Protein AF-A0A497QFI6-F1 (afdb_monomer_lite)

Radius of gyration: 36.17 Å; chains: 1; bounding box: 90×113×80 Å

pLDDT: mean 79.05, std 19.38, range [20.89, 98.19]

Structure (mmCIF, N/CA/C/O backbone):
data_AF-A0A497QFI6-F1
#
_entry.id   AF-A0A497QFI6-F1
#
loop_
_atom_site.group_PDB
_atom_site.id
_atom_site.type_symbol
_atom_site.label_atom_id
_atom_site.label_alt_id
_atom_site.label_comp_id
_atom_site.label_asym_id
_atom_site.label_entity_id
_atom_site.label_seq_id
_atom_site.pdbx_PDB_ins_code
_atom_site.Cartn_x
_atom_site.Cartn_y
_atom_site.Cartn_z
_atom_site.occupancy
_atom_site.B_iso_or_equiv
_atom_site.auth_seq_id
_atom_site.auth_comp_id
_atom_site.auth_asym_id
_atom_site.auth_atom_id
_atom_site.pdbx_PDB_model_num
ATOM 1 N N . MET A 1 1 ? -21.751 -41.999 -11.861 1.00 40.69 1 MET A N 1
ATOM 2 C CA . MET A 1 1 ? -21.756 -42.098 -10.384 1.00 40.69 1 MET A CA 1
ATOM 3 C C . MET A 1 1 ? -23.047 -42.785 -9.965 1.00 40.69 1 MET A C 1
ATOM 5 O O . MET A 1 1 ? -24.072 -42.504 -10.571 1.00 40.69 1 MET A O 1
ATOM 9 N N . ASN A 1 2 ? -23.006 -43.726 -9.020 1.00 41.16 2 ASN A N 1
ATOM 10 C CA . ASN A 1 2 ? -24.189 -44.490 -8.607 1.00 41.16 2 ASN A CA 1
ATOM 11 C C . ASN A 1 2 ? -25.282 -43.539 -8.071 1.00 41.16 2 ASN A C 1
ATOM 13 O O . ASN A 1 2 ? -25.049 -42.846 -7.088 1.00 41.16 2 ASN A O 1
ATOM 17 N N . ASN A 1 3 ? -26.463 -43.513 -8.708 1.00 58.78 3 ASN A N 1
ATOM 18 C CA . ASN A 1 3 ? -27.653 -42.707 -8.352 1.00 58.78 3 ASN A CA 1
ATOM 19 C C . ASN A 1 3 ? -28.321 -43.162 -7.029 1.00 58.78 3 ASN A C 1
ATOM 21 O O . ASN A 1 3 ? -29.547 -43.236 -6.928 1.00 58.78 3 ASN A O 1
ATOM 25 N N . GLN A 1 4 ? -27.536 -43.554 -6.027 1.00 59.78 4 GLN A N 1
ATOM 26 C CA . GLN A 1 4 ? -28.015 -44.145 -4.782 1.00 59.78 4 GLN A CA 1
ATOM 27 C C . GLN A 1 4 ? -27.187 -43.639 -3.596 1.00 59.78 4 GLN A C 1
ATOM 29 O O . GLN A 1 4 ? -25.961 -43.713 -3.603 1.00 59.78 4 GLN A O 1
ATOM 34 N N . ILE A 1 5 ? -27.871 -43.147 -2.567 1.00 62.72 5 ILE A N 1
ATOM 35 C CA . ILE A 1 5 ? -27.312 -42.747 -1.278 1.00 62.72 5 ILE A CA 1
ATOM 36 C C . ILE A 1 5 ? -27.440 -43.941 -0.340 1.00 62.72 5 ILE A C 1
ATOM 38 O O . ILE A 1 5 ? -28.554 -44.366 -0.028 1.00 62.72 5 ILE A O 1
ATOM 42 N N . ARG A 1 6 ? -26.309 -44.492 0.115 1.00 57.66 6 ARG A N 1
ATOM 43 C CA . ARG A 1 6 ? -26.320 -45.575 1.101 1.00 57.66 6 ARG A CA 1
ATOM 44 C C . ARG A 1 6 ? -26.472 -45.000 2.505 1.00 57.66 6 ARG A C 1
ATOM 46 O O . ARG A 1 6 ? -25.618 -44.235 2.941 1.00 57.66 6 ARG A O 1
ATOM 53 N N . ILE A 1 7 ? -27.524 -45.389 3.217 1.00 58.56 7 ILE A N 1
ATOM 54 C CA . ILE A 1 7 ? -27.734 -45.003 4.613 1.00 58.56 7 ILE A CA 1
ATOM 55 C C . ILE A 1 7 ? -27.353 -46.181 5.505 1.00 58.56 7 ILE A C 1
ATOM 57 O O . ILE A 1 7 ? -27.929 -47.262 5.405 1.00 58.56 7 ILE A O 1
ATOM 61 N N . ILE A 1 8 ? -26.364 -45.973 6.376 1.00 50.94 8 ILE A N 1
ATOM 62 C CA . ILE A 1 8 ? -25.926 -46.956 7.371 1.00 50.94 8 ILE A CA 1
ATOM 63 C C . ILE A 1 8 ? -26.431 -46.472 8.731 1.00 50.94 8 ILE A C 1
ATOM 65 O O . ILE A 1 8 ? -25.876 -45.534 9.297 1.00 50.94 8 ILE A O 1
ATOM 69 N N . ALA A 1 9 ? -27.495 -47.087 9.244 1.00 48.12 9 ALA A N 1
ATOM 70 C CA . ALA A 1 9 ? -28.033 -46.791 10.569 1.00 48.12 9 ALA A CA 1
ATOM 71 C C . ALA A 1 9 ? -27.746 -47.950 11.538 1.00 48.12 9 ALA A C 1
ATOM 73 O O . ALA A 1 9 ? -27.901 -49.116 11.182 1.00 48.12 9 ALA A O 1
ATOM 74 N N . LYS A 1 10 ? -27.349 -47.634 12.778 1.00 45.25 10 LYS A N 1
ATOM 75 C CA . LYS A 1 10 ? -27.399 -48.564 13.918 1.00 45.25 10 LYS A CA 1
ATOM 76 C C . LYS A 1 10 ? -28.672 -48.245 14.709 1.00 45.25 10 LYS A C 1
ATOM 78 O O . LYS A 1 10 ? -28.673 -47.293 15.479 1.00 45.25 10 LYS A O 1
ATOM 83 N N . GLY A 1 11 ? -29.758 -48.988 14.487 1.00 48.38 11 GLY A N 1
ATOM 84 C CA . GLY A 1 11 ? -31.046 -48.753 15.156 1.00 48.38 11 GLY A CA 1
ATOM 85 C C . GLY A 1 11 ? -32.187 -49.627 14.619 1.00 48.38 11 GLY A C 1
ATOM 86 O O . GLY A 1 11 ? -32.004 -50.338 13.636 1.00 48.38 11 GLY A O 1
ATOM 87 N N . LYS A 1 12 ? -33.353 -49.584 15.287 1.00 44.72 12 LYS A N 1
ATOM 88 C CA . LYS A 1 12 ? -34.540 -50.433 15.024 1.00 44.72 12 LYS A CA 1
ATOM 89 C C . LYS A 1 12 ? -35.286 -50.134 13.709 1.00 44.72 12 LYS A C 1
ATOM 91 O O . LYS A 1 12 ? -36.112 -50.946 13.304 1.00 44.72 12 LYS A O 1
ATOM 96 N N . ASP A 1 13 ? -34.988 -49.025 13.033 1.00 48.81 13 ASP A N 1
ATOM 97 C CA . ASP A 1 13 ? -35.609 -48.668 11.754 1.00 48.81 13 ASP A CA 1
ATOM 98 C C . ASP A 1 13 ? -34.852 -49.320 10.586 1.00 48.81 13 ASP A C 1
ATOM 100 O O . ASP A 1 13 ? -33.798 -48.846 10.156 1.00 48.81 13 ASP A O 1
ATOM 104 N N . VAL A 1 14 ? -35.396 -50.415 10.048 1.00 51.94 14 VAL A N 1
ATOM 105 C CA . VAL A 1 14 ? -34.861 -51.095 8.855 1.00 51.94 14 VAL A CA 1
ATOM 106 C C . VAL A 1 14 ? -35.302 -50.336 7.598 1.00 51.94 14 VAL A C 1
ATOM 108 O O . VAL A 1 14 ? -36.143 -50.790 6.824 1.00 51.94 14 VAL A O 1
ATOM 111 N N . LEU A 1 15 ? -34.755 -49.138 7.394 1.00 55.25 15 LEU A N 1
ATOM 112 C CA . LEU A 1 15 ? -34.804 -48.486 6.086 1.00 55.25 15 LEU A CA 1
ATOM 113 C C . LEU A 1 15 ? -33.918 -49.278 5.118 1.00 55.25 15 LEU A C 1
ATOM 115 O O . LEU A 1 15 ? -32.784 -49.630 5.446 1.00 55.25 15 LEU A O 1
ATOM 119 N N . ASN A 1 16 ? -34.443 -49.567 3.923 1.00 53.59 16 ASN A N 1
ATOM 120 C CA . ASN A 1 16 ? -33.680 -50.188 2.841 1.00 53.59 16 ASN A CA 1
ATOM 121 C C . ASN A 1 16 ? -32.371 -49.390 2.663 1.00 53.59 16 ASN A C 1
ATOM 123 O O . ASN A 1 16 ? -32.452 -48.167 2.517 1.00 53.59 16 ASN A O 1
ATOM 127 N N . PRO A 1 17 ? -31.177 -50.012 2.712 1.00 53.34 17 PRO A N 1
ATOM 128 C CA . PRO A 1 17 ? -29.914 -49.293 2.894 1.00 53.34 17 PRO A CA 1
ATOM 129 C C . PRO A 1 17 ? -29.539 -48.331 1.761 1.00 53.34 17 PRO A C 1
ATOM 131 O O . PRO A 1 17 ? -28.476 -47.729 1.841 1.00 53.34 17 PRO A O 1
ATOM 134 N N . LEU A 1 18 ? -30.354 -48.178 0.712 1.00 58.50 18 LEU A N 1
ATOM 135 C CA . LEU A 1 18 ? -30.081 -47.369 -0.475 1.00 58.50 18 LEU A CA 1
ATOM 136 C C . LEU A 1 18 ? -31.300 -46.496 -0.832 1.00 58.50 18 LEU A C 1
ATOM 138 O O . LEU A 1 18 ? -32.309 -47.004 -1.319 1.00 58.50 18 LEU A O 1
ATOM 142 N N . ILE A 1 19 ? -31.193 -45.176 -0.645 1.00 70.81 19 ILE A N 1
ATOM 143 C CA . ILE A 1 19 ? -32.152 -44.195 -1.180 1.00 70.81 19 ILE A CA 1
ATOM 144 C C . ILE A 1 19 ? -31.716 -43.812 -2.589 1.00 70.81 19 ILE A C 1
ATOM 146 O O . ILE A 1 19 ? -30.616 -43.303 -2.792 1.00 70.81 19 ILE A O 1
ATOM 150 N N . LYS A 1 20 ? -32.577 -44.033 -3.580 1.00 75.31 20 LYS A N 1
ATOM 151 C CA . LYS A 1 20 ? -32.312 -43.613 -4.959 1.00 75.31 20 LYS A CA 1
ATOM 152 C C . LYS A 1 20 ? -32.464 -42.091 -5.083 1.00 75.31 20 LYS A C 1
ATOM 154 O O . LYS A 1 20 ? -33.446 -41.540 -4.598 1.00 75.31 20 LYS A O 1
ATOM 159 N N . ILE A 1 21 ? -31.524 -41.428 -5.760 1.00 82.06 21 ILE A N 1
ATOM 160 C CA . ILE A 1 21 ? -31.629 -40.002 -6.122 1.00 82.06 21 ILE A CA 1
ATOM 161 C C . ILE A 1 21 ? -32.538 -39.895 -7.354 1.00 82.06 21 ILE A C 1
ATOM 163 O O . ILE A 1 21 ? -32.068 -39.757 -8.485 1.00 82.06 21 ILE A O 1
ATOM 167 N N . ASP A 1 22 ? -33.839 -40.071 -7.136 1.00 84.75 22 ASP A N 1
ATOM 168 C CA . ASP A 1 22 ? -34.883 -39.911 -8.145 1.00 84.75 22 ASP A CA 1
ATOM 169 C C . ASP A 1 22 ? -35.585 -38.545 -8.022 1.00 84.75 22 ASP A C 1
ATOM 171 O O . ASP A 1 22 ? -35.289 -37.740 -7.134 1.00 84.75 22 ASP A O 1
ATOM 175 N N . ASP A 1 23 ? -36.507 -38.265 -8.941 1.00 87.19 23 ASP A N 1
ATOM 176 C CA . ASP A 1 23 ? -37.224 -36.988 -9.011 1.00 87.19 23 ASP A CA 1
ATOM 177 C C . ASP A 1 23 ? -37.991 -36.671 -7.719 1.00 87.19 23 ASP A C 1
ATOM 179 O O . ASP A 1 23 ? -38.072 -35.509 -7.314 1.00 87.19 23 ASP A O 1
ATOM 183 N N . ASP A 1 24 ? -38.517 -37.696 -7.043 1.00 86.25 24 ASP A N 1
ATOM 184 C CA . ASP A 1 24 ? -39.246 -37.539 -5.783 1.00 86.25 24 ASP A CA 1
ATOM 185 C C . ASP A 1 24 ? -38.300 -37.138 -4.648 1.00 86.25 24 ASP A C 1
ATOM 187 O O . ASP A 1 24 ? -38.607 -36.208 -3.900 1.00 86.25 24 ASP A O 1
ATOM 191 N N . PHE A 1 25 ? -37.125 -37.770 -4.556 1.00 87.81 25 PHE A N 1
ATOM 192 C CA . PHE A 1 25 ? -36.090 -37.387 -3.595 1.00 87.81 25 PHE A CA 1
ATOM 193 C C . PHE A 1 25 ? -35.604 -35.946 -3.807 1.00 87.81 25 PHE A C 1
ATOM 195 O O . PHE A 1 25 ? -35.474 -35.179 -2.849 1.00 87.81 25 PHE A O 1
ATOM 202 N N . LEU A 1 26 ? -35.335 -35.559 -5.057 1.00 90.31 26 LEU A N 1
ATOM 203 C CA . LEU A 1 26 ? -34.848 -34.217 -5.391 1.00 90.31 26 LEU A CA 1
ATOM 204 C C . LEU A 1 26 ? -35.908 -33.152 -5.114 1.00 90.31 26 LEU A C 1
ATOM 206 O O . LEU A 1 26 ? -35.595 -32.106 -4.543 1.00 90.31 26 LEU A O 1
ATOM 210 N N . THR A 1 27 ? -37.164 -33.443 -5.453 1.00 89.00 27 THR A N 1
ATOM 211 C CA . THR A 1 27 ? -38.285 -32.547 -5.164 1.00 89.00 27 THR A CA 1
ATOM 212 C C . THR A 1 27 ? -38.471 -32.383 -3.658 1.00 89.00 27 THR A C 1
ATOM 214 O O . THR A 1 27 ? -38.555 -31.257 -3.170 1.00 89.00 27 THR A O 1
ATOM 217 N N . PHE A 1 28 ? -38.453 -33.483 -2.898 1.00 89.75 28 PHE A N 1
ATOM 218 C CA . PHE A 1 28 ? -38.549 -33.432 -1.440 1.00 89.75 28 PHE A CA 1
ATOM 219 C C . PHE A 1 28 ? -37.379 -32.657 -0.815 1.00 89.75 28 PHE A C 1
ATOM 221 O O . PHE A 1 28 ? -37.585 -31.849 0.087 1.00 89.75 28 PHE A O 1
ATOM 228 N N . SER A 1 29 ? -36.158 -32.840 -1.325 1.00 90.56 29 SER A N 1
ATOM 229 C CA . SER A 1 29 ? -34.975 -32.116 -0.843 1.00 90.56 29 SER A CA 1
ATOM 230 C C . SER A 1 29 ? -35.085 -30.609 -1.063 1.00 90.56 29 SER A C 1
ATOM 232 O O . SER A 1 29 ? -34.754 -29.832 -0.169 1.00 90.56 29 SER A O 1
ATOM 234 N N . GLY A 1 30 ? -35.587 -30.181 -2.226 1.00 90.81 30 GLY A N 1
ATOM 235 C CA . GLY A 1 30 ? -35.832 -28.763 -2.490 1.00 90.81 30 GLY A CA 1
ATOM 236 C C . GLY A 1 30 ? -36.933 -28.189 -1.594 1.00 90.81 30 GLY A C 1
ATOM 237 O O . GLY A 1 30 ? -36.760 -27.109 -1.034 1.00 90.81 30 GLY A O 1
ATOM 238 N N . MET A 1 31 ? -38.004 -28.955 -1.364 1.00 88.62 31 MET A N 1
ATOM 239 C CA . MET A 1 31 ? -39.077 -28.585 -0.434 1.00 88.62 31 MET A CA 1
ATOM 240 C C . MET A 1 31 ? -38.605 -28.495 1.017 1.00 88.62 31 MET A C 1
ATOM 242 O O . MET A 1 31 ? -39.076 -27.641 1.763 1.00 88.62 31 MET A O 1
ATOM 246 N N . TYR A 1 32 ? -37.660 -29.341 1.432 1.00 90.00 32 TYR A N 1
ATOM 247 C CA . TYR A 1 32 ? -37.056 -29.236 2.756 1.00 90.00 32 TYR A CA 1
ATOM 248 C C . TYR A 1 32 ? -36.306 -27.903 2.922 1.00 90.00 32 TYR A C 1
ATOM 250 O O . TYR A 1 32 ? -36.431 -27.226 3.947 1.00 90.00 32 TYR A O 1
ATOM 258 N N . ILE A 1 33 ? -35.543 -27.496 1.901 1.00 90.12 33 ILE A N 1
ATOM 259 C CA . ILE A 1 33 ? -34.811 -26.224 1.920 1.00 90.12 33 ILE A CA 1
ATOM 260 C C . ILE A 1 33 ? -35.759 -25.040 2.035 1.00 90.12 33 ILE A C 1
ATOM 262 O O . ILE A 1 33 ? -35.461 -24.135 2.809 1.00 90.12 33 ILE A O 1
ATOM 266 N N . SER A 1 34 ? -36.893 -25.042 1.345 1.00 87.69 34 SER A N 1
ATOM 267 C CA . SER A 1 34 ? -37.844 -23.940 1.464 1.00 87.69 34 SER A CA 1
ATOM 268 C C . SER A 1 34 ? -38.676 -24.041 2.745 1.00 87.69 34 SER A C 1
ATOM 270 O O . SER A 1 34 ? -38.442 -23.328 3.722 1.00 87.69 34 SER A O 1
ATOM 272 N N . GLU A 1 35 ? -39.532 -25.054 2.812 1.00 86.62 35 GLU A N 1
ATOM 273 C CA . GLU A 1 35 ? -40.656 -25.163 3.752 1.00 86.62 35 GLU A CA 1
ATOM 274 C C . GLU A 1 35 ? -40.414 -26.180 4.881 1.00 86.62 35 GLU A C 1
ATOM 276 O O . GLU A 1 35 ? -41.294 -26.451 5.701 1.00 86.62 35 GLU A O 1
ATOM 281 N N . GLY A 1 36 ? -39.233 -26.806 4.910 1.00 85.31 36 GLY A N 1
ATOM 282 C CA . GLY A 1 36 ? -38.931 -27.900 5.826 1.00 85.31 36 GLY A CA 1
ATOM 283 C C . GLY A 1 36 ? -38.167 -27.524 7.087 1.00 85.31 36 GLY A C 1
ATOM 284 O O . GLY A 1 36 ? -37.345 -26.597 7.115 1.00 85.31 36 GLY A O 1
ATOM 285 N N . HIS A 1 37 ? -38.410 -28.324 8.127 1.00 86.50 37 HIS A N 1
ATOM 286 C CA . HIS A 1 37 ? -37.724 -28.289 9.410 1.00 86.50 37 HIS A CA 1
ATOM 287 C C . HIS A 1 37 ? -37.506 -29.708 9.968 1.00 86.50 37 HIS A C 1
ATOM 289 O O . HIS A 1 37 ? -38.459 -30.446 10.218 1.00 86.50 37 HIS A O 1
ATOM 295 N N . ALA A 1 38 ? -36.249 -30.100 10.193 1.00 84.50 38 ALA A N 1
ATOM 296 C CA . ALA A 1 38 ? -35.911 -31.382 10.817 1.00 84.50 38 ALA A CA 1
ATOM 297 C C . ALA A 1 38 ? -35.954 -31.292 12.355 1.00 84.50 38 ALA A C 1
ATOM 299 O O . ALA A 1 38 ? -35.213 -30.513 12.960 1.00 84.50 38 ALA A O 1
ATOM 300 N N . THR A 1 39 ? -36.772 -32.132 12.993 1.00 83.25 39 THR A N 1
ATOM 301 C CA . THR A 1 39 ? -36.853 -32.288 14.457 1.00 83.25 39 THR A CA 1
ATOM 302 C C . THR A 1 39 ? -35.906 -33.394 14.944 1.00 83.25 39 THR A C 1
ATOM 304 O O . THR A 1 39 ? -35.096 -33.919 14.184 1.00 83.25 39 THR A O 1
ATOM 307 N N . HIS A 1 40 ? -35.951 -33.783 16.221 1.00 77.56 40 HIS A N 1
ATOM 308 C CA . HIS A 1 40 ? -35.169 -34.938 16.676 1.00 77.56 40 HIS A CA 1
ATOM 309 C C . HIS A 1 40 ? -35.663 -36.259 16.054 1.00 77.56 40 HIS A C 1
ATOM 311 O O . HIS A 1 40 ? -34.836 -37.066 15.650 1.00 77.56 40 HIS A O 1
ATOM 317 N N . GLN A 1 41 ? -36.980 -36.429 15.894 1.00 81.94 41 GLN A N 1
ATOM 318 C CA . GLN A 1 41 ? -37.623 -37.707 15.540 1.00 81.94 41 GLN A CA 1
ATOM 319 C C . GLN A 1 41 ? -38.246 -37.738 14.129 1.00 81.94 41 GLN A C 1
ATOM 321 O O . GLN A 1 41 ? -38.853 -38.733 13.739 1.00 81.94 41 GLN A O 1
ATOM 326 N N . GLY A 1 42 ? -38.148 -36.657 13.353 1.00 86.06 42 GLY A N 1
ATOM 327 C CA . GLY A 1 42 ? -38.792 -36.586 12.043 1.00 86.06 42 GLY A CA 1
ATOM 328 C C . GLY A 1 42 ? -38.583 -35.263 11.322 1.00 86.06 42 GLY A C 1
ATOM 329 O O . GLY A 1 42 ? -37.766 -34.437 11.730 1.00 86.06 42 GLY A O 1
ATOM 330 N N . ILE A 1 43 ? -39.314 -35.071 10.229 1.00 88.75 43 ILE A N 1
ATOM 331 C CA . ILE A 1 43 ? -39.257 -33.871 9.388 1.00 88.75 43 ILE A CA 1
ATOM 332 C C . ILE A 1 43 ? -40.654 -33.276 9.308 1.00 88.75 43 ILE A C 1
ATOM 334 O O . ILE A 1 43 ? -41.613 -33.978 9.003 1.00 88.75 43 ILE A O 1
ATOM 338 N N . LEU A 1 44 ? -40.762 -31.982 9.573 1.00 88.19 44 LEU A N 1
ATOM 339 C CA . LEU A 1 44 ? -41.968 -31.202 9.352 1.00 88.19 44 LEU A CA 1
ATOM 340 C C . LEU A 1 44 ? -41.831 -30.464 8.019 1.00 88.19 44 LEU A C 1
ATOM 342 O O . LEU A 1 44 ? -40.834 -29.774 7.815 1.00 88.19 44 LEU A O 1
ATOM 346 N N . ILE A 1 45 ? -42.814 -30.608 7.134 1.00 87.88 45 ILE A N 1
ATOM 347 C CA . ILE A 1 45 ? -42.979 -29.758 5.950 1.00 87.88 45 ILE A CA 1
ATOM 348 C C . ILE A 1 45 ? -44.268 -28.966 6.144 1.00 87.88 45 ILE A C 1
ATOM 350 O O . ILE A 1 45 ? -45.323 -29.570 6.350 1.00 87.88 45 ILE A O 1
ATOM 354 N N . SER A 1 46 ? -44.173 -27.643 6.055 1.00 87.25 46 SER A N 1
ATOM 355 C CA . SER A 1 46 ? -45.303 -26.728 6.220 1.00 87.25 46 SER A CA 1
ATOM 356 C C . SER A 1 46 ? -45.641 -26.080 4.880 1.00 87.25 46 SER A C 1
ATOM 358 O O . SER A 1 46 ? -44.982 -25.144 4.457 1.00 87.25 46 SER A O 1
ATOM 360 N N . THR A 1 47 ? -46.653 -26.576 4.170 1.00 83.19 47 THR A N 1
ATOM 361 C CA . THR A 1 47 ? -47.080 -25.997 2.889 1.00 83.19 47 THR A CA 1
ATOM 362 C C . THR A 1 47 ? -48.582 -26.139 2.691 1.00 83.19 47 THR A C 1
ATOM 364 O O . THR A 1 47 ? -49.137 -27.216 2.868 1.00 83.19 47 THR A O 1
ATOM 367 N N . SER A 1 48 ? -49.247 -25.070 2.258 1.00 80.56 48 SER A N 1
ATOM 368 C CA . SER A 1 48 ? -50.676 -25.087 1.912 1.00 80.56 48 SER A CA 1
ATOM 369 C C . SER A 1 48 ? -50.968 -25.651 0.519 1.00 80.56 48 SER A C 1
ATOM 371 O O . SER A 1 48 ? -52.111 -25.672 0.073 1.00 80.56 48 SER A O 1
ATOM 373 N N . ASN A 1 49 ? -49.939 -26.089 -0.212 1.00 81.19 49 ASN A N 1
ATOM 374 C CA . ASN A 1 49 ? -50.095 -26.574 -1.573 1.00 81.19 49 ASN A CA 1
ATOM 375 C C . ASN A 1 49 ? -50.270 -28.097 -1.621 1.00 81.19 49 ASN A C 1
ATOM 377 O O . ASN A 1 49 ? -49.300 -28.841 -1.462 1.00 81.19 49 ASN A O 1
ATOM 381 N N . GLU A 1 50 ? -51.480 -28.562 -1.931 1.00 79.94 50 GLU A N 1
ATOM 382 C CA . GLU A 1 50 ? -51.806 -29.994 -2.001 1.00 79.94 50 GLU A CA 1
ATOM 383 C C . GLU A 1 50 ? -50.923 -30.789 -2.977 1.00 79.94 50 GLU A C 1
ATOM 385 O O . GLU A 1 50 ? -50.563 -31.930 -2.694 1.00 79.94 50 GLU A O 1
ATOM 390 N N . ASN A 1 51 ? -50.496 -30.204 -4.102 1.00 77.81 51 ASN A N 1
ATOM 391 C CA . ASN A 1 51 ? -49.630 -30.901 -5.062 1.00 77.81 51 ASN A CA 1
ATOM 392 C C . ASN A 1 51 ? -48.222 -31.137 -4.498 1.00 77.81 51 ASN A C 1
ATOM 394 O O . ASN A 1 51 ? -47.638 -32.210 -4.692 1.00 77.81 51 ASN A O 1
ATOM 398 N N . LEU A 1 52 ? -47.683 -30.154 -3.773 1.00 76.94 52 LEU A N 1
ATOM 399 C CA . LEU A 1 52 ? -46.396 -30.292 -3.089 1.00 76.94 52 LEU A CA 1
ATOM 400 C C . LEU A 1 52 ? -46.517 -31.272 -1.914 1.00 76.94 52 LEU A C 1
ATOM 402 O O . LEU A 1 52 ? -45.672 -32.156 -1.772 1.00 76.94 52 LEU A O 1
ATOM 406 N N . GLN A 1 53 ? -47.613 -31.206 -1.150 1.00 81.88 53 GLN A N 1
ATOM 407 C CA . GLN A 1 53 ? -47.933 -32.186 -0.109 1.00 81.88 53 GLN A CA 1
ATOM 408 C C . GLN A 1 53 ? -47.987 -33.621 -0.654 1.00 81.88 53 GLN A C 1
ATOM 410 O O . GLN A 1 53 ? -47.348 -34.517 -0.102 1.00 81.88 53 GLN A O 1
ATOM 415 N N . ASN A 1 54 ? -48.707 -33.846 -1.755 1.00 83.12 54 ASN A N 1
ATOM 416 C CA . ASN A 1 54 ? -48.845 -35.158 -2.390 1.00 83.12 54 ASN A CA 1
ATOM 417 C C . ASN A 1 54 ? -47.506 -35.691 -2.910 1.00 83.12 54 ASN A C 1
ATOM 419 O O . ASN A 1 54 ? -47.239 -36.889 -2.816 1.00 83.12 54 ASN A O 1
ATOM 423 N N . THR A 1 55 ? -46.629 -34.808 -3.391 1.00 79.50 55 THR A N 1
ATOM 424 C CA . THR A 1 55 ? -45.278 -35.185 -3.824 1.00 79.50 55 THR A CA 1
ATOM 425 C C . THR A 1 55 ? -44.414 -35.635 -2.642 1.00 79.50 55 THR A C 1
ATOM 427 O O . THR A 1 55 ? -43.768 -36.682 -2.717 1.00 79.50 55 THR A O 1
ATOM 430 N N . CYS A 1 56 ? -44.471 -34.926 -1.509 1.00 82.25 56 CYS A N 1
ATOM 431 C CA . CYS A 1 56 ? -43.798 -35.346 -0.277 1.00 82.25 56 CYS A CA 1
ATOM 432 C C . CYS A 1 56 ? -44.358 -36.676 0.262 1.00 82.25 56 CYS A C 1
ATOM 434 O O . CYS A 1 56 ? -43.592 -37.569 0.625 1.00 82.25 56 CYS A O 1
ATOM 436 N N . LYS A 1 57 ? -45.688 -36.855 0.252 1.00 85.62 57 LYS A N 1
ATOM 437 C CA . LYS A 1 57 ? -46.353 -38.114 0.644 1.00 85.62 57 LYS A CA 1
ATOM 438 C C . LYS A 1 57 ? -45.915 -39.283 -0.244 1.00 85.62 57 LYS A C 1
ATOM 440 O O . LYS A 1 57 ? -45.593 -40.354 0.267 1.00 85.62 57 LYS A O 1
ATOM 445 N N . ARG A 1 58 ? -45.822 -39.077 -1.564 1.00 84.81 58 ARG A N 1
ATOM 446 C CA . ARG A 1 58 ? -45.353 -40.090 -2.527 1.00 84.81 58 ARG A CA 1
ATOM 447 C C . ARG A 1 58 ? -43.929 -40.561 -2.228 1.00 84.81 58 ARG A C 1
ATOM 449 O O . ARG A 1 58 ? -43.683 -41.766 -2.252 1.00 84.81 58 ARG A O 1
ATOM 456 N N . PHE A 1 59 ? -43.022 -39.640 -1.899 1.00 85.62 59 PHE A N 1
ATOM 457 C CA . PHE A 1 59 ? -41.649 -39.978 -1.516 1.00 85.62 59 PHE A CA 1
ATOM 458 C C . PHE A 1 59 ? -41.600 -40.880 -0.268 1.00 85.62 59 PHE A C 1
ATOM 460 O O . PHE A 1 59 ? -40.927 -41.909 -0.274 1.00 85.62 59 PHE A O 1
ATOM 467 N N . PHE A 1 60 ? -42.373 -40.565 0.775 1.00 82.44 60 PHE A N 1
ATOM 468 C CA . PHE A 1 60 ? -42.409 -41.377 2.000 1.00 82.44 60 PHE A CA 1
ATOM 469 C C . PHE A 1 60 ? -43.106 -42.727 1.819 1.00 82.44 60 PHE A C 1
ATOM 471 O O . PHE A 1 60 ? -42.613 -43.740 2.319 1.00 82.44 60 PHE A O 1
ATOM 478 N N . ASN A 1 61 ? -44.180 -42.772 1.029 1.00 84.50 61 ASN A N 1
ATOM 479 C CA . ASN A 1 61 ? -44.854 -44.021 0.674 1.00 84.50 61 ASN A CA 1
ATOM 480 C C . ASN A 1 61 ? -43.917 -44.971 -0.087 1.00 84.50 61 ASN A C 1
ATOM 482 O O . ASN A 1 61 ? -43.883 -46.165 0.209 1.00 84.50 61 ASN A O 1
ATOM 486 N N . LYS A 1 62 ? -43.091 -44.450 -1.010 1.00 81.50 62 LYS A N 1
ATOM 487 C CA . LYS A 1 62 ? -42.044 -45.234 -1.694 1.00 81.50 62 LYS A CA 1
ATOM 488 C C . LYS A 1 62 ? -41.032 -45.845 -0.721 1.00 81.50 62 LYS A C 1
ATOM 490 O O . LYS A 1 62 ? -40.559 -46.955 -0.953 1.00 81.50 62 LYS A O 1
ATOM 495 N N . LEU A 1 63 ? -40.714 -45.138 0.362 1.00 77.88 63 LEU A N 1
ATOM 496 C CA . LEU A 1 63 ? -39.805 -45.605 1.412 1.00 77.88 63 LEU A CA 1
ATOM 497 C C . LEU A 1 63 ? -40.490 -46.485 2.471 1.00 77.88 63 LEU A C 1
ATOM 499 O O . LEU A 1 63 ? -39.812 -46.945 3.386 1.00 77.88 63 LEU A O 1
ATOM 503 N N . LYS A 1 64 ? -41.800 -46.748 2.340 1.00 80.31 64 LYS A N 1
ATOM 504 C CA . LYS A 1 64 ? -42.628 -47.473 3.322 1.00 80.31 64 LYS A CA 1
ATOM 505 C C . LYS A 1 64 ? -42.580 -46.846 4.724 1.00 80.31 64 LYS A C 1
ATOM 507 O O . LYS A 1 64 ? -42.581 -47.554 5.727 1.00 80.31 64 LYS A O 1
ATOM 512 N N . LEU A 1 65 ? -42.514 -45.518 4.786 1.00 79.56 65 LEU A N 1
ATOM 513 C CA . LEU A 1 65 ? -42.467 -44.754 6.030 1.00 79.56 65 LEU A CA 1
ATOM 514 C C . LEU A 1 65 ? -43.810 -44.080 6.316 1.00 79.56 65 LEU A C 1
ATOM 516 O O . LEU A 1 65 ? -44.466 -43.570 5.409 1.00 79.56 65 LEU A O 1
ATOM 520 N N . ASN A 1 66 ? -44.179 -44.022 7.596 1.00 78.38 66 ASN A N 1
ATOM 521 C CA . ASN A 1 66 ? -45.418 -43.391 8.042 1.00 78.38 66 ASN A CA 1
ATOM 522 C C . ASN A 1 66 ? -45.284 -41.862 8.127 1.00 78.38 66 ASN A C 1
ATOM 524 O O . ASN A 1 66 ? -44.243 -41.320 8.516 1.00 78.38 66 ASN A O 1
ATOM 528 N N . TYR A 1 67 ? -46.378 -41.163 7.832 1.00 85.31 67 TYR A N 1
ATOM 529 C CA . TYR A 1 67 ? -46.514 -39.724 8.040 1.00 85.31 67 TYR A CA 1
ATOM 530 C C . TYR A 1 67 ? -47.839 -39.393 8.723 1.00 85.31 67 TYR A C 1
ATOM 532 O O . TYR A 1 67 ? -48.813 -40.135 8.626 1.00 85.31 67 TYR A O 1
ATOM 540 N N . ILE A 1 68 ? -47.861 -38.261 9.419 1.00 86.50 68 ILE A N 1
ATOM 541 C CA . ILE A 1 68 ? -49.003 -37.751 10.171 1.00 86.50 68 ILE A CA 1
ATOM 542 C C . ILE A 1 68 ? -49.321 -36.358 9.632 1.00 86.50 68 ILE A C 1
ATOM 544 O O . ILE A 1 68 ? -48.480 -35.460 9.682 1.00 86.50 68 ILE A O 1
ATOM 548 N N . GLN A 1 69 ? -50.538 -36.166 9.131 1.00 86.81 69 GLN A N 1
ATOM 549 C CA . GLN A 1 69 ? -51.058 -34.833 8.835 1.00 86.81 69 GLN A CA 1
ATOM 550 C C . GLN A 1 69 ? -51.433 -34.175 10.172 1.00 86.81 69 GLN A C 1
ATOM 552 O O . GLN A 1 69 ? -52.327 -34.663 10.859 1.00 86.81 69 GLN A O 1
ATOM 557 N N . ARG A 1 70 ? -50.724 -33.116 10.583 1.00 83.62 70 ARG A N 1
ATOM 558 C CA . ARG A 1 70 ? -50.995 -32.426 11.860 1.00 83.62 70 ARG A CA 1
ATOM 559 C C . ARG A 1 70 ? -52.142 -31.426 11.742 1.00 83.62 70 ARG A C 1
ATOM 561 O O . ARG A 1 70 ? -52.927 -31.286 12.671 1.00 83.62 70 ARG A O 1
ATOM 568 N N . ASN A 1 71 ? -52.208 -30.723 10.617 1.00 84.88 71 ASN A N 1
ATOM 569 C CA . ASN A 1 71 ? -53.273 -29.797 10.232 1.00 84.88 71 ASN A CA 1
ATOM 570 C C . ASN A 1 71 ? -53.297 -29.691 8.693 1.00 84.88 71 ASN A C 1
ATOM 572 O O . ASN A 1 71 ? -52.544 -30.399 8.028 1.00 84.88 71 ASN A O 1
ATOM 576 N N . GLU A 1 72 ? -54.120 -28.817 8.113 1.00 80.31 72 GLU A N 1
ATOM 577 C CA . GLU A 1 72 ? -54.245 -28.665 6.650 1.00 80.31 72 GLU A CA 1
ATOM 578 C C . GLU A 1 72 ? -52.918 -28.360 5.923 1.00 80.31 72 GLU A C 1
ATOM 580 O O . GLU A 1 72 ? -52.755 -28.757 4.772 1.00 80.31 72 GLU A O 1
ATOM 585 N N . ASN A 1 73 ? -51.941 -27.736 6.592 1.00 84.00 73 ASN A N 1
ATOM 586 C CA . ASN A 1 73 ? -50.686 -27.278 5.981 1.00 84.00 73 ASN A CA 1
ATOM 587 C C . ASN A 1 73 ? -49.451 -28.087 6.413 1.00 84.00 73 ASN A C 1
ATOM 589 O O . ASN A 1 73 ? -48.448 -28.112 5.703 1.00 84.00 73 ASN A O 1
ATOM 593 N N . ASP A 1 74 ? -49.507 -28.745 7.568 1.00 86.69 74 ASP A N 1
ATOM 594 C CA . ASP A 1 74 ? -48.353 -29.356 8.214 1.00 86.69 74 ASP A CA 1
ATOM 595 C C . ASP A 1 74 ? -48.384 -30.876 8.104 1.00 86.69 74 ASP A C 1
ATOM 597 O O . ASP A 1 74 ? -49.256 -31.553 8.665 1.00 86.69 74 ASP A O 1
ATOM 601 N N . ILE A 1 75 ? -47.357 -31.426 7.459 1.00 88.62 75 ILE A N 1
ATOM 602 C CA . ILE A 1 75 ? -47.141 -32.869 7.380 1.00 88.62 75 ILE A CA 1
ATOM 603 C C . ILE A 1 75 ? -45.888 -33.221 8.163 1.00 88.62 75 ILE A C 1
ATOM 605 O O . ILE A 1 75 ? -44.792 -32.733 7.879 1.00 88.62 75 ILE A O 1
ATOM 609 N N . TYR A 1 76 ? -46.061 -34.094 9.150 1.00 89.50 76 TYR A N 1
ATOM 610 C CA . TYR A 1 76 ? -44.976 -34.627 9.949 1.00 89.50 76 TYR A CA 1
ATOM 611 C C . TYR A 1 76 ? -44.604 -36.028 9.482 1.00 89.50 76 TYR A C 1
ATOM 613 O O . TYR A 1 76 ? -45.394 -36.966 9.555 1.00 89.50 76 TYR A O 1
ATOM 621 N N . PHE A 1 77 ? -43.368 -36.176 9.044 1.00 85.75 77 PHE A N 1
ATOM 622 C CA . PHE A 1 77 ? -42.819 -37.425 8.564 1.00 85.75 77 PHE A CA 1
ATOM 623 C C . PHE A 1 77 ? -41.949 -38.065 9.647 1.00 85.75 77 PHE A C 1
ATOM 625 O O . PHE A 1 77 ? -40.888 -37.534 9.990 1.00 85.75 77 PHE A O 1
ATOM 632 N N . SER A 1 78 ? -42.401 -39.191 10.204 1.00 83.94 78 SER A N 1
ATOM 633 C CA . SER A 1 78 ? -41.735 -39.842 11.335 1.00 83.94 78 SER A CA 1
ATOM 634 C C . SER A 1 78 ? -40.611 -40.748 10.846 1.00 83.94 78 SER A C 1
ATOM 636 O O . SER A 1 78 ? -40.838 -41.889 10.451 1.00 83.94 78 SER A O 1
ATOM 638 N N . SER A 1 79 ? -39.389 -40.227 10.856 1.00 83.88 79 SER A N 1
ATOM 639 C CA . SER A 1 79 ? -38.181 -40.994 10.564 1.00 83.88 79 SER A CA 1
ATOM 640 C C . SER A 1 79 ? -36.979 -40.280 11.161 1.00 83.88 79 SER A C 1
ATOM 642 O O . SER A 1 79 ? -36.569 -39.217 10.685 1.00 83.88 79 SER A O 1
ATOM 644 N N . GLU A 1 80 ? -36.394 -40.874 12.199 1.00 79.19 80 GLU A N 1
ATOM 645 C CA . GLU A 1 80 ? -35.177 -40.353 12.822 1.00 79.19 80 GLU A CA 1
ATOM 646 C C . GLU A 1 80 ? -34.008 -40.378 11.829 1.00 79.19 80 GLU A C 1
ATOM 648 O O . GLU A 1 80 ? -33.244 -39.419 11.722 1.00 79.19 80 GLU A O 1
ATOM 653 N N . ILE A 1 81 ? -33.923 -41.448 11.036 1.00 77.12 81 ILE A N 1
ATOM 654 C CA . ILE A 1 81 ? -32.894 -41.639 10.015 1.00 77.12 81 ILE A CA 1
ATOM 655 C C . ILE A 1 81 ? -32.956 -40.534 8.953 1.00 77.12 81 ILE A C 1
ATOM 657 O O . ILE A 1 81 ? -31.948 -39.871 8.699 1.00 77.12 81 ILE A O 1
ATOM 661 N N . LEU A 1 82 ? -34.128 -40.294 8.350 1.00 79.44 82 LEU A N 1
ATOM 662 C CA . LEU A 1 82 ? -34.267 -39.229 7.354 1.00 79.44 82 LEU A CA 1
ATOM 663 C C . LEU A 1 82 ? -34.099 -37.850 7.980 1.00 79.44 82 LEU A C 1
ATOM 665 O O . LEU A 1 82 ? -33.473 -36.986 7.376 1.00 79.44 82 LEU A O 1
ATOM 669 N N . SER A 1 83 ? -34.601 -37.640 9.196 1.00 83.31 83 SER A N 1
ATOM 670 C CA . SER A 1 83 ? -34.374 -36.387 9.910 1.00 83.31 83 SER A CA 1
ATOM 671 C C . SER A 1 83 ? -32.882 -36.107 10.096 1.00 83.31 83 SER A C 1
ATOM 673 O O . SER A 1 83 ? -32.410 -35.008 9.803 1.00 83.31 83 SER A O 1
ATOM 675 N N . ASN A 1 84 ? -32.107 -37.109 10.516 1.00 79.56 84 ASN A N 1
ATOM 676 C CA . ASN A 1 84 ? -30.659 -36.988 10.654 1.00 79.56 84 ASN A CA 1
ATOM 677 C C . ASN A 1 84 ? -29.966 -36.709 9.321 1.00 79.56 84 ASN A C 1
ATOM 679 O O . ASN A 1 84 ? -29.062 -35.876 9.288 1.00 79.56 84 ASN A O 1
ATOM 683 N N . PHE A 1 85 ? -30.429 -37.322 8.230 1.00 83.06 85 PHE A N 1
ATOM 684 C CA . PHE A 1 85 ? -29.945 -37.003 6.892 1.00 83.06 85 PHE A CA 1
ATOM 685 C C . PHE A 1 85 ? -30.242 -35.546 6.517 1.00 83.06 85 PHE A C 1
ATOM 687 O O . PHE A 1 85 ? -29.323 -34.797 6.219 1.00 83.06 85 PHE A O 1
ATOM 694 N N . PHE A 1 86 ? -31.493 -35.092 6.589 1.00 85.62 86 PHE A N 1
ATOM 695 C CA . PHE A 1 86 ? -31.863 -33.749 6.127 1.00 85.62 86 PHE A CA 1
ATOM 696 C C . PHE A 1 86 ? -31.310 -32.610 6.999 1.00 85.62 86 PHE A C 1
ATOM 698 O O . PHE A 1 86 ? -31.207 -31.474 6.535 1.00 85.62 86 PHE A O 1
ATOM 705 N N . LYS A 1 87 ? -30.824 -32.898 8.215 1.00 82.38 87 LYS A N 1
ATOM 706 C CA . LYS A 1 87 ? -30.050 -31.931 9.016 1.00 82.38 87 LYS A CA 1
ATOM 707 C C . LYS A 1 87 ? -28.785 -31.431 8.308 1.00 82.38 87 LYS A C 1
ATOM 709 O O . LYS A 1 87 ? -28.335 -30.339 8.658 1.00 82.38 87 LYS A O 1
ATOM 714 N N . ILE A 1 88 ? -28.242 -32.156 7.320 1.00 84.44 88 ILE A N 1
ATOM 715 C CA . ILE A 1 88 ? -27.082 -31.695 6.532 1.00 84.44 88 ILE A CA 1
ATOM 716 C C . ILE A 1 88 ? -27.375 -30.414 5.744 1.00 84.44 88 ILE A C 1
ATOM 718 O O . ILE A 1 88 ? -26.458 -29.657 5.477 1.00 84.44 88 ILE A O 1
ATOM 722 N N . PHE A 1 89 ? -28.638 -30.134 5.419 1.00 87.06 89 PHE A N 1
ATOM 723 C CA . PHE A 1 89 ? -29.053 -28.908 4.729 1.00 87.06 89 PHE A CA 1
ATOM 724 C C . PHE A 1 89 ? -29.220 -27.714 5.683 1.00 87.06 89 PHE A C 1
ATOM 726 O O . PHE A 1 89 ? -29.619 -26.638 5.251 1.00 87.06 89 PHE A O 1
ATOM 733 N N . GLY A 1 90 ? -28.961 -27.894 6.985 1.00 84.06 90 GLY A N 1
ATOM 734 C CA . GLY A 1 90 ? -29.156 -26.889 8.031 1.00 84.06 90 GLY A CA 1
ATOM 735 C C . GLY A 1 90 ? -30.438 -27.089 8.852 1.00 84.06 90 GLY A C 1
ATOM 736 O O . GLY A 1 90 ? -31.471 -27.535 8.352 1.00 84.06 90 GLY A O 1
ATOM 737 N N . ARG A 1 91 ? -30.366 -26.758 10.154 1.00 74.75 91 ARG A N 1
ATOM 738 C CA . ARG A 1 91 ? -31.470 -26.931 11.130 1.00 74.75 91 ARG A CA 1
ATOM 739 C C . ARG A 1 91 ? -32.384 -25.710 11.282 1.00 74.75 91 ARG A C 1
ATOM 741 O O . ARG A 1 91 ? -33.543 -25.858 11.657 1.00 74.75 91 ARG A O 1
ATOM 748 N N . SER A 1 92 ? -31.863 -24.507 11.044 1.00 80.25 92 SER A N 1
ATOM 749 C CA . SER A 1 92 ? -32.596 -23.242 11.180 1.00 80.25 92 SER A CA 1
ATOM 750 C C . SER A 1 92 ? -32.520 -22.440 9.888 1.00 80.25 92 SER A C 1
ATOM 752 O O . SER A 1 92 ? -31.572 -22.604 9.124 1.00 80.25 92 SER A O 1
ATOM 754 N N . ALA A 1 93 ? -33.475 -21.532 9.669 1.00 81.62 93 ALA A N 1
ATOM 755 C CA . ALA A 1 93 ? -33.541 -20.701 8.464 1.00 81.62 93 ALA A CA 1
ATOM 756 C C . ALA A 1 93 ? -32.238 -19.925 8.165 1.00 81.62 93 ALA A C 1
ATOM 758 O O . ALA A 1 93 ? -31.894 -19.747 7.003 1.00 81.62 93 ALA A O 1
ATOM 759 N N . TYR A 1 94 ? -31.488 -19.516 9.197 1.00 83.81 94 TYR A N 1
ATOM 760 C CA . TYR A 1 94 ? -30.204 -18.806 9.065 1.00 83.81 94 TYR A CA 1
ATOM 761 C C . TYR A 1 94 ? -29.023 -19.711 8.700 1.00 83.81 94 TYR A C 1
ATOM 763 O O . TYR A 1 94 ? -28.020 -19.222 8.198 1.00 83.81 94 TYR A O 1
ATOM 771 N N . LYS A 1 95 ? -29.125 -21.016 8.978 1.00 85.44 95 LYS A N 1
ATOM 772 C CA . LYS A 1 95 ? -28.064 -22.009 8.742 1.00 85.44 95 LYS A CA 1
ATOM 773 C C . LYS A 1 95 ? -28.366 -22.930 7.557 1.00 85.44 95 LYS A C 1
ATOM 775 O O . LYS A 1 95 ? -27.654 -23.916 7.362 1.00 85.44 95 LYS A O 1
ATOM 780 N N . LYS A 1 96 ? -29.454 -22.672 6.819 1.00 90.75 96 LYS A N 1
ATOM 781 C CA . LYS A 1 96 ? -29.790 -23.453 5.626 1.00 90.75 96 LYS A CA 1
ATOM 782 C C . LYS A 1 96 ? -28.710 -23.254 4.562 1.00 90.75 96 LYS A C 1
ATOM 784 O O . LYS A 1 96 ? -28.264 -22.128 4.373 1.00 90.75 96 LYS A O 1
ATOM 789 N N . HIS A 1 97 ? -28.309 -24.319 3.886 1.00 90.94 97 HIS A N 1
ATOM 790 C CA . HIS A 1 97 ? -27.348 -24.293 2.779 1.00 90.94 97 HIS A CA 1
ATOM 791 C C . HIS A 1 97 ? -27.549 -25.531 1.894 1.00 90.94 97 HIS A C 1
ATOM 793 O O . HIS A 1 97 ? -28.271 -26.461 2.267 1.00 90.94 97 HIS A O 1
ATOM 799 N N . ILE A 1 98 ? -26.929 -25.546 0.715 1.00 90.00 98 ILE A N 1
ATOM 800 C CA . ILE A 1 98 ? -26.986 -26.672 -0.219 1.00 90.00 98 ILE A CA 1
ATOM 801 C C . ILE A 1 98 ? -25.732 -27.546 -0.029 1.00 90.00 98 ILE A C 1
ATOM 803 O O . ILE A 1 98 ? -24.611 -27.071 -0.222 1.00 90.00 98 ILE A O 1
ATOM 807 N N . PRO A 1 99 ? -25.880 -28.832 0.345 1.00 84.19 99 PRO A N 1
ATOM 808 C CA . PRO A 1 99 ? -24.753 -29.742 0.521 1.00 84.19 99 PRO A CA 1
ATOM 809 C C . PRO A 1 99 ? -23.934 -29.922 -0.761 1.00 84.19 99 PRO A C 1
ATOM 811 O O . PRO A 1 99 ? -24.478 -29.921 -1.866 1.00 84.19 99 PRO A O 1
ATOM 814 N N . SER A 1 100 ? -22.632 -30.181 -0.603 1.00 75.81 100 SER A N 1
ATOM 815 C CA . SER A 1 100 ? -21.668 -30.416 -1.695 1.00 75.81 100 SER A CA 1
ATOM 816 C C . SER A 1 100 ? -22.171 -31.405 -2.749 1.00 75.81 100 SER A C 1
ATOM 818 O O . SER A 1 100 ? -22.017 -31.169 -3.944 1.00 75.81 100 SER A O 1
ATOM 820 N N . LEU A 1 101 ? -22.834 -32.479 -2.309 1.00 78.06 101 LEU A N 1
ATOM 821 C CA . LEU A 1 101 ? -23.380 -33.529 -3.169 1.00 78.06 101 LEU A CA 1
ATOM 822 C C . LEU A 1 101 ? -24.294 -32.987 -4.283 1.00 78.06 101 LEU A C 1
ATOM 824 O O . LEU A 1 101 ? -24.302 -33.530 -5.386 1.00 78.06 101 LEU A O 1
ATOM 828 N N . PHE A 1 102 ? -25.042 -31.912 -4.021 1.00 83.69 102 PHE A N 1
ATOM 829 C CA . PHE A 1 102 ? -26.008 -31.354 -4.971 1.00 83.69 102 PHE A CA 1
ATOM 830 C C . PHE A 1 102 ? -25.350 -30.568 -6.107 1.00 83.69 102 PHE A C 1
ATOM 832 O O . PHE A 1 102 ? -25.935 -30.435 -7.182 1.00 83.69 102 PHE A O 1
ATOM 839 N N . TYR A 1 103 ? -24.117 -30.104 -5.911 1.00 78.94 103 TYR A N 1
ATOM 840 C CA . TYR A 1 103 ? -23.360 -29.411 -6.949 1.00 78.94 103 TYR A CA 1
ATOM 841 C C . TYR A 1 103 ? -22.917 -30.346 -8.090 1.00 78.94 103 TYR A C 1
ATOM 843 O O . TYR A 1 103 ? -22.812 -29.906 -9.237 1.00 78.94 103 TYR A O 1
ATOM 851 N N . ASN A 1 104 ? -22.785 -31.645 -7.796 1.00 77.56 104 ASN A N 1
ATOM 852 C CA . ASN A 1 104 ? -22.387 -32.691 -8.743 1.00 77.56 104 ASN A CA 1
ATOM 853 C C . ASN A 1 104 ? -23.570 -33.335 -9.494 1.00 77.56 104 ASN A C 1
ATOM 855 O O . ASN A 1 104 ? -23.369 -34.253 -10.290 1.00 77.56 104 ASN A O 1
ATOM 859 N N . LEU A 1 105 ? -24.811 -32.897 -9.249 1.00 83.31 105 LEU A N 1
ATOM 860 C CA . LEU A 1 105 ? -25.986 -33.425 -9.950 1.00 83.31 105 LEU A CA 1
ATOM 861 C C . LEU A 1 105 ? -25.933 -33.110 -11.452 1.00 83.31 105 LEU A C 1
ATOM 863 O O . LEU A 1 105 ? -25.382 -32.090 -11.881 1.00 83.31 105 LEU A O 1
ATOM 867 N N . SER A 1 106 ? -26.556 -33.967 -12.266 1.00 85.12 106 SER A N 1
ATOM 868 C CA . SER A 1 106 ? -26.807 -33.639 -13.676 1.00 85.12 106 SER A CA 1
ATOM 869 C C . SER A 1 106 ? -27.713 -32.405 -13.787 1.00 85.12 106 SER A C 1
ATOM 871 O O . SER A 1 106 ? -28.484 -32.112 -12.873 1.00 85.12 106 SER A O 1
ATOM 873 N N . ASN A 1 107 ? -27.651 -31.674 -14.906 1.00 84.88 107 ASN A N 1
ATOM 874 C CA . ASN A 1 107 ? -28.494 -30.486 -15.091 1.00 84.88 107 ASN A CA 1
ATOM 875 C C . ASN A 1 107 ? -29.996 -30.813 -15.013 1.00 84.88 107 ASN A C 1
ATOM 877 O O . ASN A 1 107 ? -30.752 -29.991 -14.505 1.00 84.88 107 ASN A O 1
ATOM 881 N N . ASP A 1 108 ? -30.414 -32.011 -15.435 1.00 87.38 108 ASP A N 1
ATOM 882 C CA . ASP A 1 108 ? -31.811 -32.458 -15.357 1.00 87.38 108 ASP A CA 1
ATOM 883 C C . ASP A 1 108 ? -32.255 -32.676 -13.901 1.00 87.38 108 ASP A C 1
ATOM 885 O O . ASP A 1 108 ? -33.318 -32.217 -13.484 1.00 87.38 108 ASP A O 1
ATOM 889 N N . GLN A 1 109 ? -31.400 -33.302 -13.086 1.00 89.81 109 GLN A N 1
ATOM 890 C CA . GLN A 1 109 ? -31.638 -33.472 -11.649 1.00 89.81 109 GLN A CA 1
ATOM 891 C C . GLN A 1 109 ? -31.608 -32.128 -10.905 1.00 89.81 109 GLN A C 1
ATOM 893 O O . GLN A 1 109 ? -32.468 -31.846 -10.068 1.00 89.81 109 GLN A O 1
ATOM 898 N N . LEU A 1 110 ? -30.637 -31.269 -11.227 1.00 90.19 110 LEU A N 1
ATOM 899 C CA . LEU A 1 110 ? -30.494 -29.952 -10.614 1.00 90.19 110 LEU A CA 1
ATOM 900 C C . LEU A 1 110 ? -31.676 -29.038 -10.968 1.00 90.19 110 LEU A C 1
ATOM 902 O O . LEU A 1 110 ? -32.135 -28.278 -10.119 1.00 90.19 110 LEU A O 1
ATOM 906 N N . GLN A 1 111 ? -32.218 -29.159 -12.182 1.00 92.94 111 GLN A N 1
ATOM 907 C CA . GLN A 1 111 ? -33.456 -28.503 -12.598 1.00 92.94 111 GLN A CA 1
ATOM 908 C C . GLN A 1 111 ? -34.624 -28.875 -11.672 1.00 92.94 111 GLN A C 1
ATOM 910 O O . GLN A 1 111 ? -35.350 -27.982 -11.238 1.00 92.94 111 GLN A O 1
ATOM 915 N N . ILE A 1 112 ? -34.818 -30.164 -11.367 1.00 91.81 112 ILE A N 1
ATOM 916 C CA . ILE A 1 112 ? -35.914 -30.636 -10.500 1.00 91.81 112 ILE A CA 1
ATOM 917 C C . ILE A 1 112 ? -35.751 -30.082 -9.083 1.00 91.81 112 ILE A C 1
ATOM 919 O O . ILE A 1 112 ? -36.699 -29.553 -8.502 1.00 91.81 112 ILE A O 1
ATOM 923 N N . PHE A 1 113 ? -34.529 -30.140 -8.556 1.00 93.50 113 PHE A N 1
ATOM 924 C CA . PHE A 1 113 ? -34.200 -29.626 -7.232 1.00 93.50 113 PHE A CA 1
ATOM 925 C C . PHE A 1 113 ? -34.405 -28.106 -7.118 1.00 93.50 113 PHE A C 1
ATOM 927 O O . PHE A 1 113 ? -35.108 -27.648 -6.218 1.00 93.50 113 PHE A O 1
ATOM 934 N N . LEU A 1 114 ? -33.855 -27.317 -8.051 1.00 94.25 114 LEU A N 1
ATOM 935 C CA . LEU A 1 114 ? -34.033 -25.861 -8.063 1.00 94.25 114 LEU A CA 1
ATOM 936 C C . LEU A 1 114 ? -35.503 -25.479 -8.259 1.00 94.25 114 LEU A C 1
ATOM 938 O O . LEU A 1 114 ? -35.982 -24.577 -7.576 1.00 94.25 114 LEU A O 1
ATOM 942 N N . ARG A 1 115 ? -36.241 -26.178 -9.134 1.00 94.12 115 ARG A N 1
ATOM 943 C CA . ARG A 1 115 ? -37.685 -25.965 -9.318 1.00 94.12 115 ARG A CA 1
ATOM 944 C C . ARG A 1 115 ? -38.426 -26.080 -7.990 1.00 94.12 115 ARG A C 1
ATOM 946 O O . ARG A 1 115 ? -39.170 -25.168 -7.655 1.00 94.12 115 ARG A O 1
ATOM 953 N N . ALA A 1 116 ? -38.172 -27.135 -7.219 1.00 91.19 116 ALA A N 1
ATOM 954 C CA . ALA A 1 116 ? -38.809 -27.335 -5.920 1.00 91.19 116 ALA A CA 1
ATOM 955 C C . ALA A 1 116 ? -38.476 -26.215 -4.913 1.00 91.19 116 ALA A C 1
ATOM 957 O O . ALA A 1 116 ? -39.376 -25.714 -4.244 1.00 91.19 116 ALA A O 1
ATOM 958 N N . ILE A 1 117 ? -37.220 -25.748 -4.864 1.00 93.31 117 ILE A N 1
ATOM 959 C CA . ILE A 1 117 ? -36.818 -24.618 -4.002 1.00 93.31 117 ILE A CA 1
ATOM 960 C C . ILE A 1 117 ? -37.569 -23.334 -4.384 1.00 93.31 117 ILE A C 1
ATOM 962 O O . ILE A 1 117 ? -38.111 -22.637 -3.525 1.00 93.31 117 ILE A O 1
ATOM 966 N N . PHE A 1 118 ? -37.617 -23.009 -5.679 1.00 93.62 118 PHE A N 1
ATOM 967 C CA . PHE A 1 118 ? -38.321 -21.823 -6.172 1.00 93.62 118 PHE A CA 1
ATOM 968 C C . PHE A 1 118 ? -39.852 -21.964 -6.068 1.00 93.62 118 PHE A C 1
ATOM 970 O O . PHE A 1 118 ? -40.553 -20.963 -5.901 1.00 93.62 118 PHE A O 1
ATOM 977 N N . ASP A 1 119 ? -40.397 -23.178 -6.128 1.00 89.12 119 ASP A N 1
ATOM 978 C CA . ASP A 1 119 ? -41.819 -23.442 -5.905 1.00 89.12 119 ASP A CA 1
ATOM 979 C C . ASP A 1 119 ? -42.241 -23.264 -4.444 1.00 89.12 119 ASP A C 1
ATOM 981 O O . ASP A 1 119 ? -43.389 -22.876 -4.226 1.00 89.12 119 ASP A O 1
ATOM 985 N N . GLY A 1 120 ? -41.334 -23.430 -3.480 1.00 87.12 120 GLY A N 1
ATOM 986 C CA . GLY A 1 120 ? -41.526 -22.974 -2.103 1.00 87.12 120 GLY A CA 1
ATOM 987 C C . GLY A 1 120 ? -41.423 -21.449 -1.997 1.00 87.12 120 GLY A C 1
ATOM 988 O O . GLY A 1 120 ? -42.378 -20.728 -2.306 1.00 87.12 120 GLY A O 1
ATOM 989 N N . ASP A 1 121 ? -40.235 -20.938 -1.656 1.00 88.56 121 ASP A N 1
ATOM 990 C CA . ASP A 1 121 ? -40.054 -19.522 -1.279 1.00 88.56 121 ASP A CA 1
ATOM 991 C C . ASP A 1 121 ? -39.856 -18.566 -2.463 1.00 88.56 121 ASP A C 1
ATOM 993 O O . ASP A 1 121 ? -39.790 -17.348 -2.283 1.00 88.56 121 ASP A O 1
ATOM 997 N N . GLY A 1 122 ? -39.703 -19.080 -3.685 1.00 91.31 122 GLY A N 1
ATOM 998 C CA . GLY A 1 122 ? -39.518 -18.247 -4.870 1.00 91.31 122 GLY A CA 1
ATOM 999 C C . GLY A 1 122 ? -40.826 -17.603 -5.331 1.00 91.31 122 GLY A C 1
ATOM 1000 O O . GLY A 1 122 ? -41.888 -18.223 -5.314 1.00 91.31 122 GLY A O 1
ATOM 1001 N N . TRP A 1 123 ? -40.783 -16.362 -5.809 1.00 93.56 123 TRP A N 1
ATOM 1002 C CA . TRP A 1 123 ? -41.966 -15.715 -6.381 1.00 93.56 123 TRP A CA 1
ATOM 1003 C C . TRP A 1 123 ? -41.626 -14.819 -7.564 1.00 93.56 123 TRP A C 1
ATOM 1005 O O . TRP A 1 123 ? -40.488 -14.404 -7.769 1.00 93.56 123 TRP A O 1
ATOM 1015 N N . VAL A 1 124 ? -42.649 -14.504 -8.354 1.00 91.69 124 VAL A N 1
ATOM 1016 C CA . VAL A 1 124 ? -42.551 -13.531 -9.441 1.00 91.69 124 VAL A CA 1
ATOM 1017 C C . VAL A 1 124 ? -43.134 -12.213 -8.951 1.00 91.69 124 VAL A C 1
ATOM 1019 O O . VAL A 1 124 ? -44.287 -12.165 -8.515 1.00 91.69 124 VAL A O 1
ATOM 1022 N N . GLN A 1 125 ? -42.349 -11.142 -9.018 1.00 86.00 125 GLN A N 1
ATOM 1023 C CA . GLN A 1 125 ? -42.801 -9.795 -8.680 1.00 86.00 125 GLN A CA 1
ATOM 1024 C C . GLN A 1 125 ? -42.121 -8.769 -9.576 1.00 86.00 125 GLN A C 1
ATOM 1026 O O . GLN A 1 125 ? -40.902 -8.789 -9.747 1.00 86.00 125 GLN A O 1
ATOM 1031 N N . LYS A 1 126 ? -42.922 -7.827 -10.091 1.00 78.31 126 LYS A N 1
ATOM 1032 C CA . LYS A 1 126 ? -42.491 -6.869 -11.117 1.00 78.31 126 LYS A CA 1
ATOM 1033 C C . LYS A 1 126 ? -41.859 -7.633 -12.295 1.00 78.31 126 LYS A C 1
ATOM 1035 O O . LYS A 1 126 ? -42.427 -8.612 -12.760 1.00 78.31 126 LYS A O 1
ATOM 1040 N N . GLU A 1 127 ? -40.681 -7.207 -12.731 1.00 82.69 127 GLU A N 1
ATOM 1041 C CA . GLU A 1 127 ? -39.911 -7.735 -13.858 1.00 82.69 127 GLU A CA 1
ATOM 1042 C C . GLU A 1 127 ? -38.848 -8.772 -13.427 1.00 82.69 127 GLU A C 1
ATOM 1044 O O . GLU A 1 127 ? -37.733 -8.813 -13.960 1.00 82.69 127 GLU A O 1
ATOM 1049 N N . SER A 1 128 ? -39.098 -9.546 -12.365 1.00 88.25 128 SER A N 1
ATOM 1050 C CA . SER A 1 128 ? -38.084 -10.448 -11.798 1.00 88.25 128 SER A CA 1
ATOM 1051 C C . SER A 1 128 ? -38.671 -11.694 -11.135 1.00 88.25 128 SER A C 1
ATOM 1053 O O . SER A 1 128 ? -39.762 -11.659 -10.559 1.00 88.25 128 SER A O 1
ATOM 1055 N N . VAL A 1 129 ? -37.902 -12.784 -11.174 1.00 93.81 129 VAL A N 1
ATOM 1056 C CA . VAL A 1 129 ? -38.053 -13.930 -10.269 1.00 93.81 129 VAL A CA 1
ATOM 1057 C C . VAL A 1 129 ? -37.171 -13.661 -9.057 1.00 93.81 129 VAL A C 1
ATOM 1059 O O . VAL A 1 129 ? -35.978 -13.386 -9.191 1.00 93.81 129 VAL A O 1
ATOM 1062 N N . LEU A 1 130 ? -37.771 -13.691 -7.876 1.00 93.81 130 LEU A N 1
ATOM 1063 C CA . LEU A 1 130 ? -37.130 -13.362 -6.614 1.00 93.81 130 LEU A CA 1
ATOM 1064 C C . LEU A 1 130 ? -37.104 -14.588 -5.709 1.00 93.81 130 LEU A C 1
ATOM 1066 O O . LEU A 1 130 ? -38.023 -15.405 -5.725 1.00 93.81 130 LEU A O 1
ATOM 1070 N N . TYR A 1 131 ? -36.057 -14.678 -4.902 1.00 94.88 131 TYR A N 1
ATOM 1071 C CA . TYR A 1 131 ? -35.946 -15.636 -3.812 1.00 94.88 131 TYR A CA 1
ATOM 1072 C C . TYR A 1 131 ? -35.360 -14.916 -2.598 1.00 94.88 131 TYR A C 1
ATOM 1074 O O . TYR A 1 131 ? -34.480 -14.061 -2.740 1.00 94.88 131 TYR A O 1
ATOM 1082 N N . LEU A 1 132 ? -35.872 -15.206 -1.407 1.00 92.31 132 LEU A N 1
ATOM 1083 C CA . LEU A 1 132 ? -35.511 -14.509 -0.178 1.00 92.31 132 LEU A CA 1
ATOM 1084 C C . LEU A 1 132 ? -35.227 -15.530 0.914 1.00 92.31 132 LEU A C 1
ATOM 1086 O O . LEU A 1 132 ? -36.062 -16.381 1.182 1.00 92.31 132 LEU A O 1
ATOM 1090 N N . SER A 1 133 ? -34.083 -15.408 1.579 1.00 92.25 133 SER A N 1
ATOM 1091 C CA . SER A 1 133 ? -33.741 -16.274 2.705 1.00 92.25 133 SER A CA 1
ATOM 1092 C C . SER A 1 133 ? -33.019 -15.507 3.802 1.00 92.25 133 SER A C 1
ATOM 1094 O O . SER A 1 133 ? -32.369 -14.493 3.554 1.00 92.25 133 SER A O 1
ATOM 1096 N N . ALA A 1 134 ? -33.155 -15.991 5.034 1.00 90.06 134 ALA A N 1
ATOM 1097 C CA . ALA A 1 134 ? -32.375 -15.523 6.171 1.00 90.06 134 ALA A CA 1
ATOM 1098 C C . ALA A 1 134 ? -30.919 -16.028 6.114 1.00 90.06 134 ALA A C 1
ATOM 1100 O O . ALA A 1 134 ? -30.046 -15.442 6.747 1.00 90.06 134 ALA A O 1
ATOM 1101 N N . SER A 1 135 ? -30.653 -17.097 5.354 1.00 91.25 135 SER A N 1
ATOM 1102 C CA . SER A 1 135 ? -29.306 -17.626 5.143 1.00 91.25 135 SER A CA 1
ATOM 1103 C C . SER A 1 135 ? -28.621 -16.932 3.967 1.00 91.25 135 SER A C 1
ATOM 1105 O O . SER A 1 135 ? -29.070 -17.013 2.820 1.00 91.25 135 SER A O 1
ATOM 1107 N N . GLN A 1 136 ? -27.499 -16.272 4.252 1.00 87.75 136 GLN A N 1
ATOM 1108 C CA . GLN A 1 136 ? -26.620 -15.708 3.231 1.00 87.75 136 GLN A CA 1
ATOM 1109 C C . GLN A 1 136 ? -25.939 -16.803 2.398 1.00 87.75 136 GLN A C 1
ATOM 1111 O O . GLN A 1 136 ? -25.777 -16.637 1.189 1.00 87.75 136 GLN A O 1
ATOM 1116 N N . GLU A 1 137 ? -25.584 -17.921 3.039 1.00 86.31 137 GLU A N 1
ATOM 1117 C CA . GLU A 1 137 ? -24.924 -19.067 2.407 1.00 86.31 137 GLU A CA 1
ATOM 1118 C C . GLU A 1 137 ? -25.846 -19.723 1.374 1.00 86.31 137 GLU A C 1
ATOM 1120 O O . GLU A 1 137 ? -25.453 -19.869 0.222 1.00 86.31 137 GLU A O 1
ATOM 1125 N N . LEU A 1 138 ? -27.118 -19.964 1.717 1.00 91.50 138 LEU A N 1
ATOM 1126 C CA . LEU A 1 138 ? -28.102 -20.510 0.773 1.00 91.50 138 LEU A CA 1
ATOM 1127 C C . LEU A 1 138 ? -28.281 -19.614 -0.459 1.00 91.50 138 LEU A C 1
ATOM 1129 O O . LEU A 1 138 ? -28.408 -20.098 -1.580 1.00 91.50 138 LEU A O 1
ATOM 1133 N N . ILE A 1 139 ? -28.301 -18.294 -0.269 1.00 91.81 139 ILE A N 1
ATOM 1134 C CA . ILE A 1 139 ? -28.438 -17.346 -1.380 1.00 91.81 139 ILE A CA 1
ATOM 1135 C C . ILE A 1 139 ? -27.203 -17.357 -2.283 1.00 91.81 139 ILE A C 1
ATOM 1137 O O . ILE A 1 139 ? -27.340 -17.248 -3.505 1.00 91.81 139 ILE A O 1
ATOM 1141 N N . ALA A 1 140 ? -26.012 -17.507 -1.703 1.00 83.25 140 ALA A N 1
ATOM 1142 C CA . ALA A 1 140 ? -24.786 -17.691 -2.466 1.00 83.25 140 ALA A CA 1
ATOM 1143 C C . ALA A 1 140 ? -24.803 -19.027 -3.229 1.00 83.25 140 ALA A C 1
ATOM 1145 O O . ALA A 1 140 ? -24.534 -19.032 -4.431 1.00 83.25 140 ALA A O 1
ATOM 1146 N N . ASP A 1 141 ? -25.214 -20.121 -2.581 1.00 88.38 141 ASP A N 1
ATOM 1147 C CA . ASP A 1 141 ? -25.333 -21.442 -3.203 1.00 88.38 141 ASP A CA 1
ATOM 1148 C C . ASP A 1 141 ? -26.289 -21.414 -4.403 1.00 88.38 141 ASP A C 1
ATOM 1150 O O . ASP A 1 141 ? -25.956 -21.872 -5.497 1.00 88.38 141 ASP A O 1
ATOM 1154 N N . LEU A 1 142 ? -27.467 -20.804 -4.235 1.00 91.38 142 LEU A N 1
ATOM 1155 C CA . LEU A 1 142 ? -28.449 -20.656 -5.307 1.00 91.38 142 LEU A CA 1
ATOM 1156 C C . LEU A 1 142 ? -27.911 -19.809 -6.459 1.00 91.38 142 LEU A C 1
ATOM 1158 O O . LEU A 1 142 ? -28.093 -20.176 -7.620 1.00 91.38 142 LEU A O 1
ATOM 1162 N N . LYS A 1 143 ? -27.214 -18.703 -6.168 1.00 87.88 143 LYS A N 1
ATOM 1163 C CA . LYS A 1 143 ? -26.562 -17.897 -7.208 1.00 87.88 143 LYS A CA 1
ATOM 1164 C C . LYS A 1 143 ? -25.553 -18.734 -7.995 1.00 87.88 143 LYS A C 1
ATOM 1166 O O . LYS A 1 143 ? -25.548 -18.651 -9.219 1.00 87.88 143 LYS A O 1
ATOM 1171 N N . ASN A 1 144 ? -24.746 -19.546 -7.315 1.00 84.19 144 ASN A N 1
ATOM 1172 C CA . ASN A 1 144 ? -23.734 -20.390 -7.947 1.00 84.19 144 ASN A CA 1
ATOM 1173 C C . ASN A 1 144 ? -24.365 -21.475 -8.828 1.00 84.19 144 ASN A C 1
ATOM 1175 O O . ASN A 1 144 ? -23.962 -21.650 -9.975 1.00 84.19 144 ASN A O 1
ATOM 1179 N N . LEU A 1 145 ? -25.398 -22.164 -8.339 1.00 88.25 145 LEU A N 1
ATOM 1180 C CA . LEU A 1 145 ? -26.088 -23.201 -9.110 1.00 88.25 145 LEU A CA 1
ATOM 1181 C C . LEU A 1 145 ? -26.820 -22.635 -10.332 1.00 88.25 145 LEU A C 1
ATOM 1183 O O . LEU A 1 145 ? -26.821 -23.268 -11.386 1.00 88.25 145 LEU A O 1
ATOM 1187 N N . LEU A 1 146 ? -27.387 -21.428 -10.235 1.00 89.69 146 LEU A N 1
ATOM 1188 C CA . LEU A 1 146 ? -28.014 -20.741 -11.370 1.00 89.69 146 LEU A CA 1
ATOM 1189 C C . LEU A 1 146 ? -27.022 -20.450 -12.509 1.00 89.69 146 LEU A C 1
ATOM 1191 O O . LEU A 1 146 ? -27.411 -20.498 -13.677 1.00 89.69 146 LEU A O 1
ATOM 1195 N N . LEU A 1 147 ? -25.737 -20.237 -12.202 1.00 83.38 147 LEU A N 1
ATOM 1196 C CA . LEU A 1 147 ? -24.707 -20.042 -13.226 1.00 83.38 147 LEU A CA 1
ATOM 1197 C C . LEU A 1 147 ? -24.462 -21.299 -14.083 1.00 83.38 147 LEU A C 1
ATOM 1199 O O . LEU A 1 147 ? -24.076 -21.152 -15.239 1.00 83.38 147 LEU A O 1
ATOM 1203 N N . ARG A 1 148 ? -24.749 -22.523 -13.599 1.00 83.31 148 ARG A N 1
ATOM 1204 C CA . ARG A 1 148 ? -24.691 -23.750 -14.438 1.00 83.31 148 ARG A CA 1
ATOM 1205 C C . ARG A 1 148 ? -25.730 -23.762 -15.562 1.00 83.31 148 ARG A C 1
ATOM 1207 O O . ARG A 1 148 ? -25.575 -24.470 -16.560 1.00 83.31 148 ARG A O 1
ATOM 1214 N N . PHE A 1 149 ? -26.782 -22.963 -15.402 1.00 86.31 149 PHE A N 1
ATOM 1215 C CA . PHE A 1 149 ? -27.821 -22.746 -16.402 1.00 86.31 149 PHE A CA 1
ATOM 1216 C C . PHE A 1 149 ? -27.608 -21.454 -17.194 1.00 86.31 149 PHE A C 1
ATOM 1218 O O . PHE A 1 149 ? -28.507 -21.072 -17.932 1.00 86.31 149 PHE A O 1
ATOM 1225 N N . ASP A 1 150 ? -26.462 -20.781 -17.039 1.00 78.31 150 ASP A N 1
ATOM 1226 C CA . ASP A 1 150 ? -26.174 -19.471 -17.632 1.00 78.31 150 ASP A CA 1
ATOM 1227 C C . ASP A 1 150 ? -27.166 -18.374 -17.184 1.00 78.31 150 ASP A C 1
ATOM 1229 O O . ASP A 1 150 ? -27.437 -17.413 -17.905 1.00 78.31 150 ASP A O 1
ATOM 1233 N N . ILE A 1 151 ? -27.726 -18.507 -15.972 1.00 85.50 151 ILE A N 1
ATOM 1234 C CA . ILE A 1 151 ? -28.645 -17.528 -15.383 1.00 85.50 151 ILE A CA 1
ATOM 1235 C C . ILE A 1 151 ? -27.864 -16.608 -14.444 1.00 85.50 151 ILE A C 1
ATOM 1237 O O . ILE A 1 151 ? -27.491 -16.988 -13.331 1.00 85.50 151 ILE A O 1
ATOM 1241 N N . THR A 1 152 ? -27.688 -15.353 -14.850 1.00 81.75 152 THR A N 1
ATOM 1242 C CA . THR A 1 152 ? -27.066 -14.336 -13.994 1.00 81.75 152 THR A CA 1
ATOM 1243 C C . THR A 1 152 ? -28.099 -13.737 -13.041 1.00 81.75 152 THR A C 1
ATOM 1245 O O . THR A 1 152 ? -29.158 -13.257 -13.454 1.00 81.75 152 THR A O 1
ATOM 1248 N N . SER A 1 153 ? -27.783 -13.726 -11.744 1.00 84.44 153 SER A N 1
ATOM 1249 C CA . SER A 1 153 ? -28.657 -13.206 -10.686 1.00 84.44 153 SER A CA 1
ATOM 1250 C C . SER A 1 153 ? -27.938 -12.207 -9.773 1.00 84.44 153 SER A C 1
ATOM 1252 O O . SER A 1 153 ? -26.721 -12.256 -9.578 1.00 84.44 153 SER A O 1
ATOM 1254 N N . ARG A 1 154 ? -28.702 -11.260 -9.218 1.00 84.06 154 ARG A N 1
ATOM 1255 C CA . ARG A 1 154 ? -28.213 -10.219 -8.300 1.00 84.06 154 ARG A CA 1
ATOM 1256 C C . ARG A 1 154 ? -28.562 -10.572 -6.861 1.00 84.06 154 ARG A C 1
ATOM 1258 O O . ARG A 1 154 ? -29.696 -10.956 -6.595 1.00 84.06 154 ARG A O 1
ATOM 1265 N N . ILE A 1 155 ? -27.619 -10.381 -5.941 1.00 84.88 155 ILE A N 1
ATOM 1266 C CA . ILE A 1 155 ? -27.871 -10.477 -4.498 1.00 84.88 155 ILE A CA 1
ATOM 1267 C C . ILE A 1 155 ? -28.000 -9.060 -3.947 1.00 84.88 155 ILE A C 1
ATOM 1269 O O . ILE A 1 155 ? -27.231 -8.172 -4.299 1.00 84.88 155 ILE A O 1
ATOM 1273 N N . SER A 1 156 ? -28.993 -8.848 -3.097 1.00 84.56 156 SER A N 1
ATOM 1274 C CA . SER A 1 156 ? -29.212 -7.599 -2.369 1.00 84.56 156 SER A CA 1
ATOM 1275 C C . SER A 1 156 ? -29.683 -7.916 -0.958 1.00 84.56 156 SER A C 1
ATOM 1277 O O . SER A 1 156 ? -30.287 -8.962 -0.725 1.00 84.56 156 SER A O 1
ATOM 1279 N N . VAL A 1 157 ? -29.425 -7.021 -0.015 1.00 85.38 157 VAL A N 1
ATOM 1280 C CA . VAL A 1 157 ? -29.874 -7.179 1.370 1.00 85.38 157 VAL A CA 1
ATOM 1281 C C . VAL A 1 157 ? -31.233 -6.500 1.544 1.00 85.38 157 VAL A C 1
ATOM 1283 O O . VAL A 1 157 ? -31.476 -5.425 0.998 1.00 85.38 157 VAL A O 1
ATOM 1286 N N . ARG A 1 158 ? -32.144 -7.129 2.289 1.00 84.69 158 ARG A N 1
ATOM 1287 C CA . ARG A 1 158 ? -33.464 -6.591 2.631 1.00 84.69 158 ARG A CA 1
ATOM 1288 C C . ARG A 1 158 ? -33.679 -6.695 4.138 1.00 84.69 158 ARG A C 1
ATOM 1290 O O . ARG A 1 158 ? -33.629 -7.785 4.692 1.00 84.69 158 ARG A O 1
ATOM 1297 N N . LYS A 1 159 ? -33.965 -5.571 4.794 1.00 85.62 159 LYS A N 1
ATOM 1298 C CA . LYS A 1 159 ? -34.386 -5.547 6.203 1.00 85.62 159 LYS A CA 1
ATOM 1299 C C . LYS A 1 159 ? -35.905 -5.757 6.274 1.00 85.62 159 LYS A C 1
ATOM 1301 O O . LYS A 1 159 ? -36.643 -5.105 5.536 1.00 85.62 159 LYS A O 1
ATOM 1306 N N . ILE A 1 160 ? -36.374 -6.679 7.113 1.00 82.69 160 ILE A N 1
ATOM 1307 C CA . ILE A 1 160 ? -37.798 -6.999 7.307 1.00 82.69 160 ILE A CA 1
ATOM 1308 C C . ILE A 1 160 ? -38.123 -6.910 8.795 1.00 82.69 160 ILE A C 1
ATOM 1310 O O . ILE A 1 160 ? -37.429 -7.499 9.620 1.00 82.69 160 ILE A O 1
ATOM 1314 N N . LYS A 1 161 ? -39.186 -6.180 9.140 1.00 77.69 161 LYS A N 1
ATOM 1315 C CA . LYS A 1 161 ? -39.650 -6.036 10.522 1.00 77.69 161 LYS A CA 1
ATOM 1316 C C . LYS A 1 161 ? -40.430 -7.287 10.934 1.00 77.69 161 LYS A C 1
ATOM 1318 O O . LYS A 1 161 ? -41.421 -7.626 10.294 1.00 77.69 161 LYS A O 1
ATOM 1323 N N . TYR A 1 162 ? -39.994 -7.966 11.990 1.00 75.69 162 TYR A N 1
ATOM 1324 C CA . TYR A 1 162 ? -40.646 -9.158 12.533 1.00 75.69 162 TYR A CA 1
ATOM 1325 C C . TYR A 1 162 ? -40.673 -9.077 14.058 1.00 75.69 162 TYR A C 1
ATOM 1327 O O . TYR A 1 162 ? -39.620 -8.946 14.672 1.00 75.69 162 TYR A O 1
ATOM 1335 N N . LYS A 1 163 ? -41.865 -9.150 14.670 1.00 65.50 163 LYS A N 1
ATOM 1336 C CA . LYS A 1 163 ? -42.058 -9.011 16.130 1.00 65.50 163 LYS A CA 1
ATOM 1337 C C . LYS A 1 163 ? -41.274 -7.825 16.733 1.00 65.50 163 LYS A C 1
ATOM 1339 O O . LYS A 1 163 ? -40.563 -7.988 17.708 1.00 65.50 163 LYS A O 1
ATOM 1344 N N . GLN A 1 164 ? -41.404 -6.647 16.115 1.00 66.12 164 GLN A N 1
ATOM 1345 C CA . GLN A 1 164 ? -40.754 -5.378 16.504 1.00 66.12 164 GLN A CA 1
ATOM 1346 C C . GLN A 1 164 ? -39.232 -5.265 16.267 1.00 66.12 164 GLN A C 1
ATOM 1348 O O . GLN A 1 164 ? -38.721 -4.153 16.336 1.00 66.12 164 GLN A O 1
ATOM 1353 N N . GLU A 1 165 ? -38.539 -6.320 15.830 1.00 66.25 165 GLU A N 1
ATOM 1354 C CA . GLU A 1 165 ? -37.112 -6.273 15.468 1.00 66.25 165 GLU A CA 1
ATOM 1355 C C . GLU A 1 165 ? -36.891 -6.257 13.945 1.00 66.25 165 GLU A C 1
ATOM 1357 O O . GLU A 1 165 ? -37.636 -6.873 13.175 1.00 66.25 165 GLU A O 1
ATOM 1362 N N . LEU A 1 166 ? -35.845 -5.561 13.484 1.00 80.06 166 LEU A N 1
ATOM 1363 C CA . LEU A 1 166 ? -35.419 -5.586 12.082 1.00 80.06 166 LEU A CA 1
ATOM 1364 C C . LEU A 1 166 ? -34.516 -6.794 11.832 1.00 80.06 166 LEU A C 1
ATOM 1366 O O . LEU A 1 166 ? -33.371 -6.833 12.270 1.00 80.06 166 LEU A O 1
ATOM 1370 N N . LYS A 1 167 ? -35.013 -7.762 11.064 1.00 81.31 167 LYS A N 1
ATOM 1371 C CA . LYS A 1 167 ? -34.248 -8.939 10.649 1.00 81.31 167 LYS A CA 1
ATOM 1372 C C . LYS A 1 167 ? -33.693 -8.755 9.246 1.00 81.31 167 LYS A C 1
ATOM 1374 O O . LYS A 1 167 ? -34.384 -8.277 8.344 1.00 81.31 167 LYS A O 1
ATOM 1379 N N . ILE A 1 168 ? -32.438 -9.145 9.063 1.00 85.00 168 ILE A N 1
ATOM 1380 C CA . ILE A 1 168 ? -31.759 -9.100 7.771 1.00 85.00 168 ILE A CA 1
ATOM 1381 C C . ILE A 1 168 ? -32.103 -10.363 6.987 1.00 85.00 168 ILE A C 1
ATOM 1383 O O . ILE A 1 168 ? -31.970 -11.476 7.488 1.00 85.00 168 ILE A O 1
ATOM 1387 N N . TYR A 1 169 ? -32.548 -10.167 5.753 1.00 90.19 169 TYR A N 1
ATOM 1388 C CA . TYR A 1 169 ? -32.744 -11.213 4.765 1.00 90.19 169 TYR A CA 1
ATOM 1389 C C . TYR A 1 169 ? -31.929 -10.895 3.515 1.00 90.19 169 TYR A C 1
ATOM 1391 O O . TYR A 1 169 ? -31.709 -9.738 3.150 1.00 90.19 169 TYR A O 1
ATOM 1399 N N . HIS A 1 170 ? -31.519 -11.941 2.820 1.00 91.56 170 HIS A N 1
ATOM 1400 C CA . HIS A 1 170 ? -30.756 -11.878 1.589 1.00 91.56 170 HIS A CA 1
ATOM 1401 C C . HIS A 1 170 ? -31.690 -12.214 0.428 1.00 91.56 170 HIS A C 1
ATOM 1403 O O . HIS A 1 170 ? -32.381 -13.232 0.432 1.00 91.56 170 HIS A O 1
ATOM 1409 N N . LYS A 1 171 ? -31.756 -11.314 -0.551 1.00 92.06 171 LYS A N 1
ATOM 1410 C CA . LYS A 1 171 ? -32.647 -11.401 -1.705 1.00 92.06 171 LYS A CA 1
ATOM 1411 C C . LYS A 1 171 ? -31.840 -11.670 -2.965 1.00 92.06 171 LYS A C 1
ATOM 1413 O O . LYS A 1 171 ? -31.051 -10.817 -3.379 1.00 92.06 171 LYS A O 1
ATOM 1418 N N . LEU A 1 172 ? -32.112 -12.802 -3.599 1.00 92.94 172 LEU A N 1
ATOM 1419 C CA . LEU A 1 172 ? -31.663 -13.144 -4.940 1.00 92.94 172 LEU A CA 1
ATOM 1420 C C . LEU A 1 172 ? -32.699 -12.658 -5.961 1.00 92.94 172 LEU A C 1
ATOM 1422 O O . LEU A 1 172 ? -33.900 -12.857 -5.784 1.00 92.94 172 LEU A O 1
ATOM 1426 N N . SER A 1 173 ? -32.240 -11.997 -7.022 1.00 91.38 173 SER A N 1
ATOM 1427 C CA . SER A 1 173 ? -33.080 -11.466 -8.095 1.00 91.38 173 SER A CA 1
ATOM 1428 C C . SER A 1 173 ? -32.580 -11.915 -9.462 1.00 91.38 173 SER A C 1
ATOM 1430 O O . SER A 1 173 ? -31.491 -11.527 -9.898 1.00 91.38 173 SER A O 1
ATOM 1432 N N . ILE A 1 174 ? -33.401 -12.707 -10.147 1.00 91.12 174 ILE A N 1
ATOM 1433 C CA . ILE A 1 174 ? -33.245 -13.067 -11.554 1.00 91.12 174 ILE A CA 1
ATOM 1434 C C . ILE A 1 174 ? -34.089 -12.078 -12.351 1.00 91.12 174 ILE A C 1
ATOM 1436 O O . ILE A 1 174 ? -35.312 -12.032 -12.227 1.00 91.12 174 ILE A O 1
ATOM 1440 N N . SER A 1 175 ? -33.422 -11.256 -13.148 1.00 84.94 175 SER A N 1
ATOM 1441 C CA . SER A 1 175 ? -34.048 -10.169 -13.901 1.00 84.94 175 SER A CA 1
ATOM 1442 C C . SER A 1 175 ? -33.517 -10.144 -15.327 1.00 84.94 175 SER A C 1
ATOM 1444 O O . SER A 1 175 ? -32.400 -10.597 -15.593 1.00 84.94 175 SER A O 1
ATOM 1446 N N . GLY A 1 176 ? -34.339 -9.625 -16.233 1.00 78.50 176 GLY A N 1
ATOM 1447 C CA . GLY A 1 176 ? -34.029 -9.537 -17.655 1.00 78.50 176 GLY A CA 1
ATOM 1448 C C . GLY A 1 176 ? -34.624 -10.664 -18.465 1.00 78.50 176 GLY A C 1
ATOM 1449 O O . GLY A 1 176 ? -34.595 -11.825 -18.063 1.00 78.50 176 GLY A O 1
ATOM 1450 N N . LYS A 1 177 ? -35.150 -10.301 -19.636 1.00 79.50 177 LYS A N 1
ATOM 1451 C CA . LYS A 1 177 ? -35.899 -11.202 -20.512 1.00 79.50 177 LYS A CA 1
ATOM 1452 C C . LYS A 1 177 ? -35.135 -12.491 -20.826 1.00 79.50 177 LYS A C 1
ATOM 1454 O O . LYS A 1 177 ? -35.723 -13.561 -20.726 1.00 79.50 177 LYS A O 1
ATOM 1459 N N . ASN A 1 178 ? -33.834 -12.407 -21.123 1.00 78.94 178 ASN A N 1
ATOM 1460 C CA . ASN A 1 178 ? -33.018 -13.589 -21.420 1.00 78.94 178 ASN A CA 1
ATOM 1461 C C . ASN A 1 178 ? -32.891 -14.524 -20.203 1.00 78.94 178 ASN A C 1
ATOM 1463 O O . ASN A 1 178 ? -33.262 -15.689 -20.285 1.00 78.94 178 ASN A O 1
ATOM 1467 N N . ASN A 1 179 ? -32.483 -14.001 -19.040 1.00 84.81 179 ASN A N 1
ATOM 1468 C CA . ASN A 1 179 ? -32.378 -14.792 -17.806 1.00 84.81 179 ASN A CA 1
ATOM 1469 C C . ASN A 1 179 ? -33.725 -15.408 -17.394 1.00 84.81 179 ASN A C 1
ATOM 1471 O O . ASN A 1 179 ? -33.771 -16.558 -16.970 1.00 84.81 179 ASN A O 1
ATOM 1475 N N . LEU A 1 180 ? -34.828 -14.665 -17.537 1.00 89.12 180 LEU A N 1
ATOM 1476 C CA . LEU A 1 180 ? -36.177 -15.153 -17.233 1.00 89.12 180 LEU A CA 1
ATOM 1477 C C . LEU A 1 180 ? -36.647 -16.221 -18.226 1.00 89.12 180 LEU A C 1
ATOM 1479 O O . LEU A 1 180 ? -37.314 -17.172 -17.824 1.00 89.12 180 LEU A O 1
ATOM 1483 N N . GLN A 1 181 ? -36.288 -16.096 -19.504 1.00 87.38 181 GLN A N 1
ATOM 1484 C CA . GLN A 1 181 ? -36.598 -17.095 -20.522 1.00 87.38 181 GLN A CA 1
ATOM 1485 C C . GLN A 1 181 ? -35.781 -18.373 -20.310 1.00 87.38 181 GLN A C 1
ATOM 1487 O O . GLN A 1 181 ? -36.336 -19.467 -20.398 1.00 87.38 181 GLN A O 1
ATOM 1492 N N . ILE A 1 182 ? -34.494 -18.250 -19.971 1.00 87.62 182 ILE A N 1
ATOM 1493 C CA . ILE A 1 182 ? -33.650 -19.385 -19.587 1.00 87.62 182 ILE A CA 1
ATOM 1494 C C . ILE A 1 182 ? -34.218 -20.037 -18.324 1.00 87.62 182 ILE A C 1
ATOM 1496 O O . ILE A 1 182 ? -34.424 -21.248 -18.322 1.00 87.62 182 ILE A O 1
ATOM 1500 N N . PHE A 1 183 ? -34.580 -19.255 -17.300 1.00 93.12 183 PHE A N 1
ATOM 1501 C CA . PHE A 1 183 ? -35.236 -19.771 -16.099 1.00 93.12 183 PHE A CA 1
ATOM 1502 C C . PHE A 1 183 ? -36.529 -20.516 -16.445 1.00 93.12 183 PHE A C 1
ATOM 1504 O O . PHE A 1 183 ? -36.695 -21.649 -16.015 1.00 93.12 183 PHE A O 1
ATOM 1511 N N . LYS A 1 184 ? -37.415 -19.950 -17.276 1.00 92.56 184 LYS A N 1
ATOM 1512 C CA . LYS A 1 184 ? -38.652 -20.607 -17.736 1.00 92.56 184 LYS A CA 1
ATOM 1513 C C . LYS A 1 184 ? -38.385 -21.906 -18.501 1.00 92.56 184 LYS A C 1
ATOM 1515 O O . LYS A 1 184 ? -39.128 -22.866 -18.335 1.00 92.56 184 LYS A O 1
ATOM 1520 N N . ASN A 1 185 ? -37.372 -21.929 -19.360 1.00 91.31 185 ASN A N 1
ATOM 1521 C CA . ASN A 1 185 ? -37.099 -23.073 -20.228 1.00 91.31 185 ASN A CA 1
ATOM 1522 C C . ASN A 1 185 ? -36.350 -24.194 -19.495 1.00 91.31 185 ASN A C 1
ATOM 1524 O O . ASN A 1 185 ? -36.552 -25.361 -19.814 1.00 91.31 185 ASN A O 1
ATOM 1528 N N . LYS A 1 186 ? -35.466 -23.843 -18.553 1.00 90.75 186 LYS A N 1
ATOM 1529 C CA . LYS A 1 186 ? -34.546 -24.777 -17.890 1.00 90.75 186 LYS A CA 1
ATOM 1530 C C . LYS A 1 186 ? -34.948 -25.145 -16.469 1.00 90.75 186 LYS A C 1
ATOM 1532 O O . LYS A 1 186 ? -34.604 -26.225 -16.033 1.00 90.75 186 LYS A O 1
ATOM 1537 N N . ILE A 1 187 ? -35.640 -24.281 -15.732 1.00 94.00 187 ILE A N 1
ATOM 1538 C CA . ILE A 1 187 ? -36.024 -24.547 -14.335 1.00 94.00 187 ILE A CA 1
ATOM 1539 C C . ILE A 1 187 ? -37.548 -24.538 -14.230 1.00 94.00 187 ILE A C 1
ATOM 1541 O O . ILE A 1 187 ? -38.151 -25.589 -14.019 1.00 94.00 187 ILE A O 1
ATOM 1545 N N . ASN A 1 188 ? -38.168 -23.392 -14.512 1.00 92.25 188 ASN A N 1
ATOM 1546 C CA . ASN A 1 188 ? -39.600 -23.102 -14.429 1.00 92.25 188 ASN A CA 1
ATOM 1547 C C . ASN A 1 188 ? -40.205 -23.349 -13.037 1.00 92.25 188 ASN A C 1
ATOM 1549 O O . ASN A 1 188 ? -39.566 -23.905 -12.152 1.00 92.25 188 ASN A O 1
ATOM 1553 N N . PHE A 1 189 ? -41.462 -22.951 -12.864 1.00 92.06 189 PHE A N 1
ATOM 1554 C CA . PHE A 1 189 ? -42.280 -23.329 -11.711 1.00 92.06 189 PHE A CA 1
ATOM 1555 C C . PHE A 1 189 ? -43.139 -24.553 -12.051 1.00 92.06 189 PHE A C 1
ATOM 1557 O O . PHE A 1 189 ? -43.613 -24.673 -13.186 1.00 92.06 189 PHE A O 1
ATOM 1564 N N . SER A 1 190 ? -43.383 -25.445 -11.090 1.00 87.06 190 SER A N 1
ATOM 1565 C CA . SER A 1 190 ? -44.411 -26.490 -11.234 1.00 87.06 190 SER A CA 1
ATOM 1566 C C . SER A 1 190 ? -45.820 -25.924 -11.032 1.00 87.06 190 SER A C 1
ATOM 1568 O O . SER A 1 190 ? -46.777 -26.389 -11.653 1.00 87.06 190 SER A O 1
ATOM 1570 N N . LEU A 1 191 ? -45.947 -24.873 -10.216 1.00 85.31 191 LEU A N 1
ATOM 1571 C CA . LEU A 1 191 ? -47.227 -24.282 -9.840 1.00 85.31 191 LEU A CA 1
ATOM 1572 C C . LEU A 1 191 ? -47.802 -23.401 -10.956 1.00 85.31 191 LEU A C 1
ATOM 1574 O O . LEU A 1 191 ? -47.187 -22.409 -11.358 1.00 85.31 191 LEU A O 1
ATOM 1578 N N . GLN A 1 192 ? -49.021 -23.718 -11.415 1.00 86.44 192 GLN A N 1
ATOM 1579 C CA . GLN A 1 192 ? -49.669 -23.044 -12.549 1.00 86.44 192 GLN A CA 1
ATOM 1580 C C . GLN A 1 192 ? -49.730 -21.520 -12.378 1.00 86.44 192 GLN A C 1
ATOM 1582 O O . GLN A 1 192 ? -49.270 -20.791 -13.251 1.00 86.44 192 GLN A O 1
ATOM 1587 N N . TYR A 1 193 ? -50.170 -21.027 -11.219 1.00 86.25 193 TYR A N 1
ATOM 1588 C CA . TYR A 1 193 ? -50.264 -19.585 -10.977 1.00 86.25 193 TYR A CA 1
ATOM 1589 C C . TYR A 1 193 ? -48.897 -18.869 -11.010 1.00 86.25 193 TYR A C 1
ATOM 1591 O O . TYR A 1 193 ? -48.819 -17.710 -11.426 1.00 86.25 193 TYR A O 1
ATOM 1599 N N . LYS A 1 194 ? -47.799 -19.527 -10.593 1.00 90.25 194 LYS A N 1
ATOM 1600 C CA . LYS A 1 194 ? -46.438 -18.969 -10.704 1.00 90.25 194 LYS A CA 1
ATOM 1601 C C . LYS A 1 194 ? -45.969 -18.986 -12.160 1.00 90.25 194 LYS A C 1
ATOM 1603 O O . LYS A 1 194 ? -45.355 -18.011 -12.593 1.00 90.25 194 LYS A O 1
ATOM 1608 N N . ARG A 1 195 ? -46.312 -20.027 -12.935 1.00 91.31 195 ARG A N 1
ATOM 1609 C CA . ARG A 1 195 ? -46.069 -20.077 -14.390 1.00 91.31 195 ARG A CA 1
ATOM 1610 C C . ARG A 1 195 ? -46.794 -18.956 -15.121 1.00 91.31 195 ARG A C 1
ATOM 1612 O O . ARG A 1 195 ? -46.179 -18.288 -15.945 1.00 91.31 195 ARG A O 1
ATOM 1619 N N . ASP A 1 196 ? -48.055 -18.706 -14.793 1.00 89.06 196 ASP A N 1
ATOM 1620 C CA . ASP A 1 196 ? -48.846 -17.644 -15.418 1.00 89.06 196 ASP A CA 1
ATOM 1621 C C . ASP A 1 196 ? -48.268 -16.264 -15.092 1.00 89.06 196 ASP A C 1
ATOM 1623 O O . ASP A 1 196 ? -48.068 -15.441 -15.988 1.00 89.06 196 ASP A O 1
ATOM 1627 N N . LYS A 1 197 ? -47.867 -16.040 -13.833 1.00 89.88 197 LYS A N 1
ATOM 1628 C CA . LYS A 1 197 ? -47.146 -14.821 -13.438 1.00 89.88 197 LYS A CA 1
ATOM 1629 C C . LYS A 1 197 ? -45.798 -14.681 -14.146 1.00 89.88 197 LYS A C 1
ATOM 1631 O O . LYS A 1 197 ? -45.477 -13.583 -14.587 1.00 89.88 197 LYS A O 1
ATOM 1636 N N . LEU A 1 198 ? -45.025 -15.759 -14.294 1.00 90.25 198 LEU A N 1
ATOM 1637 C CA . LEU A 1 198 ? -43.757 -15.750 -15.033 1.00 90.25 198 LEU A CA 1
ATOM 1638 C C . LEU A 1 198 ? -43.981 -15.449 -16.520 1.00 90.25 198 LEU A C 1
ATOM 1640 O O . LEU A 1 198 ? -43.263 -14.637 -17.094 1.00 90.25 198 LEU A O 1
ATOM 1644 N N . ASN A 1 199 ? -45.003 -16.046 -17.136 1.00 88.56 199 ASN A N 1
ATOM 1645 C CA . ASN A 1 199 ? -45.375 -15.799 -18.528 1.00 88.56 199 ASN A CA 1
ATOM 1646 C C . ASN A 1 199 ? -45.767 -14.337 -18.753 1.00 88.56 199 ASN A C 1
ATOM 1648 O O . ASN A 1 199 ? -45.315 -13.727 -19.721 1.00 88.56 199 ASN A O 1
ATOM 1652 N N . ASN A 1 200 ? -46.559 -13.763 -17.848 1.00 84.50 200 ASN A N 1
ATOM 1653 C CA . ASN A 1 200 ? -46.930 -12.352 -17.904 1.00 84.50 200 ASN A CA 1
ATOM 1654 C C . ASN A 1 200 ? -45.716 -11.444 -17.663 1.00 84.50 200 ASN A C 1
ATOM 1656 O O . ASN A 1 200 ? -45.518 -10.493 -18.412 1.00 84.50 200 ASN A O 1
ATOM 1660 N N . CYS A 1 201 ? -44.854 -11.793 -16.704 1.00 83.62 201 CYS A N 1
ATOM 1661 C CA . CYS A 1 201 ? -43.602 -11.088 -16.428 1.00 83.62 201 CYS A CA 1
ATOM 1662 C C . CYS A 1 201 ? -42.666 -11.073 -17.645 1.00 83.62 201 CYS A C 1
ATOM 1664 O O . CYS A 1 201 ? -42.106 -10.029 -17.965 1.00 83.62 201 CYS A O 1
ATOM 1666 N N . ILE A 1 202 ? -42.539 -12.191 -18.373 1.00 83.62 202 ILE A N 1
ATOM 1667 C CA . ILE A 1 202 ? -41.735 -12.292 -19.605 1.00 83.62 202 ILE A CA 1
ATOM 1668 C C . ILE A 1 202 ? -42.325 -11.443 -20.740 1.00 83.62 202 ILE A C 1
ATOM 1670 O O . ILE A 1 202 ? -41.577 -10.847 -21.515 1.00 83.62 202 ILE A O 1
ATOM 1674 N N . LYS A 1 203 ? -43.660 -11.363 -20.840 1.00 78.12 203 LYS A N 1
ATOM 1675 C CA . LYS A 1 203 ? -44.341 -10.503 -21.823 1.00 78.12 203 LYS A CA 1
ATOM 1676 C C . LYS A 1 203 ? -44.127 -9.017 -21.530 1.00 78.12 203 LYS A C 1
ATOM 1678 O O . LYS A 1 203 ? -44.006 -8.240 -22.470 1.00 78.12 203 LYS A O 1
ATOM 1683 N N . SER A 1 204 ? -44.067 -8.634 -20.254 1.00 64.06 204 SER A N 1
ATOM 1684 C CA . SER A 1 204 ? -43.902 -7.241 -19.828 1.00 64.06 204 SER A CA 1
ATOM 1685 C C . SER A 1 204 ? -42.445 -6.798 -19.661 1.00 64.06 204 SER A C 1
ATOM 1687 O O . SER A 1 204 ? -42.207 -5.606 -19.498 1.00 64.06 204 SER A O 1
ATOM 1689 N N . THR A 1 205 ? -41.472 -7.720 -19.654 1.00 59.44 205 THR A N 1
ATOM 1690 C CA . THR A 1 205 ? -40.078 -7.382 -19.332 1.00 59.44 205 THR A CA 1
ATOM 1691 C C . THR A 1 205 ? -39.348 -6.720 -20.483 1.00 59.44 205 THR A C 1
ATOM 1693 O O . THR A 1 205 ? -39.223 -7.269 -21.581 1.00 59.44 205 THR A O 1
ATOM 1696 N N . HIS A 1 206 ? -38.744 -5.582 -20.172 1.00 59.66 206 HIS A N 1
ATOM 1697 C CA . HIS A 1 206 ? -37.794 -4.913 -21.048 1.00 59.66 206 HIS A CA 1
ATOM 1698 C C . HIS A 1 206 ? -36.388 -5.501 -20.842 1.00 59.66 206 HIS A C 1
ATOM 1700 O O . HIS A 1 206 ? -36.124 -6.232 -19.882 1.00 59.66 206 HIS A O 1
ATOM 1706 N N . ASN A 1 207 ? -35.459 -5.219 -21.758 1.00 54.62 207 ASN A N 1
ATOM 1707 C CA . ASN A 1 207 ? -34.067 -5.636 -21.596 1.00 54.62 207 ASN A CA 1
ATOM 1708 C C . ASN A 1 207 ? -33.466 -4.905 -20.379 1.00 54.62 207 ASN A C 1
ATOM 1710 O O . ASN A 1 207 ? -33.186 -3.707 -20.431 1.00 54.62 207 ASN A O 1
ATOM 1714 N N . THR A 1 208 ? -33.355 -5.595 -19.243 1.00 53.53 208 THR A N 1
ATOM 1715 C CA . THR A 1 208 ? -32.862 -5.006 -17.994 1.00 53.53 208 THR A CA 1
ATOM 1716 C C . THR A 1 208 ? -31.340 -4.879 -18.041 1.00 53.53 208 THR A C 1
ATOM 1718 O O . THR A 1 208 ? -30.675 -5.799 -18.512 1.00 53.53 208 THR A O 1
ATOM 1721 N N . ASN A 1 209 ? -30.795 -3.791 -17.483 1.00 55.34 209 ASN A N 1
ATOM 1722 C CA . ASN A 1 209 ? -29.363 -3.443 -17.397 1.00 55.34 209 ASN A CA 1
ATOM 1723 C C . ASN A 1 209 ? -28.509 -4.420 -16.541 1.00 55.34 209 ASN A C 1
ATOM 1725 O O . ASN A 1 209 ? -27.776 -3.995 -15.652 1.00 55.34 209 ASN A O 1
ATOM 1729 N N . VAL A 1 210 ? -28.648 -5.728 -16.738 1.00 52.47 210 VAL A N 1
ATOM 1730 C CA . VAL A 1 210 ? -28.015 -6.788 -15.935 1.00 52.47 210 VAL A CA 1
ATOM 1731 C C . VAL A 1 210 ? -26.868 -7.436 -16.708 1.00 52.47 210 VAL A C 1
ATOM 1733 O O . VAL A 1 210 ? -25.887 -7.833 -16.096 1.00 52.47 210 VAL A O 1
ATOM 1736 N N . ASP A 1 211 ? -26.962 -7.460 -18.041 1.00 58.47 211 ASP A N 1
ATOM 1737 C CA . ASP A 1 211 ? -25.911 -7.913 -18.962 1.00 58.47 211 ASP A CA 1
ATOM 1738 C C . ASP A 1 211 ? -25.335 -6.713 -19.726 1.00 58.47 211 ASP A C 1
ATOM 1740 O O . ASP A 1 211 ? -25.445 -6.590 -20.946 1.00 58.47 211 ASP A O 1
ATOM 1744 N N . ILE A 1 212 ? -24.871 -5.727 -18.959 1.00 66.31 212 ILE A N 1
ATOM 1745 C CA . ILE A 1 212 ? -24.354 -4.458 -19.468 1.00 66.31 212 ILE A CA 1
ATOM 1746 C C . ILE A 1 212 ? -22.849 -4.542 -19.659 1.00 66.31 212 ILE A C 1
ATOM 1748 O O . ILE A 1 212 ? -22.126 -4.906 -18.736 1.00 66.31 212 ILE A O 1
ATOM 1752 N N . ILE A 1 213 ? -22.368 -4.132 -20.828 1.00 62.03 213 ILE A N 1
ATOM 1753 C CA . ILE A 1 213 ? -20.937 -4.018 -21.094 1.00 62.03 213 ILE A CA 1
ATOM 1754 C C . ILE A 1 213 ? -20.468 -2.663 -20.546 1.00 62.03 213 ILE A C 1
ATOM 1756 O O . ILE A 1 213 ? -20.883 -1.620 -21.063 1.00 62.03 213 ILE A O 1
ATOM 1760 N N . PRO A 1 214 ? -19.668 -2.619 -19.462 1.00 59.19 214 PRO A N 1
ATOM 1761 C CA . PRO A 1 214 ? -19.181 -1.352 -18.940 1.00 59.19 214 PRO A CA 1
ATOM 1762 C C . PRO A 1 214 ? -18.141 -0.745 -19.888 1.00 59.19 214 PRO A C 1
ATOM 1764 O O . PRO A 1 214 ? -17.357 -1.459 -20.509 1.00 59.19 214 PRO A O 1
ATOM 1767 N N . ASN A 1 215 ? -18.111 0.587 -19.940 1.00 63.84 215 ASN A N 1
ATOM 1768 C CA . ASN A 1 215 ? -17.022 1.392 -20.504 1.00 63.84 215 ASN A CA 1
ATOM 1769 C C . ASN A 1 215 ? -16.691 1.131 -21.987 1.00 63.84 215 ASN A C 1
ATOM 1771 O O . ASN A 1 215 ? -15.557 1.318 -22.412 1.00 63.84 215 ASN A O 1
ATOM 1775 N N . CYS A 1 216 ? -17.667 0.722 -22.802 1.00 67.25 216 CYS A N 1
ATOM 1776 C CA . CYS A 1 216 ? -17.460 0.499 -24.237 1.00 67.25 216 CYS A CA 1
ATOM 1777 C C . CYS A 1 216 ? -17.945 1.656 -25.131 1.00 67.25 216 CYS A C 1
ATOM 1779 O O . CYS A 1 216 ? -17.865 1.556 -26.354 1.00 67.25 216 CYS A O 1
ATOM 1781 N N . GLY A 1 217 ? -18.463 2.748 -24.558 1.00 78.88 217 GLY A N 1
ATOM 1782 C CA . GLY A 1 217 ? -19.064 3.855 -25.305 1.00 78.88 217 GLY A CA 1
ATOM 1783 C C . GLY A 1 217 ? -18.124 4.512 -26.310 1.00 78.88 217 GLY A C 1
ATOM 1784 O O . GLY A 1 217 ? -18.468 4.676 -27.481 1.00 78.88 217 GLY A O 1
ATOM 1785 N N . GLU A 1 218 ? -16.910 4.835 -25.872 1.00 75.69 218 GLU A N 1
ATOM 1786 C CA . GLU A 1 218 ? -15.908 5.487 -26.716 1.00 75.69 218 GLU A CA 1
ATOM 1787 C C . GLU A 1 218 ? -15.458 4.587 -27.876 1.00 75.69 218 GLU A C 1
ATOM 1789 O O . GLU A 1 218 ? -15.295 5.050 -29.007 1.00 75.69 218 GLU A O 1
ATOM 1794 N N . TYR A 1 219 ? -15.331 3.283 -27.618 1.00 73.62 219 TYR A N 1
ATOM 1795 C CA . TYR A 1 219 ? -15.015 2.290 -28.640 1.00 73.62 219 TYR A CA 1
ATOM 1796 C C . TYR A 1 219 ? -16.106 2.230 -29.718 1.00 73.62 219 TYR A C 1
ATOM 1798 O O . TYR A 1 219 ? -15.806 2.343 -30.905 1.00 73.62 219 TYR A O 1
ATOM 1806 N N . LEU A 1 220 ? -17.379 2.145 -29.316 1.00 77.19 220 LEU A N 1
ATOM 1807 C CA . LEU A 1 220 ? -18.500 2.115 -30.260 1.00 77.19 220 LEU A CA 1
ATOM 1808 C C . LEU A 1 220 ? -18.616 3.427 -31.058 1.00 77.19 220 LEU A C 1
ATOM 1810 O O . LEU A 1 220 ? -18.920 3.392 -32.250 1.00 77.19 220 LEU A O 1
ATOM 1814 N N . LYS A 1 221 ? -18.289 4.576 -30.444 1.00 83.81 221 LYS A N 1
ATOM 1815 C CA . LYS A 1 221 ? -18.213 5.879 -31.130 1.00 83.81 221 LYS A CA 1
ATOM 1816 C C . LYS A 1 221 ? -17.122 5.896 -32.202 1.00 83.81 221 LYS A C 1
ATOM 1818 O O . LYS A 1 221 ? -17.361 6.373 -33.314 1.00 83.81 221 LYS A O 1
ATOM 1823 N N . LYS A 1 222 ? -15.930 5.384 -31.877 1.00 78.50 222 LYS A N 1
ATOM 1824 C CA . LYS A 1 222 ? -14.802 5.262 -32.813 1.00 78.50 222 LYS A CA 1
ATOM 1825 C C . LYS A 1 222 ? -15.156 4.333 -33.973 1.00 78.50 222 LYS A C 1
ATOM 1827 O O . LYS A 1 222 ? -14.953 4.716 -35.120 1.00 78.50 222 LYS A O 1
ATOM 1832 N N . LEU A 1 223 ? -15.762 3.180 -33.685 1.00 74.75 223 LEU A N 1
ATOM 1833 C CA . LEU A 1 223 ? -16.201 2.224 -34.701 1.00 74.75 223 LEU A CA 1
ATOM 1834 C C . LEU A 1 223 ? -17.218 2.844 -35.667 1.00 74.75 223 LEU A C 1
ATOM 1836 O O . LEU A 1 223 ? -17.019 2.814 -36.878 1.00 74.75 223 LEU A O 1
ATOM 1840 N N . ARG A 1 224 ? -18.262 3.488 -35.135 1.00 86.12 224 ARG A N 1
ATOM 1841 C CA . ARG A 1 224 ? -19.264 4.182 -35.951 1.00 86.12 224 ARG A CA 1
ATOM 1842 C C . ARG A 1 224 ? -18.641 5.226 -36.873 1.00 86.12 224 ARG A C 1
ATOM 1844 O O . ARG A 1 224 ? -18.999 5.309 -38.044 1.00 86.12 224 ARG A O 1
ATOM 1851 N N . THR A 1 225 ? -17.746 6.044 -36.317 1.00 82.44 225 THR A N 1
ATOM 1852 C CA . THR A 1 225 ? -17.098 7.139 -37.050 1.00 82.44 225 THR A CA 1
ATOM 1853 C C . THR A 1 225 ? -16.182 6.590 -38.143 1.00 82.44 225 THR A C 1
ATOM 1855 O O . THR A 1 225 ? -16.206 7.098 -39.255 1.00 82.44 225 THR A O 1
ATOM 1858 N N . LYS A 1 226 ? -15.447 5.504 -37.865 1.00 77.75 226 LYS A N 1
ATOM 1859 C CA . LYS A 1 226 ? -14.605 4.808 -38.850 1.00 77.75 226 LYS A CA 1
ATOM 1860 C C . LYS A 1 226 ? -15.413 4.283 -40.041 1.00 77.75 226 LYS A C 1
ATOM 1862 O O . LYS A 1 226 ? -14.941 4.346 -41.167 1.00 77.75 226 LYS A O 1
ATOM 1867 N N . LEU A 1 227 ? -16.621 3.784 -39.793 1.00 73.88 227 LEU A N 1
ATOM 1868 C CA . LEU A 1 227 ? -17.503 3.220 -40.819 1.00 73.88 227 LEU A CA 1
ATOM 1869 C C . LEU A 1 227 ? -18.368 4.276 -41.530 1.00 73.88 227 LEU A C 1
ATOM 1871 O O . LEU A 1 227 ? -19.222 3.919 -42.335 1.00 73.88 227 LEU A O 1
ATOM 1875 N N . ASN A 1 228 ? -18.184 5.568 -41.224 1.00 80.44 228 ASN A N 1
ATOM 1876 C CA . ASN A 1 228 ? -18.986 6.677 -41.756 1.00 80.44 228 ASN A CA 1
ATOM 1877 C C . ASN A 1 228 ? -20.509 6.524 -41.554 1.00 80.44 228 ASN A C 1
ATOM 1879 O O . ASN A 1 228 ? -21.311 7.063 -42.314 1.00 80.44 228 ASN A O 1
ATOM 1883 N N . LEU A 1 229 ? -20.928 5.831 -40.491 1.00 82.19 229 LEU A N 1
ATOM 1884 C CA . LEU A 1 229 ? -22.341 5.636 -40.164 1.00 82.19 229 LEU A CA 1
ATOM 1885 C C . LEU A 1 229 ? -22.851 6.740 -39.226 1.00 82.19 229 LEU A C 1
ATOM 1887 O O . LEU A 1 229 ? -22.161 7.189 -38.300 1.00 82.19 229 LEU A O 1
ATOM 1891 N N . SER A 1 230 ? -24.099 7.173 -39.398 1.00 87.31 230 SER A N 1
ATOM 1892 C CA . SER A 1 230 ? -24.731 8.080 -38.439 1.00 87.31 230 SER A CA 1
ATOM 1893 C C . SER A 1 230 ? -25.174 7.323 -37.180 1.00 87.31 230 SER A C 1
ATOM 1895 O O . SER A 1 230 ? -25.387 6.109 -37.185 1.00 87.31 230 SER A O 1
ATOM 1897 N N . GLN A 1 231 ? -25.362 8.036 -36.058 1.00 88.00 231 GLN A N 1
ATOM 1898 C CA . GLN A 1 231 ? -25.939 7.425 -34.845 1.00 88.00 231 GLN A CA 1
ATOM 1899 C C . GLN A 1 231 ? -27.331 6.832 -35.115 1.00 88.00 231 GLN A C 1
ATOM 1901 O O . GLN A 1 231 ? -27.760 5.936 -34.394 1.00 88.00 231 GLN A O 1
ATOM 1906 N N . LYS A 1 232 ? -28.045 7.348 -36.125 1.00 88.44 232 LYS A N 1
ATOM 1907 C CA . LYS A 1 232 ? -29.371 6.872 -36.526 1.00 88.44 232 LYS A CA 1
ATOM 1908 C C . LYS A 1 232 ? -29.276 5.527 -37.251 1.00 88.44 232 LYS A C 1
ATOM 1910 O O . LYS A 1 232 ? -30.086 4.652 -36.970 1.00 88.44 232 LYS A O 1
ATOM 1915 N N . ASP A 1 233 ? -28.258 5.333 -38.086 1.00 82.81 233 ASP A N 1
ATOM 1916 C CA . ASP A 1 233 ? -28.057 4.088 -38.843 1.00 82.81 233 ASP A CA 1
ATOM 1917 C C . ASP A 1 233 ? -27.723 2.919 -37.913 1.00 82.81 233 ASP A C 1
ATOM 1919 O O . ASP A 1 233 ? -28.332 1.851 -37.995 1.00 82.81 233 ASP A O 1
ATOM 1923 N N . ILE A 1 234 ? -26.832 3.161 -36.945 1.00 83.50 234 ILE A N 1
ATOM 1924 C CA . ILE A 1 234 ? -26.516 2.179 -35.903 1.00 83.50 234 ILE A CA 1
ATOM 1925 C C . ILE A 1 234 ? -27.735 1.892 -35.029 1.00 83.50 234 ILE A C 1
ATOM 1927 O O . ILE A 1 234 ? -28.005 0.737 -34.716 1.00 83.50 234 ILE A O 1
ATOM 1931 N N . ALA A 1 235 ? -28.489 2.922 -34.643 1.00 85.00 235 ALA A N 1
ATOM 1932 C CA . ALA A 1 235 ? -29.666 2.752 -33.800 1.00 85.00 235 ALA A CA 1
ATOM 1933 C C . ALA A 1 235 ? -30.747 1.898 -34.486 1.00 85.00 235 ALA A C 1
ATOM 1935 O O . ALA A 1 235 ? -31.251 0.954 -33.875 1.00 85.00 235 ALA A O 1
ATOM 1936 N N . ASN A 1 236 ? -31.022 2.158 -35.769 1.00 83.00 236 ASN A N 1
ATOM 1937 C CA . ASN A 1 236 ? -31.996 1.408 -36.562 1.00 83.00 236 ASN A CA 1
ATOM 1938 C C . ASN A 1 236 ? -31.646 -0.085 -36.648 1.00 83.00 236 ASN A C 1
ATOM 1940 O O . ASN A 1 236 ? -32.517 -0.929 -36.459 1.00 83.00 236 ASN A O 1
ATOM 1944 N N . LYS A 1 237 ? -30.372 -0.424 -36.872 1.00 76.62 237 LYS A N 1
ATOM 1945 C CA . LYS A 1 237 ? -29.936 -1.824 -36.991 1.00 76.62 237 LYS A CA 1
ATOM 1946 C C . LYS A 1 237 ? -29.733 -2.514 -35.638 1.00 76.62 237 LYS A C 1
ATOM 1948 O O . LYS A 1 237 ? -30.061 -3.687 -35.496 1.00 76.62 237 LYS A O 1
ATOM 1953 N N . ALA A 1 238 ? -29.298 -1.781 -34.611 1.00 78.50 238 ALA A N 1
ATOM 1954 C CA . ALA A 1 238 ? -29.241 -2.279 -33.236 1.00 78.50 238 ALA A CA 1
ATOM 1955 C C . ALA A 1 238 ? -30.630 -2.418 -32.580 1.00 78.50 238 ALA A C 1
ATOM 1957 O O . ALA A 1 238 ? -30.731 -2.937 -31.466 1.00 78.50 238 ALA A O 1
ATOM 1958 N N . GLY A 1 239 ? -31.699 -1.967 -33.249 1.00 78.00 239 GLY A N 1
ATOM 1959 C CA . GLY A 1 239 ? -33.071 -2.036 -32.745 1.00 78.00 239 GLY A CA 1
ATOM 1960 C C . GLY A 1 239 ? -33.299 -1.142 -31.526 1.00 78.00 239 GLY A C 1
ATOM 1961 O O . GLY A 1 239 ? -34.012 -1.522 -30.598 1.00 78.00 239 GLY A O 1
ATOM 1962 N N . CYS A 1 240 ? -32.660 0.029 -31.482 1.00 79.94 240 CYS A N 1
ATOM 1963 C CA . CYS A 1 240 ? -32.814 0.996 -30.399 1.00 79.94 240 CYS A CA 1
ATOM 1964 C C . CYS A 1 240 ? -32.979 2.424 -30.938 1.00 79.94 240 CYS A C 1
ATOM 1966 O O . CYS A 1 240 ? -32.815 2.684 -32.123 1.00 79.94 240 CYS A O 1
ATOM 1968 N N . ILE A 1 241 ? -33.332 3.376 -30.075 1.00 83.81 241 ILE A N 1
ATOM 1969 C CA . ILE A 1 241 ? -33.476 4.781 -30.480 1.00 83.81 241 ILE A CA 1
ATOM 1970 C C . ILE A 1 241 ? -32.109 5.473 -30.570 1.00 83.81 241 ILE A C 1
ATOM 1972 O O . ILE A 1 241 ? -31.203 5.182 -29.790 1.00 83.81 241 ILE A O 1
ATOM 1976 N N . ARG A 1 242 ? -31.961 6.458 -31.467 1.00 90.25 242 ARG A N 1
ATOM 1977 C CA . ARG A 1 242 ? -30.711 7.232 -31.659 1.00 90.25 242 ARG A CA 1
ATOM 1978 C C . ARG A 1 242 ? -30.135 7.785 -30.347 1.00 90.25 242 ARG A C 1
ATOM 1980 O O . ARG A 1 242 ? -28.921 7.817 -30.154 1.00 90.25 242 ARG A O 1
ATOM 1987 N N . GLN A 1 243 ? -31.008 8.208 -29.434 1.00 86.06 243 GLN A N 1
ATOM 1988 C CA . GLN A 1 243 ? -30.625 8.704 -28.111 1.00 86.06 243 GLN A CA 1
ATOM 1989 C C . GLN A 1 243 ? -29.903 7.632 -27.281 1.00 86.06 243 GLN A C 1
ATOM 1991 O O . GLN A 1 243 ? -28.951 7.972 -26.590 1.00 86.06 243 GLN A O 1
ATOM 1996 N N . HIS A 1 244 ? -30.266 6.346 -27.395 1.00 84.44 244 HIS A N 1
ATOM 1997 C CA . HIS A 1 244 ? -29.558 5.260 -26.710 1.00 84.44 244 HIS A CA 1
ATOM 1998 C C . HIS A 1 244 ? -28.118 5.147 -27.195 1.00 84.44 244 HIS A C 1
ATOM 2000 O O . HIS A 1 244 ? -27.224 5.121 -26.358 1.00 84.44 244 HIS A O 1
ATOM 2006 N N . ILE A 1 245 ? -27.880 5.161 -28.511 1.00 87.00 245 ILE A N 1
ATOM 2007 C CA . ILE A 1 245 ? -26.519 5.155 -29.068 1.00 87.00 245 ILE A CA 1
ATOM 2008 C C . ILE A 1 245 ? -25.752 6.396 -28.607 1.00 87.00 245 ILE A C 1
ATOM 2010 O O . ILE A 1 245 ? -24.634 6.276 -28.122 1.00 87.00 245 ILE A O 1
ATOM 2014 N N . SER A 1 246 ? -26.371 7.580 -28.633 1.00 87.56 246 SER A N 1
ATOM 2015 C CA . SER A 1 246 ? -25.728 8.801 -28.130 1.00 87.56 246 SER A CA 1
ATOM 2016 C C . SER A 1 246 ? -25.401 8.748 -26.634 1.00 87.56 246 SER A C 1
ATOM 2018 O O . SER A 1 246 ? -24.400 9.328 -26.219 1.00 87.56 246 SER A O 1
ATOM 2020 N N . MET A 1 247 ? -26.243 8.120 -25.811 1.00 82.12 247 MET A N 1
ATOM 2021 C CA . MET A 1 247 ? -25.988 7.941 -24.380 1.00 82.12 247 MET A CA 1
ATOM 2022 C C . MET A 1 247 ? -24.929 6.864 -24.136 1.00 82.12 247 MET A C 1
ATOM 2024 O O . MET A 1 247 ? -24.112 7.036 -23.236 1.00 82.12 247 MET A O 1
ATOM 2028 N N . ILE A 1 248 ? -24.909 5.805 -24.952 1.00 84.56 248 ILE A N 1
ATOM 2029 C CA . ILE A 1 248 ? -23.878 4.764 -24.945 1.00 84.56 248 ILE A CA 1
ATOM 2030 C C . ILE A 1 248 ? -22.517 5.367 -25.281 1.00 84.56 248 ILE A C 1
ATOM 2032 O O . ILE A 1 248 ? -21.595 5.233 -24.490 1.00 84.56 248 ILE A O 1
ATOM 2036 N N . GLU A 1 249 ? -22.404 6.121 -26.376 1.00 85.50 249 GLU A N 1
ATOM 2037 C CA . GLU A 1 249 ? -21.158 6.778 -26.799 1.00 85.50 249 GLU A CA 1
ATOM 2038 C C . GLU A 1 249 ? -20.616 7.797 -25.785 1.00 85.50 249 GLU A C 1
ATOM 2040 O O . GLU A 1 249 ? -19.424 8.090 -25.782 1.00 85.50 249 GLU A O 1
ATOM 2045 N N . ARG A 1 250 ? -21.488 8.344 -24.929 1.00 80.88 250 ARG A N 1
ATOM 2046 C CA . ARG A 1 250 ? -21.145 9.283 -23.846 1.00 80.88 250 ARG A CA 1
ATOM 2047 C C . ARG A 1 250 ? -21.006 8.594 -22.484 1.00 80.88 250 ARG A C 1
ATOM 2049 O O . ARG A 1 250 ? -20.980 9.284 -21.472 1.00 80.88 250 ARG A O 1
ATOM 2056 N N . ASN A 1 251 ? -21.021 7.258 -22.445 1.00 70.88 251 ASN A N 1
ATOM 2057 C CA . ASN A 1 251 ? -21.021 6.428 -21.233 1.00 70.88 251 ASN A CA 1
ATOM 2058 C C . ASN A 1 251 ? -22.148 6.732 -20.217 1.00 70.88 251 ASN A C 1
ATOM 2060 O O . ASN A 1 251 ? -22.151 6.187 -19.117 1.00 70.88 251 ASN A O 1
ATOM 2064 N N . LYS A 1 252 ? -23.169 7.517 -20.593 1.00 75.19 252 LYS A N 1
ATOM 2065 C CA . LYS A 1 252 ? -24.371 7.778 -19.776 1.00 75.19 252 LYS A CA 1
ATOM 2066 C C . LYS A 1 252 ? -25.322 6.581 -19.729 1.00 75.19 252 LYS A C 1
ATOM 2068 O O . LYS A 1 252 ? -26.238 6.536 -18.913 1.00 75.19 252 LYS A O 1
ATOM 2073 N N . ARG A 1 253 ? -25.133 5.611 -20.626 1.00 76.56 253 ARG A N 1
ATOM 2074 C CA . ARG A 1 253 ? -25.830 4.324 -20.637 1.00 76.56 253 ARG A CA 1
ATOM 2075 C C . ARG A 1 253 ? -24.841 3.232 -21.026 1.00 76.56 253 ARG A C 1
ATOM 2077 O O . ARG A 1 253 ? -24.034 3.433 -21.920 1.00 76.56 253 ARG A O 1
ATOM 2084 N N . ARG A 1 254 ? -24.914 2.060 -20.399 1.00 77.44 254 ARG A N 1
ATOM 2085 C CA . ARG A 1 254 ? -24.123 0.891 -20.814 1.00 77.44 254 ARG A CA 1
ATOM 2086 C C . ARG A 1 254 ? -24.965 0.040 -21.770 1.00 77.44 254 ARG A C 1
ATOM 2088 O O . ARG A 1 254 ? -26.131 -0.211 -21.445 1.00 77.44 254 ARG A O 1
ATOM 2095 N N . PRO A 1 255 ? -24.457 -0.355 -22.952 1.00 74.88 255 PRO A N 1
ATOM 2096 C CA . PRO A 1 255 ? -25.220 -1.206 -23.848 1.00 74.88 255 PRO A CA 1
ATOM 2097 C C . PRO A 1 255 ? -25.370 -2.585 -23.218 1.00 74.88 255 PRO A C 1
ATOM 2099 O O . PRO A 1 255 ? -24.456 -3.087 -22.563 1.00 74.88 255 PRO A O 1
ATOM 2102 N N . SER A 1 256 ? -26.530 -3.198 -23.434 1.00 71.06 256 SER A N 1
ATOM 2103 C CA . SER A 1 256 ? -26.656 -4.633 -23.195 1.00 71.06 256 SER A CA 1
ATOM 2104 C C . SER A 1 256 ? -25.732 -5.395 -24.147 1.00 71.06 256 SER A C 1
ATOM 2106 O O . SER A 1 256 ? -25.421 -4.888 -25.228 1.00 71.06 256 SER A O 1
ATOM 2108 N N . LYS A 1 257 ? -25.342 -6.617 -23.787 1.00 67.31 257 LYS A N 1
ATOM 2109 C CA . LYS A 1 257 ? -24.575 -7.515 -24.654 1.00 67.31 257 LYS A CA 1
ATOM 2110 C C . LYS A 1 257 ? -25.176 -7.635 -26.060 1.00 67.31 257 LYS A C 1
ATOM 2112 O O . LYS A 1 257 ? -24.460 -7.496 -27.041 1.00 67.31 257 LYS A O 1
ATOM 2117 N N . GLU A 1 258 ? -26.494 -7.793 -26.168 1.00 68.50 258 GLU A N 1
ATOM 2118 C CA . GLU A 1 258 ? -27.194 -7.895 -27.458 1.00 68.50 258 GLU A CA 1
ATOM 2119 C C . GLU A 1 258 ? -27.067 -6.617 -28.304 1.00 68.50 258 GLU A C 1
ATOM 2121 O O . GLU A 1 258 ? -26.777 -6.676 -29.496 1.00 68.50 258 GLU A O 1
ATOM 2126 N N . ILE A 1 259 ? -27.254 -5.446 -27.684 1.00 74.88 259 ILE A N 1
ATOM 2127 C CA . ILE A 1 259 ? -27.083 -4.159 -28.371 1.00 74.88 259 ILE A CA 1
ATOM 2128 C C . ILE A 1 259 ? -25.620 -3.981 -28.780 1.00 74.88 259 ILE A C 1
ATOM 2130 O O . ILE A 1 259 ? -25.355 -3.536 -29.887 1.00 74.88 259 ILE A O 1
ATOM 2134 N N . PHE A 1 260 ? -24.675 -4.346 -27.911 1.00 77.44 260 PHE A N 1
ATOM 2135 C CA . PHE A 1 260 ? -23.248 -4.277 -28.205 1.00 77.44 260 PHE A CA 1
ATOM 2136 C C . PHE A 1 260 ? -22.898 -5.105 -29.447 1.00 77.44 260 PHE A C 1
ATOM 2138 O O . PHE A 1 260 ? -22.295 -4.557 -30.365 1.00 77.44 260 PHE A O 1
ATOM 2145 N N . VAL A 1 261 ? -23.356 -6.362 -29.517 1.00 72.06 261 VAL A N 1
ATOM 2146 C CA . VAL A 1 261 ? -23.146 -7.269 -30.661 1.00 72.06 261 VAL A CA 1
ATOM 2147 C C . VAL A 1 261 ? -23.674 -6.668 -31.962 1.00 72.06 261 VAL A C 1
ATOM 2149 O O . VAL A 1 261 ? -22.922 -6.533 -32.923 1.00 72.06 261 VAL A O 1
ATOM 2152 N N . LYS A 1 262 ? -24.928 -6.206 -31.980 1.00 76.69 262 LYS A N 1
ATOM 2153 C CA . LYS A 1 262 ? -25.525 -5.613 -33.189 1.00 76.69 262 LYS A CA 1
ATOM 2154 C C . LYS A 1 262 ? -24.818 -4.336 -33.652 1.00 76.69 262 LYS A C 1
ATOM 2156 O O . LYS A 1 262 ? -24.891 -3.983 -34.825 1.00 76.69 262 LYS A O 1
ATOM 2161 N N . ILE A 1 263 ? -24.154 -3.613 -32.745 1.00 76.69 263 ILE A N 1
ATOM 2162 C CA . ILE A 1 263 ? -23.359 -2.431 -33.105 1.00 76.69 263 ILE A CA 1
ATOM 2163 C C . ILE A 1 263 ? -22.014 -2.845 -33.722 1.00 76.69 263 ILE A C 1
ATOM 2165 O O . ILE A 1 263 ? -21.573 -2.209 -34.677 1.00 76.69 263 ILE A O 1
ATOM 2169 N N . ILE A 1 264 ? -21.366 -3.896 -33.209 1.00 73.31 264 ILE A N 1
ATOM 2170 C CA . ILE A 1 264 ? -20.061 -4.361 -33.715 1.00 73.31 264 ILE A CA 1
ATOM 2171 C C . ILE A 1 264 ? -20.157 -5.225 -34.981 1.00 73.31 264 ILE A C 1
ATOM 2173 O O . ILE A 1 264 ? -19.159 -5.369 -35.677 1.00 73.31 264 ILE A O 1
ATOM 2177 N N . GLU A 1 265 ? -21.345 -5.736 -35.325 1.00 71.69 265 GLU A N 1
ATOM 2178 C CA . GLU A 1 265 ? -21.643 -6.434 -36.594 1.00 71.69 265 GLU A CA 1
ATOM 2179 C C . GLU A 1 265 ? -21.336 -5.615 -37.855 1.00 71.69 265 GLU A C 1
ATOM 2181 O O . GLU A 1 265 ? -21.270 -6.162 -38.952 1.00 71.69 265 GLU A O 1
ATOM 2186 N N . PHE A 1 266 ? -21.160 -4.303 -37.721 1.00 66.88 266 PHE A N 1
ATOM 2187 C CA . PHE A 1 266 ? -20.799 -3.429 -38.830 1.00 66.88 266 PHE A CA 1
ATOM 2188 C C . PHE A 1 266 ? -19.288 -3.336 -39.088 1.00 66.88 266 PHE A C 1
ATOM 2190 O O . PHE A 1 266 ? -18.891 -2.735 -40.083 1.00 66.88 266 PHE A O 1
ATOM 2197 N N . ASP A 1 267 ? -18.445 -3.886 -38.211 1.00 63.59 267 ASP A N 1
ATOM 2198 C CA . ASP A 1 267 ? -16.999 -3.946 -38.435 1.00 63.59 267 ASP A CA 1
ATOM 2199 C C . ASP A 1 267 ? -16.659 -5.107 -39.383 1.00 63.59 267 ASP A C 1
ATOM 2201 O O . ASP A 1 267 ? -17.074 -6.243 -39.157 1.00 63.59 267 ASP A O 1
ATOM 2205 N N . GLU A 1 268 ? -15.826 -4.858 -40.394 1.00 53.97 268 GLU A N 1
ATOM 2206 C CA . GLU A 1 268 ? -15.262 -5.903 -41.265 1.00 53.97 268 GLU A CA 1
ATOM 2207 C C . GLU A 1 268 ? -14.424 -6.938 -40.480 1.00 53.97 268 GLU A C 1
ATOM 2209 O O . GLU A 1 268 ? -14.183 -8.041 -40.960 1.00 53.97 268 GLU A O 1
ATOM 2214 N N . ASN A 1 269 ? -14.022 -6.628 -39.238 1.00 53.28 269 ASN A N 1
ATOM 2215 C CA . ASN A 1 269 ? -13.387 -7.558 -38.296 1.00 53.28 269 ASN A CA 1
ATOM 2216 C C . ASN A 1 269 ? -14.380 -8.290 -37.372 1.00 53.28 269 ASN A C 1
ATOM 2218 O O . ASN A 1 269 ? -13.980 -8.734 -36.288 1.00 53.28 269 ASN A O 1
ATOM 2222 N N . TYR A 1 270 ? -15.651 -8.423 -37.766 1.00 51.75 270 TYR A N 1
ATOM 2223 C CA . TYR A 1 270 ? -16.703 -9.081 -36.982 1.00 51.75 270 TYR A CA 1
ATOM 2224 C C . TYR A 1 270 ? -16.250 -10.409 -36.356 1.00 51.75 270 TYR A C 1
ATOM 2226 O O . TYR A 1 270 ? -16.427 -10.588 -35.157 1.00 51.75 270 TYR A O 1
ATOM 2234 N N . ASP A 1 271 ? -15.549 -11.285 -37.082 1.00 47.19 271 ASP A N 1
ATOM 2235 C CA . ASP A 1 271 ? -15.081 -12.574 -36.541 1.00 47.19 271 ASP A CA 1
ATOM 2236 C C . ASP A 1 271 ? -14.029 -12.450 -35.419 1.00 47.19 271 ASP A C 1
ATOM 2238 O O . ASP A 1 271 ? -13.982 -13.279 -34.508 1.00 47.19 271 ASP A O 1
ATOM 2242 N N . LYS A 1 272 ? -13.211 -11.386 -35.408 1.00 48.59 272 LYS A N 1
ATOM 2243 C CA . LYS A 1 272 ? -12.279 -11.100 -34.297 1.00 48.59 272 LYS A CA 1
ATOM 2244 C C . LYS A 1 272 ? -13.000 -10.507 -33.085 1.00 48.59 272 LYS A C 1
ATOM 2246 O O . LYS A 1 272 ? -12.588 -10.767 -31.954 1.00 48.59 272 LYS A O 1
ATOM 2251 N N . LEU A 1 273 ? -14.069 -9.738 -33.308 1.00 46.53 273 LEU A N 1
ATOM 2252 C CA . LEU A 1 273 ? -14.879 -9.095 -32.265 1.00 46.53 273 LEU A CA 1
ATOM 2253 C C . LEU A 1 273 ? -16.009 -9.990 -31.740 1.00 46.53 273 LEU A C 1
ATOM 2255 O O . LEU A 1 273 ? -16.457 -9.797 -30.613 1.00 46.53 273 LEU A O 1
ATOM 2259 N N . ARG A 1 274 ? -16.385 -11.040 -32.473 1.00 41.00 274 ARG A N 1
ATOM 2260 C CA . ARG A 1 274 ? -17.223 -12.149 -32.003 1.00 41.00 274 ARG A CA 1
ATOM 2261 C C . ARG A 1 274 ? -16.600 -12.842 -30.787 1.00 41.00 274 ARG A C 1
ATOM 2263 O O . ARG A 1 274 ? -17.301 -13.317 -29.906 1.00 41.00 274 ARG A O 1
ATOM 2270 N N . ASN A 1 275 ? -15.276 -12.781 -30.633 1.00 43.59 275 ASN A N 1
ATOM 2271 C CA . ASN A 1 275 ? -14.604 -13.226 -29.408 1.00 43.59 275 ASN A CA 1
ATOM 2272 C C . ASN A 1 275 ? -14.857 -12.312 -28.186 1.00 43.59 275 ASN A C 1
ATOM 2274 O O . ASN A 1 275 ? -14.660 -12.756 -27.059 1.00 43.59 275 ASN A O 1
ATOM 2278 N N . LEU A 1 276 ? -15.329 -11.067 -28.365 1.00 40.06 276 LEU A N 1
ATOM 2279 C CA . LEU A 1 276 ? -15.833 -10.203 -27.278 1.00 40.06 276 LEU A CA 1
ATOM 2280 C C . LEU A 1 276 ? -17.300 -10.496 -26.928 1.00 40.06 276 LEU A C 1
ATOM 2282 O O . LEU A 1 276 ? -17.751 -10.156 -25.836 1.00 40.06 276 LEU A O 1
ATOM 2286 N N . GLU A 1 277 ? -18.041 -11.180 -27.802 1.00 39.75 277 GLU A N 1
ATOM 2287 C CA . GLU A 1 277 ? -19.333 -11.792 -27.457 1.00 39.75 277 GLU A CA 1
ATOM 2288 C C . GLU A 1 277 ? -19.157 -12.835 -26.334 1.00 39.75 277 GLU A C 1
ATOM 2290 O O . GLU A 1 277 ? -20.051 -13.072 -25.519 1.00 39.75 277 GLU A O 1
ATOM 2295 N N . TYR A 1 278 ? -17.942 -13.371 -26.216 1.00 38.09 278 TYR A N 1
ATOM 2296 C CA . TYR A 1 278 ? -17.448 -14.169 -25.105 1.00 38.09 278 TYR A CA 1
ATOM 2297 C C . TYR A 1 278 ? -16.464 -13.365 -24.249 1.00 38.09 278 TYR A C 1
ATOM 2299 O O . TYR A 1 278 ? -15.333 -13.796 -24.020 1.00 38.09 278 TYR A O 1
ATOM 2307 N N . ILE A 1 279 ? -16.893 -12.220 -23.698 1.00 39.59 279 ILE A N 1
ATOM 2308 C CA . ILE A 1 279 ? -16.346 -11.753 -22.413 1.00 39.59 279 ILE A CA 1
ATOM 2309 C C . ILE A 1 279 ? -16.573 -12.893 -21.402 1.00 39.59 279 ILE A C 1
ATOM 2311 O O . ILE A 1 279 ? -17.632 -13.027 -20.805 1.00 39.59 279 ILE A O 1
ATOM 2315 N N . ASN A 1 280 ? -15.583 -13.783 -21.374 1.00 39.50 280 ASN A N 1
ATOM 2316 C CA . ASN A 1 280 ? -15.300 -15.008 -20.630 1.00 39.50 280 ASN A CA 1
ATOM 2317 C C . ASN A 1 280 ? -16.287 -15.497 -19.543 1.00 39.50 280 ASN A C 1
ATOM 2319 O O . ASN A 1 280 ? -15.865 -15.881 -18.457 1.00 39.50 280 ASN A O 1
ATOM 2323 N N . LEU A 1 281 ? -17.583 -15.592 -19.830 1.00 40.66 281 LEU A N 1
ATOM 2324 C CA . LEU A 1 281 ? -18.478 -16.506 -19.120 1.00 40.66 281 LEU A CA 1
ATOM 2325 C C . LEU A 1 281 ? -18.496 -17.818 -19.906 1.00 40.66 281 LEU A C 1
ATOM 2327 O O . LEU A 1 281 ? -19.358 -18.046 -20.753 1.00 40.66 281 LEU A O 1
ATOM 2331 N N . ARG A 1 282 ? -17.482 -18.666 -19.689 1.00 43.94 282 ARG A N 1
ATOM 2332 C CA . ARG A 1 282 ? -17.578 -20.071 -20.107 1.00 43.94 282 ARG A CA 1
ATOM 2333 C C . ARG A 1 282 ? -18.726 -20.702 -19.321 1.00 43.94 282 ARG A C 1
ATOM 2335 O O . ARG A 1 282 ? -18.821 -20.480 -18.115 1.00 43.94 282 ARG A O 1
ATOM 2342 N N . ARG A 1 283 ? -19.573 -21.483 -19.996 1.00 47.38 283 ARG A N 1
ATOM 2343 C CA . ARG A 1 283 ? -20.657 -22.229 -19.346 1.00 47.38 283 ARG A CA 1
ATOM 2344 C C . ARG A 1 283 ? -20.078 -23.050 -18.197 1.00 47.38 283 ARG A C 1
ATOM 2346 O O . ARG A 1 283 ? -19.143 -23.821 -18.412 1.00 47.38 283 ARG A O 1
ATOM 2353 N N . ILE A 1 284 ? -20.623 -22.890 -16.993 1.00 55.06 284 ILE A N 1
ATOM 2354 C CA . ILE A 1 284 ? -20.167 -23.656 -15.832 1.00 55.06 284 ILE A CA 1
ATOM 2355 C C . ILE A 1 284 ? -20.692 -25.086 -15.969 1.00 55.06 284 ILE A C 1
ATOM 2357 O O . ILE A 1 284 ? -21.879 -25.355 -15.783 1.00 55.06 284 ILE A O 1
ATOM 2361 N N . ILE A 1 285 ? -19.802 -26.004 -16.346 1.00 59.81 285 ILE A N 1
ATOM 2362 C CA . ILE A 1 285 ? -20.147 -27.413 -16.576 1.00 59.81 285 ILE A CA 1
ATOM 2363 C C . ILE A 1 285 ? -20.298 -28.143 -15.241 1.00 59.81 285 ILE A C 1
ATOM 2365 O O . ILE A 1 285 ? -21.217 -28.946 -15.086 1.00 59.81 285 ILE A O 1
ATOM 2369 N N . GLU A 1 286 ? -19.456 -27.812 -14.264 1.00 55.72 286 GLU A N 1
ATOM 2370 C CA . GLU A 1 286 ? -19.383 -28.468 -12.962 1.00 55.72 286 GLU A CA 1
ATOM 2371 C C . GLU A 1 286 ? -18.970 -27.463 -11.880 1.00 55.72 286 GLU A C 1
ATOM 2373 O O . GLU A 1 286 ? -18.236 -26.513 -12.149 1.00 55.72 286 GLU A O 1
ATOM 2378 N N . ILE A 1 287 ? -19.470 -27.660 -10.661 1.00 58.62 287 ILE A N 1
ATOM 2379 C CA . ILE A 1 287 ? -19.056 -26.925 -9.464 1.00 58.62 287 ILE A CA 1
ATOM 2380 C C . ILE A 1 287 ? -18.753 -27.989 -8.414 1.00 58.62 287 ILE A C 1
ATOM 2382 O O . ILE A 1 287 ? -19.579 -28.866 -8.193 1.00 58.62 287 ILE A O 1
ATOM 2386 N N . GLN A 1 288 ? -17.591 -27.929 -7.771 1.00 55.50 288 GLN A N 1
ATOM 2387 C CA . GLN A 1 288 ? -17.208 -28.885 -6.733 1.00 55.50 288 GLN A CA 1
ATOM 2388 C C . GLN A 1 288 ? -16.915 -28.132 -5.436 1.00 55.50 288 GLN A C 1
ATOM 2390 O O . GLN A 1 288 ? -16.120 -27.192 -5.422 1.00 55.50 288 GLN A O 1
ATOM 2395 N N . LYS A 1 289 ? -17.549 -28.544 -4.333 1.00 52.22 289 LYS A N 1
ATOM 2396 C CA . LYS A 1 289 ? -17.192 -28.062 -2.992 1.00 52.22 289 LYS A CA 1
ATOM 2397 C C . LYS A 1 289 ? -16.025 -28.910 -2.492 1.00 52.22 289 LYS A C 1
ATOM 2399 O O . LYS A 1 289 ? -16.185 -30.109 -2.284 1.00 52.22 289 LYS A O 1
ATOM 2404 N N . LEU A 1 290 ? -14.865 -28.286 -2.330 1.00 50.88 290 LEU A N 1
ATOM 2405 C CA . LEU A 1 290 ? -13.683 -28.934 -1.770 1.00 50.88 290 LEU A CA 1
ATOM 2406 C C . LEU A 1 290 ? -13.809 -28.926 -0.242 1.00 50.88 290 LEU A C 1
ATOM 2408 O O . LEU A 1 290 ? -13.979 -27.865 0.358 1.00 50.88 290 LEU A O 1
ATOM 2412 N N . GLU A 1 291 ? -13.778 -30.102 0.387 1.00 41.88 291 GLU A N 1
ATOM 2413 C CA . GLU A 1 291 ? -13.704 -30.187 1.846 1.00 41.88 291 GLU A CA 1
ATOM 2414 C C . GLU A 1 291 ? -12.303 -29.773 2.296 1.00 41.88 291 GLU A C 1
ATOM 2416 O O . GLU A 1 291 ? -11.300 -30.271 1.784 1.00 41.88 291 GLU A O 1
ATOM 2421 N N . THR A 1 292 ? -12.225 -28.850 3.253 1.00 44.19 292 THR A N 1
ATOM 2422 C CA . THR A 1 292 ? -10.964 -28.546 3.928 1.00 44.19 292 THR A CA 1
ATOM 2423 C C . THR A 1 292 ? -10.520 -29.796 4.672 1.00 44.19 292 THR A C 1
ATOM 2425 O O . THR A 1 292 ? -11.160 -30.197 5.647 1.00 44.19 292 THR A O 1
ATOM 2428 N N . SER A 1 293 ? -9.441 -30.427 4.214 1.00 33.34 293 SER A N 1
ATOM 2429 C CA . SER A 1 293 ? -8.788 -31.494 4.965 1.00 33.34 293 SER A CA 1
ATOM 2430 C C . SER A 1 293 ? -8.433 -30.989 6.365 1.00 33.34 293 SER A C 1
ATOM 2432 O O . SER A 1 293 ? -7.991 -29.850 6.514 1.00 33.34 293 SER A O 1
ATOM 2434 N N . ASN A 1 294 ? -8.591 -31.834 7.391 1.00 38.28 294 ASN A N 1
ATOM 2435 C CA . ASN A 1 294 ? -7.973 -31.605 8.699 1.00 38.28 294 ASN A CA 1
ATOM 2436 C C . ASN A 1 294 ? -6.452 -31.643 8.512 1.00 38.28 294 ASN A C 1
ATOM 2438 O O . ASN A 1 294 ? -5.822 -32.696 8.546 1.00 38.28 294 ASN A O 1
ATOM 2442 N N . GLY A 1 295 ? -5.900 -30.477 8.214 1.00 37.00 295 GLY A N 1
ATOM 2443 C CA . GLY A 1 295 ? -4.539 -30.276 7.759 1.00 37.00 295 GLY A CA 1
ATOM 2444 C C . GLY A 1 295 ? -4.504 -28.988 6.953 1.00 37.00 295 GLY A C 1
ATOM 2445 O O . GLY A 1 295 ? -5.171 -28.877 5.926 1.00 37.00 295 GLY A O 1
ATOM 2446 N N . PHE A 1 296 ? -3.756 -28.009 7.454 1.00 29.94 296 PHE A N 1
ATOM 2447 C CA . PHE A 1 296 ? -3.481 -26.756 6.763 1.00 29.94 296 PHE A CA 1
ATOM 2448 C C . PHE A 1 296 ? -2.983 -27.045 5.340 1.00 29.94 296 PHE A C 1
ATOM 2450 O O . PHE A 1 296 ? -1.955 -27.694 5.153 1.00 29.94 296 PHE A O 1
ATOM 2457 N N . VAL A 1 297 ? -3.718 -26.564 4.341 1.00 28.97 297 VAL A N 1
ATOM 2458 C CA . VAL A 1 297 ? -3.276 -26.502 2.944 1.00 28.97 297 VAL A CA 1
ATOM 2459 C C . VAL A 1 297 ? -2.940 -25.050 2.628 1.00 28.97 297 VAL A C 1
ATOM 2461 O O . VAL A 1 297 ? -3.745 -24.156 2.873 1.00 28.97 297 VAL A O 1
ATOM 2464 N N . TYR A 1 298 ? -1.726 -24.828 2.121 1.00 35.84 298 TYR A N 1
ATOM 2465 C CA . TYR A 1 298 ? -1.130 -23.503 1.911 1.00 35.84 298 TYR A CA 1
ATOM 2466 C C . TYR A 1 298 ? -1.508 -22.843 0.571 1.00 35.84 298 TYR A C 1
ATOM 2468 O O . TYR A 1 298 ? -1.099 -21.715 0.339 1.00 35.84 298 TYR A O 1
ATOM 2476 N N . ASP A 1 299 ? -2.295 -23.519 -0.273 1.00 34.84 299 ASP A N 1
ATOM 2477 C CA . ASP A 1 299 ? -2.939 -22.987 -1.480 1.00 34.84 299 ASP A CA 1
ATOM 2478 C C . ASP A 1 299 ? -4.125 -23.895 -1.855 1.00 34.84 299 ASP A C 1
ATOM 2480 O O . ASP A 1 299 ? -4.033 -25.123 -1.758 1.00 34.84 299 ASP A O 1
ATOM 2484 N N . LEU A 1 300 ? -5.226 -23.318 -2.343 1.00 36.12 300 LEU A N 1
ATOM 2485 C CA . LEU A 1 300 ? -6.229 -24.067 -3.105 1.00 36.12 300 LEU A CA 1
ATOM 2486 C C . LEU A 1 300 ? -5.829 -24.020 -4.582 1.00 36.12 300 LEU A C 1
ATOM 2488 O O . LEU A 1 300 ? -6.139 -23.069 -5.293 1.00 36.12 300 LEU A O 1
ATOM 2492 N N . SER A 1 301 ? -5.130 -25.053 -5.052 1.00 34.56 301 SER A N 1
ATOM 2493 C CA . SER A 1 301 ? -4.935 -25.279 -6.488 1.00 34.56 301 SER A CA 1
ATOM 2494 C C . SER A 1 301 ? -6.070 -26.151 -7.025 1.00 34.56 301 SER A C 1
ATOM 2496 O O . SER A 1 301 ? -6.371 -27.188 -6.429 1.00 34.56 301 SER A O 1
ATOM 2498 N N . VAL A 1 302 ? -6.674 -25.770 -8.151 1.00 35.34 302 VAL A N 1
ATOM 2499 C CA . VAL A 1 302 ? -7.619 -26.629 -8.878 1.00 35.34 302 VAL A CA 1
ATOM 2500 C C . VAL A 1 302 ? -6.908 -27.161 -10.117 1.00 35.34 302 VAL A C 1
ATOM 2502 O O . VAL A 1 302 ? -6.198 -26.426 -10.797 1.00 35.34 302 VAL A O 1
ATOM 2505 N N . LYS A 1 303 ? -7.055 -28.459 -10.379 1.00 32.25 303 LYS A N 1
ATOM 2506 C CA . LYS A 1 303 ? -6.441 -29.139 -11.525 1.00 32.25 303 LYS A CA 1
ATOM 2507 C C . LYS A 1 303 ? -7.002 -28.568 -12.839 1.00 32.25 303 LYS A C 1
ATOM 2509 O O . LYS A 1 303 ? -8.182 -28.227 -12.884 1.00 32.25 303 LYS A O 1
ATOM 2514 N N . ASP A 1 304 ? -6.195 -28.520 -13.897 1.00 39.78 304 ASP A N 1
ATOM 2515 C CA . ASP A 1 304 ? -6.592 -28.116 -15.260 1.00 39.78 304 ASP A CA 1
ATOM 2516 C C . ASP A 1 304 ? -7.026 -26.630 -15.393 1.00 39.78 304 ASP A C 1
ATOM 2518 O O . ASP A 1 304 ? -6.562 -25.773 -14.651 1.00 39.78 304 ASP A O 1
ATOM 2522 N N . ASN A 1 305 ? -7.891 -26.283 -16.359 1.00 34.72 305 ASN A N 1
ATOM 2523 C CA . ASN A 1 305 ? -8.343 -24.899 -16.634 1.00 34.72 305 ASN A CA 1
ATOM 2524 C C . ASN A 1 305 ? -9.469 -24.411 -15.694 1.00 34.72 305 ASN A C 1
ATOM 2526 O O . ASN A 1 305 ? -10.345 -23.642 -16.104 1.00 34.72 305 ASN A O 1
ATOM 2530 N N . ASN A 1 306 ? -9.500 -24.900 -14.459 1.00 38.00 306 ASN A N 1
ATOM 2531 C CA . ASN A 1 306 ? -10.560 -24.581 -13.513 1.00 38.00 306 ASN A CA 1
ATOM 2532 C C . ASN A 1 306 ? -10.272 -23.259 -12.788 1.00 38.00 306 ASN A C 1
ATOM 2534 O O . ASN A 1 306 ? -9.157 -22.996 -12.349 1.00 38.00 306 ASN A O 1
ATOM 2538 N N . ASN A 1 307 ? -11.300 -22.422 -12.650 1.00 39.38 307 ASN A N 1
ATOM 2539 C CA . ASN A 1 307 ? -11.218 -21.153 -11.933 1.00 39.38 307 ASN A CA 1
ATOM 2540 C C . ASN A 1 307 ? -11.613 -21.348 -10.467 1.00 39.38 307 ASN A C 1
ATOM 2542 O O . ASN A 1 307 ? -12.625 -21.983 -10.173 1.00 39.38 307 ASN A O 1
ATOM 2546 N N . PHE A 1 308 ? -10.841 -20.759 -9.557 1.00 40.66 308 PHE A N 1
ATOM 2547 C CA . PHE A 1 308 ? -11.151 -20.731 -8.132 1.00 40.66 308 PHE A CA 1
ATOM 2548 C C . PHE A 1 308 ? -11.952 -19.465 -7.791 1.00 40.66 308 PHE A C 1
ATOM 2550 O O . PHE A 1 308 ? -11.532 -18.363 -8.133 1.00 40.66 308 PHE A O 1
ATOM 2557 N N . ALA A 1 309 ? -13.108 -19.624 -7.141 1.00 41.62 309 ALA A N 1
ATOM 2558 C CA . ALA A 1 309 ? -13.933 -18.528 -6.638 1.00 41.62 309 ALA A CA 1
ATOM 2559 C C . ALA A 1 309 ? -14.084 -18.680 -5.121 1.00 41.62 309 ALA A C 1
ATOM 2561 O O . ALA A 1 309 ? -14.649 -19.667 -4.650 1.00 41.62 309 ALA A O 1
ATOM 2562 N N . ALA A 1 310 ? -13.577 -17.710 -4.360 1.00 39.41 310 ALA A N 1
ATOM 2563 C CA . ALA A 1 310 ? -13.693 -17.687 -2.905 1.00 39.41 310 ALA A CA 1
ATOM 2564 C C . ALA A 1 310 ? -14.595 -16.552 -2.412 1.00 39.41 310 ALA A C 1
ATOM 2566 O O . ALA A 1 310 ? -14.730 -15.505 -3.054 1.00 39.41 310 ALA A O 1
ATOM 2567 N N . GLY A 1 311 ? -15.181 -16.773 -1.234 1.00 41.53 311 GLY A N 1
ATOM 2568 C CA . GLY A 1 311 ? -16.012 -15.802 -0.534 1.00 41.53 311 GLY A CA 1
ATOM 2569 C C . GLY A 1 311 ? -17.353 -15.521 -1.211 1.00 41.53 311 GLY A C 1
ATOM 2570 O O . GLY A 1 311 ? -17.787 -16.181 -2.155 1.00 41.53 311 GLY A O 1
ATOM 2571 N N . ILE A 1 312 ? -18.036 -14.502 -0.701 1.00 41.88 312 ILE A N 1
ATOM 2572 C CA . ILE A 1 312 ? -19.332 -14.053 -1.205 1.00 41.88 312 ILE A CA 1
ATOM 2573 C C . ILE A 1 312 ? -19.059 -12.969 -2.255 1.00 41.88 312 ILE A C 1
ATOM 2575 O O . ILE A 1 312 ? -19.046 -11.790 -1.922 1.00 41.88 312 ILE A O 1
ATOM 2579 N N . GLY A 1 313 ? -18.801 -13.345 -3.517 1.00 41.66 313 GLY A N 1
ATOM 2580 C CA . GLY A 1 313 ? -18.570 -12.348 -4.581 1.00 41.66 313 GLY A CA 1
ATOM 2581 C C . GLY A 1 313 ? -17.579 -12.665 -5.712 1.00 41.66 313 GLY A C 1
ATOM 2582 O O . GLY A 1 313 ? -17.541 -11.865 -6.639 1.00 41.66 313 GLY A O 1
ATOM 2583 N N . ASN A 1 314 ? -16.866 -13.803 -5.706 1.00 42.41 314 ASN A N 1
ATOM 2584 C CA . ASN A 1 314 ? -15.931 -14.275 -6.761 1.00 42.41 314 ASN A CA 1
ATOM 2585 C C . ASN A 1 314 ? -14.623 -13.438 -6.954 1.00 42.41 314 ASN A C 1
ATOM 2587 O O . ASN A 1 314 ? -14.567 -12.602 -7.853 1.00 42.41 314 ASN A O 1
ATOM 2591 N N . ILE A 1 315 ? -13.548 -13.706 -6.182 1.00 38.06 315 ILE A N 1
ATOM 2592 C CA . ILE A 1 315 ? -12.218 -13.008 -6.214 1.00 38.06 315 ILE A CA 1
ATOM 2593 C C . ILE A 1 315 ? -11.037 -13.932 -6.691 1.00 38.06 315 ILE A C 1
ATOM 2595 O O . ILE A 1 315 ? -11.126 -15.136 -6.460 1.00 38.06 315 ILE A O 1
ATOM 2599 N N . PHE A 1 316 ? -9.938 -13.385 -7.296 1.00 33.38 316 PHE A N 1
ATOM 2600 C CA . PHE A 1 316 ? -8.713 -14.051 -7.885 1.00 33.38 316 PHE A CA 1
ATOM 2601 C C . PHE A 1 316 ? -7.338 -13.378 -7.491 1.00 33.38 316 PHE A C 1
ATOM 2603 O O . PHE A 1 316 ? -7.386 -12.209 -7.119 1.00 33.38 316 PHE A O 1
ATOM 2610 N N . VAL A 1 317 ? -6.123 -14.017 -7.574 1.00 30.98 317 VAL A N 1
ATOM 2611 C CA . VAL A 1 317 ? -4.887 -13.542 -6.824 1.00 30.98 317 VAL A CA 1
ATOM 2612 C C . VAL A 1 317 ? -3.402 -13.661 -7.379 1.00 30.98 317 VAL A C 1
ATOM 2614 O O . VAL A 1 317 ? -3.164 -14.446 -8.293 1.00 30.98 317 VAL A O 1
ATOM 2617 N N . HIS A 1 318 ? -2.421 -12.861 -6.823 1.00 36.34 318 HIS A N 1
ATOM 2618 C CA . HIS A 1 318 ? -1.009 -12.450 -7.253 1.00 36.34 318 HIS A CA 1
ATOM 2619 C C . HIS A 1 318 ? 0.108 -12.515 -6.129 1.00 36.34 318 HIS A C 1
ATOM 2621 O O . HIS A 1 318 ? -0.250 -12.801 -5.018 1.00 36.34 318 HIS A O 1
ATOM 2627 N N . ASN A 1 319 ? 1.427 -12.215 -6.292 1.00 59.28 319 ASN A N 1
ATOM 2628 C CA . ASN A 1 319 ? 2.512 -12.323 -5.244 1.00 59.28 319 ASN A CA 1
ATOM 2629 C C . ASN A 1 319 ? 2.213 -11.728 -3.844 1.00 59.28 319 ASN A C 1
ATOM 2631 O O . ASN A 1 319 ? 2.565 -12.325 -2.826 1.00 59.28 319 ASN A O 1
ATOM 2635 N N . THR A 1 320 ? 1.552 -10.572 -3.777 1.00 68.75 320 THR A N 1
ATOM 2636 C CA . THR A 1 320 ? 1.029 -9.992 -2.528 1.00 68.75 320 THR A CA 1
ATOM 2637 C C . THR A 1 320 ? 0.094 -10.969 -1.803 1.00 68.75 320 THR A C 1
ATOM 2639 O O . THR A 1 320 ? 0.049 -11.000 -0.580 1.00 68.75 320 THR A O 1
ATOM 2642 N N . TYR A 1 321 ? -0.582 -11.848 -2.545 1.00 74.56 321 TYR A N 1
ATOM 2643 C CA . TYR A 1 321 ? -1.368 -12.966 -2.028 1.00 74.56 321 TYR A CA 1
ATOM 2644 C C . TYR A 1 321 ? -0.543 -14.003 -1.294 1.00 74.56 321 TYR A C 1
ATOM 2646 O O . TYR A 1 321 ? -1.020 -14.531 -0.302 1.00 74.56 321 TYR A O 1
ATOM 2654 N N . THR A 1 322 ? 0.671 -14.336 -1.745 1.00 76.50 322 THR A N 1
ATOM 2655 C CA . THR A 1 322 ? 1.509 -15.287 -1.001 1.00 76.50 322 THR A CA 1
ATOM 2656 C C . THR A 1 322 ? 1.761 -14.738 0.397 1.00 76.50 322 THR A C 1
ATOM 2658 O O . THR A 1 322 ? 1.573 -15.439 1.387 1.00 76.50 322 THR A O 1
ATOM 2661 N N . ILE A 1 323 ? 2.090 -13.448 0.483 1.00 81.75 323 ILE A N 1
ATOM 2662 C CA . ILE A 1 323 ? 2.232 -12.761 1.763 1.00 81.75 323 ILE A CA 1
ATOM 2663 C C . ILE A 1 323 ? 0.902 -12.701 2.519 1.00 81.75 323 ILE A C 1
ATOM 2665 O O . ILE A 1 323 ? 0.889 -13.002 3.707 1.00 81.75 323 ILE A O 1
ATOM 2669 N N . ALA A 1 324 ? -0.215 -12.391 1.859 1.00 83.94 324 ALA A N 1
ATOM 2670 C CA . ALA A 1 324 ? -1.534 -12.408 2.487 1.00 83.94 324 ALA A CA 1
ATOM 2671 C C . ALA A 1 324 ? -1.862 -13.789 3.089 1.00 83.94 324 ALA A C 1
ATOM 2673 O O . ALA A 1 324 ? -2.307 -13.874 4.227 1.00 83.94 324 ALA A O 1
ATOM 2674 N N . ASN A 1 325 ? -1.560 -14.886 2.394 1.00 80.38 325 ASN A N 1
ATOM 2675 C CA . ASN A 1 325 ? -1.740 -16.234 2.930 1.00 80.38 325 ASN A CA 1
ATOM 2676 C C . ASN A 1 325 ? -0.844 -16.488 4.139 1.00 80.38 325 ASN A C 1
ATOM 2678 O O . ASN A 1 325 ? -1.312 -17.053 5.124 1.00 80.38 325 ASN A O 1
ATOM 2682 N N . VAL A 1 326 ? 0.420 -16.052 4.104 1.00 78.75 326 VAL A N 1
ATOM 2683 C CA . VAL A 1 326 ? 1.296 -16.157 5.278 1.00 78.75 326 VAL A CA 1
ATOM 2684 C C . VAL A 1 326 ? 0.697 -15.386 6.450 1.00 78.75 326 VAL A C 1
ATOM 2686 O O . VAL A 1 326 ? 0.556 -15.969 7.519 1.00 78.75 326 VAL A O 1
ATOM 2689 N N . ILE A 1 327 ? 0.286 -14.128 6.251 1.00 85.56 327 ILE A N 1
ATOM 2690 C CA . ILE A 1 327 ? -0.341 -13.290 7.286 1.00 85.56 327 ILE A CA 1
ATOM 2691 C C . ILE A 1 327 ? -1.575 -13.985 7.868 1.00 85.56 327 ILE A C 1
ATOM 2693 O O . ILE A 1 327 ? -1.685 -14.108 9.087 1.00 85.56 327 ILE A O 1
ATOM 2697 N N . ALA A 1 328 ? -2.466 -14.489 7.010 1.00 86.88 328 ALA A N 1
ATOM 2698 C CA . ALA A 1 328 ? -3.688 -15.172 7.421 1.00 86.88 328 ALA A CA 1
ATOM 2699 C C . ALA A 1 328 ? -3.404 -16.436 8.249 1.00 86.88 328 ALA A C 1
ATOM 2701 O O . ALA A 1 328 ? -4.110 -16.714 9.215 1.00 86.88 328 ALA A O 1
ATOM 2702 N N . GLN A 1 329 ? -2.365 -17.194 7.892 1.00 80.62 329 GLN A N 1
ATOM 2703 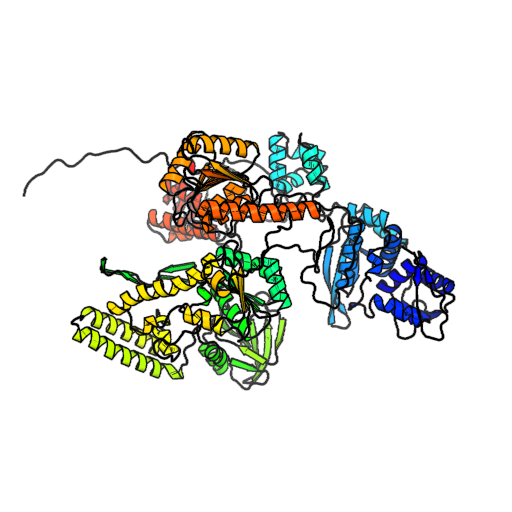C CA . GLN A 1 329 ? -2.033 -18.451 8.561 1.00 80.62 329 GLN A CA 1
ATOM 2704 C C . GLN A 1 329 ? -1.259 -18.264 9.865 1.00 80.62 329 GLN A C 1
ATOM 2706 O O . GLN A 1 329 ? -1.508 -18.989 10.827 1.00 80.62 329 GLN A O 1
ATOM 2711 N N . VAL A 1 330 ? -0.328 -17.306 9.923 1.00 81.50 330 VAL A N 1
ATOM 2712 C CA . VAL A 1 330 ? 0.401 -17.011 11.169 1.00 81.50 330 VAL A CA 1
ATOM 2713 C C . VAL A 1 330 ? -0.444 -16.193 12.143 1.00 81.50 330 VAL A C 1
ATOM 2715 O O . VAL A 1 330 ? -0.195 -16.248 13.344 1.00 81.50 330 VAL A O 1
ATOM 2718 N N . ASN A 1 331 ? -1.431 -15.452 11.626 1.00 90.81 331 ASN A N 1
ATOM 2719 C CA . ASN A 1 331 ? -2.366 -14.618 12.375 1.00 90.81 331 ASN A CA 1
ATOM 2720 C C . ASN A 1 331 ? -1.665 -13.680 13.377 1.00 90.81 331 ASN A C 1
ATOM 2722 O O . ASN A 1 331 ? -2.024 -13.600 14.553 1.00 90.81 331 ASN A O 1
ATOM 2726 N N . LEU A 1 332 ? -0.616 -13.001 12.907 1.00 91.00 332 LEU A N 1
ATOM 2727 C CA . LEU A 1 332 ? 0.133 -12.005 13.669 1.00 91.00 332 LEU A CA 1
ATOM 2728 C C . LEU A 1 332 ? -0.178 -10.600 13.140 1.00 91.00 332 LEU A C 1
ATOM 2730 O O . LEU A 1 332 ? -0.287 -10.431 11.919 1.00 91.00 332 LEU A O 1
ATOM 2734 N N . PRO A 1 333 ? -0.208 -9.574 14.014 1.00 96.94 333 PRO A N 1
ATOM 2735 C CA . PRO A 1 333 ? -0.127 -8.193 13.566 1.00 96.94 333 PRO A CA 1
ATOM 2736 C C . PRO A 1 333 ? 1.061 -8.034 12.623 1.00 96.94 333 PRO A C 1
ATOM 2738 O O . PRO A 1 333 ? 2.164 -8.507 12.922 1.00 96.94 333 PRO A O 1
ATOM 2741 N N . THR A 1 334 ? 0.832 -7.409 11.475 1.00 97.06 334 THR A N 1
ATOM 2742 C CA . THR A 1 334 ? 1.825 -7.365 10.404 1.00 97.06 334 THR A CA 1
ATOM 2743 C C . THR A 1 334 ? 2.145 -5.933 10.002 1.00 97.06 334 THR A C 1
ATOM 2745 O O . THR A 1 334 ? 1.252 -5.139 9.721 1.00 97.06 334 THR A O 1
ATOM 2748 N N . LEU A 1 335 ? 3.433 -5.610 9.939 1.00 97.69 335 LEU A N 1
ATOM 2749 C CA . LEU A 1 335 ? 3.957 -4.409 9.304 1.00 97.69 335 LEU A CA 1
ATOM 2750 C C . LEU A 1 335 ? 4.429 -4.779 7.896 1.00 97.69 335 LEU A C 1
ATOM 2752 O O . LEU A 1 335 ? 5.335 -5.595 7.751 1.00 97.69 335 LEU A O 1
ATOM 2756 N N . VAL A 1 336 ? 3.846 -4.181 6.863 1.00 96.12 336 VAL A N 1
ATOM 2757 C CA . VAL A 1 336 ? 4.316 -4.301 5.478 1.00 96.12 336 VAL A CA 1
ATOM 2758 C C . VAL A 1 336 ? 5.043 -3.014 5.121 1.00 96.12 336 VAL A C 1
ATOM 2760 O O . VAL A 1 336 ? 4.419 -1.967 4.984 1.00 96.12 336 VAL A O 1
ATOM 2763 N N . MET A 1 337 ? 6.364 -3.067 4.993 1.00 94.44 337 MET A N 1
ATOM 2764 C CA . MET A 1 337 ? 7.167 -1.901 4.647 1.00 94.44 337 MET A CA 1
ATOM 2765 C C . MET A 1 337 ? 7.455 -1.869 3.146 1.00 94.44 337 MET A C 1
ATOM 2767 O O . MET A 1 337 ? 8.058 -2.797 2.614 1.00 94.44 337 MET A O 1
ATOM 2771 N N . ALA A 1 338 ? 7.109 -0.757 2.501 1.00 88.38 338 ALA A N 1
ATOM 2772 C CA . ALA A 1 338 ? 7.442 -0.465 1.113 1.00 88.38 338 ALA A CA 1
ATOM 2773 C C . ALA A 1 338 ? 8.463 0.689 1.011 1.00 88.38 338 ALA A C 1
ATOM 2775 O O . ALA A 1 338 ? 8.400 1.653 1.783 1.00 88.38 338 ALA A O 1
ATOM 2776 N N . PRO A 1 339 ? 9.391 0.654 0.037 1.00 85.06 339 PRO A N 1
ATOM 2777 C CA . PRO A 1 339 ? 10.437 1.668 -0.112 1.00 85.06 339 PRO A CA 1
ATOM 2778 C C . PRO A 1 339 ? 9.939 3.028 -0.628 1.00 85.06 339 PRO A C 1
ATOM 2780 O O . PRO A 1 339 ? 10.656 4.029 -0.543 1.00 85.06 339 PRO A O 1
ATOM 2783 N N . ASN A 1 340 ? 8.730 3.094 -1.194 1.00 83.00 340 ASN A N 1
ATOM 2784 C CA . ASN A 1 340 ? 8.165 4.323 -1.750 1.00 83.00 340 ASN A CA 1
ATOM 2785 C C . ASN A 1 340 ? 6.645 4.426 -1.514 1.00 83.00 340 ASN A C 1
ATOM 2787 O O . ASN A 1 340 ? 5.975 3.424 -1.267 1.00 83.00 340 ASN A O 1
ATOM 2791 N N . LYS A 1 341 ? 6.110 5.657 -1.585 1.00 83.12 341 LYS A N 1
ATOM 2792 C CA . LYS A 1 341 ? 4.693 5.959 -1.307 1.00 83.12 341 LYS A CA 1
ATOM 2793 C C . LYS A 1 341 ? 3.734 5.312 -2.320 1.00 83.12 341 LYS A C 1
ATOM 2795 O O . LYS A 1 341 ? 2.646 4.907 -1.933 1.00 83.12 341 LYS A O 1
ATOM 2800 N N . LEU A 1 342 ? 4.130 5.193 -3.590 1.00 76.12 342 LEU A N 1
ATOM 2801 C CA . LEU A 1 342 ? 3.272 4.642 -4.646 1.00 76.12 342 LEU A CA 1
ATOM 2802 C C . LEU A 1 342 ? 3.015 3.144 -4.435 1.00 76.12 342 LEU A C 1
ATOM 2804 O O . LEU A 1 342 ? 1.869 2.703 -4.418 1.00 76.12 342 LEU A O 1
ATOM 2808 N N . LEU A 1 343 ? 4.081 2.378 -4.204 1.00 77.81 343 LEU A N 1
ATOM 2809 C CA . LEU A 1 343 ? 4.011 0.955 -3.888 1.00 77.81 343 LEU A CA 1
ATOM 2810 C C . LEU A 1 343 ? 3.291 0.719 -2.556 1.00 77.81 343 LEU A C 1
ATOM 2812 O O . LEU A 1 343 ? 2.468 -0.186 -2.463 1.00 77.81 343 LEU A O 1
ATOM 2816 N N . ALA A 1 344 ? 3.526 1.569 -1.550 1.00 83.06 344 ALA A N 1
ATOM 2817 C CA . ALA A 1 344 ? 2.783 1.510 -0.292 1.00 83.06 344 ALA A CA 1
ATOM 2818 C C . ALA A 1 344 ? 1.269 1.679 -0.520 1.00 83.06 344 ALA A C 1
ATOM 2820 O O . ALA A 1 344 ? 0.481 0.917 0.032 1.00 83.06 344 ALA A O 1
ATOM 2821 N N . ALA A 1 345 ? 0.856 2.644 -1.347 1.00 77.56 345 ALA A N 1
ATOM 2822 C CA . ALA A 1 345 ? -0.552 2.857 -1.672 1.00 77.56 345 ALA A CA 1
ATOM 2823 C C . ALA A 1 345 ? -1.153 1.657 -2.422 1.00 77.56 345 ALA A C 1
ATOM 2825 O O . ALA A 1 345 ? -2.253 1.219 -2.088 1.00 77.56 345 ALA A O 1
ATOM 2826 N N . GLN A 1 346 ? -0.422 1.089 -3.389 1.00 73.56 346 GLN A N 1
ATOM 2827 C CA . GLN A 1 346 ? -0.855 -0.109 -4.109 1.00 73.56 346 GLN A CA 1
ATOM 2828 C C . GLN A 1 346 ? -1.061 -1.292 -3.154 1.00 73.56 346 GLN A C 1
ATOM 2830 O O . GLN A 1 346 ? -2.130 -1.899 -3.153 1.00 73.56 346 GLN A O 1
ATOM 2835 N N . LEU A 1 347 ? -0.066 -1.591 -2.316 1.00 80.38 347 LEU A N 1
ATOM 2836 C CA . LEU A 1 347 ? -0.146 -2.676 -1.342 1.00 80.38 347 LEU A CA 1
ATOM 2837 C C . LEU A 1 347 ? -1.282 -2.445 -0.345 1.00 80.38 347 LEU A C 1
ATOM 2839 O O . LEU A 1 347 ? -2.005 -3.381 -0.034 1.00 80.38 347 LEU A O 1
ATOM 2843 N N . TYR A 1 348 ? -1.484 -1.213 0.130 1.00 84.56 348 TYR A N 1
ATOM 2844 C CA . TYR A 1 348 ? -2.592 -0.885 1.028 1.00 84.56 348 TYR A CA 1
ATOM 2845 C C . TYR A 1 348 ? -3.956 -1.230 0.420 1.00 84.56 348 TYR A C 1
ATOM 2847 O O . TYR A 1 348 ? -4.764 -1.871 1.090 1.00 84.56 348 TYR A O 1
ATOM 2855 N N . GLN A 1 349 ? -4.192 -0.876 -0.846 1.00 76.69 349 GLN A N 1
ATOM 2856 C CA . GLN A 1 349 ? -5.434 -1.236 -1.537 1.00 76.69 349 GLN A CA 1
ATOM 2857 C C . GLN A 1 349 ? -5.558 -2.756 -1.715 1.00 76.69 349 GLN A C 1
ATOM 2859 O O . GLN A 1 349 ? -6.585 -3.327 -1.361 1.00 76.69 349 GLN A O 1
ATOM 2864 N N . GLU A 1 350 ? -4.494 -3.431 -2.165 1.00 76.88 350 GLU A N 1
ATOM 2865 C CA . GLU A 1 350 ? -4.487 -4.893 -2.325 1.00 76.88 350 GLU A CA 1
ATOM 2866 C C . GLU A 1 350 ? -4.765 -5.620 -0.995 1.00 76.88 350 GLU A C 1
ATOM 2868 O O . GLU A 1 350 ? -5.589 -6.531 -0.943 1.00 76.88 350 GLU A O 1
ATOM 2873 N N . PHE A 1 351 ? -4.137 -5.202 0.110 1.00 81.75 351 PHE A N 1
ATOM 2874 C CA . PHE A 1 351 ? -4.377 -5.784 1.432 1.00 81.75 351 PHE A CA 1
ATOM 2875 C C . PHE A 1 351 ? -5.782 -5.487 1.958 1.00 81.75 351 PHE A C 1
ATOM 2877 O O . PHE A 1 351 ? -6.372 -6.357 2.596 1.00 81.75 351 PHE A O 1
ATOM 2884 N N . LYS A 1 352 ? -6.347 -4.310 1.673 1.00 80.06 352 LYS A N 1
ATOM 2885 C CA . LYS A 1 352 ? -7.734 -3.983 2.030 1.00 80.06 352 LYS A CA 1
ATOM 2886 C C . LYS A 1 352 ? -8.730 -4.883 1.293 1.00 80.06 352 LYS A C 1
ATOM 2888 O O . LYS A 1 352 ? -9.697 -5.335 1.901 1.00 80.06 352 LYS A O 1
ATOM 2893 N N . ASP A 1 353 ? -8.448 -5.203 0.031 1.00 74.25 353 ASP A N 1
ATOM 2894 C CA . ASP A 1 353 ? -9.240 -6.145 -0.765 1.00 74.25 353 ASP A CA 1
ATOM 2895 C C . ASP A 1 353 ? -9.091 -7.594 -0.274 1.00 74.25 353 ASP A C 1
ATOM 2897 O O . ASP A 1 353 ? -10.073 -8.338 -0.231 1.00 74.25 353 ASP A O 1
ATOM 2901 N N . PHE A 1 354 ? -7.883 -8.013 0.124 1.00 79.88 354 PHE A N 1
ATOM 2902 C CA . PHE A 1 354 ? -7.648 -9.357 0.669 1.00 79.88 354 PHE A CA 1
ATOM 2903 C C . PHE A 1 354 ? -8.240 -9.552 2.069 1.00 79.88 354 PHE A C 1
ATOM 2905 O O . PHE A 1 354 ? -8.683 -10.655 2.391 1.00 79.88 354 PHE A O 1
ATOM 2912 N N . PHE A 1 355 ? -8.275 -8.496 2.886 1.00 84.56 355 PHE A N 1
ATOM 2913 C CA . PHE A 1 355 ? -8.686 -8.544 4.289 1.00 84.56 355 PHE A CA 1
ATOM 2914 C C . PHE A 1 355 ? -9.792 -7.522 4.625 1.00 84.56 355 PHE A C 1
ATOM 2916 O O . PHE A 1 355 ? -9.612 -6.682 5.510 1.00 84.56 355 PHE A O 1
ATOM 2923 N N . PRO A 1 356 ? -10.977 -7.599 3.989 1.00 84.94 356 PRO A N 1
ATOM 2924 C CA . PRO A 1 356 ? -12.025 -6.579 4.114 1.00 84.94 356 PRO A CA 1
ATOM 2925 C C . PRO A 1 356 ? -12.674 -6.505 5.506 1.00 84.94 356 PRO A C 1
ATOM 2927 O O . PRO A 1 356 ? -13.391 -5.551 5.802 1.00 84.94 356 PRO A O 1
ATOM 2930 N N . TYR A 1 357 ? -12.458 -7.516 6.352 1.00 87.25 357 TYR A N 1
ATOM 2931 C CA . TYR A 1 357 ? -13.000 -7.594 7.712 1.00 87.25 357 TYR A CA 1
ATOM 2932 C C . TYR A 1 357 ? -11.944 -7.366 8.805 1.00 87.25 357 TYR A C 1
ATOM 2934 O O . TYR A 1 357 ? -12.294 -7.350 9.986 1.00 87.25 357 TYR A O 1
ATOM 2942 N N . ASN A 1 358 ? -10.672 -7.195 8.430 1.00 91.44 358 ASN A N 1
ATOM 2943 C CA . ASN A 1 358 ? -9.575 -6.934 9.361 1.00 91.44 358 ASN A CA 1
ATOM 2944 C C . ASN A 1 358 ? -9.140 -5.466 9.304 1.00 91.44 358 ASN A C 1
ATOM 2946 O O . ASN A 1 358 ? -9.516 -4.711 8.407 1.00 91.44 358 ASN A O 1
ATOM 2950 N N . SER A 1 359 ? -8.333 -5.054 10.281 1.00 93.56 359 SER A N 1
ATOM 2951 C CA . SER A 1 359 ? -7.876 -3.672 10.408 1.00 93.56 359 SER A CA 1
ATOM 2952 C C . SER A 1 359 ? -6.663 -3.428 9.504 1.00 93.56 359 SER A C 1
ATOM 2954 O O . SER A 1 359 ? -5.517 -3.589 9.926 1.00 93.56 359 SER A O 1
ATOM 2956 N N . VAL A 1 360 ? -6.901 -3.059 8.243 1.00 94.44 360 VAL A N 1
ATOM 2957 C CA . VAL A 1 360 ? -5.837 -2.674 7.299 1.00 94.44 360 VAL A CA 1
ATOM 2958 C C . VAL A 1 360 ? -5.629 -1.162 7.345 1.00 94.44 360 VAL A C 1
ATOM 2960 O O . VAL A 1 360 ? -6.563 -0.393 7.130 1.00 94.44 360 VAL A O 1
ATOM 2963 N N . HIS A 1 361 ? -4.398 -0.731 7.611 1.00 95.25 361 HIS A N 1
ATOM 2964 C CA . HIS A 1 361 ? -4.035 0.667 7.820 1.00 95.25 361 HIS A CA 1
ATOM 2965 C C . HIS A 1 361 ? -2.879 1.124 6.931 1.00 95.25 361 HIS A C 1
ATOM 2967 O O . HIS A 1 361 ? -2.089 0.320 6.433 1.00 95.25 361 HIS A O 1
ATOM 2973 N N . TYR A 1 362 ? -2.772 2.444 6.777 1.00 93.56 362 TYR A N 1
ATOM 2974 C CA . TYR A 1 362 ? -1.787 3.109 5.935 1.00 93.56 362 TYR A CA 1
ATOM 2975 C C . TYR A 1 362 ? -0.941 4.093 6.750 1.00 93.56 362 TYR A C 1
ATOM 2977 O O . TYR A 1 362 ? -1.477 4.976 7.417 1.00 93.56 362 TYR A O 1
ATOM 2985 N N . TYR A 1 363 ? 0.387 3.952 6.701 1.00 96.19 363 TYR A N 1
ATOM 2986 C CA . TYR A 1 363 ? 1.314 4.715 7.539 1.00 96.19 363 TYR A CA 1
ATOM 2987 C C . TYR A 1 363 ? 2.502 5.274 6.743 1.00 96.19 363 TYR A C 1
ATOM 2989 O O . TYR A 1 363 ? 3.589 4.693 6.641 1.00 96.19 363 TYR A O 1
ATOM 2997 N N . ILE A 1 364 ? 2.315 6.461 6.178 1.00 93.62 364 ILE A N 1
ATOM 2998 C CA . ILE A 1 364 ? 3.366 7.192 5.462 1.00 93.62 364 ILE A CA 1
ATOM 2999 C C . ILE A 1 364 ? 3.622 8.561 6.101 1.00 93.62 364 ILE A C 1
ATOM 3001 O O . ILE A 1 364 ? 2.989 8.924 7.092 1.00 93.62 364 ILE A O 1
ATOM 3005 N N . SER A 1 365 ? 4.588 9.310 5.562 1.00 90.94 365 SER A N 1
ATOM 3006 C CA . SER A 1 365 ? 4.754 10.720 5.930 1.00 90.94 365 SER A CA 1
ATOM 3007 C C . SER A 1 365 ? 3.473 11.486 5.606 1.00 90.94 365 SER A C 1
ATOM 3009 O O . SER A 1 365 ? 3.015 11.427 4.464 1.00 90.94 365 SER A O 1
ATOM 3011 N N . TYR A 1 366 ? 2.942 12.209 6.593 1.00 86.44 366 TYR A N 1
ATOM 3012 C CA . TYR A 1 366 ? 1.757 13.059 6.460 1.00 86.44 366 TYR A CA 1
ATOM 3013 C C . TYR A 1 366 ? 2.046 14.403 5.792 1.00 86.44 366 TYR A C 1
ATOM 3015 O O . TYR A 1 366 ? 1.157 15.236 5.705 1.00 86.44 366 TYR A O 1
ATOM 3023 N N . PHE A 1 367 ? 3.273 14.638 5.330 1.00 83.88 367 PHE A N 1
ATOM 3024 C CA . PHE A 1 367 ? 3.593 15.836 4.571 1.00 83.88 367 PHE A CA 1
ATOM 3025 C C . PHE A 1 367 ? 3.404 15.605 3.067 1.00 83.88 367 PHE A C 1
ATOM 3027 O O . PHE A 1 367 ? 4.020 14.688 2.496 1.00 83.88 367 PHE A O 1
ATOM 3034 N N . ASP A 1 368 ? 2.603 16.469 2.439 1.00 77.25 368 ASP A N 1
ATOM 3035 C CA . ASP A 1 368 ? 2.498 16.583 0.978 1.00 77.25 368 ASP A CA 1
ATOM 3036 C C . ASP A 1 368 ? 3.743 17.277 0.422 1.00 77.25 368 ASP A C 1
ATOM 3038 O O . ASP A 1 368 ? 4.384 16.787 -0.508 1.00 77.25 368 ASP A O 1
ATOM 3042 N N . TYR A 1 369 ? 4.150 18.354 1.093 1.00 80.62 369 TYR A N 1
ATOM 3043 C CA . TYR A 1 369 ? 5.416 19.042 0.885 1.00 80.62 369 TYR A CA 1
ATOM 3044 C C . TYR A 1 369 ? 6.164 19.148 2.211 1.00 80.62 369 TYR A C 1
ATOM 3046 O O . TYR A 1 369 ? 5.572 19.480 3.239 1.00 80.62 369 TYR A O 1
ATOM 3054 N N . TYR A 1 370 ? 7.466 18.864 2.195 1.00 83.44 370 TYR A N 1
ATOM 3055 C CA . TYR A 1 370 ? 8.315 18.985 3.374 1.00 83.44 370 TYR A CA 1
ATOM 3056 C C . TYR A 1 370 ? 9.708 19.470 3.000 1.00 83.44 370 TYR A C 1
ATOM 3058 O O . TYR A 1 370 ? 10.481 18.758 2.354 1.00 83.44 370 TYR A O 1
ATOM 3066 N N . GLN A 1 371 ? 10.039 20.657 3.485 1.00 87.81 371 GLN A N 1
ATOM 3067 C CA . GLN A 1 371 ? 11.377 21.207 3.496 1.00 87.81 371 GLN A CA 1
ATOM 3068 C C . GLN A 1 371 ? 11.912 21.164 4.933 1.00 87.81 371 GLN A C 1
ATOM 3070 O O . GLN A 1 371 ? 11.371 21.834 5.817 1.00 87.81 371 GLN A O 1
ATOM 3075 N N . PRO A 1 372 ? 12.963 20.374 5.207 1.00 90.81 372 PRO A N 1
ATOM 3076 C CA . PRO A 1 372 ? 13.540 20.325 6.538 1.00 90.81 372 PRO A CA 1
ATOM 3077 C C . PRO A 1 372 ? 14.323 21.602 6.852 1.00 90.81 372 PRO A C 1
ATOM 3079 O O . PRO A 1 372 ? 14.972 22.176 5.979 1.00 90.81 372 PRO A O 1
ATOM 3082 N N . GLU A 1 373 ? 14.362 21.961 8.135 1.00 93.38 373 GLU A N 1
ATOM 3083 C CA . GLU A 1 373 ? 15.282 22.980 8.649 1.00 93.38 373 GLU A CA 1
ATOM 3084 C C . GLU A 1 373 ? 16.732 22.593 8.310 1.00 93.38 373 GLU A C 1
ATOM 3086 O O . GLU A 1 373 ? 17.155 21.461 8.572 1.00 93.38 373 GLU A O 1
ATOM 3091 N N . ALA A 1 374 ? 17.510 23.497 7.725 1.00 95.00 374 ALA A N 1
ATOM 3092 C CA . ALA A 1 374 ? 18.900 23.211 7.385 1.00 95.00 374 ALA A CA 1
ATOM 3093 C C . ALA A 1 374 ? 19.759 24.473 7.395 1.00 95.00 374 ALA A C 1
ATOM 3095 O O . ALA A 1 374 ? 19.295 25.570 7.101 1.00 95.00 374 ALA A O 1
ATOM 3096 N N . TYR A 1 375 ? 21.047 24.299 7.675 1.00 95.75 375 TYR A N 1
ATOM 3097 C CA . TYR A 1 375 ? 22.043 25.348 7.503 1.00 95.75 375 TYR A CA 1
ATOM 3098 C C . TYR A 1 375 ? 23.125 24.868 6.539 1.00 95.75 375 TYR A C 1
ATOM 3100 O O . TYR A 1 375 ? 23.648 23.757 6.681 1.00 95.75 375 TYR A O 1
ATOM 3108 N N . LEU A 1 376 ? 23.433 25.700 5.541 1.00 93.69 376 LEU A N 1
ATOM 3109 C CA . LEU A 1 376 ? 24.461 25.458 4.530 1.00 93.69 376 LEU A CA 1
ATOM 3110 C C . LEU A 1 376 ? 25.647 26.401 4.778 1.00 93.69 376 LEU A C 1
ATOM 3112 O O . LEU A 1 376 ? 25.646 27.519 4.250 1.00 93.69 376 LEU A O 1
ATOM 3116 N N . PRO A 1 377 ? 26.684 25.962 5.522 1.00 91.94 377 PRO A N 1
ATOM 3117 C CA . PRO A 1 377 ? 27.786 26.834 5.927 1.00 91.94 377 PRO A CA 1
ATOM 3118 C C . PRO A 1 377 ? 28.508 27.489 4.751 1.00 91.94 377 PRO A C 1
ATOM 3120 O O . PRO A 1 377 ? 28.815 28.673 4.800 1.00 91.94 377 PRO A O 1
ATOM 3123 N N . ALA A 1 378 ? 28.697 26.744 3.656 1.00 92.69 378 ALA A N 1
ATOM 3124 C CA . ALA A 1 378 ? 29.369 27.234 2.452 1.00 92.69 378 ALA A CA 1
ATOM 3125 C C . ALA A 1 378 ? 28.661 28.429 1.786 1.00 92.69 378 ALA A C 1
ATOM 3127 O O . ALA A 1 378 ? 29.296 29.177 1.051 1.00 92.69 378 ALA A O 1
ATOM 3128 N N . LYS A 1 379 ? 27.352 28.601 2.019 1.00 92.75 379 LYS A N 1
ATOM 3129 C CA . LYS A 1 379 ? 26.549 29.708 1.475 1.00 92.75 379 LYS A CA 1
ATOM 3130 C C . LYS A 1 379 ? 26.106 30.709 2.546 1.00 92.75 379 LYS A C 1
ATOM 3132 O O . LYS A 1 379 ? 25.435 31.673 2.202 1.00 92.75 379 LYS A O 1
ATOM 3137 N N . GLY A 1 380 ? 26.406 30.456 3.825 1.00 92.19 380 GLY A N 1
ATOM 3138 C CA . GLY A 1 380 ? 25.856 31.227 4.946 1.00 92.19 380 GLY A CA 1
ATOM 3139 C C . GLY A 1 380 ? 24.323 31.253 4.978 1.00 92.19 380 GLY A C 1
ATOM 3140 O O . GLY A 1 380 ? 23.738 32.206 5.479 1.00 92.19 380 GLY A O 1
ATOM 3141 N N . MET A 1 381 ? 23.664 30.244 4.396 1.00 94.31 381 MET A N 1
ATOM 3142 C CA . MET A 1 381 ? 22.219 30.252 4.161 1.00 94.31 381 MET A CA 1
ATOM 3143 C C . MET A 1 381 ? 21.510 29.344 5.164 1.00 94.31 381 MET A C 1
ATOM 3145 O O . MET A 1 381 ? 21.786 28.141 5.221 1.00 94.31 381 MET A O 1
ATOM 3149 N N . TYR A 1 382 ? 20.589 29.929 5.928 1.00 93.56 382 TYR A N 1
ATOM 3150 C CA . TYR A 1 382 ? 19.627 29.204 6.751 1.00 93.56 382 TYR A CA 1
ATOM 3151 C C . TYR A 1 382 ? 18.353 28.956 5.944 1.00 93.56 382 TYR A C 1
ATOM 3153 O O . TYR A 1 382 ? 17.838 29.855 5.285 1.00 93.56 382 TYR A O 1
ATOM 3161 N N . ILE A 1 383 ? 17.893 27.712 5.968 1.00 92.44 383 ILE A N 1
ATOM 3162 C CA . ILE A 1 383 ? 16.685 27.248 5.303 1.00 92.44 383 ILE A CA 1
ATOM 3163 C C . ILE A 1 383 ? 15.681 26.939 6.405 1.00 92.44 383 ILE A C 1
ATOM 3165 O O . ILE A 1 383 ? 15.887 26.016 7.199 1.00 92.44 383 ILE A O 1
ATOM 3169 N N . GLU A 1 384 ? 14.607 27.721 6.451 1.00 89.88 384 GLU A N 1
ATOM 3170 C CA . GLU A 1 384 ? 13.511 27.495 7.384 1.00 89.88 384 GLU A CA 1
ATOM 3171 C C . GLU A 1 384 ? 12.749 26.212 7.054 1.00 89.88 384 GLU A C 1
ATOM 3173 O O . GLU A 1 384 ? 12.667 25.776 5.897 1.00 89.88 384 GLU A O 1
ATOM 3178 N N . LYS A 1 385 ? 12.198 25.604 8.109 1.00 89.56 385 LYS A N 1
ATOM 3179 C CA . LYS A 1 385 ? 11.249 24.506 7.974 1.00 89.56 385 LYS A CA 1
ATOM 3180 C C . LYS A 1 385 ? 9.989 25.055 7.319 1.00 89.56 385 LYS A C 1
ATOM 3182 O O . LYS A 1 385 ? 9.363 25.957 7.865 1.00 89.56 385 LYS A O 1
ATOM 3187 N N . ASP A 1 386 ? 9.606 24.449 6.209 1.00 87.06 386 ASP A N 1
ATOM 3188 C CA . ASP A 1 386 ? 8.339 24.720 5.545 1.00 87.06 386 ASP A CA 1
ATOM 3189 C C . ASP A 1 386 ? 7.675 23.388 5.206 1.00 87.06 386 ASP A C 1
ATOM 3191 O O . ASP A 1 386 ? 8.337 22.431 4.793 1.00 87.06 386 ASP A O 1
ATOM 3195 N N . SER A 1 387 ? 6.380 23.272 5.465 1.00 85.56 387 SER A N 1
ATOM 3196 C CA . SER A 1 387 ? 5.687 22.002 5.306 1.00 85.56 387 SER A CA 1
ATOM 3197 C C . SER A 1 387 ? 4.189 22.173 5.152 1.00 85.56 387 SER A C 1
ATOM 3199 O O . SER A 1 387 ? 3.575 22.955 5.872 1.00 85.56 387 SER A O 1
ATOM 3201 N N . SER A 1 388 ? 3.602 21.346 4.293 1.00 82.75 388 SER A N 1
ATOM 3202 C CA . SER A 1 388 ? 2.158 21.208 4.150 1.00 82.75 388 SER A CA 1
ATOM 3203 C C . SER A 1 388 ? 1.730 19.840 4.668 1.00 82.75 388 SER A C 1
ATOM 3205 O O . SER A 1 388 ? 2.270 18.812 4.249 1.00 82.75 388 SER A O 1
ATOM 3207 N N . VAL A 1 389 ? 0.804 19.846 5.624 1.00 82.56 389 VAL A N 1
ATOM 3208 C CA . VAL A 1 389 ? 0.270 18.649 6.274 1.00 82.56 389 VAL A CA 1
ATOM 3209 C C . VAL A 1 389 ? -0.977 18.179 5.539 1.00 82.56 389 VAL A C 1
ATOM 3211 O O . VAL A 1 389 ? -1.890 18.959 5.293 1.00 82.56 389 VAL A O 1
ATOM 3214 N N . ASN A 1 390 ? -1.025 16.882 5.264 1.00 83.50 390 ASN A N 1
ATOM 3215 C CA . ASN A 1 390 ? -2.186 16.180 4.759 1.00 83.50 390 ASN A CA 1
ATOM 3216 C C . ASN A 1 390 ? -2.975 15.578 5.933 1.00 83.50 390 ASN A C 1
ATOM 3218 O O . ASN A 1 390 ? -2.525 14.626 6.586 1.00 83.50 390 ASN A O 1
ATOM 3222 N N . GLU A 1 391 ? -4.148 16.145 6.208 1.00 80.44 391 GLU A N 1
ATOM 3223 C CA . GLU A 1 391 ? -5.003 15.740 7.329 1.00 80.44 391 GLU A CA 1
ATOM 3224 C C . GLU A 1 391 ? -5.506 14.295 7.198 1.00 80.44 391 GLU A C 1
ATOM 3226 O O . GLU A 1 391 ? -5.590 13.577 8.198 1.00 80.44 391 GLU A O 1
ATOM 3231 N N . GLU A 1 392 ? -5.771 13.817 5.978 1.00 80.62 392 GLU A N 1
ATOM 3232 C CA . GLU A 1 392 ? -6.189 12.431 5.753 1.00 80.62 392 GLU A CA 1
ATOM 3233 C C . GLU A 1 392 ? -5.083 11.437 6.102 1.00 80.62 392 GLU A C 1
ATOM 3235 O O . GLU A 1 392 ? -5.322 10.441 6.790 1.00 80.62 392 GLU A O 1
ATOM 3240 N N . ILE A 1 393 ? -3.847 11.705 5.673 1.00 85.62 393 ILE A N 1
ATOM 3241 C CA . ILE A 1 393 ? -2.712 10.846 6.019 1.00 85.62 393 ILE A CA 1
ATOM 3242 C C . ILE A 1 393 ? -2.455 10.874 7.526 1.00 85.62 393 ILE A C 1
ATOM 3244 O O . ILE A 1 393 ? -2.188 9.826 8.115 1.00 85.62 393 ILE A O 1
ATOM 3248 N N . MET A 1 394 ? -2.571 12.037 8.172 1.00 85.94 394 MET A N 1
ATOM 3249 C CA . MET A 1 394 ? -2.470 12.135 9.631 1.00 85.94 394 MET A CA 1
ATOM 3250 C C . MET A 1 394 ? -3.534 11.277 10.329 1.00 85.94 394 MET A C 1
ATOM 3252 O O . MET A 1 394 ? -3.204 10.514 11.240 1.00 85.94 394 MET A O 1
ATOM 3256 N N . LYS A 1 395 ? -4.783 11.316 9.851 1.00 87.88 395 LYS A N 1
ATOM 3257 C CA . LYS A 1 395 ? -5.863 10.438 10.317 1.00 87.88 395 LYS A CA 1
ATOM 3258 C C . LYS A 1 395 ? -5.498 8.963 10.145 1.00 87.88 395 LYS A C 1
ATOM 3260 O O . LYS A 1 395 ? -5.628 8.199 11.100 1.00 87.88 395 LYS A O 1
ATOM 3265 N N . TYR A 1 396 ? -5.003 8.541 8.979 1.00 90.38 396 TYR A N 1
ATOM 3266 C CA . TYR A 1 396 ? -4.605 7.141 8.766 1.00 90.38 396 TYR A CA 1
ATOM 3267 C C . TYR A 1 396 ? -3.481 6.693 9.710 1.00 90.38 396 TYR A C 1
ATOM 3269 O O . TYR A 1 396 ? -3.502 5.559 10.202 1.00 90.38 396 TYR A O 1
ATOM 3277 N N . ARG A 1 397 ? -2.539 7.583 10.035 1.00 93.19 397 ARG A N 1
ATOM 3278 C CA . ARG A 1 397 ? -1.475 7.293 11.003 1.00 93.19 397 ARG A CA 1
ATOM 3279 C C . ARG A 1 397 ? -2.003 7.113 12.420 1.00 93.19 397 ARG A C 1
ATOM 3281 O O . ARG A 1 397 ? -1.699 6.097 13.042 1.00 93.19 397 ARG A O 1
ATOM 3288 N N . LEU A 1 398 ? -2.835 8.042 12.893 1.00 91.00 398 LEU A N 1
ATOM 3289 C CA . LEU A 1 398 ? -3.474 7.942 14.208 1.00 91.00 398 LEU A CA 1
ATOM 3290 C C . LEU A 1 398 ? -4.384 6.710 14.295 1.00 91.00 398 LEU A C 1
ATOM 3292 O O . LEU A 1 398 ? -4.399 6.019 15.309 1.00 91.00 398 LEU A O 1
ATOM 3296 N N . ALA A 1 399 ? -5.096 6.378 13.215 1.00 92.69 399 ALA A N 1
ATOM 3297 C CA . ALA A 1 399 ? -5.875 5.148 13.124 1.00 92.69 399 ALA A CA 1
ATOM 3298 C C . ALA A 1 399 ? -4.988 3.897 13.226 1.00 92.69 399 ALA A C 1
ATOM 3300 O O . ALA A 1 399 ? -5.383 2.926 13.864 1.00 92.69 399 ALA A O 1
ATOM 3301 N N . SER A 1 400 ? -3.780 3.927 12.650 1.00 95.00 400 SER A N 1
ATOM 3302 C CA . SER A 1 400 ? -2.816 2.821 12.738 1.00 95.00 400 SER A CA 1
ATOM 3303 C C . SER A 1 400 ? -2.346 2.594 14.176 1.00 95.00 400 SER A C 1
ATOM 3305 O O . SER A 1 400 ? -2.376 1.465 14.665 1.00 95.00 400 SER A O 1
ATOM 3307 N N . THR A 1 401 ? -1.923 3.656 14.871 1.00 93.25 401 THR A N 1
ATOM 3308 C CA . THR A 1 401 ? -1.450 3.558 16.262 1.00 93.25 401 THR A CA 1
ATOM 3309 C C . THR A 1 401 ? -2.582 3.168 17.207 1.00 93.25 401 THR A C 1
ATOM 3311 O O . THR A 1 401 ? -2.389 2.302 18.059 1.00 93.25 401 THR A O 1
ATOM 3314 N N . TYR A 1 402 ? -3.783 3.719 17.016 1.00 92.94 402 TYR A N 1
ATOM 3315 C CA . TYR A 1 402 ? -4.984 3.311 17.745 1.00 92.94 402 TYR A CA 1
ATOM 3316 C C . TYR A 1 402 ? -5.311 1.824 17.540 1.00 92.94 402 TYR A C 1
ATOM 3318 O O . TYR A 1 402 ? -5.520 1.101 18.517 1.00 92.94 402 TYR A O 1
ATOM 3326 N N . ALA A 1 403 ? -5.317 1.339 16.294 1.00 94.50 403 ALA A N 1
ATOM 3327 C CA . ALA A 1 403 ? -5.641 -0.051 15.985 1.00 94.50 403 ALA A CA 1
ATOM 3328 C C . ALA A 1 403 ? -4.636 -1.031 16.598 1.00 94.50 403 ALA A C 1
ATOM 3330 O O . ALA A 1 403 ? -5.047 -2.009 17.216 1.00 94.50 403 ALA A O 1
ATOM 3331 N N . LEU A 1 404 ? -3.333 -0.739 16.521 1.00 94.75 404 LEU A N 1
ATOM 3332 C CA . LEU A 1 404 ? -2.287 -1.564 17.141 1.00 94.75 404 LEU A CA 1
ATOM 3333 C C . LEU A 1 404 ? -2.432 -1.681 18.667 1.00 94.75 404 LEU A C 1
ATOM 3335 O O . LEU A 1 404 ? -2.051 -2.693 19.251 1.00 94.75 404 LEU A O 1
ATOM 3339 N N . MET A 1 405 ? -3.010 -0.666 19.315 1.00 90.50 405 MET A N 1
ATOM 3340 C CA . MET A 1 405 ? -3.238 -0.655 20.764 1.00 90.50 405 MET A CA 1
ATOM 3341 C C . MET A 1 405 ? -4.562 -1.302 21.187 1.00 90.50 405 MET A C 1
ATOM 3343 O O . MET A 1 405 ? -4.747 -1.579 22.374 1.00 90.50 405 MET A O 1
ATOM 3347 N N . THR A 1 406 ? -5.493 -1.515 20.255 1.00 89.31 406 THR A N 1
ATOM 3348 C CA . THR A 1 406 ? -6.865 -1.960 20.555 1.00 89.31 406 THR A CA 1
ATOM 3349 C C . THR A 1 406 ? -7.232 -3.303 19.928 1.00 89.31 406 THR A C 1
ATOM 3351 O O . THR A 1 406 ? -8.165 -3.950 20.402 1.00 89.31 406 THR A O 1
ATOM 3354 N N . ARG A 1 407 ? -6.504 -3.756 18.901 1.00 90.25 407 ARG A N 1
ATOM 3355 C CA . ARG A 1 407 ? -6.797 -4.968 18.123 1.00 90.25 407 ARG A CA 1
ATOM 3356 C C . ARG A 1 407 ? -5.536 -5.782 17.839 1.00 90.25 407 ARG A C 1
ATOM 3358 O O . ARG A 1 407 ? -4.420 -5.2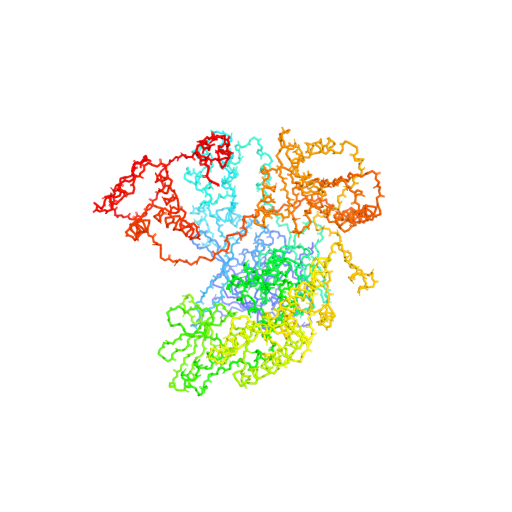77 17.899 1.00 90.25 407 ARG A O 1
ATOM 3365 N N . GLN A 1 408 ? -5.725 -7.060 17.507 1.00 88.88 408 GLN A N 1
ATOM 3366 C CA . GLN A 1 408 ? -4.639 -7.963 17.095 1.00 88.88 408 GLN A CA 1
ATOM 3367 C C . GLN A 1 408 ? -4.647 -8.268 15.593 1.00 88.88 408 GLN A C 1
ATOM 3369 O O . GLN A 1 408 ? -3.620 -8.622 15.027 1.00 88.88 408 GLN A O 1
ATOM 3374 N N . ASP A 1 409 ? -5.781 -8.108 14.921 1.00 94.38 409 ASP A N 1
ATOM 3375 C CA . ASP A 1 409 ? -5.938 -8.388 13.497 1.00 94.38 409 ASP A CA 1
ATOM 3376 C C . ASP A 1 409 ? -5.595 -7.157 12.642 1.00 94.38 409 ASP A C 1
ATOM 3378 O O . ASP A 1 409 ? -6.412 -6.650 11.872 1.00 94.38 409 ASP A O 1
ATOM 3382 N N . VAL A 1 410 ? -4.378 -6.641 12.838 1.00 97.50 410 VAL A N 1
ATOM 3383 C CA . VAL A 1 410 ? -3.921 -5.369 12.267 1.00 97.50 410 VAL A CA 1
ATOM 3384 C C . VAL A 1 410 ? -2.830 -5.601 11.228 1.00 97.50 410 VAL A C 1
ATOM 3386 O O . VAL A 1 410 ? -1.809 -6.229 11.513 1.00 97.50 410 VAL A O 1
ATOM 3389 N N . ILE A 1 411 ? -3.018 -5.037 10.037 1.00 98.12 411 ILE A N 1
ATOM 3390 C CA . ILE A 1 411 ? -2.002 -4.962 8.985 1.00 98.12 411 ILE A CA 1
ATOM 3391 C C . ILE A 1 411 ? -1.721 -3.486 8.732 1.00 98.12 411 ILE A C 1
ATOM 3393 O O . ILE A 1 411 ? -2.622 -2.745 8.352 1.00 98.12 411 ILE A O 1
ATOM 3397 N N . VAL A 1 412 ? -0.482 -3.043 8.926 1.00 98.19 412 VAL A N 1
ATOM 3398 C CA . VAL A 1 412 ? -0.078 -1.662 8.642 1.00 98.19 412 VAL A CA 1
ATOM 3399 C C . VAL A 1 412 ? 0.848 -1.657 7.439 1.00 98.19 412 VAL A C 1
ATOM 3401 O O . VAL A 1 412 ? 1.942 -2.213 7.501 1.00 98.19 412 VAL A O 1
ATOM 3404 N N . VAL A 1 413 ? 0.432 -1.013 6.350 1.00 96.88 413 VAL A N 1
ATOM 3405 C CA . VAL A 1 413 ? 1.286 -0.772 5.185 1.00 96.88 413 VAL A CA 1
ATOM 3406 C C . VAL A 1 413 ? 1.987 0.568 5.362 1.00 96.88 413 VAL A C 1
ATOM 3408 O O . VAL A 1 413 ? 1.333 1.605 5.462 1.00 96.88 413 VAL A O 1
ATOM 3411 N N . ALA A 1 414 ? 3.316 0.556 5.424 1.00 96.94 414 ALA A N 1
ATOM 3412 C CA . ALA A 1 414 ? 4.110 1.709 5.811 1.00 96.94 414 ALA A CA 1
ATOM 3413 C C . ALA A 1 414 ? 5.265 2.019 4.853 1.00 96.94 414 ALA A C 1
ATOM 3415 O O . ALA A 1 414 ? 5.819 1.147 4.192 1.00 96.94 414 ALA A O 1
ATOM 3416 N N . SER A 1 415 ? 5.672 3.287 4.838 1.00 95.06 415 SER A N 1
ATOM 3417 C CA . SER A 1 415 ? 6.983 3.700 4.305 1.00 95.06 415 SER A CA 1
ATOM 3418 C C . SER A 1 415 ? 8.047 3.679 5.410 1.00 95.06 415 SER A C 1
ATOM 3420 O O . SER A 1 415 ? 7.731 3.399 6.567 1.00 95.06 415 SER A O 1
ATOM 3422 N N . VAL A 1 416 ? 9.277 4.124 5.115 1.00 94.81 416 VAL A N 1
ATOM 3423 C CA . VAL A 1 416 ? 10.306 4.417 6.141 1.00 94.81 416 VAL A CA 1
ATOM 3424 C C . VAL A 1 416 ? 9.836 5.349 7.262 1.00 94.81 416 VAL A C 1
ATOM 3426 O O . VAL A 1 416 ? 10.483 5.423 8.298 1.00 94.81 416 VAL A O 1
ATOM 3429 N N . SER A 1 417 ? 8.692 6.023 7.132 1.00 95.19 417 SER A N 1
ATOM 3430 C CA . SER A 1 417 ? 8.090 6.748 8.253 1.00 95.19 417 SER A CA 1
ATOM 3431 C C . SER A 1 417 ? 7.887 5.877 9.509 1.00 95.19 417 SER A C 1
ATOM 3433 O O . SER A 1 417 ? 7.904 6.410 10.615 1.00 95.19 417 SER A O 1
ATOM 3435 N N . CYS A 1 418 ? 7.784 4.547 9.382 1.00 96.44 418 CYS A N 1
ATOM 3436 C CA . CYS A 1 418 ? 7.675 3.636 10.527 1.00 96.44 418 CYS A CA 1
ATOM 3437 C C . CYS A 1 418 ? 8.905 3.619 11.459 1.00 96.44 418 CYS A C 1
ATOM 3439 O O . CYS A 1 418 ? 8.776 3.182 12.601 1.00 96.44 418 CYS A O 1
ATOM 3441 N N . ILE A 1 419 ? 10.082 4.070 10.998 1.00 96.56 419 ILE A N 1
ATOM 3442 C CA . ILE A 1 419 ? 11.309 4.149 11.817 1.00 96.56 419 ILE A CA 1
ATOM 3443 C C . ILE A 1 419 ? 11.564 5.546 12.403 1.00 96.56 419 ILE A C 1
ATOM 3445 O O . ILE A 1 419 ? 12.581 5.745 13.066 1.00 96.56 419 ILE A O 1
ATOM 3449 N N . TYR A 1 420 ? 10.691 6.521 12.138 1.00 94.31 420 TYR A N 1
ATOM 3450 C CA . TYR A 1 420 ? 10.811 7.865 12.703 1.00 94.31 420 TYR A CA 1
ATOM 3451 C C . TYR A 1 420 ? 10.187 7.939 14.095 1.00 94.31 420 TYR A C 1
ATOM 3453 O O . TYR A 1 420 ? 9.258 7.193 14.415 1.00 94.31 420 TYR A O 1
ATOM 3461 N N . GLY A 1 421 ? 10.731 8.848 14.907 1.00 89.94 421 GLY A N 1
ATOM 3462 C CA . GLY A 1 421 ? 10.293 9.075 16.276 1.00 89.94 421 GLY A CA 1
ATOM 3463 C C . GLY A 1 421 ? 8.824 9.489 16.347 1.00 89.94 421 GLY A C 1
ATOM 3464 O O . GLY A 1 421 ? 8.437 10.425 15.659 1.00 89.94 421 GLY A O 1
ATOM 3465 N N . ILE A 1 422 ? 8.034 8.841 17.195 1.00 88.94 422 ILE A N 1
ATOM 3466 C CA . ILE A 1 422 ? 6.667 9.225 17.585 1.00 88.94 422 ILE A CA 1
ATOM 3467 C C . ILE A 1 422 ? 6.541 9.092 19.106 1.00 88.94 422 ILE A C 1
ATOM 3469 O O . ILE A 1 422 ? 7.413 8.500 19.744 1.00 88.94 422 ILE A O 1
ATOM 3473 N N . GLY A 1 423 ? 5.479 9.627 19.710 1.00 83.62 423 GLY A N 1
ATOM 3474 C CA . GLY A 1 423 ? 5.325 9.551 21.162 1.00 83.62 423 GLY A CA 1
ATOM 3475 C C . GLY A 1 423 ? 5.280 8.115 21.678 1.00 83.62 423 GLY A C 1
ATOM 3476 O O . GLY A 1 423 ? 4.777 7.196 21.023 1.00 83.62 423 GLY A O 1
ATOM 3477 N N . ASN A 1 424 ? 5.815 7.915 22.882 1.00 86.12 424 ASN A N 1
ATOM 3478 C CA . ASN A 1 424 ? 5.903 6.595 23.494 1.00 86.12 424 ASN A CA 1
ATOM 3479 C C . ASN A 1 424 ? 4.502 5.967 23.691 1.00 86.12 424 ASN A C 1
ATOM 3481 O O . ASN A 1 424 ? 3.667 6.574 24.370 1.00 86.12 424 ASN A O 1
ATOM 3485 N N . PRO A 1 425 ? 4.251 4.730 23.220 1.00 88.44 425 PRO A N 1
ATOM 3486 C CA . PRO A 1 425 ? 2.923 4.107 23.253 1.00 88.44 425 PRO A CA 1
ATOM 3487 C C . PRO A 1 425 ? 2.364 3.949 24.668 1.00 88.44 425 PRO A C 1
ATOM 3489 O O . PRO A 1 425 ? 1.168 4.127 24.890 1.00 88.44 425 PRO A O 1
ATOM 3492 N N . LYS A 1 426 ? 3.217 3.671 25.666 1.00 86.12 426 LYS A N 1
ATOM 3493 C CA . LYS A 1 426 ? 2.780 3.561 27.067 1.00 86.12 426 LYS A CA 1
ATOM 3494 C C . LYS A 1 426 ? 2.365 4.917 27.626 1.00 86.12 426 LYS A C 1
ATOM 3496 O O . LYS A 1 426 ? 1.393 4.984 28.372 1.00 86.12 426 LYS A O 1
ATOM 3501 N N . LYS A 1 427 ? 3.094 5.988 27.295 1.00 81.94 427 LYS A N 1
ATOM 3502 C CA . LYS A 1 427 ? 2.751 7.353 27.728 1.00 81.94 427 LYS A CA 1
ATOM 3503 C C . LYS A 1 427 ? 1.482 7.838 27.035 1.00 81.94 427 LYS A C 1
ATOM 3505 O O . LYS A 1 427 ? 0.574 8.319 27.706 1.00 81.94 427 LYS A O 1
ATOM 3510 N N . TRP A 1 428 ? 1.393 7.614 25.728 1.00 83.56 428 TRP A N 1
ATOM 3511 C CA . TRP A 1 428 ? 0.227 7.940 24.916 1.00 83.56 428 TRP A CA 1
ATOM 3512 C C . TRP A 1 428 ? -1.035 7.229 25.428 1.00 83.56 428 TRP A C 1
ATOM 3514 O O . TRP A 1 428 ? -2.039 7.872 25.727 1.00 83.56 428 TRP A O 1
ATOM 3524 N N . ALA A 1 429 ? -0.956 5.918 25.677 1.00 84.75 429 ALA A N 1
ATOM 3525 C CA . ALA A 1 429 ? -2.072 5.142 26.215 1.00 84.75 429 ALA A CA 1
ATOM 3526 C C . ALA A 1 429 ? -2.426 5.472 27.675 1.00 84.75 429 ALA A C 1
ATOM 3528 O O . ALA A 1 429 ? -3.565 5.253 28.074 1.00 84.75 429 ALA A O 1
ATOM 3529 N N . ARG A 1 430 ? -1.489 5.983 28.487 1.00 84.81 430 ARG A N 1
ATOM 3530 C CA . ARG A 1 430 ? -1.773 6.458 29.858 1.00 84.81 430 ARG A CA 1
ATOM 3531 C C . ARG A 1 430 ? -2.552 7.770 29.879 1.00 84.81 430 ARG A C 1
ATOM 3533 O O . ARG A 1 430 ? -3.241 8.031 30.856 1.00 84.81 430 ARG A O 1
ATOM 3540 N N . LYS A 1 431 ? -2.440 8.584 28.827 1.00 83.69 431 LYS A N 1
ATOM 3541 C CA . LYS A 1 431 ? -3.170 9.850 28.696 1.00 83.69 431 LYS A CA 1
ATOM 3542 C C . LYS A 1 431 ? -4.611 9.666 28.234 1.00 83.69 431 LYS A C 1
ATOM 3544 O O . LYS A 1 431 ? -5.367 10.622 28.274 1.00 83.69 431 LYS A O 1
ATOM 3549 N N . SER A 1 432 ? -5.014 8.463 27.832 1.00 88.62 432 SER A N 1
ATOM 3550 C CA . SER A 1 432 ? -6.402 8.210 27.457 1.00 88.62 432 SER A CA 1
ATOM 3551 C C . SER A 1 432 ? -7.371 8.489 28.609 1.00 88.62 432 SER A C 1
ATOM 3553 O O . SER A 1 432 ? -7.067 8.172 29.761 1.00 88.62 432 SER A O 1
ATOM 3555 N N . ILE A 1 433 ? -8.565 8.964 28.286 1.00 91.06 433 ILE A N 1
ATOM 3556 C CA . ILE A 1 433 ? -9.645 9.191 29.245 1.00 91.06 433 ILE A CA 1
ATOM 3557 C C . ILE A 1 433 ? -10.629 8.035 29.142 1.00 91.06 433 ILE A C 1
ATOM 3559 O O . ILE A 1 433 ? -11.036 7.666 28.043 1.00 91.06 433 ILE A O 1
ATOM 3563 N N . ILE A 1 434 ? -11.014 7.471 30.284 1.00 93.75 434 ILE A N 1
ATOM 3564 C CA . ILE A 1 434 ? -12.104 6.499 30.365 1.00 93.75 434 ILE A CA 1
ATOM 3565 C C . ILE A 1 434 ? -13.367 7.255 30.778 1.00 93.75 434 ILE A C 1
ATOM 3567 O O . ILE A 1 434 ? -13.341 8.038 31.728 1.00 93.75 434 ILE A O 1
ATOM 3571 N N . ILE A 1 435 ? -14.436 7.040 30.023 1.00 94.50 435 ILE A N 1
ATOM 3572 C CA . ILE A 1 435 ? -15.762 7.621 30.203 1.00 94.50 435 ILE A CA 1
ATOM 3573 C C . ILE A 1 435 ? -16.722 6.448 30.386 1.00 94.50 435 ILE A C 1
ATOM 3575 O O . ILE A 1 435 ? -16.746 5.554 29.543 1.00 94.50 435 ILE A O 1
ATOM 3579 N N . GLU A 1 436 ? -17.489 6.420 31.471 1.00 96.00 436 GLU A N 1
ATOM 3580 C CA . GLU A 1 436 ? -18.376 5.296 31.795 1.00 96.00 436 GLU A CA 1
ATOM 3581 C C . GLU A 1 436 ? -19.781 5.798 32.112 1.00 96.00 436 GLU A C 1
ATOM 3583 O O . GLU A 1 436 ? -19.950 6.877 32.683 1.00 96.00 436 GLU A O 1
ATOM 3588 N N . LYS A 1 437 ? -20.793 5.008 31.755 1.00 94.69 437 LYS A N 1
ATOM 3589 C CA . LYS A 1 437 ? -22.172 5.263 32.177 1.00 94.69 437 LYS A CA 1
ATOM 3590 C C . LYS A 1 437 ? -22.266 5.215 33.708 1.00 94.69 437 LYS A C 1
ATOM 3592 O O . LYS A 1 437 ? -21.695 4.326 34.336 1.00 94.69 437 LYS A O 1
ATOM 3597 N N . GLY A 1 438 ? -22.958 6.182 34.305 1.00 94.31 438 GLY A N 1
ATOM 3598 C CA . GLY A 1 438 ? -23.043 6.390 35.755 1.00 94.31 438 GLY A CA 1
ATOM 3599 C C . GLY A 1 438 ? -21.847 7.132 36.370 1.00 94.31 438 GLY A C 1
ATOM 3600 O O . GLY A 1 438 ? -21.801 7.348 37.582 1.00 94.31 438 GLY A O 1
ATOM 3601 N N . MET A 1 439 ? -20.851 7.537 35.570 1.00 95.69 439 MET A N 1
ATOM 3602 C CA . MET A 1 439 ? -19.722 8.321 36.071 1.00 95.69 439 MET A CA 1
ATOM 3603 C C . MET A 1 439 ? -20.193 9.708 36.523 1.00 95.69 439 MET A C 1
ATOM 3605 O O . MET A 1 439 ? -20.741 10.467 35.724 1.00 95.69 439 MET A O 1
ATOM 3609 N N . LYS A 1 440 ? -19.906 10.067 37.782 1.00 96.38 440 LYS A N 1
ATOM 3610 C CA . LYS A 1 440 ? -20.152 11.414 38.314 1.00 96.38 440 LYS A CA 1
ATOM 3611 C C . LYS A 1 440 ? -19.083 12.392 37.831 1.00 96.38 440 LYS A C 1
ATOM 3613 O O . LYS A 1 440 ? -17.958 12.389 38.334 1.00 96.38 440 LYS A O 1
ATOM 3618 N N . ILE A 1 441 ? -19.415 13.197 36.831 1.00 95.19 441 ILE A N 1
ATOM 3619 C CA . ILE A 1 441 ? -18.552 14.228 36.262 1.00 95.19 441 ILE A CA 1
ATOM 3620 C C . ILE A 1 441 ? -19.404 15.339 35.651 1.00 95.19 441 ILE A C 1
ATOM 3622 O O . ILE A 1 441 ? -20.276 15.085 34.826 1.00 95.19 441 ILE A O 1
ATOM 3626 N N . ASP A 1 442 ? -19.110 16.587 36.013 1.00 92.94 442 ASP A N 1
ATOM 3627 C CA . ASP A 1 442 ? -19.748 17.731 35.375 1.00 92.94 442 ASP A CA 1
ATOM 3628 C C . ASP A 1 442 ? -19.169 17.972 33.969 1.00 92.94 442 ASP A C 1
ATOM 3630 O O . ASP A 1 442 ? -18.004 17.682 33.654 1.00 92.94 442 ASP A O 1
ATOM 3634 N N . ARG A 1 443 ? -19.980 18.587 33.110 1.00 91.12 443 ARG A N 1
ATOM 3635 C CA . ARG A 1 443 ? -19.634 18.865 31.712 1.00 91.12 443 ARG A CA 1
ATOM 3636 C C . ARG A 1 443 ? -18.347 19.683 31.547 1.00 91.12 443 ARG A C 1
ATOM 3638 O O . ARG A 1 443 ? -17.579 19.447 30.613 1.00 91.12 443 ARG A O 1
ATOM 3645 N N . ARG A 1 444 ? -18.098 20.669 32.417 1.00 90.44 444 ARG A N 1
ATOM 3646 C CA . ARG A 1 444 ? -16.917 21.547 32.324 1.00 90.44 444 ARG A CA 1
ATOM 3647 C C . ARG A 1 444 ? -15.650 20.761 32.633 1.00 90.44 444 ARG A C 1
ATOM 3649 O O . ARG A 1 444 ? -14.644 20.948 31.947 1.00 90.44 444 ARG A O 1
ATOM 3656 N N . THR A 1 445 ? -15.705 19.871 33.616 1.00 92.94 445 THR A N 1
ATOM 3657 C CA . THR A 1 445 ? -14.598 18.973 33.947 1.00 92.94 445 THR A CA 1
ATOM 3658 C C . THR A 1 445 ? -14.342 17.961 32.833 1.00 92.94 445 THR A C 1
ATOM 3660 O O . THR A 1 445 ? -13.182 17.763 32.465 1.00 92.94 445 THR A O 1
ATOM 3663 N N . LEU A 1 446 ? -15.388 17.386 32.225 1.00 93.44 446 LEU A N 1
ATOM 3664 C CA . LEU A 1 446 ? -15.235 16.494 31.069 1.00 93.44 446 LEU A CA 1
ATOM 3665 C C . LEU A 1 446 ? -14.538 17.200 29.893 1.00 93.44 446 LEU A C 1
ATOM 3667 O O . LEU A 1 446 ? -13.557 16.681 29.360 1.00 93.44 446 LEU A O 1
ATOM 3671 N N . MET A 1 447 ? -14.971 18.415 29.538 1.00 90.75 447 MET A N 1
ATOM 3672 C CA . MET A 1 447 ? -14.330 19.206 28.479 1.00 90.75 447 MET A CA 1
ATOM 3673 C C . MET A 1 447 ? -12.862 19.511 28.780 1.00 90.75 447 MET A C 1
ATOM 3675 O O . MET A 1 447 ? -12.017 19.336 27.909 1.00 90.75 447 MET A O 1
ATOM 3679 N N . LYS A 1 448 ? -12.539 19.949 30.006 1.00 88.81 448 LYS A N 1
ATOM 3680 C CA . LYS A 1 448 ? -11.149 20.237 30.398 1.00 88.81 448 LYS A CA 1
ATOM 3681 C C . LYS A 1 448 ? -10.249 19.015 30.232 1.00 88.81 448 LYS A C 1
ATOM 3683 O O . LYS A 1 448 ? -9.126 19.158 29.761 1.00 88.81 448 LYS A O 1
ATOM 3688 N N . LYS A 1 449 ? -10.744 17.824 30.587 1.00 89.88 449 LYS A N 1
ATOM 3689 C CA . LYS A 1 449 ? -10.007 16.574 30.370 1.00 89.88 449 LYS A CA 1
ATOM 3690 C C . LYS A 1 449 ? -9.803 16.301 28.877 1.00 89.88 449 LYS A C 1
ATOM 3692 O O . LYS A 1 449 ? -8.694 15.990 28.478 1.00 89.88 449 LYS A O 1
ATOM 3697 N N . LEU A 1 450 ? -10.830 16.453 28.040 1.00 90.88 450 LEU A N 1
ATOM 3698 C CA . LEU A 1 450 ? -10.696 16.234 26.591 1.00 90.88 450 LEU A CA 1
ATOM 3699 C C . LEU A 1 450 ? -9.702 17.216 25.945 1.00 90.88 450 LEU A C 1
ATOM 3701 O O . LEU A 1 450 ? -8.861 16.810 25.147 1.00 90.88 450 LEU A O 1
ATOM 3705 N N . ILE A 1 451 ? -9.736 18.488 26.344 1.00 87.31 451 ILE A N 1
ATOM 3706 C CA . ILE A 1 451 ? -8.789 19.507 25.867 1.00 87.31 451 ILE A CA 1
ATOM 3707 C C . ILE A 1 451 ? -7.349 19.161 26.281 1.00 87.31 451 ILE A C 1
ATOM 3709 O O . ILE A 1 451 ? -6.431 19.322 25.479 1.00 87.31 451 ILE A O 1
ATOM 3713 N N . SER A 1 452 ? -7.133 18.607 27.483 1.00 81.69 452 SER A N 1
ATOM 3714 C CA . SER A 1 452 ? -5.787 18.222 27.945 1.00 81.69 452 SER A CA 1
ATOM 3715 C C . SER A 1 452 ? -5.170 17.031 27.198 1.00 81.69 452 SER A C 1
ATOM 3717 O O . SER A 1 452 ? -3.989 16.736 27.386 1.00 81.69 452 SER A O 1
ATOM 3719 N N . ILE A 1 453 ? -5.939 16.364 26.330 1.00 84.62 453 ILE A N 1
ATOM 3720 C CA . ILE A 1 453 ? -5.459 15.323 25.407 1.00 84.62 453 ILE A CA 1
ATOM 3721 C C . ILE A 1 453 ? -5.569 15.759 23.932 1.00 84.62 453 ILE A C 1
ATOM 3723 O O . ILE A 1 453 ? -5.681 14.915 23.040 1.00 84.62 453 ILE A O 1
ATOM 3727 N N . ASN A 1 454 ? -5.502 17.078 23.698 1.00 84.56 454 ASN A N 1
ATOM 3728 C CA . ASN A 1 454 ? -5.425 17.762 22.400 1.00 84.56 454 ASN A CA 1
ATOM 3729 C C . ASN A 1 454 ? -6.727 17.825 21.578 1.00 84.56 454 ASN A C 1
ATOM 3731 O O . ASN A 1 454 ? -6.670 18.041 20.366 1.00 84.56 454 ASN A O 1
ATOM 3735 N N . PHE A 1 455 ? -7.904 17.691 22.195 1.00 89.00 455 PHE A N 1
ATOM 3736 C CA . PHE A 1 455 ? -9.144 18.029 21.486 1.00 89.00 455 PHE A CA 1
ATOM 3737 C C . PHE A 1 455 ? -9.364 19.543 21.423 1.00 89.00 455 PHE A C 1
ATOM 3739 O O . PHE A 1 455 ? -9.205 20.250 22.419 1.00 89.00 455 PHE A O 1
ATOM 3746 N N . GLU A 1 456 ? -9.813 20.027 20.268 1.00 89.88 456 GLU A N 1
ATOM 3747 C CA . GLU A 1 456 ? -10.215 21.421 20.077 1.00 89.88 456 GLU A CA 1
ATOM 3748 C C . GLU A 1 456 ? -11.730 21.571 20.264 1.00 89.88 456 GLU A C 1
ATOM 3750 O O . GLU A 1 456 ? -12.517 20.776 19.751 1.00 89.88 456 GLU A O 1
ATOM 3755 N N . ARG A 1 457 ? -12.181 22.602 20.982 1.00 91.50 457 ARG A N 1
ATOM 3756 C CA . ARG A 1 457 ? -13.614 22.904 21.045 1.00 91.50 457 ARG A CA 1
ATOM 3757 C C . ARG A 1 457 ? -14.037 23.702 19.818 1.00 91.50 457 ARG A C 1
ATOM 3759 O O . ARG A 1 457 ? -13.581 24.826 19.638 1.00 91.50 457 ARG A O 1
ATOM 3766 N N . ASN A 1 458 ? -14.985 23.170 19.054 1.00 90.75 458 ASN A N 1
ATOM 3767 C CA . ASN A 1 458 ? -15.567 23.865 17.914 1.00 90.75 458 ASN A CA 1
ATOM 3768 C C . ASN A 1 458 ? -17.040 23.475 17.748 1.00 90.75 458 ASN A C 1
ATOM 3770 O O . ASN A 1 458 ? -17.374 22.378 17.301 1.00 90.75 458 ASN A O 1
ATOM 3774 N N . ASP A 1 459 ? -17.931 24.387 18.135 1.00 87.75 459 ASP A N 1
ATOM 3775 C CA . ASP A 1 459 ? -19.375 24.141 18.112 1.00 87.75 459 ASP A CA 1
ATOM 3776 C C . ASP A 1 459 ? -19.992 24.343 16.709 1.00 87.75 459 ASP A C 1
ATOM 3778 O O . ASP A 1 459 ? -21.099 23.860 16.452 1.00 87.75 459 ASP A O 1
ATOM 3782 N N . ILE A 1 460 ? -19.279 25.035 15.808 1.00 85.00 460 ILE A N 1
ATOM 3783 C CA . ILE A 1 460 ? -19.737 25.401 14.458 1.00 85.00 460 ILE A CA 1
ATOM 3784 C C . ILE A 1 460 ? -19.276 24.355 13.442 1.00 85.00 460 ILE A C 1
ATOM 3786 O O . ILE A 1 460 ? -20.101 23.737 12.772 1.00 85.00 460 ILE A O 1
ATOM 3790 N N . ASP A 1 461 ? -17.964 24.150 13.353 1.00 85.88 461 ASP A N 1
ATOM 3791 C CA . ASP A 1 461 ? -17.329 23.220 12.427 1.00 85.88 461 ASP A CA 1
ATOM 3792 C C . ASP A 1 461 ? -16.868 21.971 13.185 1.00 85.88 461 ASP A C 1
ATOM 3794 O O . ASP A 1 461 ? -15.767 21.917 13.743 1.00 85.88 461 ASP A O 1
ATOM 3798 N N . PHE A 1 462 ? -17.762 20.984 13.254 1.00 88.75 462 PHE A N 1
ATOM 3799 C CA . PHE A 1 462 ? -17.543 19.745 13.990 1.00 88.75 462 PHE A CA 1
ATOM 3800 C C . PHE A 1 462 ? -16.925 18.673 13.094 1.00 88.75 462 PHE A C 1
ATOM 3802 O O . PHE A 1 462 ? -17.625 17.941 12.394 1.00 88.75 462 PHE A O 1
ATOM 3809 N N . SER A 1 463 ? -15.604 18.573 13.166 1.00 88.81 463 SER A N 1
ATOM 3810 C CA . SER A 1 463 ? -14.783 17.617 12.428 1.00 88.81 463 SER A CA 1
ATOM 3811 C C . SER A 1 463 ? -13.868 16.822 13.370 1.00 88.81 463 SER A C 1
ATOM 3813 O O . SER A 1 463 ? -13.943 16.953 14.594 1.00 88.81 463 SER A O 1
ATOM 3815 N N . ARG A 1 464 ? -13.034 15.935 12.816 1.00 88.44 464 ARG A N 1
ATOM 3816 C CA . ARG A 1 464 ? -12.155 15.047 13.594 1.00 88.44 464 ARG A CA 1
ATOM 3817 C C . ARG A 1 464 ? -11.217 15.836 14.512 1.00 88.44 464 ARG A C 1
ATOM 3819 O O . ARG A 1 464 ? -10.719 16.896 14.159 1.00 88.44 464 ARG A O 1
ATOM 3826 N N . GLY A 1 465 ? -10.953 15.284 15.692 1.00 90.19 465 GLY A N 1
ATOM 3827 C CA . GLY A 1 465 ? -10.136 15.920 16.726 1.00 90.19 465 GLY A CA 1
ATOM 3828 C C . GLY A 1 465 ? -10.853 17.031 17.497 1.00 90.19 465 GLY A C 1
ATOM 3829 O O . GLY A 1 465 ? -10.244 17.644 18.375 1.00 90.19 465 GLY A O 1
ATOM 3830 N N . LYS A 1 466 ? -12.138 17.276 17.212 1.00 93.62 466 LYS A N 1
ATOM 3831 C CA . LYS A 1 466 ? -12.914 18.347 17.833 1.00 93.62 466 LYS A CA 1
ATOM 3832 C C . LYS A 1 466 ? -13.994 17.823 18.777 1.00 93.62 466 LYS A C 1
ATOM 3834 O O . LYS A 1 466 ? -14.442 16.677 18.692 1.00 93.62 466 LYS A O 1
ATOM 3839 N N . ILE A 1 467 ? -14.418 18.688 19.690 1.00 95.81 467 ILE A N 1
ATOM 3840 C CA . ILE A 1 467 ? -15.555 18.483 20.591 1.00 95.81 467 ILE A CA 1
ATOM 3841 C C . ILE A 1 467 ? -16.580 19.599 20.393 1.00 95.81 467 ILE A C 1
ATOM 3843 O O . ILE A 1 467 ? -16.206 20.754 20.173 1.00 95.81 467 ILE A O 1
ATOM 3847 N N . ARG A 1 468 ? -17.868 19.272 20.525 1.00 94.56 468 ARG A N 1
ATOM 3848 C CA . ARG A 1 468 ? -18.954 20.263 20.563 1.00 94.56 468 ARG A CA 1
ATOM 3849 C C . ARG A 1 468 ? -19.914 19.994 21.711 1.00 94.56 468 ARG A C 1
ATOM 3851 O O . ARG A 1 468 ? -20.090 18.850 22.130 1.00 94.56 468 ARG A O 1
ATOM 3858 N N . VAL A 1 469 ? -20.573 21.044 22.184 1.00 94.19 469 VAL A N 1
ATOM 3859 C CA . VAL A 1 469 ? -21.529 20.970 23.295 1.00 94.19 469 VAL A CA 1
ATOM 3860 C C . VAL A 1 469 ? -22.895 21.500 22.882 1.00 94.19 469 VAL A C 1
ATOM 3862 O O . VAL A 1 469 ? -23.010 22.594 22.334 1.00 94.19 469 VAL A O 1
ATOM 3865 N N . ARG A 1 470 ? -23.953 20.741 23.187 1.00 91.06 470 ARG A N 1
ATOM 3866 C CA . ARG A 1 470 ? -25.350 21.142 22.962 1.00 91.06 470 ARG A CA 1
ATOM 3867 C C . ARG A 1 470 ? -26.212 20.738 24.156 1.00 91.06 470 ARG A C 1
ATOM 3869 O O . ARG A 1 470 ? -26.574 19.575 24.286 1.00 91.06 470 ARG A O 1
ATOM 3876 N N . GLY A 1 471 ? -26.541 21.696 25.024 1.00 91.94 471 GLY A N 1
ATOM 3877 C CA . GLY A 1 471 ? -27.247 21.397 26.275 1.00 91.94 471 GLY A CA 1
ATOM 3878 C C . GLY A 1 471 ? -26.439 20.418 27.129 1.00 91.94 471 GLY A C 1
ATOM 3879 O O . GLY A 1 471 ? -25.250 20.649 27.365 1.00 91.94 471 GLY A O 1
ATOM 3880 N N . ASP A 1 472 ? -27.056 19.310 27.523 1.00 93.25 472 ASP A N 1
ATOM 3881 C CA . ASP A 1 472 ? -26.426 18.275 28.354 1.00 93.25 472 ASP A CA 1
ATOM 3882 C C . ASP A 1 472 ? -25.666 17.216 27.540 1.00 93.25 472 ASP A C 1
ATOM 3884 O O . ASP A 1 472 ? -25.253 16.185 28.060 1.00 93.25 472 ASP A O 1
ATOM 3888 N N . VAL A 1 473 ? -25.452 17.474 26.248 1.00 94.69 473 VAL A N 1
ATOM 3889 C CA . VAL A 1 473 ? -24.760 16.566 25.335 1.00 94.69 473 VAL A CA 1
ATOM 3890 C C . VAL A 1 473 ? -23.374 17.098 24.981 1.00 94.69 473 VAL A C 1
ATOM 3892 O O . VAL A 1 473 ? -23.222 18.248 24.556 1.00 94.69 473 VAL A O 1
ATOM 3895 N N . VAL A 1 474 ? -22.371 16.229 25.100 1.00 96.38 474 VAL A N 1
ATOM 3896 C CA . VAL A 1 474 ? -21.002 16.436 24.620 1.00 96.38 474 VAL A CA 1
ATOM 3897 C C . VAL A 1 474 ? -20.739 15.461 23.477 1.00 96.38 474 VAL A C 1
ATOM 3899 O O . VAL A 1 474 ? -20.671 14.250 23.684 1.00 96.38 474 VAL A O 1
ATOM 3902 N N . ASP A 1 475 ? -20.576 15.988 22.266 1.00 96.56 475 ASP A N 1
ATOM 3903 C CA . ASP A 1 475 ? -20.150 15.196 21.114 1.00 96.56 475 ASP A CA 1
ATOM 3904 C C . ASP A 1 475 ? -18.620 15.281 20.981 1.00 96.56 475 ASP A C 1
ATOM 3906 O O . ASP A 1 475 ? -18.035 16.367 21.024 1.00 96.56 475 ASP A O 1
ATOM 3910 N N . ILE A 1 476 ? -17.975 14.130 20.812 1.00 96.62 476 ILE A N 1
ATOM 3911 C CA . ILE A 1 476 ? -16.523 13.950 20.774 1.00 96.62 476 ILE A CA 1
ATOM 3912 C C . ILE A 1 476 ? -16.176 13.271 19.456 1.00 96.62 476 ILE A C 1
ATOM 3914 O O . ILE A 1 476 ? -16.568 12.124 19.255 1.00 96.62 476 ILE A O 1
ATOM 3918 N N . PHE A 1 477 ? -15.441 13.938 18.566 1.00 94.88 477 PHE A N 1
ATOM 3919 C CA . PHE A 1 477 ? -15.013 13.353 17.294 1.00 94.88 477 PHE A CA 1
ATOM 3920 C C . PHE A 1 477 ? -13.542 12.927 17.378 1.00 94.88 477 PHE A C 1
ATOM 3922 O O . PHE A 1 477 ? -12.653 13.774 17.292 1.00 94.88 477 PHE A O 1
ATOM 3929 N N . PRO A 1 478 ? -13.227 11.633 17.552 1.00 93.06 478 PRO A N 1
ATOM 3930 C CA . PRO A 1 478 ? -11.843 11.186 17.650 1.00 93.06 478 PRO A CA 1
ATOM 3931 C C . PRO A 1 478 ? -11.051 11.467 16.369 1.00 93.06 478 PRO A C 1
ATOM 3933 O O . PRO A 1 478 ? -11.573 11.345 15.265 1.00 93.06 478 PRO A O 1
ATOM 3936 N N . GLY A 1 479 ? -9.758 11.774 16.506 1.00 87.44 479 GLY A N 1
ATOM 3937 C CA . GLY A 1 479 ? -8.861 12.002 15.360 1.00 87.44 479 GLY A CA 1
ATOM 3938 C C . GLY A 1 479 ? -8.592 10.760 14.494 1.00 87.44 479 GLY A C 1
ATOM 3939 O O . GLY A 1 479 ? -8.059 10.871 13.396 1.00 87.44 479 GLY A O 1
ATOM 3940 N N . TYR A 1 480 ? -8.953 9.574 14.989 1.00 89.69 480 TYR A N 1
ATOM 3941 C CA . TYR A 1 480 ? -8.605 8.265 14.424 1.00 89.69 480 TYR A CA 1
ATOM 3942 C C . TYR A 1 480 ? -9.814 7.439 13.956 1.00 89.69 480 TYR A C 1
ATOM 3944 O O . TYR A 1 480 ? -9.626 6.311 13.502 1.00 89.69 480 TYR A O 1
ATOM 3952 N N . LEU A 1 481 ? -11.041 7.967 14.056 1.00 88.12 481 LEU A N 1
ATOM 3953 C CA . LEU A 1 481 ? -12.270 7.285 13.630 1.00 88.12 481 LEU A CA 1
ATOM 3954 C C . LEU A 1 481 ? -13.057 8.119 12.612 1.00 88.12 481 LEU A C 1
ATOM 3956 O O . LEU A 1 481 ? -12.894 9.333 12.511 1.00 88.12 481 LEU A O 1
ATOM 3960 N N . ASP A 1 482 ? -13.936 7.442 11.873 1.00 87.38 482 ASP A N 1
ATOM 3961 C CA . ASP A 1 482 ? -14.913 8.044 10.949 1.00 87.38 482 ASP A CA 1
ATOM 3962 C C . ASP A 1 482 ? -16.305 8.205 11.574 1.00 87.38 482 ASP A C 1
ATOM 3964 O O . ASP A 1 482 ? -17.284 8.495 10.895 1.00 87.38 482 ASP A O 1
ATOM 3968 N N . VAL A 1 483 ? -16.386 8.016 12.886 1.00 92.19 483 VAL A N 1
ATOM 3969 C CA . VAL A 1 483 ? -17.583 8.172 13.709 1.00 92.19 483 VAL A CA 1
ATOM 3970 C C . VAL A 1 483 ? -17.259 9.103 14.865 1.00 92.19 483 VAL A C 1
ATOM 3972 O O . VAL A 1 483 ? -16.096 9.234 15.256 1.00 92.19 483 VAL A O 1
ATOM 3975 N N . TYR A 1 484 ? -18.284 9.736 15.424 1.00 95.56 484 TYR A N 1
ATOM 3976 C CA . TYR A 1 484 ? -18.144 10.518 16.645 1.00 95.56 484 TYR A CA 1
ATOM 3977 C C . TYR A 1 484 ? -18.939 9.867 17.776 1.00 95.56 484 TYR A C 1
ATOM 3979 O O . TYR A 1 484 ? -19.902 9.137 17.542 1.00 95.56 484 TYR A O 1
ATOM 3987 N N . TYR A 1 485 ? -18.539 10.136 19.012 1.00 96.81 485 TYR A N 1
ATOM 3988 C CA . TYR A 1 485 ? -19.234 9.664 20.199 1.00 96.81 485 TYR A CA 1
ATOM 3989 C C . TYR A 1 485 ? -20.092 10.774 20.787 1.00 96.81 485 TYR A C 1
ATOM 3991 O O . TYR A 1 485 ? -19.640 11.908 20.920 1.00 96.81 485 TYR A O 1
ATOM 3999 N N . ARG A 1 486 ? -21.321 10.443 21.162 1.00 96.69 486 ARG A N 1
ATOM 4000 C CA . ARG A 1 486 ? -22.250 11.309 21.877 1.00 96.69 486 ARG A CA 1
ATOM 4001 C C . ARG A 1 486 ? -22.338 10.861 23.326 1.00 96.69 486 ARG A C 1
ATOM 4003 O O . ARG A 1 486 ? -22.785 9.748 23.588 1.00 96.69 486 ARG A O 1
ATOM 4010 N N . VAL A 1 487 ? -21.939 11.737 24.241 1.00 97.19 487 VAL A N 1
ATOM 4011 C CA . VAL A 1 487 ? -22.026 11.535 25.691 1.00 97.19 487 VAL A CA 1
ATOM 4012 C C . VAL A 1 487 ? -23.117 12.453 26.232 1.00 97.19 487 VAL A C 1
ATOM 4014 O O . VAL A 1 487 ? -22.979 13.674 26.170 1.00 97.19 487 VAL A O 1
ATOM 4017 N N . SER A 1 488 ? -24.203 11.873 26.734 1.00 96.19 488 SER A N 1
ATOM 4018 C CA . SER A 1 488 ? -25.323 12.609 27.330 1.00 96.19 488 SER A CA 1
ATOM 4019 C C . SER A 1 488 ? -25.203 12.582 28.849 1.00 96.19 488 SER A C 1
ATOM 4021 O O . SER A 1 488 ? -24.943 11.526 29.428 1.00 96.19 488 SER A O 1
ATOM 4023 N N . LEU A 1 489 ? -25.385 13.734 29.488 1.00 96.25 489 LEU A N 1
ATOM 4024 C CA . LEU A 1 489 ? -25.347 13.890 30.936 1.00 96.25 489 LEU A CA 1
ATOM 4025 C C . LEU A 1 489 ? -26.757 14.150 31.486 1.00 96.25 489 LEU A C 1
ATOM 4027 O O . LEU A 1 489 ? -27.588 14.764 30.820 1.00 96.25 489 LEU A O 1
ATOM 4031 N N . PHE A 1 490 ? -27.005 13.728 32.722 1.00 94.81 490 PHE A N 1
ATOM 4032 C CA . PHE A 1 490 ? -28.157 14.128 33.524 1.00 94.81 490 PHE A CA 1
ATOM 4033 C C . PHE A 1 490 ? -27.648 14.781 34.813 1.00 94.81 490 PHE A C 1
ATOM 4035 O O . PHE A 1 490 ? -27.218 14.108 35.750 1.00 94.81 490 PHE A O 1
ATOM 4042 N N . GLY A 1 491 ? -27.622 16.116 34.837 1.00 92.38 491 GLY A N 1
ATOM 4043 C CA . GLY A 1 491 ? -26.899 16.860 35.871 1.00 92.38 491 GLY A CA 1
ATOM 4044 C C . GLY A 1 491 ? -25.389 16.615 35.770 1.00 92.38 491 GLY A C 1
ATOM 4045 O O . GLY A 1 491 ? -24.791 16.874 34.727 1.00 92.38 491 GLY A O 1
ATOM 4046 N N . ASP A 1 492 ? -24.791 16.084 36.838 1.00 94.12 492 ASP A N 1
ATOM 4047 C CA . ASP A 1 492 ? -23.355 15.776 36.926 1.00 94.12 492 ASP A CA 1
ATOM 4048 C C . ASP A 1 492 ? -23.066 14.271 36.787 1.00 94.12 492 ASP A C 1
ATOM 4050 O O . ASP A 1 492 ? -22.097 13.764 37.349 1.00 94.12 492 ASP A O 1
ATOM 4054 N N . GLU A 1 493 ? -23.917 13.531 36.076 1.00 95.56 493 GLU A N 1
ATOM 4055 C CA . GLU A 1 493 ? -23.771 12.091 35.847 1.00 95.56 493 GLU A CA 1
ATOM 4056 C C . GLU A 1 493 ? -23.914 11.752 34.360 1.00 95.56 493 GLU A C 1
ATOM 4058 O O . GLU A 1 493 ? -24.773 12.299 33.672 1.00 95.56 493 GLU A O 1
ATOM 4063 N N . ILE A 1 494 ? -23.071 10.853 33.849 1.00 96.50 494 ILE A N 1
ATOM 4064 C CA . ILE A 1 494 ? -23.171 10.359 32.469 1.00 96.50 494 ILE A CA 1
ATOM 4065 C C . ILE A 1 494 ? -24.309 9.341 32.365 1.00 96.50 494 ILE A C 1
ATOM 4067 O O . ILE A 1 494 ? -24.225 8.264 32.949 1.00 96.50 494 ILE A O 1
ATOM 4071 N N . ASP A 1 495 ? -25.329 9.649 31.568 1.00 95.75 495 ASP A N 1
ATOM 4072 C CA . ASP A 1 495 ? -26.520 8.810 31.393 1.00 95.75 495 ASP A CA 1
ATOM 4073 C C . ASP A 1 495 ? -26.384 7.848 30.199 1.00 95.75 495 ASP A C 1
ATOM 4075 O O . ASP A 1 495 ? -26.601 6.637 30.305 1.00 95.75 495 ASP A O 1
ATOM 4079 N N . GLU A 1 496 ? -25.947 8.359 29.046 1.00 96.19 496 GLU A N 1
ATOM 4080 C CA . GLU A 1 496 ? -25.838 7.561 27.823 1.00 96.19 496 GLU A CA 1
ATOM 4081 C C . GLU A 1 496 ? -24.562 7.868 27.033 1.00 96.19 496 GLU A C 1
ATOM 4083 O O . GLU A 1 496 ? -24.141 9.022 26.924 1.00 96.19 496 GLU A O 1
ATOM 4088 N N . ILE A 1 497 ? -23.979 6.836 26.415 1.00 97.19 497 ILE A N 1
ATOM 4089 C CA . ILE A 1 497 ? -22.845 6.957 25.493 1.00 97.19 497 ILE A CA 1
ATOM 4090 C C . ILE A 1 497 ? -23.198 6.218 24.200 1.00 97.19 497 ILE A C 1
ATOM 4092 O O . ILE A 1 497 ? -23.393 5.003 24.212 1.00 97.19 497 ILE A O 1
ATOM 4096 N N . TYR A 1 498 ? -23.244 6.934 23.075 1.00 96.62 498 TYR A N 1
ATOM 4097 C CA . TYR A 1 498 ? -23.504 6.348 21.756 1.00 96.62 498 TYR A CA 1
ATOM 4098 C C . TYR A 1 498 ? -22.406 6.671 20.757 1.00 96.62 498 TYR A C 1
ATOM 4100 O O . TYR A 1 498 ? -21.874 7.775 20.733 1.00 96.62 498 TYR A O 1
ATOM 4108 N N . GLU A 1 499 ? -22.133 5.735 19.862 1.00 96.62 499 GLU A N 1
ATOM 4109 C CA . GLU A 1 499 ? -21.491 6.019 18.585 1.00 96.62 499 GLU A CA 1
ATOM 4110 C C . GLU A 1 499 ? -22.527 6.535 17.587 1.00 96.62 499 GLU A C 1
ATOM 4112 O O . GLU A 1 499 ? -23.651 6.029 17.504 1.00 96.62 499 GLU A O 1
ATOM 4117 N N . MET A 1 500 ? -22.140 7.553 16.830 1.00 95.62 500 MET A N 1
ATOM 4118 C CA . MET A 1 500 ? -23.013 8.302 15.944 1.00 95.62 500 MET A CA 1
ATOM 4119 C C . MET A 1 500 ? -22.418 8.392 14.541 1.00 95.62 500 MET A C 1
ATOM 4121 O O . MET A 1 500 ? -21.210 8.581 14.364 1.00 95.62 500 MET A O 1
ATOM 4125 N N . ASN A 1 501 ? -23.283 8.336 13.530 1.00 91.50 501 ASN A N 1
ATOM 4126 C CA . ASN A 1 501 ? -22.882 8.624 12.158 1.00 91.50 501 ASN A CA 1
ATOM 4127 C C . ASN A 1 501 ? -22.683 10.146 11.973 1.00 91.50 501 ASN A C 1
ATOM 4129 O O . ASN A 1 501 ? -23.617 10.900 12.258 1.00 91.50 501 ASN A O 1
ATOM 4133 N N . PRO A 1 502 ? -21.526 10.625 11.475 1.00 86.38 502 PRO A N 1
ATOM 4134 C CA . PRO A 1 502 ? -21.245 12.060 11.356 1.00 86.38 502 PRO A CA 1
ATOM 4135 C C . PRO A 1 502 ? -22.131 12.786 10.336 1.00 86.38 502 PRO A C 1
ATOM 4137 O O . PRO A 1 502 ? -22.387 13.975 10.503 1.00 86.38 502 PRO A O 1
ATOM 4140 N N . ILE A 1 503 ? -22.627 12.079 9.314 1.00 87.12 503 ILE A N 1
ATOM 4141 C CA . ILE A 1 503 ? -23.439 12.650 8.232 1.00 87.12 503 ILE A CA 1
ATOM 4142 C C . ILE A 1 503 ? -24.921 12.614 8.616 1.00 87.12 503 ILE A C 1
ATOM 4144 O O . ILE A 1 503 ? -25.608 13.632 8.585 1.00 87.12 503 ILE A O 1
ATOM 4148 N N . THR A 1 504 ? -25.430 11.441 9.007 1.00 90.19 504 THR A N 1
ATOM 4149 C CA . THR A 1 504 ? -26.867 11.258 9.281 1.00 90.19 504 THR A CA 1
ATOM 4150 C C . THR A 1 504 ? -27.269 11.623 10.710 1.00 90.19 504 THR A C 1
ATOM 4152 O O . THR A 1 504 ? -28.454 11.813 10.974 1.00 90.19 504 THR A O 1
ATOM 4155 N N . ASN A 1 505 ? -26.311 11.744 11.640 1.00 89.06 505 ASN A N 1
ATOM 4156 C CA . ASN A 1 505 ? -26.537 11.861 13.090 1.00 89.06 505 ASN A CA 1
ATOM 4157 C C . ASN A 1 505 ? -27.405 10.725 13.676 1.00 89.06 505 ASN A C 1
ATOM 4159 O O . ASN A 1 505 ? -28.012 10.888 14.737 1.00 89.06 505 ASN A O 1
ATOM 4163 N N . GLU A 1 506 ? -27.469 9.567 13.014 1.00 93.31 506 GLU A N 1
ATOM 4164 C CA . GLU A 1 506 ? -28.149 8.383 13.544 1.00 93.31 506 GLU A CA 1
ATOM 4165 C C . GLU A 1 506 ? -27.289 7.683 14.609 1.00 93.31 506 GLU A C 1
ATOM 4167 O O . GLU A 1 506 ? -26.064 7.598 14.474 1.00 93.31 506 GLU A O 1
ATOM 4172 N N . LYS A 1 507 ? -27.940 7.165 15.663 1.00 94.75 507 LYS A N 1
ATOM 4173 C CA . LYS A 1 507 ? -27.308 6.312 16.683 1.00 94.75 507 LYS A CA 1
ATOM 4174 C C . LYS A 1 507 ? -26.921 4.972 16.041 1.00 94.75 507 LYS A C 1
ATOM 4176 O O . LYS A 1 507 ? -27.786 4.292 15.490 1.00 94.75 507 LYS A O 1
ATOM 4181 N N . ILE A 1 508 ? -25.648 4.592 16.129 1.00 93.25 508 ILE A N 1
ATOM 4182 C CA . ILE A 1 508 ? -25.119 3.331 15.589 1.00 93.25 508 ILE A CA 1
ATOM 4183 C C . ILE A 1 508 ? -25.132 2.250 16.672 1.00 93.25 508 ILE A C 1
ATOM 4185 O O . ILE A 1 508 ? -25.749 1.199 16.496 1.00 93.25 508 ILE A O 1
ATOM 4189 N N . GLN A 1 509 ? -24.469 2.517 17.799 1.00 93.62 509 GLN A N 1
ATOM 4190 C CA . GLN A 1 509 ? -24.275 1.561 18.889 1.00 93.62 509 GLN A CA 1
ATOM 4191 C C . GLN A 1 509 ? -24.177 2.286 20.240 1.00 93.62 509 GLN A C 1
ATOM 4193 O O . GLN A 1 509 ? -23.627 3.382 20.307 1.00 93.62 509 GLN A O 1
ATOM 4198 N N . GLU A 1 510 ? -24.701 1.682 21.312 1.00 94.50 510 GLU A N 1
ATOM 4199 C CA . GLU A 1 510 ? -24.512 2.144 22.699 1.00 94.50 510 GLU A CA 1
ATOM 4200 C C . GLU A 1 510 ? -23.277 1.480 23.328 1.00 94.50 510 GLU A C 1
ATOM 4202 O O . GLU A 1 510 ? -23.014 0.295 23.093 1.00 94.50 510 GLU A O 1
ATOM 4207 N N . PHE A 1 511 ? -22.539 2.229 24.149 1.00 91.81 511 PHE A N 1
ATOM 4208 C CA . PHE A 1 511 ? -21.359 1.749 24.865 1.00 91.81 511 PHE A CA 1
ATOM 4209 C C . PHE A 1 511 ? -21.526 1.914 26.384 1.00 91.81 511 PHE A C 1
ATOM 4211 O O . PHE A 1 511 ? -21.893 2.994 26.841 1.00 91.81 511 PHE A O 1
ATOM 4218 N N . PRO A 1 512 ? -21.214 0.888 27.199 1.00 91.31 512 PRO A N 1
ATOM 4219 C CA . PRO A 1 512 ? -21.224 1.025 28.658 1.00 91.31 512 PRO A CA 1
ATOM 4220 C C . PRO A 1 512 ? -20.038 1.860 29.161 1.00 91.31 512 PRO A C 1
ATOM 4222 O O . PRO A 1 512 ? -20.147 2.593 30.143 1.00 91.31 512 PRO A O 1
ATOM 4225 N N . ASN A 1 513 ? -18.902 1.758 28.472 1.00 93.06 513 ASN A N 1
ATOM 4226 C CA . ASN A 1 513 ? -17.715 2.556 28.700 1.00 93.06 513 ASN A CA 1
ATOM 4227 C C . ASN A 1 513 ? -16.977 2.825 27.388 1.00 93.06 513 ASN A C 1
ATOM 4229 O O . ASN A 1 513 ? -17.112 2.106 26.398 1.00 93.06 513 ASN A O 1
ATOM 4233 N N . LEU A 1 514 ? -16.192 3.894 27.393 1.00 91.75 514 LEU A N 1
ATOM 4234 C CA . LEU A 1 514 ? -15.488 4.403 26.235 1.00 91.75 514 LEU A CA 1
ATOM 4235 C C . LEU A 1 514 ? -14.113 4.912 26.655 1.00 91.75 514 LEU A C 1
ATOM 4237 O O . LEU A 1 514 ? -13.986 5.737 27.558 1.00 91.75 514 LEU A O 1
ATOM 4241 N N . LYS A 1 515 ? -13.073 4.436 25.972 1.00 92.88 515 LYS A N 1
ATOM 4242 C CA . LYS A 1 515 ? -11.698 4.896 26.169 1.00 92.88 515 LYS A CA 1
ATOM 4243 C C . LYS A 1 515 ? -11.291 5.812 25.018 1.00 92.88 515 LYS A C 1
ATOM 4245 O O . LYS A 1 515 ? -11.089 5.346 23.899 1.00 92.88 515 LYS A O 1
ATOM 4250 N N . ILE A 1 516 ? -11.149 7.103 25.300 1.00 92.31 516 ILE A N 1
ATOM 4251 C CA . ILE A 1 516 ? -10.740 8.128 24.336 1.00 92.31 516 ILE A CA 1
ATOM 4252 C C . ILE A 1 516 ? -9.231 8.339 24.413 1.00 92.31 516 ILE A C 1
ATOM 4254 O O . ILE A 1 516 ? -8.698 8.706 25.458 1.00 92.31 516 ILE A O 1
ATOM 4258 N N . PHE A 1 517 ? -8.541 8.129 23.297 1.00 91.25 517 PHE A N 1
ATOM 4259 C CA . PHE A 1 517 ? -7.112 8.402 23.140 1.00 91.25 517 PHE A CA 1
ATOM 4260 C C . PHE A 1 517 ? -6.827 9.839 22.665 1.0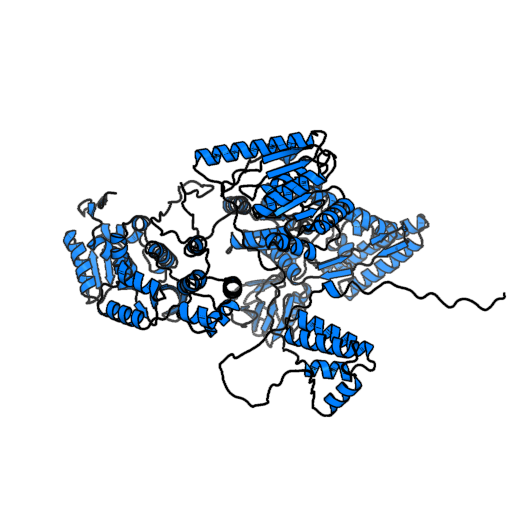0 91.25 517 PHE A C 1
ATOM 4262 O O . PHE A 1 517 ? -7.717 10.458 22.072 1.00 91.25 517 PHE A O 1
ATOM 4269 N N . PRO A 1 518 ? -5.600 10.355 22.888 1.00 88.50 518 PRO A N 1
ATOM 4270 C CA . PRO A 1 518 ? -5.177 11.665 22.392 1.00 88.50 518 PRO A CA 1
ATOM 4271 C C . PRO A 1 518 ? -5.242 11.790 20.863 1.00 88.50 518 PRO A C 1
ATOM 4273 O O . PRO A 1 518 ? -5.047 10.815 20.138 1.00 88.50 518 PRO A O 1
ATOM 4276 N N . THR A 1 519 ? -5.461 13.008 20.368 1.00 84.88 519 THR A N 1
ATOM 4277 C CA . THR A 1 519 ? -5.547 13.342 18.927 1.00 84.88 519 THR A CA 1
ATOM 4278 C C . THR A 1 519 ? -4.190 13.671 18.295 1.00 84.88 519 THR A C 1
ATOM 4280 O O . THR A 1 519 ? -4.118 13.964 17.107 1.00 84.88 519 THR A O 1
ATOM 4283 N N . SER A 1 520 ? -3.109 13.604 19.075 1.00 81.44 520 SER A N 1
ATOM 4284 C CA . SER A 1 520 ? -1.730 13.846 18.643 1.00 81.44 520 SER A CA 1
ATOM 4285 C C . SER A 1 520 ? -0.840 12.650 18.986 1.00 81.44 520 SER A C 1
ATOM 4287 O O . SER A 1 520 ? -1.025 12.001 20.020 1.00 81.44 520 SER A O 1
ATOM 4289 N N . GLU A 1 521 ? 0.153 12.374 18.135 1.00 76.38 521 GLU A N 1
ATOM 4290 C CA . GLU A 1 521 ? 1.199 11.373 18.394 1.00 76.38 521 GLU A CA 1
ATOM 4291 C C . GLU A 1 521 ? 2.164 11.831 19.501 1.00 76.38 521 GLU A C 1
ATOM 4293 O O . GLU A 1 521 ? 2.737 10.989 20.187 1.00 76.38 521 GLU A O 1
ATOM 4298 N N . TYR A 1 522 ? 2.326 13.142 19.713 1.00 73.25 522 TYR A N 1
ATOM 4299 C CA . TYR A 1 522 ? 3.126 13.704 20.804 1.00 73.25 522 TYR A CA 1
ATOM 4300 C C . TYR A 1 522 ? 2.210 14.337 21.840 1.00 73.25 522 TYR A C 1
ATOM 4302 O O . TYR A 1 522 ? 1.424 15.231 21.520 1.00 73.25 522 TYR A O 1
ATOM 4310 N N . VAL A 1 523 ? 2.331 13.883 23.084 1.00 69.31 523 VAL A N 1
ATOM 4311 C CA . VAL A 1 523 ? 1.540 14.396 24.202 1.00 69.31 523 VAL A CA 1
ATOM 4312 C C . VAL A 1 523 ? 2.491 14.791 25.317 1.00 69.31 523 VAL A C 1
ATOM 4314 O O . VAL A 1 523 ? 3.195 13.948 25.876 1.00 69.31 523 VAL A O 1
ATOM 4317 N N . THR A 1 524 ? 2.511 16.077 25.641 1.00 64.75 524 THR A N 1
ATOM 4318 C CA . THR A 1 524 ? 3.219 16.612 26.801 1.00 64.75 524 THR A CA 1
ATOM 4319 C C . THR A 1 524 ? 2.429 16.328 28.075 1.00 64.75 524 THR A C 1
ATOM 4321 O O . THR A 1 524 ? 1.200 16.387 28.116 1.00 64.75 524 THR A O 1
ATOM 4324 N N . VAL A 1 525 ? 3.132 15.982 29.152 1.00 63.88 525 VAL A N 1
ATOM 4325 C CA . VAL A 1 525 ? 2.515 15.871 30.476 1.00 63.88 525 VAL A CA 1
ATOM 4326 C C . VAL A 1 525 ? 2.603 17.248 31.122 1.00 63.88 525 VAL A C 1
ATOM 4328 O O . VAL A 1 525 ? 3.707 17.746 31.308 1.00 63.88 525 VAL A O 1
ATOM 4331 N N . GLU A 1 526 ? 1.458 17.857 31.437 1.00 66.69 526 GLU A N 1
ATOM 4332 C CA . GLU A 1 526 ? 1.367 19.157 32.125 1.00 66.69 526 GLU A CA 1
ATOM 4333 C C . GLU A 1 526 ? 2.300 19.220 33.349 1.00 66.69 526 GLU A C 1
ATOM 4335 O O . GLU A 1 526 ? 3.083 20.154 33.476 1.00 66.69 526 GLU A O 1
ATOM 4340 N N . ASP A 1 527 ? 2.321 18.146 34.148 1.00 67.81 527 ASP A N 1
ATOM 4341 C CA . ASP A 1 527 ? 3.146 17.997 35.358 1.00 67.81 527 ASP A CA 1
ATOM 4342 C C . ASP A 1 527 ? 4.666 17.973 35.094 1.00 67.81 527 ASP A C 1
ATOM 4344 O O . ASP A 1 527 ? 5.461 18.069 36.025 1.00 67.81 527 ASP A O 1
ATOM 4348 N N . LEU A 1 528 ? 5.092 17.803 33.837 1.00 75.75 528 LEU A N 1
ATOM 4349 C CA . LEU A 1 528 ? 6.503 17.769 33.441 1.00 75.75 528 LEU A CA 1
ATOM 4350 C C . LEU A 1 528 ? 6.968 19.062 32.766 1.00 75.75 528 LEU A C 1
ATOM 4352 O O . LEU A 1 528 ? 8.158 19.167 32.483 1.00 75.75 528 LEU A O 1
ATOM 4356 N N . LYS A 1 529 ? 6.085 20.037 32.505 1.00 81.19 529 LYS A N 1
ATOM 4357 C CA . LYS A 1 529 ? 6.441 21.269 31.776 1.00 81.19 529 LYS A CA 1
ATOM 4358 C C . LYS A 1 529 ? 7.596 22.018 32.444 1.00 81.19 529 LYS A C 1
ATOM 4360 O O . LYS A 1 529 ? 8.602 22.279 31.792 1.00 81.19 529 LYS A O 1
ATOM 4365 N N . ASP A 1 530 ? 7.490 22.286 33.745 1.00 85.94 530 ASP A N 1
ATOM 4366 C CA . ASP A 1 530 ? 8.521 23.029 34.483 1.00 85.94 530 ASP A CA 1
ATOM 4367 C C . ASP A 1 530 ? 9.852 22.279 34.536 1.00 85.94 530 ASP A C 1
ATOM 4369 O O . ASP A 1 530 ? 10.915 22.881 34.383 1.00 85.94 530 ASP A O 1
ATOM 4373 N N . LYS A 1 531 ? 9.795 20.949 34.681 1.00 88.94 531 LYS A N 1
ATOM 4374 C CA . LYS A 1 531 ? 10.985 20.098 34.640 1.00 88.94 531 LYS A CA 1
ATOM 4375 C C . LYS A 1 531 ? 11.650 20.142 33.262 1.00 88.94 531 LYS A C 1
ATOM 4377 O O . LYS A 1 531 ? 12.844 20.381 33.182 1.00 88.94 531 LYS A O 1
ATOM 4382 N N . ILE A 1 532 ? 10.877 19.969 32.188 1.00 89.50 532 ILE A N 1
ATOM 4383 C CA . ILE A 1 532 ? 11.374 20.015 30.805 1.00 89.50 532 ILE A CA 1
ATOM 4384 C C . ILE A 1 532 ? 12.057 21.353 30.527 1.00 89.50 532 ILE A C 1
ATOM 4386 O O . ILE A 1 532 ? 13.159 21.370 29.989 1.00 89.50 532 ILE A O 1
ATOM 4390 N N . ILE A 1 533 ? 11.424 22.465 30.912 1.00 92.44 533 ILE A N 1
ATOM 4391 C CA . ILE A 1 533 ? 11.989 23.805 30.724 1.00 92.44 533 ILE A CA 1
ATOM 4392 C C . ILE A 1 533 ? 13.317 23.934 31.478 1.00 92.44 533 ILE A C 1
ATOM 4394 O O . ILE A 1 533 ? 14.284 24.456 30.926 1.00 92.44 533 ILE A O 1
ATOM 4398 N N . LYS A 1 534 ? 13.382 23.432 32.717 1.00 94.19 534 LYS A N 1
ATOM 4399 C CA . LYS A 1 534 ? 14.613 23.426 33.510 1.00 94.19 534 LYS A CA 1
ATOM 4400 C C . LYS A 1 534 ? 15.721 22.611 32.833 1.00 94.19 534 LYS A C 1
ATOM 4402 O O . LYS A 1 534 ? 16.799 23.150 32.614 1.00 94.19 534 LYS A O 1
ATOM 4407 N N . ASP A 1 535 ? 15.432 21.372 32.439 1.00 94.56 535 ASP A N 1
ATOM 4408 C CA . ASP A 1 535 ? 16.394 20.470 31.789 1.00 94.56 535 ASP A CA 1
ATOM 4409 C C . ASP A 1 535 ? 16.927 21.070 30.464 1.00 94.56 535 ASP A C 1
ATOM 4411 O O . ASP A 1 535 ? 18.102 20.924 30.123 1.00 94.56 535 ASP A O 1
ATOM 4415 N N . VAL A 1 536 ? 16.075 21.778 29.708 1.00 96.19 536 VAL A N 1
ATOM 4416 C CA . VAL A 1 536 ? 16.468 22.483 28.473 1.00 96.19 536 VAL A CA 1
ATOM 4417 C C . VAL A 1 536 ? 17.381 23.674 28.770 1.00 96.19 536 VAL A C 1
ATOM 4419 O O . VAL A 1 536 ? 18.337 23.901 28.026 1.00 96.19 536 VAL A O 1
ATOM 4422 N N . PHE A 1 537 ? 17.106 24.440 29.831 1.00 97.50 537 PHE A N 1
ATOM 4423 C CA . PHE A 1 537 ? 17.966 25.554 30.235 1.00 97.50 537 PHE A CA 1
ATOM 4424 C C . PHE A 1 537 ? 19.330 25.084 30.747 1.00 97.50 537 PHE A C 1
ATOM 4426 O O . PHE A 1 537 ? 20.328 25.718 30.418 1.00 97.50 537 PHE A O 1
ATOM 4433 N N . GLU A 1 538 ? 19.390 23.957 31.458 1.00 96.88 538 GLU A N 1
ATOM 4434 C CA . GLU A 1 538 ? 20.655 23.349 31.890 1.00 96.88 538 GLU A CA 1
ATOM 4435 C C . GLU A 1 538 ? 21.536 22.984 30.669 1.00 96.88 538 GLU A C 1
ATOM 4437 O O . GLU A 1 538 ? 22.682 23.424 30.583 1.00 96.88 538 GLU A O 1
ATOM 4442 N N . GLU A 1 539 ? 20.992 22.307 29.642 1.00 97.50 539 GLU A N 1
ATOM 4443 C CA . GLU A 1 539 ? 21.749 22.013 28.403 1.00 97.50 539 GLU A CA 1
ATOM 4444 C C . GLU A 1 539 ? 22.100 23.286 27.605 1.00 97.50 539 GLU A C 1
ATOM 4446 O O . GLU A 1 539 ? 23.140 23.350 26.936 1.00 97.50 539 GLU A O 1
ATOM 4451 N N . LEU A 1 540 ? 21.243 24.313 27.652 1.00 98.19 540 LEU A N 1
ATOM 4452 C CA . LEU A 1 540 ? 21.528 25.604 27.030 1.00 98.19 540 LEU A CA 1
ATOM 4453 C C . LEU A 1 540 ? 22.758 26.253 27.666 1.00 98.19 540 LEU A C 1
ATOM 4455 O O . LEU A 1 540 ? 23.651 26.669 26.931 1.00 98.19 540 LEU A O 1
ATOM 4459 N N . GLU A 1 541 ? 22.826 26.333 28.994 1.00 97.94 541 GLU A N 1
ATOM 4460 C CA . GLU A 1 541 ? 23.943 26.957 29.711 1.00 97.94 541 GLU A CA 1
ATOM 4461 C C . GLU A 1 541 ? 25.281 26.286 29.373 1.00 97.94 541 GLU A C 1
ATOM 4463 O O . GLU A 1 541 ? 26.217 26.973 28.948 1.00 97.94 541 GLU A O 1
ATOM 4468 N N . GLU A 1 542 ? 25.336 24.951 29.422 1.00 97.25 542 GLU A N 1
ATOM 4469 C CA . GLU A 1 542 ? 26.518 24.172 29.026 1.00 97.25 542 GLU A CA 1
ATOM 4470 C C . GLU A 1 542 ? 26.937 24.470 27.577 1.00 97.25 542 GLU A C 1
ATOM 4472 O O . GLU A 1 542 ? 28.117 24.677 27.258 1.00 97.25 542 GLU A O 1
ATOM 4477 N N . ARG A 1 543 ? 25.964 24.526 26.657 1.00 97.56 543 ARG A N 1
ATOM 4478 C CA . ARG A 1 543 ? 26.248 24.767 25.239 1.00 97.56 543 ARG A CA 1
ATOM 4479 C C . ARG A 1 543 ? 26.691 26.206 24.969 1.00 97.56 543 ARG A C 1
ATOM 4481 O O . ARG A 1 543 ? 27.527 26.422 24.085 1.00 97.56 543 ARG A O 1
ATOM 4488 N N . LEU A 1 544 ? 26.169 27.182 25.709 1.00 97.94 544 LEU A N 1
ATOM 4489 C CA . LEU A 1 544 ? 26.601 28.577 25.626 1.00 97.94 544 LEU A CA 1
ATOM 4490 C C . LEU A 1 544 ? 28.033 28.742 26.137 1.00 97.94 544 LEU A C 1
ATOM 4492 O O . LEU A 1 544 ? 28.815 29.446 25.495 1.00 97.94 544 LEU A O 1
ATOM 4496 N N . GLU A 1 545 ? 28.407 28.074 27.230 1.00 97.81 545 GLU A N 1
ATOM 4497 C CA . GLU A 1 545 ? 29.786 28.069 27.728 1.00 97.81 545 GLU A CA 1
ATOM 4498 C C . GLU A 1 545 ? 30.752 27.458 26.703 1.00 97.81 545 GLU A C 1
ATOM 4500 O O . GLU A 1 545 ? 31.799 28.043 26.397 1.00 97.81 545 GLU A O 1
ATOM 4505 N N . TYR A 1 546 ? 30.369 26.343 26.072 1.00 97.56 546 TYR A N 1
ATOM 4506 C CA . TYR A 1 546 ? 31.133 25.754 24.971 1.00 97.56 546 TYR A CA 1
ATOM 4507 C C . TYR A 1 546 ? 31.350 26.749 23.818 1.00 97.56 546 TYR A C 1
ATOM 4509 O O . TYR A 1 546 ? 32.472 26.909 23.335 1.00 97.56 546 TYR A O 1
ATOM 4517 N N . PHE A 1 547 ? 30.311 27.453 23.365 1.00 98.12 547 PHE A N 1
ATOM 4518 C CA . PHE A 1 547 ? 30.473 28.413 22.272 1.00 98.12 547 PHE A CA 1
ATOM 4519 C C . PHE A 1 547 ? 31.319 29.629 22.669 1.00 98.12 547 PHE A C 1
ATOM 4521 O O . PHE A 1 547 ? 32.212 30.018 21.912 1.00 98.12 547 PHE A O 1
ATOM 4528 N N . LYS A 1 548 ? 31.100 30.195 23.862 1.00 96.12 548 LYS A N 1
ATOM 4529 C CA . LYS A 1 548 ? 31.857 31.351 24.372 1.00 96.12 548 LYS A CA 1
ATOM 4530 C C . LYS A 1 548 ? 33.342 31.018 24.559 1.00 96.12 548 LYS A C 1
ATOM 4532 O O . LYS A 1 548 ? 34.194 31.765 24.077 1.00 96.12 548 LYS A O 1
ATOM 4537 N N . SER A 1 549 ? 33.666 29.864 25.151 1.00 97.31 549 SER A N 1
ATOM 4538 C CA . SER A 1 549 ? 35.055 29.391 25.315 1.00 97.31 549 SER A CA 1
ATOM 4539 C C . SER A 1 549 ? 35.769 29.150 23.977 1.00 97.31 549 SER A C 1
ATOM 4541 O O . SER A 1 549 ? 36.965 29.408 23.856 1.00 97.31 549 SER A O 1
ATOM 4543 N N . ASN A 1 550 ? 35.030 28.756 22.935 1.00 96.69 550 ASN A N 1
ATOM 4544 C CA . ASN A 1 550 ? 35.543 28.590 21.571 1.00 96.69 550 ASN A CA 1
ATOM 4545 C C . ASN A 1 550 ? 35.463 29.872 20.713 1.00 96.69 550 ASN A C 1
ATOM 4547 O O . ASN A 1 550 ? 35.663 29.807 19.500 1.00 96.69 550 ASN A O 1
ATOM 4551 N N . LYS A 1 551 ? 35.179 31.040 21.314 1.00 97.19 551 LYS A N 1
ATOM 4552 C CA . LYS A 1 551 ? 35.046 32.348 20.635 1.00 97.19 551 LYS A CA 1
ATOM 4553 C C . LYS A 1 551 ? 33.970 32.387 19.531 1.00 97.19 551 LYS A C 1
ATOM 4555 O O . LYS A 1 551 ? 34.044 33.207 18.617 1.00 97.19 551 LYS A O 1
ATOM 4560 N N . LYS A 1 552 ? 32.953 31.527 19.625 1.00 96.75 552 LYS A N 1
ATOM 4561 C CA . LYS A 1 552 ? 31.794 31.434 18.721 1.00 96.75 552 LYS A CA 1
ATOM 4562 C C . LYS A 1 552 ? 30.612 32.253 19.253 1.00 96.75 552 LYS A C 1
ATOM 4564 O O . LYS A 1 552 ? 29.575 31.723 19.649 1.00 96.75 552 LYS A O 1
ATOM 4569 N N . TRP A 1 553 ? 30.802 33.568 19.341 1.00 96.31 553 TRP A N 1
ATOM 4570 C CA . TRP A 1 553 ? 29.848 34.479 19.991 1.00 96.31 553 TRP A CA 1
ATOM 4571 C C . TRP A 1 553 ? 28.503 34.570 19.261 1.00 96.31 553 TRP A C 1
ATOM 4573 O O . TRP A 1 553 ? 27.459 34.588 19.906 1.00 96.31 553 TRP A O 1
ATOM 4583 N N . ALA A 1 554 ? 28.523 34.580 17.925 1.00 95.50 554 ALA A N 1
ATOM 4584 C CA . ALA A 1 554 ? 27.311 34.671 17.113 1.00 95.50 554 ALA A CA 1
ATOM 4585 C C . ALA A 1 554 ? 26.441 33.411 17.242 1.00 95.50 554 ALA A C 1
ATOM 4587 O O . ALA A 1 554 ? 25.219 33.501 17.307 1.00 95.50 554 ALA A O 1
ATOM 4588 N N . GLU A 1 555 ? 27.063 32.232 17.297 1.00 97.25 555 GLU A N 1
ATOM 4589 C CA . GLU A 1 555 ? 26.384 30.961 17.538 1.00 97.25 555 GLU A CA 1
ATOM 4590 C C . GLU A 1 555 ? 25.784 30.899 18.945 1.00 97.25 555 GLU A C 1
ATOM 4592 O O . GLU A 1 555 ? 24.658 30.430 19.092 1.00 97.25 555 GLU A O 1
ATOM 4597 N N . ALA A 1 556 ? 26.504 31.396 19.960 1.00 97.56 556 ALA A N 1
ATOM 4598 C CA . ALA A 1 556 ? 25.997 31.469 21.329 1.00 97.56 556 ALA A CA 1
ATOM 4599 C C . ALA A 1 556 ? 24.750 32.360 21.414 1.00 97.56 556 ALA A C 1
ATOM 4601 O O . ALA A 1 556 ? 23.712 31.912 21.893 1.00 97.56 556 ALA A O 1
ATOM 4602 N N . GLN A 1 557 ? 24.831 33.588 20.894 1.00 97.12 557 GLN A N 1
ATOM 4603 C CA . GLN A 1 557 ? 23.710 34.528 20.907 1.00 97.12 557 GLN A CA 1
ATOM 4604 C C . GLN A 1 557 ? 22.490 33.962 20.168 1.00 97.12 557 GLN A C 1
ATOM 4606 O O . GLN A 1 557 ? 21.384 33.962 20.703 1.00 97.12 557 GLN A O 1
ATOM 4611 N N . ARG A 1 558 ? 22.701 33.408 18.967 1.00 96.62 558 ARG A N 1
ATOM 4612 C CA . ARG A 1 558 ? 21.641 32.796 18.154 1.00 96.62 558 ARG A CA 1
ATOM 4613 C C . ARG A 1 558 ? 20.927 31.661 18.888 1.00 96.62 558 ARG A C 1
ATOM 4615 O O . ARG A 1 558 ? 19.701 31.568 18.825 1.00 96.62 558 ARG A O 1
ATOM 4622 N N . LEU A 1 559 ? 21.691 30.790 19.548 1.00 97.81 559 LEU A N 1
ATOM 4623 C CA . LEU A 1 559 ? 21.139 29.661 20.286 1.00 97.81 559 LEU A CA 1
ATOM 4624 C C . LEU A 1 559 ? 20.338 30.144 21.498 1.00 97.81 559 LEU A C 1
ATOM 4626 O O . LEU A 1 559 ? 19.236 29.651 21.732 1.00 97.81 559 LEU A O 1
ATOM 4630 N N . GLU A 1 560 ? 20.883 31.107 22.244 1.00 98.06 560 GLU A N 1
ATOM 4631 C CA . GLU A 1 560 ? 20.245 31.670 23.432 1.00 98.06 560 GLU A CA 1
ATOM 4632 C C . GLU A 1 560 ? 18.895 32.313 23.106 1.00 98.06 560 GLU A C 1
ATOM 4634 O O . GLU A 1 560 ? 17.890 31.951 23.717 1.00 98.06 560 GLU A O 1
ATOM 4639 N N . GLU A 1 561 ? 18.857 33.211 22.118 1.00 97.06 561 GLU A N 1
ATOM 4640 C CA . GLU A 1 561 ? 17.631 33.902 21.700 1.00 97.06 561 GLU A CA 1
ATOM 4641 C C . GLU A 1 561 ? 16.543 32.904 21.288 1.00 97.06 561 GLU A C 1
ATOM 4643 O O . GLU A 1 561 ? 15.403 32.986 21.749 1.00 97.06 561 GLU A O 1
ATOM 4648 N N . ARG A 1 562 ? 16.905 31.906 20.471 1.00 95.62 562 ARG A N 1
ATOM 4649 C CA . ARG A 1 562 ? 15.953 30.904 19.983 1.00 95.62 562 ARG A CA 1
ATOM 4650 C C . ARG A 1 562 ? 15.417 30.013 21.097 1.00 95.62 562 ARG A C 1
ATOM 4652 O O . ARG A 1 562 ? 14.210 29.815 21.175 1.00 95.62 562 ARG A O 1
ATOM 4659 N N . VAL A 1 563 ? 16.288 29.451 21.938 1.00 97.06 563 VAL A N 1
ATOM 4660 C CA . VAL A 1 563 ? 15.852 28.519 22.990 1.00 97.06 563 VAL A CA 1
ATOM 4661 C C . VAL A 1 563 ? 15.024 29.245 24.047 1.00 97.06 563 VAL A C 1
ATOM 4663 O O . VAL A 1 563 ? 14.015 28.700 24.486 1.00 97.06 563 VAL A O 1
ATOM 4666 N N . ARG A 1 564 ? 15.390 30.480 24.422 1.00 96.75 564 ARG A N 1
ATOM 4667 C CA . ARG A 1 564 ? 14.589 31.288 25.356 1.00 96.75 564 ARG A CA 1
ATOM 4668 C C . ARG A 1 564 ? 13.187 31.549 24.813 1.00 96.75 564 ARG A C 1
ATOM 4670 O O . ARG A 1 564 ? 12.226 31.312 25.539 1.00 96.75 564 ARG A O 1
ATOM 4677 N N . TYR A 1 565 ? 13.078 31.943 23.544 1.00 95.25 565 TYR A N 1
ATOM 4678 C CA . TYR A 1 565 ? 11.788 32.140 22.884 1.00 95.25 565 TYR A CA 1
ATOM 4679 C C . TYR A 1 565 ? 10.961 30.844 22.823 1.00 95.25 565 TYR A C 1
ATOM 4681 O O . TYR A 1 565 ? 9.793 30.832 23.206 1.00 95.25 565 TYR A O 1
ATOM 4689 N N . ASP A 1 566 ? 11.572 29.725 22.415 1.00 93.75 566 ASP A N 1
ATOM 4690 C CA . ASP A 1 566 ? 10.886 28.429 22.343 1.00 93.75 566 ASP A CA 1
ATOM 4691 C C . ASP A 1 566 ? 10.382 27.976 23.735 1.00 93.75 566 ASP A C 1
ATOM 4693 O O . ASP A 1 566 ? 9.285 27.419 23.837 1.00 93.75 566 ASP A O 1
ATOM 4697 N N . MET A 1 567 ? 11.134 28.236 24.815 1.00 94.19 567 MET A N 1
ATOM 4698 C CA . MET A 1 567 ? 10.731 27.915 26.195 1.00 94.19 567 MET A CA 1
ATOM 4699 C C . MET A 1 567 ? 9.665 28.861 26.758 1.00 94.19 567 MET A C 1
ATOM 4701 O O . MET A 1 567 ? 8.801 28.412 27.512 1.00 94.19 567 MET A O 1
ATOM 4705 N N . GLU A 1 568 ? 9.679 30.140 26.380 1.00 92.19 568 GLU A N 1
ATOM 4706 C CA . GLU A 1 568 ? 8.612 31.093 26.713 1.00 92.19 568 GLU A CA 1
ATOM 4707 C C . GLU A 1 568 ? 7.287 30.659 26.073 1.00 92.19 568 GLU A C 1
ATOM 4709 O O . GLU A 1 568 ? 6.280 30.502 26.765 1.00 92.19 568 GLU A O 1
ATOM 4714 N N . MET A 1 569 ? 7.314 30.310 24.782 1.00 86.19 569 MET A N 1
ATOM 4715 C CA . MET A 1 569 ? 6.156 29.750 24.078 1.00 86.19 569 MET A CA 1
ATOM 4716 C C . MET A 1 569 ? 5.677 28.433 24.703 1.00 86.19 569 MET A C 1
ATOM 4718 O O . MET A 1 569 ? 4.474 28.222 24.867 1.00 86.19 569 MET A O 1
ATOM 4722 N N . MET A 1 570 ? 6.595 27.549 25.107 1.00 85.50 570 MET A N 1
ATOM 4723 C CA . MET A 1 570 ? 6.240 26.300 25.786 1.00 85.50 570 MET A CA 1
ATOM 4724 C C . MET A 1 570 ? 5.574 26.539 27.150 1.00 85.50 570 MET A C 1
ATOM 4726 O O . MET A 1 570 ? 4.663 25.790 27.511 1.00 85.50 570 MET A O 1
ATOM 4730 N N . ARG A 1 571 ? 5.988 27.573 27.893 1.00 85.12 571 ARG A N 1
ATOM 4731 C CA . ARG A 1 571 ? 5.397 27.945 29.186 1.00 85.12 571 ARG A CA 1
ATOM 4732 C C . ARG A 1 571 ? 3.993 28.530 29.028 1.00 85.12 571 ARG A C 1
ATOM 4734 O O . ARG A 1 571 ? 3.080 28.060 29.700 1.00 85.12 571 ARG A O 1
ATOM 4741 N N . GLU A 1 572 ? 3.823 29.496 28.127 1.00 81.12 572 GLU A N 1
ATOM 4742 C CA . GLU A 1 572 ? 2.555 30.215 27.932 1.00 81.12 572 GLU A CA 1
ATOM 4743 C C . GLU A 1 572 ? 1.517 29.376 27.171 1.00 81.12 572 GLU A C 1
ATOM 4745 O O . GLU A 1 572 ? 0.365 29.252 27.584 1.00 81.12 572 GLU A O 1
ATOM 4750 N N . MET A 1 573 ? 1.928 28.757 26.061 1.00 71.75 573 MET A N 1
ATOM 4751 C CA . MET A 1 573 ? 1.019 28.088 25.121 1.00 71.75 573 MET A CA 1
ATOM 4752 C C . MET A 1 573 ? 1.037 26.559 25.247 1.00 71.75 573 MET A C 1
ATOM 4754 O O . MET A 1 573 ? 0.211 25.878 24.643 1.00 71.75 573 MET A O 1
ATOM 4758 N N . GLY A 1 574 ? 1.988 25.982 25.992 1.00 72.25 574 GLY A N 1
ATOM 4759 C CA . GLY A 1 574 ? 2.174 24.528 26.075 1.00 72.25 574 GLY A CA 1
ATOM 4760 C C . GLY A 1 574 ? 2.785 23.887 24.820 1.00 72.25 574 GLY A C 1
ATOM 4761 O O . GLY A 1 574 ? 2.938 22.665 24.782 1.00 72.25 574 GLY A O 1
ATOM 4762 N N . TYR A 1 575 ? 3.131 24.689 23.809 1.00 73.69 575 TYR A N 1
ATOM 4763 C CA . TYR A 1 575 ? 3.684 24.264 22.523 1.00 73.69 575 TYR A CA 1
ATOM 4764 C C . TYR A 1 575 ? 4.570 25.368 21.916 1.00 73.69 575 TYR A C 1
ATOM 4766 O O . TYR A 1 575 ? 4.328 26.552 22.137 1.00 73.69 575 TYR A O 1
ATOM 4774 N N . CYS A 1 576 ? 5.568 24.986 21.113 1.00 81.31 576 CYS A N 1
ATOM 4775 C CA . CYS A 1 576 ? 6.407 25.900 20.332 1.00 81.31 576 CYS A CA 1
ATOM 4776 C C . CYS A 1 576 ? 6.646 25.362 18.911 1.00 81.31 576 CYS A C 1
ATOM 4778 O O . CYS A 1 576 ? 6.508 24.165 18.645 1.00 81.31 576 CYS A O 1
ATOM 4780 N N . SER A 1 577 ? 7.007 26.237 17.968 1.00 79.44 577 SER A N 1
ATOM 4781 C CA . SER A 1 577 ? 7.301 25.804 16.598 1.00 79.44 577 SER A CA 1
ATOM 4782 C C . SER A 1 577 ? 8.575 24.958 16.554 1.00 79.44 577 SER A C 1
ATOM 4784 O O . SER A 1 577 ? 9.641 25.380 16.997 1.00 79.44 577 SER A O 1
ATOM 4786 N N . GLY A 1 578 ? 8.486 23.750 15.995 1.00 83.38 578 GLY A N 1
ATOM 4787 C CA . GLY A 1 578 ? 9.617 22.823 15.976 1.00 83.38 578 GLY A CA 1
ATOM 4788 C C . GLY A 1 578 ? 9.823 22.076 17.298 1.00 83.38 578 GLY A C 1
ATOM 4789 O O . GLY A 1 578 ? 10.955 21.666 17.580 1.00 83.38 578 GLY A O 1
ATOM 4790 N N . ILE A 1 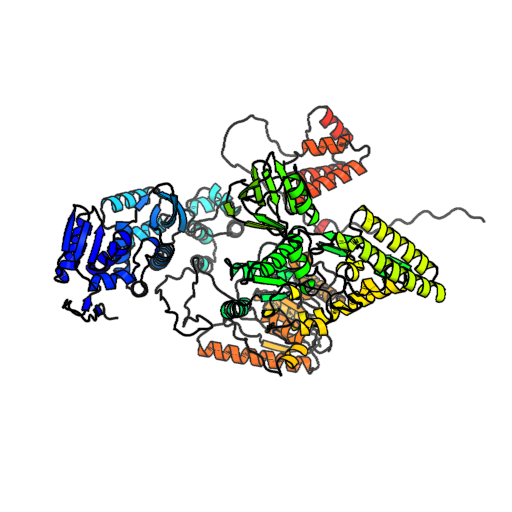579 ? 8.755 21.897 18.092 1.00 85.25 579 ILE A N 1
ATOM 4791 C CA . ILE A 1 579 ? 8.771 21.198 19.387 1.00 85.25 579 ILE A CA 1
ATOM 4792 C C . ILE A 1 579 ? 9.437 19.814 19.319 1.00 85.25 579 ILE A C 1
ATOM 4794 O O . ILE A 1 579 ? 10.025 19.355 20.297 1.00 85.25 579 ILE A O 1
ATOM 4798 N N . GLU A 1 580 ? 9.414 19.151 18.157 1.00 85.62 580 GLU A N 1
ATOM 4799 C CA . GLU A 1 580 ? 10.039 17.845 17.951 1.00 85.62 580 GLU A CA 1
ATOM 4800 C C . GLU A 1 580 ? 11.549 17.849 18.240 1.00 85.62 580 GLU A C 1
ATOM 4802 O O . GLU A 1 580 ? 12.114 16.820 18.618 1.00 85.62 580 GLU A O 1
ATOM 4807 N N . ASN A 1 581 ? 12.219 19.000 18.108 1.00 91.06 581 ASN A N 1
ATOM 4808 C CA . ASN A 1 581 ? 13.640 19.148 18.429 1.00 91.06 581 ASN A CA 1
ATOM 4809 C C . ASN A 1 581 ? 13.929 19.016 19.931 1.00 91.06 581 ASN A C 1
ATOM 4811 O O . ASN A 1 581 ? 15.063 18.729 20.294 1.00 91.06 581 ASN A O 1
ATOM 4815 N N . TYR A 1 582 ? 12.907 19.136 20.780 1.00 91.00 582 TYR A N 1
ATOM 4816 C CA . TYR A 1 582 ? 12.984 18.926 22.225 1.00 91.00 582 TYR A CA 1
ATOM 4817 C C . TYR A 1 582 ? 12.473 17.542 22.650 1.00 91.00 582 TYR A C 1
ATOM 4819 O O . TYR A 1 582 ? 12.384 17.260 23.843 1.00 91.00 582 TYR A O 1
ATOM 4827 N N . SER A 1 583 ? 12.148 16.653 21.700 1.00 87.75 583 SER A N 1
ATOM 4828 C CA . SER A 1 583 ? 11.493 15.360 21.976 1.00 87.75 583 SER A CA 1
ATOM 4829 C C . SER A 1 583 ? 12.208 14.488 23.009 1.00 87.75 583 SER A C 1
ATOM 4831 O O . SER A 1 583 ? 11.534 13.772 23.744 1.00 87.75 583 SER A O 1
ATOM 4833 N N . ARG A 1 584 ? 13.544 14.557 23.127 1.00 90.75 584 ARG A N 1
ATOM 4834 C CA . ARG A 1 584 ? 14.286 13.870 24.202 1.00 90.75 584 ARG A CA 1
ATOM 4835 C C . ARG A 1 584 ? 13.768 14.263 25.584 1.00 90.75 584 ARG A C 1
ATOM 4837 O O . ARG A 1 584 ? 13.483 13.387 26.394 1.00 90.75 584 ARG A O 1
ATOM 4844 N N . PHE A 1 585 ? 13.606 15.561 25.827 1.00 89.56 585 PHE A N 1
ATOM 4845 C CA . PHE A 1 585 ? 13.121 16.088 27.099 1.00 89.56 585 PHE A CA 1
ATOM 4846 C C . PHE A 1 585 ? 11.634 15.806 27.298 1.00 89.56 585 PHE A C 1
ATOM 4848 O O . PHE A 1 585 ? 11.236 15.391 28.386 1.00 89.56 585 PHE A O 1
ATOM 4855 N N . LEU A 1 586 ? 10.819 15.943 26.243 1.00 82.06 586 LEU A N 1
ATOM 4856 C CA . LEU A 1 586 ? 9.385 15.616 26.298 1.00 82.06 586 LEU A CA 1
ATOM 4857 C C . LEU A 1 586 ? 9.167 14.152 26.708 1.00 82.06 586 LEU A C 1
ATOM 4859 O O . LEU A 1 586 ? 8.309 13.833 27.535 1.00 82.06 586 LEU A O 1
ATOM 4863 N N . ASP A 1 587 ? 9.994 13.257 26.167 1.00 79.75 587 ASP A N 1
ATOM 4864 C CA . ASP A 1 587 ? 9.973 11.839 26.493 1.00 79.75 587 ASP A CA 1
ATOM 4865 C C . ASP A 1 587 ? 10.798 11.480 27.735 1.00 79.75 587 ASP A C 1
ATOM 4867 O O . ASP A 1 587 ? 10.739 10.320 28.146 1.00 79.75 587 ASP A O 1
ATOM 4871 N N . GLN A 1 588 ? 11.479 12.431 28.383 1.00 84.69 588 GLN A N 1
ATOM 4872 C CA . GLN A 1 588 ? 12.347 12.192 29.547 1.00 84.69 588 GLN A CA 1
ATOM 4873 C C . GLN A 1 588 ? 13.329 11.035 29.296 1.00 84.69 588 GLN A C 1
ATOM 4875 O O . GLN A 1 588 ? 13.450 10.120 30.108 1.00 84.69 588 GLN A O 1
ATOM 4880 N N . ARG A 1 589 ? 13.936 11.052 28.106 1.00 88.88 589 ARG A N 1
ATOM 4881 C CA . ARG A 1 589 ? 14.927 10.078 27.648 1.00 88.88 589 ARG A CA 1
ATOM 4882 C C . ARG A 1 589 ? 16.330 10.520 28.033 1.00 88.88 589 ARG A C 1
ATOM 4884 O O . ARG A 1 589 ? 16.620 11.716 28.037 1.00 88.88 589 ARG A O 1
ATOM 4891 N N . GLU A 1 590 ? 17.207 9.550 28.237 1.00 92.31 590 GLU A N 1
ATOM 4892 C CA . GLU A 1 590 ? 18.638 9.807 28.372 1.00 92.31 590 GLU A CA 1
ATOM 4893 C C . GLU A 1 590 ? 19.249 10.241 27.020 1.00 92.31 590 GLU A C 1
ATOM 4895 O O . GLU A 1 590 ? 18.747 9.859 25.950 1.00 92.31 590 GLU A O 1
ATOM 4900 N N . PRO A 1 591 ? 20.341 11.030 27.014 1.00 93.69 591 PRO A N 1
ATOM 4901 C CA . PRO A 1 591 ? 21.067 11.372 25.791 1.00 93.69 591 PRO A CA 1
ATOM 4902 C C . PRO A 1 591 ? 21.450 10.133 24.968 1.00 93.69 591 PRO A C 1
ATOM 4904 O O . PRO A 1 591 ? 21.991 9.155 25.485 1.00 93.69 591 PRO A O 1
ATOM 4907 N N . GLY A 1 592 ? 21.168 10.159 23.664 1.00 89.81 592 GLY A N 1
ATOM 4908 C CA . GLY A 1 592 ? 21.431 9.042 22.752 1.00 89.81 592 GLY A CA 1
ATOM 4909 C C . GLY A 1 592 ? 20.439 7.871 22.813 1.00 89.81 592 GLY A C 1
ATOM 4910 O O . GLY A 1 592 ? 20.478 7.016 21.915 1.00 89.81 592 GLY A O 1
ATOM 4911 N N . GLU A 1 593 ? 19.532 7.831 23.799 1.00 92.81 593 GLU A N 1
ATOM 4912 C CA . GLU A 1 593 ? 18.527 6.771 23.944 1.00 92.81 593 GLU A CA 1
ATOM 4913 C C . GLU A 1 593 ? 17.640 6.661 22.691 1.00 92.81 593 GLU A C 1
ATOM 4915 O O . GLU A 1 593 ? 17.315 7.652 22.031 1.00 92.81 593 GLU A O 1
ATOM 4920 N N . THR A 1 594 ? 17.246 5.437 22.336 1.00 93.44 594 THR A N 1
ATOM 4921 C CA . THR A 1 594 ? 16.447 5.160 21.137 1.00 93.44 594 THR A CA 1
ATOM 4922 C C . THR A 1 594 ? 15.059 5.817 21.224 1.00 93.44 594 THR A C 1
ATOM 4924 O O . THR A 1 594 ? 14.332 5.564 22.186 1.00 93.44 594 THR A O 1
ATOM 4927 N N . PRO A 1 595 ? 14.638 6.620 20.227 1.00 92.19 595 PRO A N 1
ATOM 4928 C CA . PRO A 1 595 ? 13.288 7.176 20.202 1.00 92.19 595 PRO A CA 1
ATOM 4929 C C . PRO A 1 595 ? 12.241 6.077 19.973 1.00 92.19 595 PRO A C 1
ATOM 4931 O O . PRO A 1 595 ? 12.503 5.084 19.287 1.00 92.19 595 PRO A O 1
ATOM 4934 N N . ALA A 1 596 ? 11.042 6.262 20.531 1.00 92.12 596 ALA A N 1
ATOM 4935 C CA . ALA A 1 596 ? 9.915 5.385 20.232 1.00 92.12 596 ALA A CA 1
ATOM 4936 C C . ALA A 1 596 ? 9.476 5.578 18.774 1.00 92.12 596 ALA A C 1
ATOM 4938 O O . ALA A 1 596 ? 9.520 6.682 18.248 1.00 92.12 596 ALA A O 1
ATOM 4939 N N . CYS A 1 597 ? 9.065 4.508 18.110 1.00 94.75 597 CYS A N 1
ATOM 4940 C CA . CYS A 1 597 ? 8.648 4.507 16.707 1.00 94.75 597 CYS A CA 1
ATOM 4941 C C . CYS A 1 597 ? 7.428 3.592 16.522 1.00 94.75 597 CYS A C 1
ATOM 4943 O O . CYS A 1 597 ? 6.933 3.009 17.488 1.00 94.75 597 CYS A O 1
ATOM 4945 N N . LEU A 1 598 ? 6.950 3.410 15.287 1.00 96.12 598 LEU A N 1
ATOM 4946 C CA . LEU A 1 598 ? 5.780 2.560 15.030 1.00 96.12 598 LEU A CA 1
ATOM 4947 C C . LEU A 1 598 ? 5.987 1.112 15.513 1.00 96.12 598 LEU A C 1
ATOM 4949 O O . LEU A 1 598 ? 5.052 0.496 16.014 1.00 96.12 598 LEU A O 1
ATOM 4953 N N . TYR A 1 599 ? 7.213 0.586 15.432 1.00 96.06 599 TYR A N 1
ATOM 4954 C CA . TYR A 1 599 ? 7.548 -0.758 15.921 1.00 96.06 599 TYR A CA 1
ATOM 4955 C C . TYR A 1 599 ? 7.251 -0.941 17.415 1.00 96.06 599 TYR A C 1
ATOM 4957 O O . TYR A 1 599 ? 6.949 -2.048 17.842 1.00 96.06 599 TYR A O 1
ATOM 4965 N N . ASP A 1 600 ? 7.304 0.129 18.213 1.00 95.31 600 ASP A N 1
ATOM 4966 C CA . ASP A 1 600 ? 7.028 0.062 19.652 1.00 95.31 600 ASP A CA 1
ATOM 4967 C C . ASP A 1 600 ? 5.531 -0.069 19.971 1.00 95.31 600 ASP A C 1
ATOM 4969 O O . ASP A 1 600 ? 5.178 -0.463 21.083 1.00 95.31 600 ASP A O 1
ATOM 4973 N N . TYR A 1 601 ? 4.655 0.243 19.008 1.00 95.38 601 TYR A N 1
ATOM 4974 C CA . TYR A 1 601 ? 3.205 0.043 19.112 1.00 95.38 601 TYR A CA 1
ATOM 4975 C C . TYR A 1 601 ? 2.798 -1.393 18.768 1.00 95.38 601 TYR A C 1
ATOM 4977 O O . TYR A 1 601 ? 1.724 -1.836 19.169 1.00 95.38 601 TYR A O 1
ATOM 4985 N N . PHE A 1 602 ? 3.644 -2.138 18.051 1.00 95.75 602 PHE A N 1
ATOM 4986 C CA . PHE A 1 602 ? 3.400 -3.552 17.801 1.00 95.75 602 PHE A CA 1
ATOM 4987 C C . PHE A 1 602 ? 3.614 -4.381 19.077 1.00 95.75 602 PHE A C 1
ATOM 4989 O O . PHE A 1 602 ? 4.475 -4.068 19.907 1.00 95.75 602 PHE A O 1
ATOM 4996 N N . PRO A 1 603 ? 2.875 -5.490 19.248 1.00 93.44 603 PRO A N 1
ATOM 4997 C CA . PRO A 1 603 ? 3.191 -6.438 20.303 1.00 93.44 603 PRO A CA 1
ATOM 4998 C C . PRO A 1 603 ? 4.561 -7.083 20.066 1.00 93.44 603 PRO A C 1
ATOM 5000 O O . PRO A 1 603 ? 5.069 -7.132 18.949 1.00 93.44 603 PRO A O 1
ATOM 5003 N N . LYS A 1 604 ? 5.140 -7.667 21.125 1.00 89.81 604 LYS A N 1
ATOM 5004 C CA . LYS A 1 604 ? 6.473 -8.309 21.081 1.00 89.81 604 LYS A CA 1
ATOM 5005 C C . LYS A 1 604 ? 6.635 -9.331 19.944 1.00 89.81 604 LYS A C 1
ATOM 5007 O O . LYS A 1 604 ? 7.743 -9.534 19.450 1.00 89.81 604 LYS A O 1
ATOM 5012 N N . LYS A 1 605 ? 5.548 -10.016 19.578 1.00 92.56 605 LYS A N 1
ATOM 5013 C CA . LYS A 1 605 ? 5.487 -10.927 18.434 1.00 92.56 605 LYS A CA 1
ATOM 5014 C C . LYS A 1 605 ? 4.644 -10.287 17.343 1.00 92.56 605 LYS A C 1
ATOM 5016 O O . LYS A 1 605 ? 3.440 -10.133 17.520 1.00 92.56 605 LYS A O 1
ATOM 5021 N N . PHE A 1 606 ? 5.283 -9.950 16.236 1.00 94.62 606 PHE A N 1
ATOM 5022 C CA . PHE A 1 606 ? 4.646 -9.407 15.044 1.00 94.62 606 PHE A CA 1
ATOM 5023 C C . PHE A 1 606 ? 5.424 -9.872 13.809 1.00 94.62 606 PHE A C 1
ATOM 5025 O O . PHE A 1 606 ? 6.555 -10.359 13.924 1.00 94.62 606 PHE A O 1
ATOM 5032 N N . LEU A 1 607 ? 4.817 -9.740 12.635 1.00 90.44 607 LEU A N 1
ATOM 5033 C CA . LEU A 1 607 ? 5.460 -10.040 11.362 1.00 90.44 607 LEU A CA 1
ATOM 5034 C C . LEU A 1 607 ? 5.856 -8.739 10.657 1.00 90.44 607 LEU A C 1
ATOM 5036 O O . LEU A 1 607 ? 5.038 -7.843 10.494 1.00 90.44 607 LEU A O 1
ATOM 5040 N N . LEU A 1 608 ? 7.101 -8.639 10.207 1.00 91.12 608 LEU A N 1
ATOM 5041 C CA . LEU A 1 608 ? 7.559 -7.630 9.261 1.00 91.12 608 LEU A CA 1
ATOM 5042 C C . LEU A 1 608 ? 7.670 -8.264 7.875 1.00 91.12 608 LEU A C 1
ATOM 5044 O O . LEU A 1 608 ? 8.400 -9.238 7.693 1.00 91.12 608 LEU A O 1
ATOM 5048 N N . VAL A 1 609 ? 7.008 -7.671 6.890 1.00 89.94 609 VAL A N 1
ATOM 5049 C CA . VAL A 1 609 ? 7.215 -7.961 5.471 1.00 89.94 609 VAL A CA 1
ATOM 5050 C C . VAL A 1 609 ? 7.946 -6.778 4.857 1.00 89.94 609 VAL A C 1
ATOM 5052 O O . VAL A 1 609 ? 7.414 -5.673 4.791 1.00 89.94 609 VAL A O 1
ATOM 5055 N N . MET A 1 610 ? 9.179 -7.008 4.428 1.00 83.81 610 MET A N 1
ATOM 5056 C CA . MET A 1 610 ? 10.000 -6.035 3.722 1.00 83.81 610 MET A CA 1
ATOM 5057 C C . MET A 1 610 ? 9.804 -6.196 2.219 1.00 83.81 610 MET A C 1
ATOM 5059 O O . MET A 1 610 ? 10.459 -7.055 1.621 1.00 83.81 610 MET A O 1
ATOM 5063 N N . ASP A 1 611 ? 8.942 -5.369 1.627 1.00 84.62 611 ASP A N 1
ATOM 5064 C CA . ASP A 1 611 ? 8.748 -5.369 0.182 1.00 84.62 611 ASP A CA 1
ATOM 5065 C C . ASP A 1 611 ? 9.863 -4.633 -0.551 1.00 84.62 611 ASP A C 1
ATOM 5067 O O . ASP A 1 611 ? 10.388 -3.624 -0.074 1.00 84.62 611 ASP A O 1
ATOM 5071 N N . GLU A 1 612 ? 10.276 -5.197 -1.684 1.00 82.19 612 GLU A N 1
ATOM 5072 C CA . GLU A 1 612 ? 11.470 -4.797 -2.430 1.00 82.19 612 GLU A CA 1
ATOM 5073 C C . GLU A 1 612 ? 12.674 -4.549 -1.499 1.00 82.19 612 GLU A C 1
ATOM 5075 O O . GLU A 1 612 ? 13.312 -3.488 -1.501 1.00 82.19 612 GLU A O 1
ATOM 5080 N N . SER A 1 613 ? 12.982 -5.553 -0.666 1.00 82.50 613 SER A N 1
ATOM 5081 C CA . SER A 1 613 ? 13.939 -5.454 0.450 1.00 82.50 613 SER A CA 1
ATOM 5082 C C . SER A 1 613 ? 15.318 -4.924 0.047 1.00 82.50 613 SER A C 1
ATOM 5084 O O . SER A 1 613 ? 15.962 -4.203 0.810 1.00 82.50 613 SER A O 1
ATOM 5086 N N . HIS A 1 614 ? 15.743 -5.225 -1.178 1.00 81.25 614 HIS A N 1
ATOM 5087 C CA . HIS A 1 614 ? 17.015 -4.799 -1.748 1.00 81.25 614 HIS A CA 1
ATOM 5088 C C . HIS A 1 614 ? 17.114 -3.266 -1.920 1.00 81.25 614 HIS A C 1
ATOM 5090 O O . HIS A 1 614 ? 18.224 -2.746 -2.023 1.00 81.25 614 HIS A O 1
ATOM 5096 N N . ILE A 1 615 ? 15.983 -2.544 -1.920 1.00 86.19 615 ILE A N 1
ATOM 5097 C CA . ILE A 1 615 ? 15.897 -1.075 -1.826 1.00 86.19 615 ILE A CA 1
ATOM 5098 C C . ILE A 1 615 ? 15.573 -0.650 -0.391 1.00 86.19 615 ILE A C 1
ATOM 5100 O O . ILE A 1 615 ? 16.230 0.246 0.145 1.00 86.19 615 ILE A O 1
ATOM 5104 N N . GLY A 1 616 ? 14.573 -1.282 0.234 1.00 86.81 616 GLY A N 1
ATOM 5105 C CA . GLY A 1 616 ? 14.073 -0.876 1.551 1.00 86.81 616 GLY A CA 1
ATOM 5106 C C . GLY A 1 616 ? 15.144 -0.917 2.646 1.00 86.81 616 GLY A C 1
ATOM 5107 O O . GLY A 1 616 ? 15.264 0.017 3.434 1.00 86.81 616 GLY A O 1
ATOM 5108 N N . ILE A 1 617 ? 15.990 -1.948 2.665 1.00 89.06 617 ILE A N 1
ATOM 5109 C CA . ILE A 1 617 ? 17.023 -2.122 3.698 1.00 89.06 617 ILE A CA 1
ATOM 5110 C C . ILE A 1 617 ? 18.142 -1.069 3.577 1.00 89.06 617 ILE A C 1
ATOM 5112 O O . ILE A 1 617 ? 18.445 -0.409 4.578 1.00 89.06 617 ILE A O 1
ATOM 5116 N N . PRO A 1 618 ? 18.733 -0.817 2.389 1.00 91.31 618 PRO A N 1
ATOM 5117 C CA . PRO A 1 618 ? 19.635 0.321 2.206 1.00 91.31 618 PRO A CA 1
ATOM 5118 C C . PRO A 1 618 ? 19.005 1.674 2.555 1.00 91.31 618 PRO A C 1
ATOM 5120 O O . PRO A 1 618 ? 19.689 2.547 3.093 1.00 91.31 618 PRO A O 1
ATOM 5123 N N . GLN A 1 619 ? 17.708 1.856 2.289 1.00 92.75 619 GLN A N 1
ATOM 5124 C CA . GLN A 1 619 ? 16.999 3.087 2.630 1.00 92.75 619 GLN A CA 1
ATOM 5125 C C . GLN A 1 619 ? 16.968 3.314 4.148 1.00 92.75 619 GLN A C 1
ATOM 5127 O O . GLN A 1 619 ? 17.322 4.405 4.591 1.00 92.75 619 GLN A O 1
ATOM 5132 N N . ILE A 1 620 ? 16.650 2.285 4.947 1.00 92.69 620 ILE A N 1
ATOM 5133 C CA . ILE A 1 620 ? 16.700 2.338 6.423 1.00 92.69 620 ILE A CA 1
ATOM 5134 C C . ILE A 1 620 ? 18.098 2.752 6.901 1.00 92.69 620 ILE A C 1
ATOM 5136 O O . ILE A 1 620 ? 18.227 3.653 7.729 1.00 92.69 620 ILE A O 1
ATOM 5140 N N . HIS A 1 621 ? 19.157 2.161 6.336 1.00 91.81 621 HIS A N 1
ATOM 5141 C CA . HIS A 1 621 ? 20.540 2.552 6.638 1.00 91.81 621 HIS A CA 1
ATOM 5142 C C . HIS A 1 621 ? 20.836 4.030 6.334 1.00 91.81 621 HIS A C 1
ATOM 5144 O O . HIS A 1 621 ? 21.616 4.667 7.048 1.00 91.81 621 HIS A O 1
ATOM 5150 N N . GLY A 1 622 ? 20.267 4.564 5.251 1.00 92.19 622 GLY A N 1
ATOM 5151 C CA . GLY A 1 622 ? 20.519 5.924 4.782 1.00 92.19 622 GLY A CA 1
ATOM 5152 C C . GLY A 1 622 ? 19.840 7.012 5.615 1.00 92.19 622 GLY A C 1
ATOM 5153 O O . GLY A 1 622 ? 20.417 8.092 5.763 1.00 92.19 622 GLY A O 1
ATOM 5154 N N . MET A 1 623 ? 18.658 6.737 6.185 1.00 93.75 623 MET A N 1
ATOM 5155 C CA . MET A 1 623 ? 17.836 7.755 6.862 1.00 93.75 623 MET A CA 1
ATOM 5156 C C . MET A 1 623 ? 18.580 8.454 8.005 1.00 93.75 623 MET A C 1
ATOM 5158 O O . MET A 1 623 ? 18.581 9.683 8.078 1.00 93.75 623 MET A O 1
ATOM 5162 N N . ILE A 1 624 ? 19.279 7.696 8.857 1.00 91.88 624 ILE A N 1
ATOM 5163 C CA . ILE A 1 624 ? 20.012 8.270 9.993 1.00 91.88 624 ILE A CA 1
ATOM 5164 C C . ILE A 1 624 ? 21.175 9.169 9.560 1.00 91.88 624 ILE A C 1
ATOM 5166 O O . ILE A 1 624 ? 21.372 10.238 10.132 1.00 91.88 624 ILE A O 1
ATOM 5170 N N . LYS A 1 625 ? 21.936 8.768 8.533 1.00 89.50 625 LYS A N 1
ATOM 5171 C CA . LYS A 1 625 ? 23.117 9.521 8.085 1.00 89.50 625 LYS A CA 1
ATOM 5172 C C . LYS A 1 625 ? 22.722 10.883 7.522 1.00 89.50 625 LYS A C 1
ATOM 5174 O O . LYS A 1 625 ? 23.375 11.878 7.825 1.00 89.50 625 LYS A O 1
ATOM 5179 N N . GLY A 1 626 ? 21.652 10.919 6.725 1.00 88.94 626 GLY A N 1
ATOM 5180 C CA . GLY A 1 626 ? 21.120 12.161 6.166 1.00 88.94 626 GLY A CA 1
ATOM 5181 C C . GLY A 1 626 ? 20.604 13.109 7.248 1.00 88.94 626 GLY A C 1
ATOM 5182 O O . GLY A 1 626 ? 20.945 14.292 7.240 1.00 88.94 626 GLY A O 1
ATOM 5183 N N . ASP A 1 627 ? 19.837 12.585 8.210 1.00 92.50 627 ASP A N 1
ATOM 5184 C CA . ASP A 1 627 ? 19.297 13.395 9.306 1.00 92.50 627 ASP A CA 1
ATOM 5185 C C . ASP A 1 627 ? 20.404 13.965 10.207 1.00 92.50 627 ASP A C 1
ATOM 5187 O O . ASP A 1 627 ? 20.440 15.172 10.451 1.00 92.50 627 ASP A O 1
ATOM 5191 N N . GLN A 1 628 ? 21.371 13.134 10.613 1.00 92.00 628 GLN A N 1
ATOM 5192 C CA . GLN A 1 628 ? 22.495 13.572 11.442 1.00 92.00 628 GLN A CA 1
ATOM 5193 C C . GLN A 1 628 ? 23.377 14.604 10.741 1.00 92.00 628 GLN A C 1
ATOM 5195 O O . GLN A 1 628 ? 23.737 15.599 11.361 1.00 92.00 628 GLN A O 1
ATOM 5200 N N . ALA A 1 629 ? 23.716 14.408 9.461 1.00 90.81 629 ALA A N 1
ATOM 5201 C CA . ALA A 1 629 ? 24.546 15.362 8.723 1.00 90.81 629 ALA A CA 1
ATOM 5202 C C . ALA A 1 629 ? 23.882 16.747 8.643 1.00 90.81 629 ALA A C 1
ATOM 5204 O O . ALA A 1 629 ? 24.533 17.765 8.878 1.00 90.81 629 ALA A O 1
ATOM 5205 N N . ARG A 1 630 ? 22.569 16.783 8.380 1.00 93.81 630 ARG A N 1
ATOM 5206 C CA . ARG A 1 630 ? 21.778 18.019 8.357 1.00 93.81 630 ARG A CA 1
ATOM 5207 C C . ARG A 1 630 ? 21.738 18.693 9.729 1.00 93.81 630 ARG A C 1
ATOM 5209 O O . ARG A 1 630 ? 22.007 19.888 9.835 1.00 93.81 630 ARG A O 1
ATOM 5216 N N . LYS A 1 631 ? 21.410 17.937 10.780 1.00 95.31 631 LYS A N 1
ATOM 5217 C CA . LYS A 1 631 ? 21.251 18.473 12.139 1.00 95.31 631 LYS A CA 1
ATOM 5218 C C . LYS A 1 631 ? 22.563 18.870 12.791 1.00 95.31 631 LYS A C 1
ATOM 5220 O O . LYS A 1 631 ? 22.590 19.847 13.529 1.00 95.31 631 LYS A O 1
ATOM 5225 N N . LYS A 1 632 ? 23.656 18.174 12.483 1.00 95.75 632 LYS A N 1
ATOM 5226 C CA . LYS A 1 632 ? 24.987 18.532 12.972 1.00 95.75 632 LYS A CA 1
ATOM 5227 C C . LYS A 1 632 ? 25.352 19.961 12.577 1.00 95.75 632 LYS A C 1
ATOM 5229 O O . LYS A 1 632 ? 25.786 20.715 13.434 1.00 95.75 632 LYS A O 1
ATOM 5234 N N . ASN A 1 633 ? 25.069 20.380 11.341 1.00 95.62 633 ASN A N 1
ATOM 5235 C CA . ASN A 1 633 ? 25.282 21.773 10.937 1.00 95.62 633 ASN A CA 1
ATOM 5236 C C . ASN A 1 633 ? 24.413 22.757 11.739 1.00 95.62 633 ASN A C 1
ATOM 5238 O O . ASN A 1 633 ? 24.890 23.824 12.108 1.00 95.62 633 ASN A O 1
ATOM 5242 N N . LEU A 1 634 ? 23.157 22.419 12.044 1.00 96.62 634 LEU A N 1
ATOM 5243 C CA . LEU A 1 634 ? 22.315 23.273 12.893 1.00 96.62 634 LEU A CA 1
ATOM 5244 C C . LEU A 1 634 ? 22.900 23.407 14.308 1.00 96.62 634 LEU A C 1
ATOM 5246 O O . LEU A 1 634 ? 22.928 24.502 14.861 1.00 96.62 634 LEU A O 1
ATOM 5250 N N . VAL A 1 635 ? 23.415 22.315 14.874 1.00 97.19 635 VAL A N 1
ATOM 5251 C CA . VAL A 1 635 ? 24.006 22.286 16.221 1.00 97.19 635 VAL A CA 1
ATOM 5252 C C . VAL A 1 635 ? 25.375 22.966 16.277 1.00 97.19 635 VAL A C 1
ATOM 5254 O O . VAL A 1 635 ? 25.666 23.693 17.226 1.00 97.19 635 VAL A O 1
ATOM 5257 N N . ASP A 1 636 ? 26.226 22.764 15.273 1.00 96.25 636 ASP A N 1
ATOM 5258 C CA . ASP A 1 636 ? 27.587 23.314 15.218 1.00 96.25 636 ASP A CA 1
ATOM 5259 C C . ASP A 1 636 ? 27.600 24.835 15.012 1.00 96.25 636 ASP A C 1
ATOM 5261 O O . ASP A 1 636 ? 28.554 25.501 15.428 1.00 96.25 636 ASP A O 1
ATOM 5265 N N . TYR A 1 637 ? 26.528 25.367 14.415 1.00 96.50 637 TYR A N 1
ATOM 5266 C CA . TYR A 1 637 ? 26.316 26.790 14.153 1.00 96.50 637 TYR A CA 1
ATOM 5267 C C . TYR A 1 637 ? 25.201 27.403 15.022 1.00 96.50 637 TYR A C 1
ATOM 5269 O O . TYR A 1 637 ? 24.651 28.443 14.674 1.00 96.50 637 TYR A O 1
ATOM 5277 N N . GLY A 1 638 ? 24.845 26.793 16.156 1.00 96.44 638 GLY A N 1
ATOM 5278 C CA . GLY A 1 638 ? 23.994 27.434 17.172 1.00 96.44 638 GLY A CA 1
ATOM 5279 C C . GLY A 1 638 ? 22.544 27.709 16.750 1.00 96.44 638 GLY A C 1
ATOM 5280 O O . GLY A 1 638 ? 21.918 28.617 17.279 1.00 96.44 638 GLY A O 1
ATOM 5281 N N . PHE A 1 639 ? 21.996 26.959 15.792 1.00 96.31 639 PHE A N 1
ATOM 5282 C CA . PHE A 1 639 ? 20.564 26.991 15.464 1.00 96.31 639 PHE A CA 1
ATOM 5283 C C . PHE A 1 639 ? 19.743 26.048 16.347 1.00 96.31 639 PHE A C 1
ATOM 5285 O O . PHE A 1 639 ? 18.566 26.302 16.569 1.00 96.31 639 PHE A O 1
ATOM 5292 N N . ARG A 1 640 ? 20.331 24.955 16.848 1.00 97.06 640 ARG A N 1
ATOM 5293 C CA . ARG A 1 640 ? 19.653 23.983 17.721 1.00 97.06 640 ARG A CA 1
ATOM 5294 C C . ARG A 1 640 ? 20.587 23.457 18.811 1.00 97.06 640 ARG A C 1
ATOM 5296 O O . ARG A 1 640 ? 21.806 23.460 18.642 1.00 97.06 640 ARG A O 1
ATOM 5303 N N . LEU A 1 641 ? 20.003 22.987 19.914 1.00 97.88 641 LEU A N 1
ATOM 5304 C CA . LEU A 1 641 ? 20.726 22.300 20.988 1.00 97.88 641 LEU A CA 1
ATOM 5305 C C . LEU A 1 641 ? 21.227 20.914 20.542 1.00 97.88 641 LEU A C 1
ATOM 5307 O O . LEU A 1 641 ? 20.633 20.322 19.635 1.00 97.88 641 LEU A O 1
ATOM 5311 N N . PRO A 1 642 ? 22.271 20.355 21.186 1.00 96.56 642 PRO A N 1
ATOM 5312 C CA . PRO A 1 642 ? 22.740 18.994 20.920 1.00 96.56 642 PRO A CA 1
ATOM 5313 C C . PRO A 1 642 ? 21.638 17.929 21.024 1.00 96.56 642 PRO A C 1
ATOM 5315 O O . PRO A 1 642 ? 21.586 17.036 20.177 1.00 96.56 642 PRO A O 1
ATOM 5318 N N . SER A 1 643 ? 20.707 18.069 21.973 1.00 95.88 643 SER A N 1
ATOM 5319 C CA . SER A 1 643 ? 19.509 17.224 22.112 1.00 95.88 643 SER A CA 1
ATOM 5320 C C . SER A 1 643 ? 18.651 17.103 20.852 1.00 95.88 643 SER A C 1
ATOM 5322 O O . SER A 1 643 ? 17.975 16.090 20.669 1.00 95.88 643 SER A O 1
ATOM 5324 N N . ALA A 1 644 ? 18.706 18.066 19.927 1.00 94.81 644 ALA A N 1
ATOM 5325 C CA . ALA A 1 644 ? 17.979 17.970 18.664 1.00 94.81 644 ALA A CA 1
ATOM 5326 C C . ALA A 1 644 ? 18.445 16.783 17.801 1.00 94.81 644 ALA A C 1
ATOM 5328 O O . ALA A 1 644 ? 17.672 16.299 16.967 1.00 94.81 644 ALA A O 1
ATOM 5329 N N . LEU A 1 645 ? 19.675 16.286 18.002 1.00 94.81 645 LEU A N 1
ATOM 5330 C CA . LEU A 1 645 ? 20.199 15.070 17.364 1.00 94.81 645 LEU A CA 1
ATOM 5331 C C . LEU A 1 645 ? 19.512 13.793 17.870 1.00 94.81 645 LEU A C 1
ATOM 5333 O O . LEU A 1 645 ? 19.500 12.792 17.155 1.00 94.81 645 LEU A O 1
ATOM 5337 N N . ASP A 1 646 ? 18.908 13.831 19.059 1.00 94.12 646 ASP A N 1
ATOM 5338 C CA . ASP A 1 646 ? 18.171 12.706 19.646 1.00 94.12 646 ASP A CA 1
ATOM 5339 C C . ASP A 1 646 ? 16.723 12.611 19.136 1.00 94.12 646 ASP A C 1
ATOM 5341 O O . ASP A 1 646 ? 16.037 11.616 19.389 1.00 94.12 646 ASP A O 1
ATOM 5345 N N . ASN A 1 647 ? 16.261 13.611 18.379 1.00 92.31 647 ASN A N 1
ATOM 5346 C CA . ASN A 1 647 ? 15.062 13.528 17.548 1.00 92.31 647 ASN A CA 1
ATOM 5347 C C . ASN A 1 647 ? 15.426 12.940 16.177 1.00 92.31 647 ASN A C 1
ATOM 5349 O O . ASN A 1 647 ? 15.640 13.671 15.218 1.00 92.31 647 ASN A O 1
ATOM 5353 N N . ARG A 1 648 ? 15.555 11.628 16.060 1.00 94.00 648 ARG A N 1
ATOM 5354 C CA . ARG A 1 648 ? 16.124 11.000 14.859 1.00 94.00 648 ARG A CA 1
ATOM 5355 C C . ARG A 1 648 ? 15.332 9.762 14.455 1.00 94.00 648 ARG A C 1
ATOM 5357 O O . ARG A 1 648 ? 14.621 9.201 15.288 1.00 94.00 648 ARG A O 1
ATOM 5364 N N . PRO A 1 649 ? 15.454 9.289 13.207 1.00 95.56 649 PRO A N 1
ATOM 5365 C CA . PRO A 1 649 ? 15.050 7.928 12.895 1.00 95.56 649 PRO A CA 1
ATOM 5366 C C . PRO A 1 649 ? 15.912 6.913 13.667 1.00 95.56 649 PRO A C 1
ATOM 5368 O O . PRO A 1 649 ? 16.982 7.237 14.204 1.00 95.56 649 PRO A O 1
ATOM 5371 N N . LEU A 1 650 ? 15.456 5.663 13.702 1.00 96.00 650 LEU A N 1
ATOM 5372 C CA . LEU A 1 650 ? 16.251 4.562 14.237 1.00 96.00 650 LEU A CA 1
ATOM 5373 C C . LEU A 1 650 ? 17.581 4.426 13.489 1.00 96.00 650 LEU A C 1
ATOM 5375 O O . LEU A 1 650 ? 17.645 4.522 12.260 1.00 96.00 650 LEU A O 1
ATOM 5379 N N . ARG A 1 651 ? 18.645 4.122 14.232 1.00 94.88 651 ARG A N 1
ATOM 5380 C CA . ARG A 1 651 ? 19.850 3.544 13.640 1.00 94.88 651 ARG A CA 1
ATOM 5381 C C . ARG A 1 651 ? 19.554 2.120 13.182 1.00 94.88 651 ARG A C 1
ATOM 5383 O O . ARG A 1 651 ? 18.652 1.458 13.694 1.00 94.88 651 ARG A O 1
ATOM 5390 N N . PHE A 1 652 ? 20.365 1.614 12.260 1.00 93.25 652 PHE A N 1
ATOM 5391 C CA . PHE A 1 652 ? 20.174 0.262 11.744 1.00 93.25 652 PHE A CA 1
ATOM 5392 C C . PHE A 1 652 ? 20.276 -0.812 12.842 1.00 93.25 652 PHE A C 1
ATOM 5394 O O . PHE A 1 652 ? 19.443 -1.709 12.889 1.00 93.25 652 PHE A O 1
ATOM 5401 N N . ASP A 1 653 ? 21.224 -0.678 13.776 1.00 94.56 653 ASP A N 1
ATOM 5402 C CA . ASP A 1 653 ? 21.375 -1.598 14.912 1.00 94.56 653 ASP A CA 1
ATOM 5403 C C . ASP A 1 653 ? 20.179 -1.556 15.879 1.00 94.56 653 ASP A C 1
ATOM 5405 O O . ASP A 1 653 ? 19.834 -2.565 16.489 1.00 94.56 653 ASP A O 1
ATOM 5409 N N . GLU A 1 654 ? 19.535 -0.395 16.023 1.00 96.00 654 GLU A N 1
ATOM 5410 C CA . GLU A 1 654 ? 18.323 -0.239 16.835 1.00 96.00 654 GLU A CA 1
ATOM 5411 C C . GLU A 1 654 ? 17.111 -0.855 16.142 1.00 96.00 654 GLU A C 1
ATOM 5413 O O . GLU A 1 654 ? 16.310 -1.524 16.792 1.00 96.00 654 GLU A O 1
ATOM 5418 N N . TRP A 1 655 ? 16.993 -0.661 14.826 1.00 94.50 655 TRP A N 1
ATOM 5419 C CA . TRP A 1 655 ? 15.956 -1.288 14.015 1.00 94.50 655 TRP A CA 1
ATOM 5420 C C . TRP A 1 655 ? 16.053 -2.813 14.079 1.00 94.50 655 TRP A C 1
ATOM 5422 O O . TRP A 1 655 ? 15.061 -3.461 14.400 1.00 94.50 655 TRP A O 1
ATOM 5432 N N . GLU A 1 656 ? 17.248 -3.386 13.893 1.00 90.31 656 GLU A N 1
ATOM 5433 C CA . GLU A 1 656 ? 17.458 -4.838 13.965 1.00 90.31 656 GLU A CA 1
ATOM 5434 C C . GLU A 1 656 ? 17.036 -5.445 15.308 1.00 90.31 656 GLU A C 1
ATOM 5436 O O . GLU A 1 656 ? 16.491 -6.546 15.341 1.00 90.31 656 GLU A O 1
ATOM 5441 N N . LYS A 1 657 ? 17.245 -4.725 16.417 1.00 93.06 657 LYS A N 1
ATOM 5442 C CA . LYS A 1 657 ? 16.836 -5.168 17.761 1.00 93.06 657 LYS A CA 1
ATOM 5443 C C . LYS A 1 657 ? 15.319 -5.173 17.964 1.00 93.06 657 LYS A C 1
ATOM 5445 O O . LYS A 1 657 ? 14.844 -5.857 18.866 1.00 93.06 657 LYS A O 1
ATOM 5450 N N . LYS A 1 658 ? 14.567 -4.408 17.166 1.00 92.81 658 LYS A N 1
ATOM 5451 C CA . LYS A 1 658 ? 13.096 -4.353 17.219 1.00 92.81 658 LYS A CA 1
ATOM 5452 C C . LYS A 1 658 ? 12.428 -5.398 16.323 1.00 92.81 658 LYS A C 1
ATOM 5454 O O . LYS A 1 658 ? 11.209 -5.537 16.366 1.00 92.81 658 LYS A O 1
ATOM 5459 N N . LEU A 1 659 ? 13.195 -6.122 15.508 1.00 85.75 659 LEU A N 1
ATOM 5460 C CA . LEU A 1 659 ? 12.662 -7.147 14.617 1.00 85.75 659 LEU A CA 1
ATOM 5461 C C . LEU A 1 659 ? 12.195 -8.377 15.400 1.00 85.75 659 LEU A C 1
ATOM 5463 O O . LEU A 1 659 ? 12.829 -8.800 16.364 1.00 85.75 659 LEU A O 1
ATOM 5467 N N . SER A 1 660 ? 11.083 -8.959 14.951 1.00 82.50 660 SER A N 1
ATOM 5468 C CA . SER A 1 660 ? 10.513 -10.182 15.517 1.00 82.50 660 SER A CA 1
ATOM 5469 C C . SER A 1 660 ? 10.550 -11.303 14.476 1.00 82.50 660 SER A C 1
ATOM 5471 O O . SER A 1 660 ? 11.564 -11.989 14.347 1.00 82.50 660 SER A O 1
ATOM 5473 N N . HIS A 1 661 ? 9.504 -11.445 13.663 1.00 81.31 661 HIS A N 1
ATOM 5474 C CA . HIS A 1 661 ? 9.520 -12.290 12.470 1.00 81.31 661 HIS A CA 1
ATOM 5475 C C . HIS A 1 661 ? 9.691 -11.410 11.236 1.00 81.31 661 HIS A C 1
ATOM 5477 O O . HIS A 1 661 ? 9.039 -10.377 11.138 1.00 81.31 661 HIS A O 1
ATOM 5483 N N . VAL A 1 662 ? 10.567 -11.788 10.302 1.00 83.50 662 VAL A N 1
ATOM 5484 C CA . VAL A 1 662 ? 10.882 -10.961 9.128 1.00 83.50 662 VAL A CA 1
ATOM 5485 C C . VAL A 1 662 ? 10.838 -11.806 7.866 1.00 83.50 662 VAL A C 1
ATOM 5487 O O . VAL A 1 662 ? 11.475 -12.856 7.798 1.00 83.50 662 VAL A O 1
ATOM 5490 N N . ILE A 1 663 ? 10.119 -11.320 6.860 1.00 81.31 663 ILE A N 1
ATOM 5491 C CA . ILE A 1 663 ? 10.116 -11.851 5.500 1.00 81.31 663 ILE A CA 1
ATOM 5492 C C . ILE A 1 663 ? 10.606 -10.745 4.575 1.00 81.31 663 ILE A C 1
ATOM 5494 O O . ILE A 1 663 ? 10.023 -9.667 4.535 1.00 81.31 663 ILE A O 1
ATOM 5498 N N . CYS A 1 664 ? 11.665 -11.015 3.819 1.00 80.31 664 CYS A N 1
ATOM 5499 C CA . CYS A 1 664 ? 12.131 -10.124 2.763 1.00 80.31 664 CYS A CA 1
ATOM 5500 C C . CYS A 1 664 ? 11.601 -10.616 1.416 1.00 80.31 664 CYS A C 1
ATOM 5502 O O . CYS A 1 664 ? 11.933 -11.730 1.005 1.00 80.31 664 CYS A O 1
ATOM 5504 N N . THR A 1 665 ? 10.812 -9.795 0.721 1.00 78.75 665 THR A N 1
ATOM 5505 C CA . THR A 1 665 ? 10.377 -10.060 -0.654 1.00 78.75 665 THR A CA 1
ATOM 5506 C C . THR A 1 665 ? 11.226 -9.240 -1.618 1.00 78.75 665 THR A C 1
ATOM 5508 O O . THR A 1 665 ? 11.344 -8.021 -1.516 1.00 78.75 665 THR A O 1
ATOM 5511 N N . SER A 1 666 ? 11.899 -9.928 -2.540 1.00 77.00 666 SER A N 1
ATOM 5512 C CA . SER A 1 666 ? 12.716 -9.299 -3.577 1.00 77.00 666 SER A CA 1
ATOM 5513 C C . SER A 1 666 ? 13.031 -10.308 -4.675 1.00 77.00 666 SER A C 1
ATOM 5515 O O . SER A 1 666 ? 13.400 -11.448 -4.390 1.00 77.00 666 SER A O 1
ATOM 5517 N N . ALA A 1 667 ? 12.957 -9.876 -5.934 1.00 77.06 667 ALA A N 1
ATOM 5518 C CA . ALA A 1 667 ? 13.457 -10.665 -7.062 1.00 77.06 667 ALA A CA 1
ATOM 5519 C C . ALA A 1 667 ? 14.998 -10.732 -7.101 1.00 77.06 667 ALA A C 1
ATOM 5521 O O . ALA A 1 667 ? 15.561 -11.607 -7.765 1.00 77.06 667 ALA A O 1
ATOM 5522 N N . THR A 1 668 ? 15.673 -9.805 -6.412 1.00 78.94 668 THR A N 1
ATOM 5523 C CA . THR A 1 668 ? 17.131 -9.609 -6.400 1.00 78.94 668 THR A CA 1
ATOM 5524 C C . THR A 1 668 ? 17.637 -9.292 -4.981 1.00 78.94 668 THR A C 1
ATOM 5526 O O . THR A 1 668 ? 18.064 -8.166 -4.715 1.0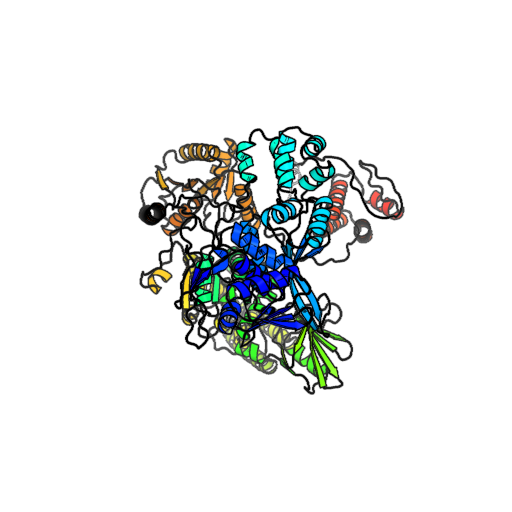0 78.94 668 THR A O 1
ATOM 5529 N N . PRO A 1 669 ? 17.594 -10.249 -4.030 1.00 76.75 669 PRO A N 1
ATOM 5530 C CA . PRO A 1 669 ? 17.962 -9.996 -2.635 1.00 76.75 669 PRO A CA 1
ATOM 5531 C C . PRO A 1 669 ? 19.326 -9.302 -2.454 1.00 76.75 669 PRO A C 1
ATOM 5533 O O . PRO A 1 669 ? 20.311 -9.569 -3.159 1.00 76.75 669 PRO A O 1
ATOM 5536 N N . GLY A 1 670 ? 19.375 -8.372 -1.502 1.00 78.06 670 GLY A N 1
ATOM 5537 C CA . GLY A 1 670 ? 20.578 -7.657 -1.101 1.00 78.06 670 GLY A CA 1
ATOM 5538 C C . GLY A 1 670 ? 21.568 -8.519 -0.298 1.00 78.06 670 GLY A C 1
ATOM 5539 O O . GLY A 1 670 ? 21.280 -9.665 0.064 1.00 78.06 670 GLY A O 1
ATOM 5540 N N . PRO A 1 671 ? 22.773 -7.994 0.006 1.00 83.19 671 PRO A N 1
ATOM 5541 C CA . PRO A 1 671 ? 23.773 -8.731 0.780 1.00 83.19 671 PRO A CA 1
ATOM 5542 C C . PRO A 1 671 ? 23.314 -9.004 2.216 1.00 83.19 671 PRO A C 1
ATOM 5544 O O . PRO A 1 671 ? 23.670 -10.027 2.800 1.00 83.19 671 PRO A O 1
ATOM 5547 N N . TYR A 1 672 ? 22.524 -8.090 2.784 1.00 83.38 672 TYR A N 1
ATOM 5548 C CA . TYR A 1 672 ? 22.001 -8.209 4.138 1.00 83.38 672 TYR A CA 1
ATOM 5549 C C . TYR A 1 672 ? 21.056 -9.407 4.261 1.00 83.38 672 TYR A C 1
ATOM 5551 O O . TYR A 1 672 ? 21.215 -10.239 5.153 1.00 83.38 672 TYR A O 1
ATOM 5559 N N . GLU A 1 673 ? 20.119 -9.530 3.324 1.00 79.62 673 GLU A N 1
ATOM 5560 C CA . GLU A 1 673 ? 19.115 -10.588 3.282 1.00 79.62 673 GLU A CA 1
ATOM 5561 C C . GLU A 1 673 ? 19.766 -11.954 3.084 1.00 79.62 673 GLU A C 1
ATOM 5563 O O . GLU A 1 673 ? 19.462 -12.899 3.812 1.00 79.62 673 GLU A O 1
ATOM 5568 N N . LEU A 1 674 ? 20.718 -12.052 2.152 1.00 77.69 674 LEU A N 1
ATOM 5569 C CA . LEU A 1 674 ? 21.469 -13.286 1.908 1.00 77.69 674 LEU A CA 1
ATOM 5570 C C . LEU A 1 674 ? 22.283 -13.702 3.137 1.00 77.69 674 LEU A C 1
ATOM 5572 O O . LEU A 1 674 ? 22.297 -14.877 3.498 1.00 77.69 674 LEU A O 1
ATOM 5576 N N . LYS A 1 675 ? 22.916 -12.746 3.828 1.00 77.25 675 LYS A N 1
ATOM 5577 C CA . LYS A 1 675 ? 23.659 -13.025 5.062 1.00 77.25 675 LYS A CA 1
ATOM 5578 C C . LYS A 1 675 ? 22.731 -13.492 6.185 1.00 77.25 675 LYS A C 1
ATOM 5580 O O . LYS A 1 675 ? 23.021 -14.495 6.830 1.00 77.25 675 LYS A O 1
ATOM 5585 N N . ARG A 1 676 ? 21.619 -12.786 6.422 1.00 75.88 676 ARG A N 1
ATOM 5586 C CA . ARG A 1 676 ? 20.662 -13.094 7.502 1.00 75.88 676 ARG A CA 1
ATOM 5587 C C . ARG A 1 676 ? 19.927 -14.415 7.288 1.00 75.88 676 ARG A C 1
ATOM 5589 O O . ARG A 1 676 ? 19.640 -15.103 8.260 1.00 75.88 676 ARG A O 1
ATOM 5596 N N . SER A 1 677 ? 19.673 -14.785 6.039 1.00 70.31 677 SER A N 1
ATOM 5597 C CA . SER A 1 677 ? 19.041 -16.058 5.675 1.00 70.31 677 SER A CA 1
ATOM 5598 C C . SER A 1 677 ? 20.015 -17.244 5.594 1.00 70.31 677 SER A C 1
ATOM 5600 O O . SER A 1 677 ? 19.595 -18.368 5.318 1.00 70.31 677 SER A O 1
ATOM 5602 N N . GLY A 1 678 ? 21.319 -17.023 5.809 1.00 66.31 678 GLY A N 1
ATOM 5603 C CA . GLY A 1 678 ? 22.345 -18.059 5.652 1.00 66.31 678 GLY A CA 1
ATOM 5604 C C . GLY A 1 678 ? 22.479 -18.558 4.210 1.00 66.31 678 GLY A C 1
ATOM 5605 O O . GLY A 1 678 ? 22.817 -19.719 3.992 1.00 66.31 678 GLY A O 1
ATOM 5606 N N . GLY A 1 679 ? 22.152 -17.709 3.230 1.00 61.34 679 GLY A N 1
ATOM 5607 C CA . GLY A 1 679 ? 22.153 -18.051 1.809 1.00 61.34 679 GLY A CA 1
ATOM 5608 C C . GLY A 1 679 ? 21.016 -18.981 1.385 1.00 61.34 679 GLY A C 1
ATOM 5609 O O . GLY A 1 679 ? 21.110 -19.588 0.324 1.00 61.34 679 GLY A O 1
ATOM 5610 N N . LYS A 1 680 ? 19.957 -19.123 2.192 1.00 63.09 680 LYS A N 1
ATOM 5611 C CA . LYS A 1 680 ? 18.770 -19.925 1.860 1.00 63.09 680 LYS A CA 1
ATOM 5612 C C . LYS A 1 680 ? 17.604 -19.010 1.510 1.00 63.09 680 LYS A C 1
ATOM 5614 O O . LYS A 1 680 ? 17.360 -18.025 2.194 1.00 63.09 680 LYS A O 1
ATOM 5619 N N . TRP A 1 681 ? 16.842 -19.347 0.480 1.00 70.00 681 TRP A N 1
ATOM 5620 C CA . TRP A 1 681 ? 15.650 -18.590 0.105 1.00 70.00 681 TRP A CA 1
ATOM 5621 C C . TRP A 1 681 ? 14.549 -19.517 -0.398 1.00 70.00 681 TRP A C 1
ATOM 5623 O O . TRP A 1 681 ? 14.798 -20.658 -0.790 1.00 70.00 681 TRP A O 1
ATOM 5633 N N . VAL A 1 682 ? 13.322 -19.002 -0.387 1.00 69.12 682 VAL A N 1
ATOM 5634 C CA . VAL A 1 682 ? 12.168 -19.657 -1.001 1.00 69.12 682 VAL A CA 1
ATOM 5635 C C . VAL A 1 682 ? 12.070 -19.172 -2.446 1.00 69.12 682 VAL A C 1
ATOM 5637 O O . VAL A 1 682 ? 11.909 -17.983 -2.704 1.00 69.12 682 VAL A O 1
ATOM 5640 N N . ASP A 1 683 ? 12.231 -20.090 -3.398 1.00 67.25 683 ASP A N 1
ATOM 5641 C CA . ASP A 1 683 ? 12.306 -19.784 -4.833 1.00 67.25 683 ASP A CA 1
ATOM 5642 C C . ASP A 1 683 ? 10.910 -19.819 -5.485 1.00 67.25 683 ASP A C 1
ATOM 5644 O O . ASP A 1 683 ? 10.453 -20.876 -5.933 1.00 67.25 683 ASP A O 1
ATOM 5648 N N . GLN A 1 684 ? 10.243 -18.662 -5.562 1.00 72.44 684 GLN A N 1
ATOM 5649 C CA . GLN A 1 684 ? 8.939 -18.486 -6.217 1.00 72.44 684 GLN A CA 1
ATOM 5650 C C . GLN A 1 684 ? 9.099 -17.807 -7.583 1.00 72.44 684 GLN A C 1
ATOM 5652 O O . GLN A 1 684 ? 9.105 -16.585 -7.698 1.00 72.44 684 GLN A O 1
ATOM 5657 N N . VAL A 1 685 ? 9.238 -18.621 -8.633 1.00 78.25 685 VAL A N 1
ATOM 5658 C CA . VAL A 1 685 ? 9.497 -18.139 -10.006 1.00 78.25 685 VAL A CA 1
ATOM 5659 C C . VAL A 1 685 ? 8.416 -18.538 -11.008 1.00 78.25 685 VAL A C 1
ATOM 5661 O O . VAL A 1 685 ? 8.384 -18.009 -12.114 1.00 78.25 685 VAL A O 1
ATOM 5664 N N . ILE A 1 686 ? 7.528 -19.470 -10.652 1.00 82.25 686 ILE A N 1
ATOM 5665 C CA . ILE A 1 686 ? 6.434 -19.904 -11.527 1.00 82.25 686 ILE A CA 1
ATOM 5666 C C . ILE A 1 686 ? 5.327 -18.851 -11.491 1.00 82.25 686 ILE A C 1
ATOM 5668 O O . ILE A 1 686 ? 4.828 -18.513 -10.419 1.00 82.25 686 ILE A O 1
ATOM 5672 N N . ARG A 1 687 ? 4.940 -18.332 -12.660 1.00 79.00 687 ARG A N 1
ATOM 5673 C CA . ARG A 1 687 ? 3.855 -17.352 -12.782 1.00 79.00 687 ARG A CA 1
ATOM 5674 C C . ARG A 1 687 ? 2.518 -18.067 -13.009 1.00 79.00 687 ARG A C 1
ATOM 5676 O O . ARG A 1 687 ? 2.487 -18.991 -13.822 1.00 79.00 687 ARG A O 1
ATOM 5683 N N . PRO A 1 688 ? 1.405 -17.615 -12.401 1.00 73.06 688 PRO A N 1
ATOM 5684 C CA . PRO A 1 688 ? 0.094 -18.249 -12.583 1.00 73.06 688 PRO A CA 1
ATOM 5685 C C . PRO A 1 688 ? -0.372 -18.329 -14.044 1.00 73.06 688 PRO A C 1
ATOM 5687 O O . PRO A 1 688 ? -1.027 -19.284 -14.438 1.00 73.06 688 PRO A O 1
ATOM 5690 N N . THR A 1 689 ? -0.002 -17.349 -14.874 1.00 77.75 689 THR A N 1
ATOM 5691 C CA . THR A 1 689 ? -0.348 -17.304 -16.306 1.00 77.75 689 THR A CA 1
ATOM 5692 C C . THR A 1 689 ? 0.583 -18.135 -17.196 1.00 77.75 689 THR A C 1
ATOM 5694 O O . THR A 1 689 ? 0.509 -18.046 -18.422 1.00 77.75 689 THR A O 1
ATOM 5697 N N . GLY A 1 690 ? 1.524 -18.876 -16.603 1.00 83.81 690 GLY A N 1
ATOM 5698 C CA . GLY A 1 690 ? 2.564 -19.603 -17.327 1.00 83.81 690 GLY A CA 1
ATOM 5699 C C . GLY A 1 690 ? 3.598 -18.705 -18.008 1.00 83.81 690 GLY A C 1
ATOM 5700 O O . GLY A 1 690 ? 4.426 -19.210 -18.758 1.00 83.81 690 GLY A O 1
ATOM 5701 N N . LEU A 1 691 ? 3.576 -17.385 -17.788 1.00 88.06 691 LEU A N 1
ATOM 5702 C CA . LEU A 1 691 ? 4.577 -16.482 -18.356 1.00 88.06 691 LEU A CA 1
ATOM 5703 C C . LEU A 1 691 ? 5.988 -16.839 -17.884 1.00 88.06 691 LEU A C 1
ATOM 5705 O O . LEU A 1 691 ? 6.239 -17.071 -16.697 1.00 88.06 691 LEU A O 1
ATOM 5709 N N . VAL A 1 692 ? 6.912 -16.833 -18.833 1.00 90.94 692 VAL A N 1
ATOM 5710 C CA . VAL A 1 692 ? 8.311 -17.201 -18.630 1.00 90.94 692 VAL A CA 1
ATOM 5711 C C . VAL A 1 692 ? 9.196 -15.956 -18.619 1.00 90.94 692 VAL A C 1
ATOM 5713 O O . VAL A 1 692 ? 8.824 -14.913 -19.155 1.00 90.94 692 VAL A O 1
ATOM 5716 N N . ASP A 1 693 ? 10.361 -16.050 -17.986 1.00 91.50 693 ASP A N 1
ATOM 5717 C CA . ASP A 1 693 ? 11.413 -15.040 -18.099 1.00 91.50 693 ASP A CA 1
ATOM 5718 C C . ASP A 1 693 ? 11.848 -14.927 -19.572 1.00 91.50 693 ASP A C 1
ATOM 5720 O O . ASP A 1 693 ? 11.857 -15.947 -20.267 1.00 91.50 693 ASP A O 1
ATOM 5724 N N . PRO A 1 694 ? 12.142 -13.716 -20.076 1.00 94.06 694 PRO A N 1
ATOM 5725 C CA . PRO A 1 694 ? 12.375 -13.452 -21.495 1.00 94.06 694 PRO A CA 1
ATOM 5726 C C . PRO A 1 694 ? 13.662 -14.108 -22.002 1.00 94.06 694 PRO A C 1
ATOM 5728 O O . PRO A 1 694 ? 14.548 -14.454 -21.223 1.00 94.06 694 PRO A O 1
ATOM 5731 N N . GLU A 1 695 ? 13.775 -14.244 -23.321 1.00 95.06 695 GLU A N 1
ATOM 5732 C CA . GLU A 1 695 ? 15.057 -14.576 -23.955 1.00 95.06 695 GLU A CA 1
ATOM 5733 C C . GLU A 1 695 ? 15.973 -13.351 -23.946 1.00 95.06 695 GLU A C 1
ATOM 5735 O O . GLU A 1 695 ? 15.497 -12.225 -24.110 1.00 95.06 695 GLU A O 1
ATOM 5740 N N . VAL A 1 696 ? 17.272 -13.570 -23.726 1.00 97.19 696 VAL A N 1
ATOM 5741 C CA . VAL A 1 696 ? 18.280 -12.506 -23.670 1.00 97.19 696 VAL A CA 1
ATOM 5742 C C . VAL A 1 696 ? 19.293 -12.706 -24.791 1.00 97.19 696 VAL A C 1
ATOM 5744 O O . VAL A 1 696 ? 19.979 -13.723 -24.845 1.00 97.19 696 VAL A O 1
ATOM 5747 N N . GLU A 1 697 ? 19.400 -11.713 -25.666 1.00 96.94 697 GLU A N 1
ATOM 5748 C CA . GLU A 1 697 ? 20.383 -11.641 -26.744 1.00 96.94 697 GLU A CA 1
ATOM 5749 C C . GLU A 1 697 ? 21.470 -10.622 -26.379 1.00 96.94 697 GLU A C 1
ATOM 5751 O O . GLU A 1 697 ? 21.164 -9.535 -25.887 1.00 96.94 697 GLU A O 1
ATOM 5756 N N . ILE A 1 698 ? 22.740 -10.951 -26.627 1.00 97.06 698 ILE A N 1
ATOM 5757 C CA . ILE A 1 698 ? 23.864 -10.019 -26.460 1.00 97.06 698 ILE A CA 1
ATOM 5758 C C . ILE A 1 698 ? 24.386 -9.657 -27.850 1.00 97.06 698 ILE A C 1
ATOM 5760 O O . ILE A 1 698 ? 24.710 -10.556 -28.628 1.00 97.06 698 ILE A O 1
ATOM 5764 N N . ARG A 1 699 ? 24.462 -8.360 -28.164 1.00 97.38 699 ARG A N 1
ATOM 5765 C CA . ARG A 1 699 ? 24.919 -7.837 -29.464 1.00 97.38 699 ARG A CA 1
ATOM 5766 C C . ARG A 1 699 ? 26.079 -6.843 -29.288 1.00 97.38 699 ARG A C 1
ATOM 5768 O O . ARG A 1 699 ? 26.154 -6.222 -28.228 1.00 97.38 699 ARG A O 1
ATOM 5775 N N . PRO A 1 700 ? 26.975 -6.679 -30.282 1.00 95.00 700 PRO A N 1
ATOM 5776 C CA . PRO A 1 700 ? 28.055 -5.689 -30.221 1.00 95.00 700 PRO A CA 1
ATOM 5777 C C . PRO A 1 700 ? 27.536 -4.253 -30.073 1.00 95.00 700 PRO A C 1
ATOM 5779 O O . PRO A 1 700 ? 26.416 -3.948 -30.480 1.00 95.00 700 PRO A O 1
ATOM 5782 N N . VAL A 1 701 ? 28.354 -3.361 -29.509 1.00 92.81 701 VAL A N 1
ATOM 5783 C CA . VAL A 1 701 ? 28.024 -1.927 -29.377 1.00 92.81 701 VAL A CA 1
ATOM 5784 C C . VAL A 1 701 ? 28.166 -1.207 -30.725 1.00 92.81 701 VAL A C 1
ATOM 5786 O O . VAL A 1 701 ? 27.520 -0.184 -30.971 1.00 92.81 701 VAL A O 1
ATOM 5789 N N . GLU A 1 702 ? 28.994 -1.745 -31.621 1.00 90.50 702 GLU A N 1
ATOM 5790 C CA . GLU A 1 702 ? 29.148 -1.264 -32.992 1.00 90.50 702 GLU A CA 1
ATOM 5791 C C . GLU A 1 702 ? 27.790 -1.260 -33.718 1.00 90.50 702 GLU A C 1
ATOM 5793 O O . GLU A 1 702 ? 27.089 -2.267 -33.751 1.00 90.50 702 GLU A O 1
ATOM 5798 N N . HIS A 1 703 ? 27.390 -0.102 -34.255 1.00 90.38 703 HIS A N 1
ATOM 5799 C CA . HIS A 1 703 ? 26.075 0.122 -34.878 1.00 90.38 703 HIS A CA 1
ATOM 5800 C C . HIS A 1 703 ? 24.843 -0.125 -33.975 1.00 90.38 703 HIS A C 1
ATOM 5802 O O . HIS A 1 703 ? 23.734 -0.255 -34.491 1.00 90.38 703 HIS A O 1
ATOM 5808 N N . GLN A 1 704 ? 24.979 -0.104 -32.637 1.00 92.94 704 GLN A N 1
ATOM 5809 C CA . GLN A 1 704 ? 23.854 -0.373 -31.714 1.00 92.94 704 GLN A CA 1
ATOM 5810 C C . GLN A 1 704 ? 22.625 0.530 -31.923 1.00 92.94 704 GLN A C 1
ATOM 5812 O O . GLN A 1 704 ? 21.501 0.108 -31.670 1.00 92.94 704 GLN A O 1
ATOM 5817 N N . ILE A 1 705 ? 22.820 1.777 -32.367 1.00 94.50 705 ILE A N 1
ATOM 5818 C CA . ILE A 1 705 ? 21.722 2.726 -32.619 1.00 94.50 705 ILE A CA 1
ATOM 5819 C C . ILE A 1 705 ? 20.937 2.319 -33.876 1.00 94.50 705 ILE A C 1
ATOM 5821 O O . ILE A 1 705 ? 19.709 2.312 -33.860 1.00 94.50 705 ILE A O 1
ATOM 5825 N N . ASP A 1 706 ? 21.626 1.911 -34.940 1.00 93.75 706 ASP A N 1
ATOM 5826 C CA . ASP A 1 706 ? 20.976 1.482 -36.182 1.00 93.75 706 ASP A CA 1
ATOM 5827 C C . ASP A 1 706 ? 20.247 0.141 -35.986 1.00 93.75 706 ASP A C 1
ATOM 5829 O O . ASP A 1 706 ? 19.078 0.009 -36.351 1.00 93.75 706 ASP A O 1
ATOM 5833 N N . ASP A 1 707 ? 20.890 -0.820 -35.313 1.00 96.69 707 ASP A N 1
ATOM 5834 C CA . ASP A 1 707 ? 20.280 -2.112 -34.966 1.00 96.69 707 ASP A CA 1
ATOM 5835 C C . ASP A 1 707 ? 19.035 -1.932 -34.080 1.00 96.69 707 ASP A C 1
ATOM 5837 O O . ASP A 1 707 ? 17.971 -2.488 -34.362 1.00 96.69 707 ASP A O 1
ATOM 5841 N N . LEU A 1 708 ? 19.122 -1.083 -33.047 1.00 96.75 708 LEU A N 1
ATOM 5842 C CA . LEU A 1 708 ? 17.989 -0.790 -32.169 1.00 96.75 708 LEU A CA 1
ATOM 5843 C C . LEU A 1 708 ? 16.814 -0.169 -32.936 1.00 96.75 708 LEU A C 1
ATOM 5845 O O . LEU A 1 708 ? 15.659 -0.491 -32.651 1.00 96.75 708 LEU A O 1
ATOM 5849 N N . LEU A 1 709 ? 17.080 0.726 -33.890 1.00 96.25 709 LEU A N 1
ATOM 5850 C CA . LEU A 1 709 ? 16.042 1.348 -34.710 1.00 96.25 709 LEU A CA 1
ATOM 5851 C C . LEU A 1 709 ? 15.256 0.303 -35.517 1.00 96.25 709 LEU A C 1
ATOM 5853 O O . LEU A 1 709 ? 14.020 0.356 -35.570 1.00 96.25 709 LEU A O 1
ATOM 5857 N N . ASP A 1 710 ? 15.954 -0.656 -36.121 1.00 96.38 710 ASP A N 1
ATOM 5858 C CA . ASP A 1 710 ? 15.325 -1.731 -36.885 1.00 96.38 710 ASP A CA 1
ATOM 5859 C C . ASP A 1 710 ? 14.524 -2.675 -35.982 1.00 96.38 710 ASP A C 1
ATOM 5861 O O . ASP A 1 710 ? 13.371 -2.999 -36.289 1.00 96.38 710 ASP A O 1
ATOM 5865 N N . GLU A 1 711 ? 15.062 -3.028 -34.815 1.00 96.88 711 GLU A N 1
ATOM 5866 C CA . GLU A 1 711 ? 14.362 -3.851 -33.826 1.00 96.88 711 GLU A CA 1
ATOM 5867 C C . GLU A 1 711 ? 13.102 -3.164 -33.280 1.00 96.88 711 GLU A C 1
ATOM 5869 O O . GLU A 1 711 ? 12.039 -3.785 -33.181 1.00 96.88 711 GLU A O 1
ATOM 5874 N N . ILE A 1 712 ? 13.167 -1.856 -33.013 1.00 96.19 712 ILE A N 1
ATOM 5875 C CA . ILE A 1 712 ? 12.001 -1.048 -32.636 1.00 96.19 712 ILE A CA 1
ATOM 5876 C C . ILE A 1 712 ? 10.928 -1.121 -33.725 1.00 96.19 712 ILE A C 1
ATOM 5878 O O . ILE A 1 712 ? 9.761 -1.389 -33.429 1.00 96.19 712 ILE A O 1
ATOM 5882 N N . ARG A 1 713 ? 11.294 -0.926 -34.997 1.00 96.00 713 ARG A N 1
ATOM 5883 C CA . ARG A 1 713 ? 10.341 -0.987 -36.117 1.00 96.00 713 ARG A CA 1
ATOM 5884 C C . ARG A 1 713 ? 9.692 -2.366 -36.240 1.00 96.00 713 ARG A C 1
ATOM 5886 O O . ARG A 1 713 ? 8.500 -2.450 -36.546 1.00 96.00 713 ARG A O 1
ATOM 5893 N N . LEU A 1 714 ? 10.446 -3.439 -36.007 1.00 95.50 714 LEU A N 1
ATOM 5894 C CA . LEU A 1 714 ? 9.923 -4.807 -36.007 1.00 95.50 714 LEU A CA 1
ATOM 5895 C C . LEU A 1 714 ? 8.918 -5.036 -34.873 1.00 95.50 714 LEU A C 1
ATOM 5897 O O . LEU A 1 714 ? 7.859 -5.621 -35.105 1.00 95.50 714 LEU A O 1
ATOM 5901 N N . GLU A 1 715 ? 9.205 -4.556 -33.665 1.00 94.44 715 GLU A N 1
ATOM 5902 C CA . GLU A 1 715 ? 8.309 -4.711 -32.515 1.00 94.44 715 GLU A CA 1
ATOM 5903 C C . GLU A 1 715 ? 7.043 -3.851 -32.624 1.00 94.44 715 GLU A C 1
ATOM 5905 O O . GLU A 1 715 ? 5.948 -4.327 -32.307 1.00 94.44 715 GLU A O 1
ATOM 5910 N N . ILE A 1 716 ? 7.148 -2.639 -33.179 1.00 94.50 716 ILE A N 1
ATOM 5911 C CA . ILE A 1 716 ? 5.988 -1.786 -33.478 1.00 94.50 716 ILE A CA 1
ATOM 5912 C C . ILE A 1 716 ? 5.041 -2.485 -34.461 1.00 94.50 716 ILE A C 1
ATOM 5914 O O . ILE A 1 716 ? 3.827 -2.478 -34.254 1.00 94.50 716 ILE A O 1
ATOM 5918 N N . LYS A 1 717 ? 5.565 -3.169 -35.492 1.00 94.00 717 LYS A N 1
ATOM 5919 C CA . LYS A 1 717 ? 4.742 -3.961 -36.431 1.00 94.00 717 LYS A CA 1
ATOM 5920 C C . LYS A 1 717 ? 3.977 -5.096 -35.742 1.00 94.00 717 LYS A C 1
ATOM 5922 O O . LYS A 1 717 ? 2.883 -5.441 -36.184 1.00 94.00 717 LYS A O 1
ATOM 5927 N N . LYS A 1 718 ? 4.522 -5.661 -34.658 1.00 92.25 718 LYS A N 1
ATOM 5928 C CA . LYS A 1 718 ? 3.851 -6.673 -33.819 1.00 92.25 718 LYS A CA 1
ATOM 5929 C C . LYS A 1 718 ? 2.838 -6.057 -32.841 1.00 92.25 718 LYS A C 1
ATOM 5931 O O . LYS A 1 718 ? 2.097 -6.794 -32.195 1.00 92.25 718 LYS A O 1
ATOM 5936 N N . GLY A 1 719 ? 2.788 -4.727 -32.736 1.00 90.19 719 GLY A N 1
ATOM 5937 C CA . GLY A 1 719 ? 1.928 -3.984 -31.814 1.00 90.19 719 GLY A CA 1
ATOM 5938 C C . GLY A 1 719 ? 2.471 -3.888 -30.386 1.00 90.19 719 GLY A C 1
ATOM 5939 O O . GLY A 1 719 ? 1.736 -3.453 -29.496 1.00 90.19 719 GLY A O 1
ATOM 5940 N N . ASN A 1 720 ? 3.728 -4.279 -30.162 1.00 93.06 720 ASN A N 1
ATOM 5941 C CA . ASN A 1 720 ? 4.375 -4.245 -28.855 1.00 93.06 720 ASN A CA 1
ATOM 5942 C C . ASN A 1 720 ? 4.861 -2.829 -28.502 1.00 93.06 720 ASN A C 1
ATOM 5944 O O . ASN A 1 720 ? 5.010 -1.961 -29.361 1.00 93.06 720 ASN A O 1
ATOM 5948 N N . ARG A 1 721 ? 5.112 -2.601 -27.212 1.00 93.69 721 ARG A N 1
ATOM 5949 C CA . ARG A 1 721 ? 5.847 -1.440 -26.694 1.00 93.69 721 ARG A CA 1
ATOM 5950 C C . ARG A 1 721 ? 7.293 -1.810 -26.410 1.00 93.69 721 ARG A C 1
ATOM 5952 O O . ARG A 1 721 ? 7.608 -2.985 -26.192 1.00 93.69 721 ARG A O 1
ATOM 5959 N N . ILE A 1 722 ? 8.157 -0.803 -26.399 1.00 95.50 722 ILE A N 1
ATOM 5960 C CA . ILE A 1 722 ? 9.595 -0.979 -26.225 1.00 95.50 722 ILE A CA 1
ATOM 5961 C C . ILE A 1 722 ? 10.086 -0.099 -25.078 1.00 95.50 722 ILE A C 1
ATOM 5963 O O . ILE A 1 722 ? 9.727 1.075 -24.981 1.00 95.50 722 ILE A O 1
ATOM 5967 N N . LEU A 1 723 ? 10.922 -0.672 -24.214 1.00 94.88 723 LEU A N 1
ATOM 5968 C CA . LEU A 1 723 ? 11.679 0.077 -23.215 1.00 94.88 723 LEU A CA 1
ATOM 5969 C C . LEU A 1 723 ? 13.155 0.067 -23.589 1.00 94.88 723 LEU A C 1
ATOM 5971 O O . LEU A 1 723 ? 13.715 -0.992 -23.860 1.00 94.88 723 LEU A O 1
ATOM 5975 N N . VAL A 1 724 ? 13.797 1.228 -23.547 1.00 95.25 724 VAL A N 1
ATOM 5976 C CA . VAL A 1 724 ? 15.238 1.357 -23.779 1.00 95.25 724 VAL A CA 1
ATOM 5977 C C . VAL A 1 724 ? 15.879 1.950 -22.535 1.00 95.25 724 VAL A C 1
ATOM 5979 O O . VAL A 1 724 ? 15.386 2.937 -21.990 1.00 95.25 724 VAL A O 1
ATOM 5982 N N . THR A 1 725 ? 16.982 1.360 -22.078 1.00 94.75 725 THR A N 1
ATOM 5983 C CA . THR A 1 725 ? 17.763 1.902 -20.963 1.00 94.75 725 THR A CA 1
ATOM 5984 C C . THR A 1 725 ? 19.121 2.417 -21.419 1.00 94.75 725 THR A C 1
ATOM 5986 O O . THR A 1 725 ? 19.878 1.701 -22.070 1.00 94.75 725 THR A O 1
ATOM 5989 N N . THR A 1 726 ? 19.451 3.650 -21.037 1.00 93.56 726 THR A N 1
ATOM 5990 C CA . THR A 1 726 ? 20.734 4.313 -21.326 1.00 93.56 726 THR A CA 1
ATOM 5991 C C . THR A 1 726 ? 21.486 4.623 -20.028 1.00 93.56 726 THR A C 1
ATOM 5993 O O . THR A 1 726 ? 20.997 4.341 -18.932 1.00 93.56 726 THR A O 1
ATOM 5996 N N . LEU A 1 727 ? 22.698 5.176 -20.128 1.00 90.31 727 LEU A N 1
ATOM 5997 C CA . LEU A 1 727 ? 23.500 5.553 -18.957 1.00 90.31 727 LEU A CA 1
ATOM 5998 C C . LEU A 1 727 ? 23.330 7.019 -18.540 1.00 90.31 727 LEU A C 1
ATOM 6000 O O . LEU A 1 727 ? 23.538 7.351 -17.373 1.00 90.31 727 LEU A O 1
ATOM 6004 N N . THR A 1 728 ? 22.972 7.911 -19.469 1.00 90.31 728 THR A N 1
ATOM 6005 C CA . THR A 1 728 ? 22.953 9.362 -19.222 1.00 90.31 728 THR A CA 1
ATOM 6006 C C . THR A 1 728 ? 21.684 10.027 -19.748 1.00 90.31 728 THR A C 1
ATOM 6008 O O . THR A 1 728 ? 21.099 9.577 -20.732 1.00 90.31 728 THR A O 1
ATOM 6011 N N . LYS A 1 729 ? 21.287 11.138 -19.105 1.00 90.25 729 LYS A N 1
ATOM 6012 C CA . LYS A 1 729 ? 20.117 11.955 -19.493 1.00 90.25 729 LYS A CA 1
ATOM 6013 C C . LYS A 1 729 ? 20.229 12.422 -20.935 1.00 90.25 729 LYS A C 1
ATOM 6015 O O . LYS A 1 729 ? 19.372 12.124 -21.751 1.00 90.25 729 LYS A O 1
ATOM 6020 N N . ARG A 1 730 ? 21.378 13.017 -21.249 1.00 90.75 730 ARG A N 1
ATOM 6021 C CA . ARG A 1 730 ? 21.688 13.535 -22.577 1.00 90.75 730 ARG A CA 1
ATOM 6022 C C . ARG A 1 730 ? 21.632 12.458 -23.658 1.00 90.75 730 ARG A C 1
ATOM 6024 O O . ARG A 1 730 ? 21.183 12.729 -24.758 1.00 90.75 730 ARG A O 1
ATOM 6031 N N . MET A 1 731 ? 22.077 11.235 -23.366 1.00 90.50 731 MET A N 1
ATOM 6032 C CA . MET A 1 731 ? 21.965 10.134 -24.326 1.00 90.50 731 MET A CA 1
ATOM 6033 C C . MET A 1 731 ? 20.508 9.713 -24.538 1.00 90.50 731 MET A C 1
ATOM 6035 O O . MET A 1 731 ? 20.123 9.455 -25.671 1.00 90.50 731 MET A O 1
ATOM 6039 N N . ALA A 1 732 ? 19.699 9.660 -23.473 1.00 92.31 732 ALA A N 1
ATOM 6040 C CA . ALA A 1 732 ? 18.273 9.364 -23.602 1.00 92.31 732 ALA A CA 1
ATOM 6041 C C . ALA A 1 732 ? 17.546 10.418 -24.455 1.00 92.31 732 ALA A C 1
ATOM 6043 O O . ALA A 1 732 ? 16.821 10.047 -25.372 1.00 92.31 732 ALA A O 1
ATOM 6044 N N . GLU A 1 733 ? 17.800 11.701 -24.186 1.00 92.38 733 GLU A N 1
ATOM 6045 C CA . GLU A 1 733 ? 17.257 12.844 -24.936 1.00 92.38 733 GLU A CA 1
ATOM 6046 C C . GLU A 1 733 ? 17.692 12.800 -26.407 1.00 92.38 733 GLU A C 1
ATOM 6048 O O . GLU A 1 733 ? 16.846 12.745 -27.292 1.00 92.38 733 GLU A O 1
ATOM 6053 N N . ASN A 1 734 ? 18.999 12.705 -26.676 1.00 93.69 734 ASN A N 1
ATOM 6054 C CA . ASN A 1 734 ? 19.529 12.696 -28.041 1.00 93.69 734 ASN A CA 1
ATOM 6055 C C . ASN A 1 734 ? 18.983 11.533 -28.888 1.00 93.69 734 ASN A C 1
ATOM 6057 O O . ASN A 1 734 ? 18.701 11.717 -30.069 1.00 93.69 734 ASN A O 1
ATOM 6061 N N . ILE A 1 735 ? 18.867 10.325 -28.318 1.00 93.88 735 ILE A N 1
ATOM 6062 C CA . ILE A 1 735 ? 18.335 9.164 -29.052 1.00 93.88 735 ILE A CA 1
ATOM 6063 C C . ILE A 1 735 ? 16.834 9.336 -29.295 1.00 93.88 735 ILE A C 1
ATOM 6065 O O . ILE A 1 735 ? 16.360 9.026 -30.387 1.00 93.88 735 ILE A O 1
ATOM 6069 N N . ALA A 1 736 ? 16.090 9.836 -28.304 1.00 93.56 736 ALA A N 1
ATOM 6070 C CA . ALA A 1 736 ? 14.665 10.100 -28.461 1.00 93.56 736 ALA A CA 1
ATOM 6071 C C . ALA A 1 736 ? 14.412 11.142 -29.561 1.00 93.56 736 ALA A C 1
ATOM 6073 O O . ALA A 1 736 ? 13.595 10.892 -30.441 1.00 93.56 736 ALA A O 1
ATOM 6074 N N . GLU A 1 737 ? 15.159 12.249 -29.571 1.00 94.50 737 GLU A N 1
ATOM 6075 C CA . GLU A 1 737 ? 15.091 13.272 -30.622 1.00 94.50 737 GLU A CA 1
ATOM 6076 C C . GLU A 1 737 ? 15.440 12.693 -32.000 1.00 94.50 737 GLU A C 1
ATOM 6078 O O . GLU A 1 737 ? 14.665 12.831 -32.945 1.00 94.50 737 GLU A O 1
ATOM 6083 N N . TYR A 1 738 ? 16.554 11.960 -32.105 1.00 95.00 738 TYR A N 1
ATOM 6084 C CA . TYR A 1 738 ? 16.986 11.349 -33.362 1.00 95.00 738 TYR A CA 1
ATOM 6085 C C . TYR A 1 738 ? 15.946 10.371 -33.936 1.00 95.00 738 TYR A C 1
ATOM 6087 O O . TYR A 1 738 ? 15.628 10.410 -35.124 1.00 95.00 738 TYR A O 1
ATOM 6095 N N . TYR A 1 739 ? 15.370 9.503 -33.103 1.00 96.00 739 TYR A N 1
ATOM 6096 C CA . TYR A 1 739 ? 14.332 8.563 -33.536 1.00 96.00 739 TYR A CA 1
ATOM 6097 C C . TYR A 1 739 ? 12.993 9.248 -33.830 1.00 96.00 739 TYR A C 1
ATOM 6099 O O . TYR A 1 739 ? 12.276 8.804 -34.733 1.00 96.00 739 TYR A O 1
ATOM 6107 N N . ALA A 1 740 ? 12.663 10.330 -33.120 1.00 94.50 740 ALA A N 1
ATOM 6108 C CA . ALA A 1 740 ? 11.482 11.140 -33.401 1.00 94.50 740 ALA A CA 1
ATOM 6109 C C . ALA A 1 740 ? 11.575 11.815 -34.780 1.00 94.50 740 ALA A C 1
ATOM 6111 O O . ALA A 1 740 ? 10.603 11.775 -35.538 1.00 94.50 740 ALA A O 1
ATOM 6112 N N . ASP A 1 741 ? 12.747 12.342 -35.149 1.00 95.38 741 ASP A N 1
ATOM 6113 C CA . ASP A 1 741 ? 13.006 12.920 -36.478 1.00 95.38 741 ASP A CA 1
ATOM 6114 C C . ASP A 1 741 ? 12.857 11.884 -37.606 1.00 95.38 741 ASP A C 1
ATOM 6116 O O . ASP A 1 741 ? 12.426 12.207 -38.715 1.00 95.38 741 ASP A O 1
ATOM 6120 N N . LEU A 1 742 ? 13.139 10.610 -37.312 1.00 94.12 742 LEU A N 1
ATOM 6121 C CA . LEU A 1 742 ? 12.919 9.473 -38.216 1.00 94.12 742 LEU A CA 1
ATOM 6122 C C . LEU A 1 742 ? 11.471 8.942 -38.205 1.00 94.12 742 LEU A C 1
ATOM 6124 O O . LEU A 1 742 ? 11.182 7.914 -38.827 1.00 94.12 742 LEU A O 1
ATOM 6128 N N . GLY A 1 743 ? 10.557 9.634 -37.519 1.00 92.50 743 GLY A N 1
ATOM 6129 C CA . GLY A 1 743 ? 9.118 9.372 -37.526 1.00 92.50 743 GLY A CA 1
ATOM 6130 C C . GLY A 1 743 ? 8.625 8.362 -36.488 1.00 92.50 743 GLY A C 1
ATOM 6131 O O . GLY A 1 743 ? 7.472 7.928 -36.578 1.00 92.50 743 GLY A O 1
ATOM 6132 N N . LEU A 1 744 ? 9.450 7.964 -35.513 1.00 94.12 744 LEU A N 1
ATOM 6133 C CA . LEU A 1 744 ? 9.001 7.113 -34.408 1.00 94.12 744 LEU A CA 1
ATOM 6134 C C . LEU A 1 744 ? 8.263 7.925 -33.340 1.00 94.12 744 LEU A C 1
ATOM 6136 O O . LEU A 1 744 ? 8.624 9.055 -33.026 1.00 94.12 744 LEU A O 1
ATOM 6140 N N . LYS A 1 745 ? 7.236 7.323 -32.731 1.00 95.25 745 LYS A N 1
ATOM 6141 C CA . LYS A 1 745 ? 6.569 7.899 -31.560 1.00 95.25 745 LYS A CA 1
ATOM 6142 C C . LYS A 1 745 ? 7.314 7.457 -30.309 1.00 95.25 745 LYS A C 1
ATOM 6144 O O . LYS A 1 745 ? 7.167 6.313 -29.870 1.00 95.25 745 LYS A O 1
ATOM 6149 N N . ILE A 1 746 ? 8.118 8.355 -29.765 1.00 94.81 746 ILE A N 1
ATOM 6150 C CA . ILE A 1 746 ? 9.060 8.059 -28.694 1.00 94.81 746 ILE A CA 1
ATOM 6151 C C . ILE A 1 746 ? 9.072 9.181 -27.667 1.00 94.81 746 ILE A C 1
ATOM 6153 O O . ILE A 1 746 ? 8.972 10.347 -28.026 1.00 94.81 746 ILE A O 1
ATOM 6157 N N . GLU A 1 747 ? 9.200 8.804 -26.401 1.00 94.19 747 GLU A N 1
ATOM 6158 C CA . GLU A 1 747 ? 9.369 9.727 -25.280 1.00 94.19 747 GLU A CA 1
ATOM 6159 C C . GLU A 1 747 ? 10.530 9.258 -24.398 1.00 94.19 747 GLU A C 1
ATOM 6161 O O . GLU A 1 747 ? 10.984 8.107 -24.488 1.00 94.19 747 GLU A O 1
ATOM 6166 N N . TYR A 1 748 ? 11.017 10.140 -23.526 1.00 91.38 748 TYR A N 1
ATOM 6167 C CA . TYR A 1 748 ? 12.117 9.837 -22.617 1.00 91.38 748 TYR A CA 1
ATOM 6168 C C . TYR A 1 748 ? 11.768 10.096 -21.143 1.00 91.38 748 TYR A C 1
ATOM 6170 O O . TYR A 1 748 ? 10.876 10.871 -20.814 1.00 91.38 748 TYR A O 1
ATOM 6178 N N . LEU A 1 749 ? 12.479 9.426 -20.228 1.00 87.12 749 LEU A N 1
ATOM 6179 C CA . LEU A 1 749 ? 12.263 9.499 -18.785 1.00 87.12 749 LEU A CA 1
ATOM 6180 C C . LEU A 1 749 ? 13.581 9.617 -17.998 1.00 87.12 749 LEU A C 1
ATOM 6182 O O . LEU A 1 749 ? 14.388 8.681 -17.945 1.00 87.12 749 LEU A O 1
ATOM 6186 N N . HIS A 1 750 ? 13.769 10.735 -17.287 1.00 83.56 750 HIS A N 1
ATOM 6187 C CA . HIS A 1 750 ? 14.888 10.953 -16.359 1.00 83.56 750 HIS A CA 1
ATOM 6188 C C . HIS A 1 750 ? 14.440 11.445 -14.974 1.00 83.56 750 HIS A C 1
ATOM 6190 O O . HIS A 1 750 ? 13.256 11.548 -14.669 1.00 83.56 750 HIS A O 1
ATOM 6196 N N . SER A 1 751 ? 15.409 11.674 -14.084 1.00 74.56 751 SER A N 1
ATOM 6197 C CA . SER A 1 751 ? 15.187 11.973 -12.663 1.00 74.56 751 SER A CA 1
ATOM 6198 C C . SER A 1 751 ? 14.543 13.324 -12.355 1.00 74.56 751 SER A C 1
ATOM 6200 O O . SER A 1 751 ? 14.166 13.517 -11.208 1.00 74.56 751 SER A O 1
ATOM 6202 N N . ASP A 1 752 ? 14.495 14.253 -13.312 1.00 77.12 752 ASP A N 1
ATOM 6203 C CA . ASP A 1 752 ? 14.011 15.623 -13.057 1.00 77.12 752 ASP A CA 1
ATOM 6204 C C . ASP A 1 752 ? 12.547 15.797 -13.469 1.00 77.12 752 ASP A C 1
ATOM 6206 O O . ASP A 1 752 ? 11.942 16.816 -13.160 1.00 77.12 752 ASP A O 1
ATOM 6210 N N . ILE A 1 753 ? 11.988 14.786 -14.139 1.00 77.75 753 ILE A N 1
ATOM 6211 C CA . ILE A 1 753 ? 10.565 14.685 -14.442 1.00 77.75 753 ILE A CA 1
ATOM 6212 C C . ILE A 1 753 ? 9.828 14.394 -13.139 1.00 77.75 753 ILE A C 1
ATOM 6214 O O . ILE A 1 753 ? 10.187 13.458 -12.410 1.00 77.75 753 ILE A O 1
ATOM 6218 N N . ASP A 1 754 ? 8.799 15.194 -12.867 1.00 72.00 754 ASP A N 1
ATOM 6219 C CA . ASP A 1 754 ? 7.987 15.055 -11.665 1.00 72.00 754 ASP A CA 1
ATOM 6220 C C . ASP A 1 754 ? 7.270 13.694 -11.635 1.00 72.00 754 ASP A C 1
ATOM 6222 O O . ASP A 1 754 ? 6.995 13.070 -12.660 1.00 72.00 754 ASP A O 1
ATOM 6226 N N . THR A 1 755 ? 6.954 13.208 -10.437 1.00 67.31 755 THR A N 1
ATOM 6227 C CA . THR A 1 755 ? 6.313 11.904 -10.229 1.00 67.31 755 THR A CA 1
ATOM 6228 C C . THR A 1 755 ? 4.973 11.817 -10.961 1.00 67.31 755 THR A C 1
ATOM 6230 O O . THR A 1 755 ? 4.655 10.771 -11.523 1.00 67.31 755 THR A O 1
ATOM 6233 N N . VAL A 1 756 ? 4.203 12.910 -10.998 1.00 68.38 756 VAL A N 1
ATOM 6234 C CA . VAL A 1 756 ? 2.914 12.963 -11.705 1.00 68.38 756 VAL A CA 1
ATOM 6235 C C . VAL A 1 756 ? 3.112 12.847 -13.217 1.00 68.38 756 VAL A C 1
ATOM 6237 O O . VAL A 1 756 ? 2.473 12.017 -13.862 1.00 68.38 756 VAL A O 1
ATOM 6240 N N . GLU A 1 757 ? 4.039 13.622 -13.777 1.00 75.50 757 GLU A N 1
ATOM 6241 C CA . GLU A 1 757 ? 4.367 13.601 -15.208 1.00 75.50 757 GLU A CA 1
ATOM 6242 C C . GLU A 1 757 ? 4.928 12.241 -15.641 1.00 75.50 757 GLU A C 1
ATOM 6244 O O . GLU A 1 757 ? 4.524 11.677 -16.656 1.00 75.50 757 GLU A O 1
ATOM 6249 N N . ARG A 1 758 ? 5.785 11.642 -14.811 1.00 80.00 758 ARG A N 1
ATOM 6250 C CA . ARG A 1 758 ? 6.300 10.286 -15.005 1.00 80.00 758 ARG A CA 1
ATOM 6251 C C . ARG A 1 758 ? 5.176 9.254 -15.117 1.00 80.00 758 ARG A C 1
ATOM 6253 O O . ARG A 1 758 ? 5.212 8.407 -16.010 1.00 80.00 758 ARG A O 1
ATOM 6260 N N . MET A 1 759 ? 4.193 9.308 -14.217 1.00 74.50 759 MET A N 1
ATOM 6261 C CA . MET A 1 759 ? 3.043 8.399 -14.244 1.00 74.50 759 MET A CA 1
ATOM 6262 C C . MET A 1 759 ? 2.194 8.593 -15.501 1.00 74.50 759 MET A C 1
ATOM 6264 O O . MET A 1 759 ? 1.715 7.607 -16.068 1.00 74.50 759 MET A O 1
ATOM 6268 N N . GLU A 1 760 ? 2.052 9.835 -15.966 1.00 79.06 760 GLU A N 1
ATOM 6269 C CA . GLU A 1 760 ? 1.373 10.132 -17.224 1.00 79.06 760 GLU A CA 1
ATOM 6270 C C . GLU A 1 760 ? 2.118 9.514 -18.411 1.00 79.06 760 GLU A C 1
ATOM 6272 O O . GLU A 1 760 ? 1.504 8.764 -19.164 1.00 79.06 760 GLU A O 1
ATOM 6277 N N . LEU A 1 761 ? 3.437 9.695 -18.529 1.00 86.38 761 LEU A N 1
ATOM 6278 C CA . LEU A 1 761 ? 4.236 9.088 -19.605 1.00 86.38 761 LEU A CA 1
ATOM 6279 C C . LEU A 1 761 ? 4.080 7.560 -19.652 1.00 86.38 761 LEU A C 1
ATOM 6281 O O . LEU A 1 761 ? 3.845 6.971 -20.707 1.00 86.38 761 LEU A O 1
ATOM 6285 N N . ILE A 1 762 ? 4.139 6.893 -18.498 1.00 84.56 762 ILE A N 1
ATOM 6286 C CA . ILE A 1 762 ? 3.918 5.442 -18.412 1.00 84.56 762 ILE A CA 1
ATOM 6287 C C . ILE A 1 762 ? 2.509 5.074 -18.899 1.00 84.56 762 ILE A C 1
ATOM 6289 O O . ILE A 1 762 ? 2.332 4.097 -19.631 1.00 84.56 762 ILE A O 1
ATOM 6293 N N . ARG A 1 763 ? 1.489 5.843 -18.508 1.00 82.00 763 ARG A N 1
ATOM 6294 C CA . ARG A 1 763 ? 0.104 5.636 -18.946 1.00 82.00 763 ARG A CA 1
ATOM 6295 C C . ARG A 1 763 ? -0.037 5.816 -20.455 1.00 82.00 763 ARG A C 1
ATOM 6297 O O . ARG A 1 763 ? -0.689 5.003 -21.110 1.00 82.00 763 ARG A O 1
ATOM 6304 N N . GLU A 1 764 ? 0.580 6.849 -21.005 1.00 88.06 764 GLU A N 1
ATOM 6305 C CA . GLU A 1 764 ? 0.578 7.168 -22.428 1.00 88.06 764 GLU A CA 1
ATOM 6306 C C . GLU A 1 764 ? 1.254 6.080 -23.273 1.00 88.06 764 GLU A C 1
ATOM 6308 O O . GLU A 1 764 ? 0.703 5.695 -24.312 1.00 88.06 764 GLU A O 1
ATOM 6313 N N . LEU A 1 765 ? 2.356 5.495 -22.784 1.00 89.62 765 LEU A N 1
ATOM 6314 C CA . LEU A 1 765 ? 2.986 4.313 -23.382 1.00 89.62 765 LEU A CA 1
ATOM 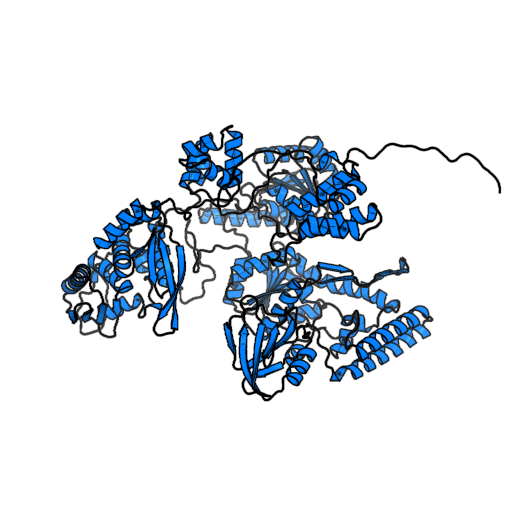6315 C C . LEU A 1 765 ? 1.992 3.141 -23.458 1.00 89.62 765 LEU A C 1
ATOM 6317 O O . LEU A 1 765 ? 1.804 2.536 -24.518 1.00 89.62 765 LEU A O 1
ATOM 6321 N N . ARG A 1 766 ? 1.293 2.844 -22.351 1.00 85.75 766 ARG A N 1
ATOM 6322 C CA . ARG A 1 766 ? 0.286 1.763 -22.300 1.00 85.75 766 ARG A CA 1
ATOM 6323 C C . ARG A 1 766 ? -0.895 2.014 -23.234 1.00 85.75 766 ARG A C 1
ATOM 6325 O O . ARG A 1 766 ? -1.397 1.084 -23.859 1.00 85.75 766 ARG A O 1
ATOM 6332 N N . GLN A 1 767 ? -1.332 3.266 -23.357 1.00 85.75 767 GLN A N 1
ATOM 6333 C CA . GLN A 1 767 ? -2.398 3.670 -24.281 1.00 85.75 767 GLN A CA 1
ATOM 6334 C C . GLN A 1 767 ? -1.955 3.634 -25.752 1.00 85.75 767 GLN A C 1
ATOM 6336 O O . GLN A 1 767 ? -2.805 3.660 -26.642 1.00 85.75 767 GLN A O 1
ATOM 6341 N N . GLY A 1 768 ? -0.647 3.559 -26.020 1.00 88.06 768 GLY A N 1
ATOM 6342 C CA . GLY A 1 768 ? -0.097 3.644 -27.370 1.00 88.06 768 GLY A CA 1
ATOM 6343 C C . GLY A 1 768 ? -0.129 5.049 -27.955 1.00 88.06 768 GLY A C 1
ATOM 6344 O O . GLY A 1 768 ? -0.220 5.189 -29.175 1.00 88.06 768 GLY A O 1
ATOM 6345 N N . LYS A 1 769 ? -0.082 6.096 -27.115 1.00 90.62 769 LYS A N 1
ATOM 6346 C CA . LYS A 1 769 ? 0.178 7.455 -27.618 1.00 90.62 769 LYS A CA 1
ATOM 6347 C C . LYS A 1 769 ? 1.577 7.534 -28.228 1.00 90.62 769 LYS A C 1
ATOM 6349 O O . LYS A 1 769 ? 1.748 8.160 -29.271 1.00 90.62 769 LYS A O 1
ATOM 6354 N N . PHE A 1 770 ? 2.521 6.827 -27.617 1.00 93.31 770 PHE A N 1
ATOM 6355 C CA . PHE A 1 770 ? 3.837 6.535 -28.159 1.00 93.31 770 PHE A CA 1
ATOM 6356 C C . PHE A 1 770 ? 4.193 5.060 -27.944 1.00 93.31 770 PHE A C 1
ATOM 6358 O O . PHE A 1 770 ? 3.547 4.360 -27.157 1.00 93.31 770 PHE A O 1
ATOM 6365 N N . ASP A 1 771 ? 5.185 4.580 -28.691 1.00 95.00 771 ASP A N 1
ATOM 6366 C CA . ASP A 1 771 ? 5.524 3.159 -28.780 1.00 95.00 771 ASP A CA 1
ATOM 6367 C C . ASP A 1 771 ? 6.796 2.799 -27.996 1.00 95.00 771 ASP A C 1
ATOM 6369 O O . ASP A 1 771 ? 6.950 1.657 -27.550 1.00 95.00 771 ASP A O 1
ATOM 6373 N N . VAL A 1 772 ? 7.688 3.776 -27.800 1.00 95.62 772 VAL A N 1
ATOM 6374 C CA . VAL A 1 772 ? 9.012 3.589 -27.191 1.00 95.62 772 VAL A CA 1
ATOM 6375 C C . VAL A 1 772 ? 9.217 4.552 -26.023 1.00 95.62 772 VAL A C 1
ATOM 6377 O O . VAL A 1 772 ? 8.984 5.750 -26.167 1.00 95.62 772 VAL A O 1
ATOM 6380 N N . LEU A 1 773 ? 9.697 4.042 -24.886 1.00 94.38 773 LEU A N 1
ATOM 6381 C CA . LEU A 1 773 ? 10.140 4.858 -23.751 1.00 94.38 773 LEU A CA 1
ATOM 6382 C C . LEU A 1 773 ? 11.634 4.648 -23.498 1.00 94.38 773 LEU A C 1
ATOM 6384 O O . LEU A 1 773 ? 12.059 3.530 -23.191 1.00 94.38 773 LEU A O 1
ATOM 6388 N N . ILE A 1 774 ? 12.422 5.719 -23.577 1.00 93.62 774 ILE A N 1
ATOM 6389 C CA . ILE A 1 774 ? 13.854 5.689 -23.253 1.00 93.62 774 ILE A CA 1
ATOM 6390 C C . ILE A 1 774 ? 14.075 6.245 -21.852 1.00 93.62 774 ILE A C 1
ATOM 6392 O O . ILE A 1 774 ? 13.680 7.363 -21.561 1.00 93.62 774 ILE A O 1
ATOM 6396 N N . GLY A 1 775 ? 14.760 5.532 -20.966 1.00 90.75 775 GLY A N 1
ATOM 6397 C CA . GLY A 1 775 ? 15.119 6.091 -19.664 1.00 90.75 775 GLY A CA 1
ATOM 6398 C C . GLY A 1 775 ? 16.472 5.641 -19.157 1.00 90.75 775 GLY A C 1
ATOM 6399 O O . GLY A 1 775 ? 17.125 4.783 -19.731 1.00 90.75 775 GLY A O 1
ATOM 6400 N N . ILE A 1 776 ? 16.908 6.222 -18.046 1.00 86.75 776 ILE A N 1
ATOM 6401 C CA . ILE A 1 776 ? 18.176 5.828 -17.407 1.00 86.75 776 ILE A CA 1
ATOM 6402 C C . ILE A 1 776 ? 17.924 4.688 -16.426 1.00 86.75 776 ILE A C 1
ATOM 6404 O O . ILE A 1 776 ? 18.553 3.635 -16.461 1.00 86.75 776 ILE A O 1
ATOM 6408 N N . ASN A 1 777 ? 16.964 4.915 -15.531 1.00 76.75 777 ASN A N 1
ATOM 6409 C CA . ASN A 1 777 ? 16.567 3.973 -14.505 1.00 76.75 777 ASN A CA 1
ATOM 6410 C C . ASN A 1 777 ? 15.043 3.833 -14.523 1.00 76.75 777 ASN A C 1
ATOM 6412 O O . ASN A 1 777 ? 14.330 4.530 -13.800 1.00 76.75 777 ASN A O 1
ATOM 6416 N N . LEU A 1 778 ? 14.568 2.921 -15.369 1.00 66.81 778 LEU A N 1
ATOM 6417 C CA . LEU A 1 778 ? 13.159 2.529 -15.478 1.00 66.81 778 LEU A CA 1
ATOM 6418 C C . LEU A 1 778 ? 12.760 1.502 -14.391 1.00 66.81 778 LEU A C 1
ATOM 6420 O O . LEU A 1 778 ? 11.719 0.853 -14.479 1.00 66.81 778 LEU A O 1
ATOM 6424 N N . LEU A 1 779 ? 13.612 1.295 -13.375 1.00 56.62 779 LEU A N 1
ATOM 6425 C CA . LEU A 1 779 ? 13.486 0.208 -12.399 1.00 56.62 779 LEU A CA 1
ATOM 6426 C C . LEU A 1 779 ? 12.712 0.601 -11.139 1.00 56.62 779 LEU A C 1
ATOM 6428 O O . LEU A 1 779 ? 12.324 -0.290 -10.388 1.00 56.62 779 LEU A O 1
ATOM 6432 N N . ARG A 1 780 ? 12.468 1.896 -10.900 1.00 54.81 780 ARG A N 1
ATOM 6433 C CA . ARG A 1 780 ? 12.038 2.387 -9.580 1.00 54.81 780 ARG A CA 1
ATOM 6434 C C . ARG A 1 780 ? 10.584 2.100 -9.191 1.00 54.81 780 ARG A C 1
ATOM 6436 O O . ARG A 1 780 ? 10.326 2.007 -7.996 1.00 54.81 780 ARG A O 1
ATOM 6443 N N . GLU A 1 781 ? 9.641 1.958 -10.125 1.00 55.12 781 GLU A N 1
ATOM 6444 C CA . GLU A 1 781 ? 8.206 2.087 -9.780 1.00 55.12 781 GLU A CA 1
ATOM 6445 C C . GLU A 1 781 ? 7.363 0.800 -9.787 1.00 55.12 781 GLU A C 1
ATOM 6447 O O . GLU A 1 781 ? 6.143 0.886 -9.849 1.00 55.12 781 GLU A O 1
ATOM 6452 N N . GLY A 1 782 ? 7.933 -0.410 -9.739 1.00 53.00 782 GLY A N 1
ATOM 6453 C CA . GLY A 1 782 ? 7.073 -1.611 -9.786 1.00 53.00 782 GLY A CA 1
ATOM 6454 C C . GLY A 1 782 ? 6.199 -1.669 -11.058 1.00 53.00 782 GLY A C 1
ATOM 6455 O O . GLY A 1 782 ? 5.117 -2.249 -11.055 1.00 53.00 782 GLY A O 1
ATOM 6456 N N . LEU A 1 783 ? 6.680 -1.058 -12.152 1.00 63.25 783 LEU A N 1
ATOM 6457 C CA . LEU A 1 783 ? 5.965 -0.909 -13.420 1.00 63.25 783 LEU A CA 1
ATOM 6458 C C . LEU A 1 783 ? 5.521 -2.255 -13.993 1.00 63.25 783 LEU A C 1
ATOM 6460 O O . LEU A 1 783 ? 6.338 -3.129 -14.304 1.00 63.25 783 LEU A O 1
ATOM 6464 N N . ASP A 1 784 ? 4.211 -2.390 -14.146 1.00 67.94 784 ASP A N 1
ATOM 6465 C CA . ASP A 1 784 ? 3.532 -3.549 -14.706 1.00 67.94 784 ASP A CA 1
ATOM 6466 C C . ASP A 1 784 ? 3.058 -3.213 -16.126 1.00 67.94 784 ASP A C 1
ATOM 6468 O O . ASP A 1 784 ? 1.985 -2.635 -16.311 1.00 67.94 784 ASP A O 1
ATOM 6472 N N . LEU A 1 785 ? 3.908 -3.518 -17.111 1.00 80.44 785 LEU A N 1
ATOM 6473 C CA . LEU A 1 785 ? 3.720 -3.169 -18.522 1.00 80.44 785 LEU A CA 1
ATOM 6474 C C . LEU A 1 785 ? 3.616 -4.437 -19.387 1.00 80.44 785 LEU A C 1
ATOM 6476 O O . LEU A 1 785 ? 4.598 -4.832 -20.014 1.00 80.44 785 LEU A O 1
ATOM 6480 N N . PRO A 1 786 ? 2.454 -5.114 -19.426 1.00 84.62 786 PRO A N 1
ATOM 6481 C CA . PRO A 1 786 ? 2.275 -6.308 -20.255 1.00 84.62 786 PRO A CA 1
ATOM 6482 C C . PRO A 1 786 ? 2.383 -6.023 -21.758 1.00 84.62 786 PRO A C 1
ATOM 6484 O O . PRO A 1 786 ? 2.623 -6.937 -22.545 1.00 84.62 786 PRO A O 1
ATOM 6487 N N . GLU A 1 787 ? 2.212 -4.765 -22.167 1.00 89.00 787 GLU A N 1
ATOM 6488 C CA . GLU A 1 787 ? 2.325 -4.332 -23.557 1.00 89.00 787 GLU A CA 1
ATOM 6489 C C . GLU A 1 787 ? 3.785 -4.327 -24.056 1.00 89.00 787 GLU A C 1
ATOM 6491 O O . GLU A 1 787 ? 4.013 -4.305 -25.265 1.00 89.00 787 GLU A O 1
ATOM 6496 N N . VAL A 1 788 ? 4.779 -4.377 -23.159 1.00 92.00 788 VAL A N 1
ATOM 6497 C CA . VAL A 1 788 ? 6.205 -4.341 -23.519 1.00 92.00 788 VAL A CA 1
ATOM 6498 C C . VAL A 1 788 ? 6.664 -5.697 -24.050 1.00 92.00 788 VAL A C 1
ATOM 6500 O O . VAL A 1 788 ? 6.664 -6.686 -23.322 1.00 92.00 788 VAL A O 1
ATOM 6503 N N . GLY A 1 789 ? 7.063 -5.738 -25.323 1.00 92.94 789 GLY A N 1
ATOM 6504 C CA . GLY A 1 789 ? 7.600 -6.936 -25.982 1.00 92.94 789 GLY A CA 1
ATOM 6505 C C . GLY A 1 789 ? 9.126 -6.961 -26.067 1.00 92.94 789 GLY A C 1
ATOM 6506 O O . GLY A 1 789 ? 9.715 -8.035 -26.144 1.00 92.94 789 GLY A O 1
ATOM 6507 N N . LEU A 1 790 ? 9.771 -5.792 -26.002 1.00 96.25 790 LEU A N 1
ATOM 6508 C CA . LEU A 1 790 ? 11.223 -5.661 -26.072 1.00 96.25 790 LEU A CA 1
ATOM 6509 C C . LEU A 1 790 ? 11.745 -4.720 -24.991 1.00 96.25 790 LEU A C 1
ATOM 6511 O O . LEU A 1 790 ? 11.230 -3.617 -24.796 1.00 96.25 790 LEU A O 1
ATOM 6515 N N . VAL A 1 791 ? 12.816 -5.153 -24.334 1.00 96.31 791 VAL A N 1
ATOM 6516 C CA . VAL A 1 791 ? 13.658 -4.297 -23.499 1.00 96.31 791 VAL A CA 1
ATOM 6517 C C . VAL A 1 791 ? 15.059 -4.253 -24.103 1.00 96.31 791 VAL A C 1
ATOM 6519 O O . VAL A 1 791 ? 15.692 -5.291 -24.268 1.00 96.31 791 VAL A O 1
ATOM 6522 N N . ALA A 1 792 ? 15.554 -3.061 -24.415 1.00 96.94 792 ALA A N 1
ATOM 6523 C CA . ALA A 1 792 ? 16.911 -2.847 -24.903 1.00 96.94 792 ALA A CA 1
ATOM 6524 C C . ALA A 1 792 ? 17.778 -2.186 -23.823 1.00 96.94 792 ALA A C 1
ATOM 6526 O O . ALA A 1 792 ? 17.379 -1.203 -23.190 1.00 96.94 792 ALA A O 1
ATOM 6527 N N . ILE A 1 793 ? 18.977 -2.718 -23.606 1.00 96.38 793 ILE A N 1
ATOM 6528 C CA . ILE A 1 793 ? 19.956 -2.209 -22.643 1.00 96.38 793 ILE A CA 1
ATOM 6529 C C . ILE A 1 793 ? 21.180 -1.741 -23.422 1.00 96.38 793 ILE A C 1
ATOM 6531 O O . ILE A 1 793 ? 21.988 -2.564 -23.851 1.00 96.38 793 ILE A O 1
ATOM 6535 N N . LEU A 1 794 ? 21.304 -0.424 -23.608 1.00 95.94 794 LEU A N 1
ATOM 6536 C CA . LEU A 1 794 ? 22.474 0.173 -24.252 1.00 95.94 794 LEU A CA 1
ATOM 6537 C C . LEU A 1 794 ? 23.658 0.191 -23.287 1.00 95.94 794 LEU A C 1
ATOM 6539 O O . LEU A 1 794 ? 23.468 0.331 -22.070 1.00 95.94 794 LEU A O 1
ATOM 6543 N N . ASP A 1 795 ? 24.868 0.078 -23.833 1.00 93.50 795 ASP A N 1
ATOM 6544 C CA . ASP A 1 795 ? 26.121 0.113 -23.071 1.00 93.50 795 ASP A CA 1
ATOM 6545 C C . ASP A 1 795 ? 26.095 -0.846 -21.860 1.00 93.50 795 ASP A C 1
ATOM 6547 O O . ASP A 1 795 ? 26.409 -0.487 -20.720 1.00 93.50 795 ASP A O 1
ATOM 6551 N N . GLY A 1 796 ? 25.635 -2.077 -22.094 1.00 92.12 796 GLY A N 1
ATOM 6552 C CA . GLY A 1 796 ? 25.437 -3.110 -21.081 1.00 92.12 796 GLY A CA 1
ATOM 6553 C C . GLY A 1 796 ? 26.714 -3.490 -20.329 1.00 92.12 796 GLY A C 1
ATOM 6554 O O . GLY A 1 796 ? 26.646 -3.902 -19.171 1.00 92.12 796 GLY A O 1
ATOM 6555 N N . ASP A 1 797 ? 27.874 -3.320 -20.968 1.00 92.81 797 ASP A N 1
ATOM 6556 C CA . ASP A 1 797 ? 29.192 -3.660 -20.425 1.00 92.81 797 ASP A CA 1
ATOM 6557 C C . ASP A 1 797 ? 29.808 -2.585 -19.514 1.00 92.81 797 ASP A C 1
ATOM 6559 O O . ASP A 1 797 ? 30.844 -2.822 -18.886 1.00 92.81 797 ASP A O 1
ATOM 6563 N N . LYS A 1 798 ? 29.184 -1.407 -19.402 1.00 92.88 798 LYS A N 1
ATOM 6564 C CA . LYS A 1 798 ? 29.673 -0.328 -18.539 1.00 92.88 798 LYS A CA 1
ATOM 6565 C C . LYS A 1 798 ? 29.246 -0.578 -17.103 1.00 92.88 798 LYS A C 1
ATOM 6567 O O . LYS A 1 798 ? 28.167 -0.171 -16.677 1.00 92.88 798 LYS A O 1
ATOM 6572 N N . GLU A 1 799 ? 30.111 -1.257 -16.356 1.00 88.44 799 GLU A N 1
ATOM 6573 C CA . GLU A 1 799 ? 29.860 -1.564 -14.951 1.00 88.44 799 GLU A CA 1
ATOM 6574 C C . GLU A 1 799 ? 29.598 -0.304 -14.113 1.00 88.44 799 GLU A C 1
ATOM 6576 O O . GLU A 1 799 ? 30.180 0.763 -14.305 1.00 88.44 799 GLU A O 1
ATOM 6581 N N . GLY A 1 800 ? 28.689 -0.447 -13.155 1.00 87.88 800 GLY A N 1
ATOM 6582 C CA . GLY A 1 800 ? 28.208 0.634 -12.309 1.00 87.88 800 GLY A CA 1
ATOM 6583 C C . GLY A 1 800 ? 26.817 0.308 -11.787 1.00 87.88 800 GLY A C 1
ATOM 6584 O O . GLY A 1 800 ? 26.249 -0.733 -12.105 1.00 87.88 800 GLY A O 1
ATOM 6585 N N . PHE A 1 801 ? 26.234 1.214 -11.004 1.00 84.56 801 PHE A N 1
ATOM 6586 C CA . PHE A 1 801 ? 24.929 0.991 -10.370 1.00 84.56 801 PHE A CA 1
ATOM 6587 C C . PHE A 1 801 ? 23.822 0.572 -11.361 1.00 84.56 801 PHE A C 1
ATOM 6589 O O . PHE A 1 801 ? 23.014 -0.295 -11.050 1.00 84.56 801 PHE A O 1
ATOM 6596 N N . LEU A 1 802 ? 23.798 1.147 -12.569 1.00 87.00 802 LEU A N 1
ATOM 6597 C CA . LEU A 1 802 ? 22.771 0.873 -13.586 1.00 87.00 802 LEU A CA 1
ATOM 6598 C C . LEU A 1 802 ? 22.971 -0.449 -14.347 1.00 87.00 802 LEU A C 1
ATOM 6600 O O . LEU A 1 802 ? 22.082 -0.849 -15.099 1.00 87.00 802 LEU A O 1
ATOM 6604 N N . ARG A 1 803 ? 24.134 -1.093 -14.203 1.00 92.19 803 ARG A N 1
ATOM 6605 C CA . ARG A 1 803 ? 24.536 -2.303 -14.943 1.00 92.19 803 ARG A CA 1
ATOM 6606 C C . ARG A 1 803 ? 25.107 -3.387 -14.029 1.00 92.19 803 ARG A C 1
ATOM 6608 O O . ARG A 1 803 ? 25.749 -4.323 -14.497 1.00 92.19 803 ARG A O 1
ATOM 6615 N N . ASP A 1 804 ? 24.881 -3.274 -12.723 1.00 90.12 804 ASP A N 1
ATOM 6616 C CA . ASP A 1 804 ? 25.173 -4.367 -11.806 1.00 90.12 804 ASP A CA 1
ATOM 6617 C C . ASP A 1 804 ? 24.193 -5.533 -12.032 1.00 90.12 804 ASP A C 1
ATOM 6619 O O . ASP A 1 804 ? 23.156 -5.399 -12.693 1.00 90.12 804 ASP A O 1
ATOM 6623 N N . THR A 1 805 ? 24.509 -6.705 -11.478 1.00 89.50 805 THR A N 1
ATOM 6624 C CA . THR A 1 805 ? 23.672 -7.905 -11.630 1.00 89.50 805 THR A CA 1
ATOM 6625 C C . THR A 1 805 ? 22.207 -7.663 -11.248 1.00 89.50 805 THR A C 1
ATOM 6627 O O . THR A 1 805 ? 21.313 -8.212 -11.889 1.00 89.50 805 THR A O 1
ATOM 6630 N N . ARG A 1 806 ? 21.929 -6.849 -10.218 1.00 84.88 806 ARG A N 1
ATOM 6631 C CA . ARG A 1 806 ? 20.555 -6.625 -9.742 1.00 84.88 806 ARG A CA 1
ATOM 6632 C C . ARG A 1 806 ? 19.776 -5.745 -10.709 1.00 84.88 806 ARG A C 1
ATOM 6634 O O . ARG A 1 806 ? 18.665 -6.114 -11.088 1.00 84.88 806 ARG A O 1
ATOM 6641 N N . SER A 1 807 ? 20.365 -4.629 -11.122 1.00 87.19 807 SER A N 1
ATOM 6642 C CA . SER A 1 807 ? 19.783 -3.696 -12.081 1.00 87.19 807 SER A CA 1
ATOM 6643 C C . SER A 1 807 ? 19.513 -4.379 -13.417 1.00 87.19 807 SER A C 1
ATOM 6645 O O . SER A 1 807 ? 18.435 -4.199 -13.986 1.00 87.19 807 SER A O 1
ATOM 6647 N N . LEU A 1 808 ? 20.428 -5.235 -13.886 1.00 91.81 808 LEU A N 1
ATOM 6648 C CA . LEU A 1 808 ? 20.225 -6.020 -15.105 1.00 91.81 808 LEU A CA 1
ATOM 6649 C C . LEU A 1 808 ? 19.050 -6.998 -14.969 1.00 91.81 808 LEU A C 1
ATOM 6651 O O . LEU A 1 808 ? 18.145 -6.950 -15.797 1.00 91.81 808 LEU A O 1
ATOM 6655 N N . ILE A 1 809 ? 18.996 -7.816 -13.908 1.00 89.56 809 ILE A N 1
ATOM 6656 C CA . ILE A 1 809 ? 17.880 -8.760 -13.682 1.00 89.56 809 ILE A CA 1
ATOM 6657 C C . ILE A 1 809 ? 16.532 -8.027 -13.615 1.00 89.56 809 ILE A C 1
ATOM 6659 O O . ILE A 1 809 ? 15.541 -8.487 -14.179 1.00 89.56 809 ILE A O 1
ATOM 6663 N N . GLN A 1 810 ? 16.474 -6.872 -12.951 1.00 84.25 810 GLN A N 1
ATOM 6664 C CA . GLN A 1 810 ? 15.247 -6.076 -12.873 1.00 84.25 810 GLN A CA 1
ATOM 6665 C C . GLN A 1 810 ? 14.837 -5.484 -14.216 1.00 84.25 810 GLN A C 1
ATOM 6667 O O . GLN A 1 810 ? 13.646 -5.446 -14.527 1.00 84.25 810 GLN A O 1
ATOM 6672 N N . THR A 1 811 ? 15.813 -5.035 -15.007 1.00 89.50 811 THR A N 1
ATOM 6673 C CA . THR A 1 811 ? 15.573 -4.470 -16.338 1.00 89.50 811 THR A CA 1
ATOM 6674 C C . THR A 1 811 ? 15.042 -5.559 -17.264 1.00 89.50 811 THR A C 1
ATOM 6676 O O . THR A 1 811 ? 13.996 -5.376 -17.882 1.00 89.50 811 THR A O 1
ATOM 6679 N N . ILE A 1 812 ? 15.675 -6.736 -17.250 1.00 91.69 812 ILE A N 1
ATOM 6680 C CA . ILE A 1 812 ? 15.220 -7.948 -17.947 1.00 91.69 812 ILE A CA 1
ATOM 6681 C C . ILE A 1 812 ? 13.785 -8.307 -17.529 1.00 91.69 812 ILE A C 1
ATOM 6683 O O . ILE A 1 812 ? 12.925 -8.567 -18.372 1.00 91.69 812 ILE A O 1
ATOM 6687 N N . GLY A 1 813 ? 13.491 -8.238 -16.228 1.00 87.25 813 GLY A N 1
ATOM 6688 C CA . GLY A 1 813 ? 12.176 -8.534 -15.658 1.00 87.25 813 GLY A CA 1
ATOM 6689 C C . GLY A 1 813 ? 11.017 -7.714 -16.241 1.00 87.25 813 GLY A C 1
ATOM 6690 O O . GLY A 1 813 ? 9.867 -8.161 -16.197 1.00 87.25 813 GLY A O 1
ATOM 6691 N N . ARG A 1 814 ? 11.288 -6.540 -16.832 1.00 87.25 814 ARG A N 1
ATOM 6692 C CA . ARG A 1 814 ? 10.258 -5.699 -17.467 1.00 87.25 814 ARG A CA 1
ATOM 6693 C C . ARG A 1 814 ? 9.656 -6.340 -18.720 1.00 87.25 814 ARG A C 1
ATOM 6695 O O . ARG A 1 814 ? 8.488 -6.093 -18.997 1.00 87.25 814 ARG A O 1
ATOM 6702 N N . ALA A 1 815 ? 10.390 -7.217 -19.407 1.00 90.00 815 ALA A N 1
ATOM 6703 C CA . ALA A 1 815 ? 9.872 -7.984 -20.542 1.00 90.00 815 ALA A CA 1
ATOM 6704 C C . ALA A 1 815 ? 9.108 -9.257 -20.121 1.00 90.00 815 ALA A C 1
ATOM 6706 O O . ALA A 1 815 ? 8.409 -9.852 -20.934 1.00 90.00 815 ALA A O 1
ATOM 6707 N N . SER A 1 816 ? 9.175 -9.690 -18.854 1.00 87.50 816 SER A N 1
ATOM 6708 C CA . SER A 1 816 ? 8.597 -10.982 -18.423 1.00 87.50 816 SER A CA 1
ATOM 6709 C C . SER A 1 816 ? 7.067 -10.997 -18.291 1.00 87.50 816 SER A C 1
ATOM 6711 O O . SER A 1 816 ? 6.489 -11.997 -17.860 1.00 87.50 816 SER A O 1
ATOM 6713 N N . ARG A 1 817 ? 6.394 -9.879 -18.589 1.00 83.69 817 ARG A N 1
ATOM 6714 C CA . ARG A 1 817 ? 4.927 -9.759 -18.516 1.00 83.69 817 ARG A CA 1
ATOM 6715 C C . ARG A 1 817 ? 4.229 -9.992 -19.859 1.00 83.69 817 ARG A C 1
ATOM 6717 O O . ARG A 1 817 ? 2.998 -10.056 -19.896 1.00 83.69 817 ARG A O 1
ATOM 6724 N N . ASN A 1 818 ? 5.008 -10.180 -20.922 1.00 87.56 818 ASN A N 1
ATOM 6725 C CA . ASN A 1 818 ? 4.554 -10.458 -22.276 1.00 87.56 818 ASN A CA 1
ATOM 6726 C C . ASN A 1 818 ? 5.021 -11.855 -22.709 1.00 87.56 818 ASN A C 1
ATOM 6728 O O . ASN A 1 818 ? 6.171 -12.226 -22.494 1.00 87.56 818 ASN A O 1
ATOM 6732 N N . ALA A 1 819 ? 4.134 -12.639 -23.325 1.00 88.44 819 ALA A N 1
ATOM 6733 C CA . ALA A 1 819 ? 4.452 -13.980 -23.814 1.00 88.44 819 ALA A CA 1
ATOM 6734 C C . ALA A 1 819 ? 5.547 -13.982 -24.898 1.00 88.44 819 ALA A C 1
ATOM 6736 O O . ALA A 1 819 ? 6.282 -14.957 -25.010 1.00 88.44 819 ALA A O 1
ATOM 6737 N N . ASN A 1 820 ? 5.675 -12.881 -25.644 1.00 87.69 820 ASN A N 1
ATOM 6738 C CA . ASN A 1 820 ? 6.701 -12.658 -26.664 1.00 87.69 820 ASN A CA 1
ATOM 6739 C C . ASN A 1 820 ? 7.854 -11.776 -26.152 1.00 87.69 820 ASN A C 1
ATOM 6741 O O . ASN A 1 820 ? 8.592 -11.213 -26.957 1.00 87.69 820 ASN A O 1
ATOM 6745 N N . GLY A 1 821 ? 7.970 -11.596 -24.834 1.00 92.50 821 GLY A N 1
ATOM 6746 C CA . GLY A 1 821 ? 8.985 -10.744 -24.232 1.00 92.50 821 GLY A CA 1
ATOM 6747 C C . GLY A 1 821 ? 10.403 -11.234 -24.522 1.00 92.50 821 GLY A C 1
ATOM 6748 O O . GLY A 1 821 ? 10.732 -12.390 -24.245 1.00 92.50 821 GLY A O 1
ATOM 6749 N N . ARG A 1 822 ? 11.254 -10.334 -25.017 1.00 96.31 822 ARG A N 1
ATOM 6750 C CA . ARG A 1 822 ? 12.698 -10.559 -25.187 1.00 96.31 822 ARG A CA 1
ATOM 6751 C C . ARG A 1 822 ? 13.521 -9.339 -24.778 1.00 96.31 822 ARG A C 1
ATOM 6753 O O . ARG A 1 822 ? 12.989 -8.238 -24.615 1.00 96.31 822 ARG A O 1
ATOM 6760 N N . VAL A 1 823 ? 14.821 -9.546 -24.603 1.00 97.69 823 VAL A N 1
ATOM 6761 C CA . VAL A 1 823 ? 15.777 -8.526 -24.167 1.00 97.69 823 VAL A CA 1
ATOM 6762 C C . VAL A 1 823 ? 16.994 -8.518 -25.080 1.00 97.69 823 VAL A C 1
ATOM 6764 O O . VAL A 1 823 ? 17.528 -9.578 -25.389 1.00 97.69 823 VAL A O 1
ATOM 6767 N N . ILE A 1 824 ? 17.462 -7.326 -25.449 1.00 98.00 824 ILE A N 1
ATOM 6768 C CA . ILE A 1 824 ? 18.744 -7.131 -26.136 1.00 98.00 824 ILE A CA 1
ATOM 6769 C C . ILE A 1 824 ? 19.680 -6.353 -25.211 1.00 98.00 824 ILE A C 1
ATOM 6771 O O . ILE A 1 824 ? 19.318 -5.289 -24.705 1.00 98.00 824 ILE A O 1
ATOM 6775 N N . ILE A 1 825 ? 20.884 -6.876 -24.989 1.00 97.56 825 ILE A N 1
ATOM 6776 C CA . ILE A 1 825 ? 21.965 -6.205 -24.265 1.00 97.56 825 ILE A CA 1
ATOM 6777 C C . ILE A 1 825 ? 23.071 -5.871 -25.266 1.00 97.56 825 ILE A C 1
ATOM 6779 O O . ILE A 1 825 ? 23.723 -6.773 -25.787 1.00 97.56 825 ILE A O 1
ATOM 6783 N N . TYR A 1 826 ? 23.303 -4.583 -25.511 1.00 97.81 826 TYR A N 1
ATOM 6784 C CA . TYR A 1 826 ? 24.401 -4.127 -26.362 1.00 97.81 826 TYR A CA 1
ATOM 6785 C C . TYR A 1 826 ? 25.681 -4.018 -25.533 1.00 97.81 826 TYR A C 1
ATOM 6787 O O . TYR A 1 826 ? 25.756 -3.207 -24.608 1.00 97.81 826 TYR A O 1
ATOM 6795 N N . ALA A 1 827 ? 26.663 -4.872 -25.806 1.00 96.44 827 ALA A N 1
ATOM 6796 C CA . ALA A 1 827 ? 27.885 -5.012 -25.023 1.00 96.44 827 ALA A CA 1
ATOM 6797 C C . ALA A 1 827 ? 29.020 -5.618 -25.865 1.00 96.44 827 ALA A C 1
ATOM 6799 O O . ALA A 1 827 ? 28.837 -6.664 -26.483 1.00 96.44 827 ALA A O 1
ATOM 6800 N N . ASP A 1 828 ? 30.216 -5.022 -25.814 1.00 94.06 828 ASP A N 1
ATOM 6801 C CA . ASP A 1 828 ? 31.406 -5.582 -26.479 1.00 94.06 828 ASP A CA 1
ATOM 6802 C C . ASP A 1 828 ? 32.084 -6.654 -25.619 1.00 94.06 828 ASP A C 1
ATOM 6804 O O . ASP A 1 828 ? 32.785 -7.537 -26.115 1.00 94.06 828 ASP A O 1
ATOM 6808 N N . LYS A 1 829 ? 31.891 -6.576 -24.297 1.00 94.50 829 LYS A N 1
ATOM 6809 C CA . LYS A 1 829 ? 32.431 -7.527 -23.323 1.00 94.50 829 LYS A CA 1
ATOM 6810 C C . LYS A 1 829 ? 31.322 -8.073 -22.439 1.00 94.50 829 LYS A C 1
ATOM 6812 O O . LYS A 1 829 ? 30.546 -7.323 -21.853 1.00 94.50 829 LYS A O 1
ATOM 6817 N N . ILE A 1 830 ? 31.310 -9.390 -22.257 1.00 95.81 830 ILE A N 1
ATOM 6818 C CA . ILE A 1 830 ? 30.452 -10.033 -21.260 1.00 95.81 830 ILE A CA 1
ATOM 6819 C C . ILE A 1 830 ? 31.090 -9.812 -19.885 1.00 95.81 830 ILE A C 1
ATOM 6821 O O . ILE A 1 830 ? 32.074 -10.455 -19.525 1.00 95.81 830 ILE A O 1
ATOM 6825 N N . THR A 1 831 ? 30.554 -8.859 -19.124 1.00 96.44 831 THR A N 1
ATOM 6826 C CA . THR A 1 831 ? 30.982 -8.607 -17.743 1.00 96.44 831 THR A CA 1
ATOM 6827 C C . THR A 1 831 ? 30.453 -9.690 -16.805 1.00 96.44 831 THR A C 1
ATOM 6829 O O . THR A 1 831 ? 29.466 -10.370 -17.100 1.00 96.44 831 THR A O 1
ATOM 6832 N N . ARG A 1 832 ? 31.045 -9.799 -15.608 1.00 94.62 832 ARG A N 1
ATOM 6833 C CA . ARG A 1 832 ? 30.544 -10.691 -14.547 1.00 94.62 832 ARG A CA 1
ATOM 6834 C C . ARG A 1 832 ? 29.080 -10.397 -14.199 1.00 94.62 832 ARG A C 1
ATOM 6836 O O . ARG A 1 832 ? 28.326 -11.307 -13.855 1.00 94.62 832 ARG A O 1
ATOM 6843 N N . SER A 1 833 ? 28.681 -9.126 -14.280 1.00 93.88 833 SER A N 1
ATOM 6844 C CA . SER A 1 833 ? 27.311 -8.692 -14.010 1.00 93.88 833 SER A CA 1
ATOM 6845 C C . SER A 1 833 ? 26.323 -9.214 -15.056 1.00 93.88 833 SER A C 1
ATOM 6847 O O . SER A 1 833 ? 25.282 -9.749 -14.668 1.00 93.88 833 SER A O 1
ATOM 6849 N N . ILE A 1 834 ? 26.674 -9.123 -16.347 1.00 95.88 834 ILE A N 1
ATOM 6850 C CA . ILE A 1 834 ? 25.885 -9.672 -17.462 1.00 95.88 834 ILE A CA 1
ATOM 6851 C C . ILE A 1 834 ? 25.782 -11.190 -17.335 1.00 95.88 834 ILE A C 1
ATOM 6853 O O . ILE A 1 834 ? 24.676 -11.725 -17.328 1.00 95.88 834 ILE A O 1
ATOM 6857 N N . GLU A 1 835 ? 26.914 -11.876 -17.169 1.00 96.50 835 GLU A N 1
ATOM 6858 C CA . GLU A 1 835 ? 26.957 -13.336 -17.058 1.00 96.50 835 GLU A CA 1
ATOM 6859 C C . GLU A 1 835 ? 26.050 -13.841 -15.924 1.00 96.50 835 GLU A C 1
ATOM 6861 O O . GLU A 1 835 ? 25.233 -14.744 -16.115 1.00 96.50 835 GLU A O 1
ATOM 6866 N N . ALA A 1 836 ? 26.137 -13.223 -14.742 1.00 93.12 836 ALA A N 1
ATOM 6867 C CA . ALA A 1 836 ? 25.312 -13.598 -13.600 1.00 93.12 836 ALA A CA 1
ATOM 6868 C C . ALA A 1 836 ? 23.812 -13.336 -13.834 1.00 93.12 836 ALA A C 1
ATOM 6870 O O . ALA A 1 836 ? 22.988 -14.152 -13.412 1.00 93.12 836 ALA A O 1
ATOM 6871 N N . ALA A 1 837 ? 23.457 -12.228 -14.493 1.00 93.62 837 ALA A N 1
ATOM 6872 C CA . ALA A 1 837 ? 22.070 -11.874 -14.788 1.00 93.62 837 ALA A CA 1
ATOM 6873 C C . ALA A 1 837 ? 21.439 -12.817 -15.824 1.00 93.62 837 ALA A C 1
ATOM 6875 O O . ALA A 1 837 ? 20.331 -13.312 -15.605 1.00 93.62 837 ALA A O 1
ATOM 6876 N N . VAL A 1 838 ? 22.158 -13.115 -16.910 1.00 96.00 838 VAL A N 1
ATOM 6877 C CA . VAL A 1 838 ? 21.720 -14.056 -17.954 1.00 96.00 838 VAL A CA 1
ATOM 6878 C C . VAL A 1 838 ? 21.555 -15.453 -17.365 1.00 96.00 838 VAL A C 1
ATOM 6880 O O . VAL A 1 838 ? 20.482 -16.038 -17.470 1.00 96.00 838 VAL A O 1
ATOM 6883 N N . ARG A 1 839 ? 22.552 -15.941 -16.615 1.00 95.62 839 ARG A N 1
ATOM 6884 C CA . ARG A 1 839 ? 22.496 -17.264 -15.979 1.00 95.62 839 ARG A CA 1
ATOM 6885 C C . ARG A 1 839 ? 21.292 -17.432 -15.049 1.00 95.62 839 ARG A C 1
ATOM 6887 O O . ARG A 1 839 ? 20.673 -18.495 -15.034 1.00 95.62 839 ARG A O 1
ATOM 6894 N N . GLU A 1 840 ? 20.967 -16.417 -14.247 1.00 91.00 840 GLU A N 1
ATOM 6895 C CA . GLU A 1 840 ? 19.795 -16.475 -13.364 1.00 91.00 840 GLU A CA 1
ATOM 6896 C C . GLU A 1 840 ? 18.478 -16.415 -14.153 1.00 91.00 840 GLU A C 1
ATOM 6898 O O . GLU A 1 840 ? 17.543 -17.148 -13.828 1.00 91.00 840 GLU A O 1
ATOM 6903 N N . THR A 1 841 ? 18.418 -15.609 -15.216 1.00 93.12 841 THR A N 1
ATOM 6904 C CA . THR A 1 841 ? 17.259 -15.529 -16.123 1.00 93.12 841 THR A CA 1
ATOM 6905 C C . THR A 1 841 ? 17.000 -16.879 -16.798 1.00 93.12 841 THR A C 1
ATOM 6907 O O . THR A 1 841 ? 15.885 -17.399 -16.742 1.00 93.12 841 THR A O 1
ATOM 6910 N N . ASP A 1 842 ? 18.044 -17.520 -17.326 1.00 94.38 842 ASP A N 1
ATOM 6911 C CA . ASP A 1 842 ? 17.953 -18.832 -17.972 1.00 94.38 842 ASP A CA 1
ATOM 6912 C C . ASP A 1 842 ? 17.551 -19.935 -16.990 1.00 94.38 842 ASP A C 1
ATOM 6914 O O . ASP A 1 842 ? 16.718 -20.791 -17.310 1.00 94.38 842 ASP A O 1
ATOM 6918 N N . ARG A 1 843 ? 18.078 -19.902 -15.755 1.00 93.88 843 ARG A N 1
ATOM 6919 C CA . ARG A 1 843 ? 17.678 -20.831 -14.685 1.00 93.88 843 ARG A CA 1
ATOM 6920 C C . ARG A 1 843 ? 16.175 -20.738 -14.412 1.00 93.88 843 ARG A C 1
ATOM 6922 O O . ARG A 1 843 ? 15.505 -21.772 -14.314 1.00 93.88 843 ARG A O 1
ATOM 6929 N N . ARG A 1 844 ? 15.642 -19.516 -14.286 1.00 89.25 844 ARG A N 1
ATOM 6930 C CA . ARG A 1 844 ? 14.210 -19.257 -14.055 1.00 89.25 844 ARG A CA 1
ATOM 6931 C C . ARG A 1 844 ? 13.373 -19.715 -15.243 1.00 89.25 844 ARG A C 1
ATOM 6933 O O . ARG A 1 844 ? 12.448 -20.509 -15.050 1.00 89.25 844 ARG A O 1
ATOM 6940 N N . ARG A 1 845 ? 13.749 -19.292 -16.454 1.00 93.62 845 ARG A N 1
ATOM 6941 C CA . ARG A 1 845 ? 13.086 -19.648 -17.717 1.00 93.62 845 ARG A CA 1
ATOM 6942 C C . ARG A 1 845 ? 12.989 -21.160 -17.888 1.00 93.62 845 ARG A C 1
ATOM 6944 O O . ARG A 1 845 ? 11.900 -21.676 -18.132 1.00 93.62 845 ARG A O 1
ATOM 6951 N N . LYS A 1 846 ? 14.087 -21.894 -17.676 1.00 95.31 846 LYS A N 1
ATOM 6952 C CA . LYS A 1 846 ? 14.114 -23.363 -17.760 1.00 95.31 846 LYS A CA 1
ATOM 6953 C C . LYS A 1 846 ? 13.103 -24.009 -16.810 1.00 95.31 846 LYS A C 1
ATOM 6955 O O . LYS A 1 846 ? 12.276 -24.805 -17.253 1.00 95.31 846 LYS A O 1
ATOM 6960 N N . LYS A 1 847 ? 13.112 -23.619 -15.529 1.00 90.69 847 LYS A N 1
ATOM 6961 C CA . LYS A 1 847 ? 12.188 -24.148 -14.509 1.00 90.69 847 LYS A CA 1
ATOM 6962 C C . LYS A 1 847 ? 10.722 -23.855 -14.856 1.00 90.69 847 LYS A C 1
ATOM 6964 O O . LYS A 1 847 ? 9.863 -24.714 -14.671 1.00 90.69 847 LYS A O 1
ATOM 6969 N N . GLN A 1 848 ? 10.434 -22.663 -15.380 1.00 89.31 848 GLN A N 1
ATOM 6970 C CA . GLN A 1 848 ? 9.085 -22.272 -15.800 1.00 89.31 848 GLN A CA 1
ATOM 6971 C C . GLN A 1 848 ? 8.616 -23.063 -17.030 1.00 89.31 848 GLN A C 1
ATOM 6973 O O . GLN A 1 848 ? 7.493 -23.559 -17.038 1.00 89.31 848 GLN A O 1
ATOM 6978 N N . ILE A 1 849 ? 9.473 -23.248 -18.040 1.00 93.62 849 ILE A N 1
ATOM 6979 C CA . ILE A 1 849 ? 9.156 -24.048 -19.233 1.00 93.62 849 ILE A CA 1
ATOM 6980 C C . ILE A 1 849 ? 8.898 -25.511 -18.859 1.00 93.62 849 ILE A C 1
ATOM 6982 O O . ILE A 1 849 ? 7.928 -26.100 -19.334 1.00 93.62 849 ILE A O 1
ATOM 6986 N N . GLU A 1 850 ? 9.738 -26.107 -18.011 1.00 93.75 850 GLU A N 1
ATOM 6987 C CA . GLU A 1 850 ? 9.551 -27.481 -17.526 1.00 93.75 850 GLU A CA 1
ATOM 6988 C C . GLU A 1 850 ? 8.227 -27.634 -16.768 1.00 93.75 850 GLU A C 1
ATOM 6990 O O . GLU A 1 850 ? 7.474 -28.578 -17.017 1.00 93.75 850 GLU A O 1
ATOM 6995 N N . TYR A 1 851 ? 7.903 -26.674 -15.897 1.00 89.50 851 TYR A N 1
ATOM 6996 C CA . TYR A 1 851 ? 6.628 -26.647 -15.186 1.00 89.50 851 TYR A CA 1
ATOM 6997 C C . TYR A 1 851 ? 5.440 -26.534 -16.150 1.00 89.50 851 TYR A C 1
ATOM 6999 O O . TYR A 1 851 ? 4.498 -27.322 -16.046 1.00 89.50 851 TYR A O 1
ATOM 7007 N N . ASN A 1 852 ? 5.504 -25.613 -17.114 1.00 90.56 852 ASN A N 1
ATOM 7008 C CA . ASN A 1 852 ? 4.457 -25.408 -18.112 1.00 90.56 852 ASN A CA 1
ATOM 7009 C C . ASN A 1 852 ? 4.220 -26.665 -18.951 1.00 90.56 852 ASN A C 1
ATOM 7011 O O . ASN A 1 852 ? 3.077 -27.087 -19.110 1.00 90.56 852 ASN A O 1
ATOM 7015 N N . LYS A 1 853 ? 5.297 -27.307 -19.426 1.00 93.06 853 LYS A N 1
ATOM 7016 C CA . LYS A 1 853 ? 5.228 -28.573 -20.173 1.00 93.06 853 LYS A CA 1
ATOM 7017 C C . LYS A 1 853 ? 4.581 -29.678 -19.342 1.00 93.06 853 LYS A C 1
ATOM 7019 O O . LYS A 1 853 ? 3.700 -30.370 -19.838 1.00 93.06 853 LYS A O 1
ATOM 7024 N N . LYS A 1 854 ? 4.982 -29.818 -18.075 1.00 93.38 854 LYS A N 1
ATOM 7025 C CA . LYS A 1 854 ? 4.446 -30.840 -17.164 1.00 93.38 854 LYS A CA 1
ATOM 7026 C C . LYS A 1 854 ? 2.947 -30.669 -16.885 1.00 93.38 854 LYS A C 1
ATOM 7028 O O . LYS A 1 854 ? 2.265 -31.668 -16.681 1.00 93.38 854 LYS A O 1
ATOM 7033 N N . HIS A 1 855 ? 2.445 -29.435 -16.871 1.00 87.25 855 HIS A N 1
ATOM 7034 C CA . HIS A 1 855 ? 1.058 -29.121 -16.499 1.00 87.25 855 HIS A CA 1
ATOM 7035 C C . HIS A 1 855 ? 0.177 -28.692 -17.685 1.00 87.25 855 HIS A C 1
ATOM 7037 O O . HIS A 1 855 ? -0.964 -28.294 -17.475 1.00 87.25 855 HIS A O 1
ATOM 7043 N N . GLY A 1 856 ? 0.680 -28.757 -18.923 1.00 90.75 856 GLY A N 1
ATOM 7044 C CA . GLY A 1 856 ? -0.078 -28.368 -20.118 1.00 90.75 856 GLY A CA 1
ATOM 7045 C C . GLY A 1 856 ? -0.432 -26.875 -20.187 1.00 90.75 856 GLY A C 1
ATOM 7046 O O . GLY A 1 856 ? -1.445 -26.511 -20.781 1.00 90.75 856 GLY A O 1
ATOM 7047 N N . ILE A 1 857 ? 0.375 -26.003 -19.575 1.00 87.06 857 ILE A N 1
ATOM 7048 C CA . ILE A 1 857 ? 0.113 -24.559 -19.500 1.00 87.06 857 ILE A CA 1
ATOM 7049 C C . ILE A 1 857 ? 0.735 -23.861 -20.711 1.00 87.06 857 ILE A C 1
ATOM 7051 O O . ILE A 1 857 ? 1.933 -23.986 -20.967 1.00 87.06 857 ILE A O 1
ATOM 7055 N N . THR A 1 858 ? -0.066 -23.078 -21.435 1.00 86.50 858 THR A N 1
ATOM 7056 C CA . THR A 1 858 ? 0.430 -22.189 -22.498 1.00 86.50 858 THR A CA 1
ATOM 7057 C C . THR A 1 858 ? 0.594 -20.773 -21.940 1.00 86.50 858 THR A C 1
ATOM 7059 O O . THR A 1 858 ? -0.388 -20.248 -21.411 1.00 86.50 858 THR A O 1
ATOM 7062 N N . PRO A 1 859 ? 1.779 -20.141 -22.051 1.00 86.75 859 PRO A N 1
ATOM 7063 C CA . PRO A 1 859 ? 2.000 -18.783 -21.557 1.00 86.75 859 PRO A CA 1
ATOM 7064 C C . PRO A 1 859 ? 1.010 -17.776 -22.154 1.00 86.75 859 PRO A C 1
ATOM 7066 O O . PRO A 1 859 ? 0.840 -17.716 -23.372 1.00 86.75 859 PRO A O 1
ATOM 7069 N N . GLN A 1 860 ? 0.379 -16.955 -21.310 1.00 83.44 860 GLN A N 1
ATOM 7070 C CA . GLN A 1 860 ? -0.526 -15.889 -21.755 1.00 83.44 860 GLN A CA 1
ATOM 7071 C C . GLN A 1 860 ? -0.134 -14.527 -21.175 1.00 83.44 860 GLN A C 1
ATOM 7073 O O . GLN A 1 860 ? 0.005 -14.370 -19.960 1.00 83.44 860 GLN A O 1
ATOM 7078 N N . THR A 1 861 ? 0.000 -13.525 -22.052 1.00 79.56 861 THR A N 1
ATOM 7079 C CA . THR A 1 861 ? 0.221 -12.123 -21.667 1.00 79.56 861 THR A CA 1
ATOM 7080 C C . THR A 1 861 ? -0.920 -11.625 -20.784 1.00 79.56 861 THR A C 1
ATOM 7082 O O . THR A 1 861 ? -2.100 -11.807 -21.100 1.00 79.56 861 THR A O 1
ATOM 7085 N N . ILE A 1 862 ? -0.569 -10.961 -19.684 1.00 68.00 862 ILE A N 1
ATOM 7086 C CA . ILE A 1 862 ? -1.537 -10.415 -18.730 1.00 68.00 862 ILE A CA 1
ATOM 7087 C C . ILE A 1 862 ? -2.310 -9.271 -19.399 1.00 68.00 862 ILE A C 1
ATOM 7089 O O . ILE A 1 862 ? -1.720 -8.313 -19.883 1.00 68.00 862 ILE A O 1
ATOM 7093 N N . LYS A 1 863 ? -3.646 -9.319 -19.393 1.00 67.06 863 LYS A N 1
ATOM 7094 C CA . LYS A 1 863 ? -4.482 -8.190 -19.837 1.00 67.06 863 LYS A CA 1
ATOM 7095 C C . LYS A 1 863 ? -4.915 -7.365 -18.629 1.00 67.06 863 LYS A C 1
ATOM 7097 O O . LYS A 1 863 ? -5.930 -7.665 -18.005 1.00 67.06 863 LYS A O 1
ATOM 7102 N N . LYS A 1 864 ? -4.151 -6.324 -18.294 1.00 56.56 864 LYS A N 1
ATOM 7103 C CA . LYS A 1 864 ? -4.481 -5.392 -17.205 1.00 56.56 864 LYS A CA 1
ATOM 7104 C C . LYS A 1 864 ? -5.170 -4.153 -17.774 1.00 56.56 864 LYS A C 1
ATOM 7106 O O . LYS A 1 864 ? -4.659 -3.558 -18.719 1.00 56.56 864 LYS A O 1
ATOM 7111 N N . ARG A 1 865 ? -6.305 -3.726 -17.206 1.00 53.69 865 ARG A N 1
ATOM 7112 C CA . ARG A 1 865 ? -6.922 -2.443 -17.598 1.00 53.69 865 ARG A CA 1
ATOM 7113 C C . ARG A 1 865 ? -5.926 -1.305 -17.350 1.00 53.69 865 ARG A C 1
ATOM 7115 O O . ARG A 1 865 ? -5.200 -1.315 -16.354 1.00 53.69 865 ARG A O 1
ATOM 7122 N N . VAL A 1 866 ? -5.861 -0.348 -18.270 1.00 52.34 866 VAL A N 1
ATOM 7123 C CA . VAL A 1 866 ? -5.204 0.935 -18.003 1.00 52.34 866 VAL A CA 1
ATOM 7124 C C . VAL A 1 866 ? -6.114 1.651 -17.008 1.00 52.34 866 VAL A C 1
ATOM 7126 O O . VAL A 1 866 ? -7.246 1.973 -17.352 1.00 52.34 866 VAL A O 1
ATOM 7129 N N . GLN A 1 867 ? -5.685 1.761 -15.750 1.00 41.75 867 GLN A N 1
ATOM 7130 C CA . GLN A 1 867 ? -6.425 2.502 -14.728 1.00 41.75 867 GLN A CA 1
ATOM 7131 C C . GLN A 1 867 ? -6.468 3.982 -15.132 1.00 41.75 867 GLN A C 1
ATOM 7133 O O . GLN A 1 867 ? -5.459 4.535 -15.578 1.00 41.75 867 GLN A O 1
ATOM 7138 N N . GLU A 1 868 ? -7.641 4.601 -15.008 1.00 37.41 868 GLU A N 1
ATOM 7139 C CA . GLU A 1 868 ? -7.770 6.059 -15.003 1.00 37.41 868 GLU A CA 1
ATOM 7140 C C . GLU A 1 868 ? -7.074 6.602 -13.738 1.00 37.41 868 GLU A C 1
ATOM 7142 O O . GLU A 1 868 ? -6.880 5.870 -12.766 1.00 37.41 868 GLU A O 1
ATOM 7147 N N . SER A 1 869 ? -6.552 7.826 -13.827 1.00 32.25 869 SER A N 1
ATOM 7148 C CA . SER A 1 869 ? -5.565 8.406 -12.905 1.00 32.25 869 SER A CA 1
ATOM 7149 C C . SER A 1 869 ? -5.940 8.266 -11.420 1.00 32.25 869 SER A C 1
ATOM 7151 O O . SER A 1 869 ? -7.088 8.454 -11.036 1.00 32.25 869 SER A O 1
ATOM 7153 N N . LEU A 1 870 ? -4.933 8.050 -10.564 1.00 33.78 870 LEU A N 1
ATOM 7154 C CA . LEU A 1 870 ? -5.027 8.097 -9.092 1.00 33.78 870 LEU A CA 1
ATOM 7155 C C . LEU A 1 870 ? -5.411 9.485 -8.536 1.00 33.78 870 LEU A C 1
ATOM 7157 O O . LEU A 1 870 ? -5.537 9.639 -7.327 1.00 33.78 870 LEU A O 1
ATOM 7161 N N . SER A 1 871 ? -5.604 10.486 -9.398 1.00 30.62 871 SER A N 1
ATOM 7162 C CA . SER A 1 871 ? -6.060 11.829 -9.030 1.00 30.62 871 SER A CA 1
ATOM 7163 C C . SER A 1 871 ? -7.583 11.964 -8.874 1.00 30.62 871 SER A C 1
ATOM 7165 O O . SER A 1 871 ? -8.049 13.076 -8.672 1.00 30.62 871 SER A O 1
ATOM 7167 N N . GLU A 1 872 ? -8.363 10.881 -8.989 1.00 28.42 872 GLU A N 1
ATOM 7168 C CA . GLU A 1 872 ? -9.842 10.924 -8.935 1.00 28.42 872 GLU A CA 1
ATOM 7169 C C . GLU A 1 872 ? -10.465 10.452 -7.608 1.00 28.42 872 GLU A C 1
ATOM 7171 O O . GLU A 1 872 ? -11.679 10.294 -7.524 1.00 28.42 872 GLU A O 1
ATOM 7176 N N . TYR A 1 873 ? -9.676 10.268 -6.546 1.00 27.81 873 TYR A N 1
ATOM 7177 C CA . TYR A 1 873 ? -10.219 10.106 -5.192 1.00 27.81 873 TYR A CA 1
ATOM 7178 C C . TYR A 1 873 ? -9.896 11.343 -4.357 1.00 27.81 873 TYR A C 1
ATOM 7180 O O . TYR A 1 873 ? -8.967 11.342 -3.557 1.00 27.81 873 TYR A O 1
ATOM 7188 N N . SER A 1 874 ? -10.658 12.409 -4.583 1.00 25.61 874 SER A N 1
ATOM 7189 C CA . SER A 1 874 ? -10.834 13.494 -3.621 1.00 25.61 874 SER A CA 1
ATOM 7190 C C . SER A 1 874 ? -12.323 13.608 -3.328 1.00 25.61 874 SER A C 1
ATOM 7192 O O . SER A 1 874 ? -13.126 13.670 -4.259 1.00 25.61 874 SER A O 1
ATOM 7194 N N . ASP A 1 875 ? -12.648 13.569 -2.042 1.00 29.73 875 ASP A N 1
ATOM 7195 C CA . ASP A 1 875 ? -13.985 13.486 -1.469 1.00 29.73 875 ASP A CA 1
ATOM 7196 C C . ASP A 1 875 ? -15.003 14.463 -2.082 1.00 29.73 875 ASP A C 1
ATOM 7198 O O . ASP A 1 875 ? -14.755 15.663 -2.219 1.00 29.73 875 ASP A O 1
ATOM 7202 N N . GLU A 1 876 ? -16.185 13.934 -2.409 1.00 26.06 876 GLU A N 1
ATOM 7203 C CA . GLU A 1 876 ? -17.389 14.725 -2.653 1.00 26.06 876 GLU A CA 1
ATOM 7204 C C . GLU A 1 876 ? -17.882 15.301 -1.313 1.00 26.06 876 GLU A C 1
ATOM 7206 O O . GLU A 1 876 ? -18.600 14.641 -0.562 1.00 26.06 876 GLU A O 1
ATOM 7211 N N . GLU A 1 877 ? -17.529 16.553 -1.022 1.00 27.34 877 GLU A N 1
ATOM 7212 C CA . GLU A 1 877 ? -18.332 17.416 -0.152 1.00 27.34 877 GLU A CA 1
ATOM 7213 C C . GLU A 1 877 ? -18.974 18.516 -1.007 1.00 27.34 877 GLU A C 1
ATOM 7215 O O . GLU A 1 877 ? -18.292 19.399 -1.531 1.00 27.34 877 GLU A O 1
ATOM 7220 N N . GLU A 1 878 ? -20.304 18.480 -1.141 1.00 28.17 878 GLU A N 1
ATOM 7221 C CA . GLU A 1 878 ? -21.084 19.585 -1.704 1.00 28.17 878 GLU A CA 1
ATOM 7222 C C . GLU A 1 878 ? -20.943 20.823 -0.804 1.00 28.17 878 GLU A C 1
ATOM 7224 O O . GLU A 1 878 ? -21.638 20.982 0.203 1.00 28.17 878 GLU A O 1
ATOM 7229 N N . LYS A 1 879 ? -20.045 21.737 -1.180 1.00 32.88 879 LYS A N 1
ATOM 7230 C CA . LYS A 1 879 ? -20.068 23.124 -0.706 1.00 32.88 879 LYS A CA 1
ATOM 7231 C C . LYS A 1 879 ? -20.956 23.967 -1.629 1.00 32.88 879 LYS A C 1
ATOM 7233 O O . LYS A 1 879 ? -21.063 23.676 -2.819 1.00 32.88 879 LYS A O 1
ATOM 7238 N N . PRO A 1 880 ? -21.618 25.015 -1.107 1.00 31.19 880 PRO A N 1
ATOM 7239 C CA . PRO A 1 880 ? -22.552 25.816 -1.888 1.00 31.19 880 PRO A CA 1
ATOM 7240 C C . PRO A 1 880 ? -21.835 26.510 -3.054 1.00 31.19 880 PRO A C 1
ATOM 7242 O O . PRO A 1 880 ? -20.974 27.366 -2.845 1.00 31.19 880 PRO A O 1
ATOM 7245 N N . SER A 1 881 ? -22.216 26.145 -4.280 1.00 37.84 881 SER A N 1
ATOM 7246 C CA . SER A 1 881 ? -21.678 26.713 -5.518 1.00 37.84 881 SER A CA 1
ATOM 7247 C C . SER A 1 881 ? -21.874 28.233 -5.565 1.00 37.84 881 SER A C 1
ATOM 7249 O O . SER A 1 881 ? -22.994 28.746 -5.458 1.00 37.84 881 SER A O 1
ATOM 7251 N N . ARG A 1 882 ? -20.775 28.980 -5.734 1.00 54.34 882 ARG A N 1
ATOM 7252 C CA . ARG A 1 882 ? -20.807 30.423 -6.018 1.00 54.34 882 ARG A CA 1
ATOM 7253 C C . ARG A 1 882 ? -21.014 30.616 -7.517 1.00 54.34 882 ARG A C 1
ATOM 7255 O O . ARG A 1 882 ? -20.202 30.188 -8.330 1.00 54.34 882 ARG A O 1
ATOM 7262 N N . THR A 1 883 ? -22.086 31.299 -7.909 1.00 65.19 883 THR A N 1
ATOM 7263 C CA . THR A 1 883 ? -22.379 31.536 -9.333 1.00 65.19 883 THR A CA 1
ATOM 7264 C C . THR A 1 883 ? -21.330 32.447 -9.982 1.00 65.19 883 THR A C 1
ATOM 7266 O O . THR A 1 883 ? -20.855 33.396 -9.354 1.00 65.19 883 THR A O 1
ATOM 7269 N N . PHE A 1 884 ? -21.018 32.221 -11.266 1.00 67.94 884 PHE A N 1
ATOM 7270 C CA . PHE A 1 884 ? -20.058 33.020 -12.053 1.00 67.94 884 PHE A CA 1
ATOM 7271 C C . PHE A 1 884 ? -20.276 34.540 -11.914 1.00 67.94 884 PHE A C 1
ATOM 7273 O O . PHE A 1 884 ? -19.325 35.293 -11.716 1.00 67.94 884 PHE A O 1
ATOM 7280 N N . LYS A 1 885 ? -21.541 34.989 -11.928 1.00 68.94 885 LYS A N 1
ATOM 7281 C CA . LYS A 1 885 ? -21.908 36.407 -11.770 1.00 68.94 885 LYS A CA 1
ATOM 7282 C C . LYS A 1 885 ? -21.508 36.982 -10.407 1.00 68.94 885 LYS A C 1
ATOM 7284 O O . LYS A 1 885 ? -21.051 38.118 -10.351 1.00 68.94 885 LYS A O 1
ATOM 7289 N N . SER A 1 886 ? -21.654 36.209 -9.328 1.00 66.19 886 SER A N 1
ATOM 7290 C CA . SER A 1 886 ? -21.323 36.660 -7.968 1.00 66.19 886 SER A CA 1
ATOM 7291 C C . SER A 1 886 ? -19.817 36.857 -7.773 1.00 66.19 886 SER A C 1
ATOM 7293 O O . SER A 1 886 ? -19.391 37.845 -7.179 1.00 66.19 886 SER A O 1
ATOM 7295 N N . VAL A 1 887 ? -19.011 35.956 -8.343 1.00 69.94 887 VAL A N 1
ATOM 7296 C CA . VAL A 1 887 ? -17.546 36.033 -8.316 1.00 69.94 887 VAL A CA 1
ATOM 7297 C C . VAL A 1 887 ? -17.068 37.203 -9.170 1.00 69.94 887 VAL A C 1
ATOM 7299 O O . VAL A 1 887 ? -16.269 38.013 -8.709 1.00 69.94 887 VAL A O 1
ATOM 7302 N N . LEU A 1 888 ? -17.609 37.345 -10.383 1.00 72.94 888 LEU A N 1
ATOM 7303 C CA . LEU A 1 888 ? -17.246 38.430 -11.290 1.00 72.94 888 LEU A CA 1
ATOM 7304 C C . LEU A 1 888 ? -17.535 39.813 -10.682 1.00 72.94 888 LEU A C 1
ATOM 7306 O O . LEU A 1 888 ? -16.673 40.688 -10.716 1.00 72.94 888 LEU A O 1
ATOM 7310 N N . HIS A 1 889 ? -18.711 39.990 -10.073 1.00 70.44 889 HIS A N 1
ATOM 7311 C CA . HIS A 1 889 ? -19.089 41.229 -9.389 1.00 70.44 889 HIS A CA 1
ATOM 7312 C C . HIS A 1 889 ? -18.137 41.552 -8.231 1.00 70.44 889 HIS A C 1
ATOM 7314 O O . HIS A 1 889 ? -17.581 42.646 -8.165 1.00 70.44 889 HIS A O 1
ATOM 7320 N N . ALA A 1 890 ? -17.880 40.572 -7.356 1.00 70.94 890 ALA A N 1
ATOM 7321 C CA . ALA A 1 890 ? -17.023 40.754 -6.189 1.00 70.94 890 ALA A CA 1
ATOM 7322 C C . ALA A 1 890 ? -15.569 41.085 -6.561 1.00 70.94 890 ALA A C 1
ATOM 7324 O O . ALA A 1 890 ? -14.939 41.918 -5.906 1.00 70.94 890 ALA A O 1
ATOM 7325 N N . VAL A 1 891 ? -15.032 40.449 -7.607 1.00 75.12 891 VAL A N 1
ATOM 7326 C CA . VAL A 1 891 ? -13.661 40.691 -8.075 1.00 75.12 891 VAL A CA 1
ATOM 7327 C C . VAL A 1 891 ? -13.538 42.072 -8.718 1.00 75.12 891 VAL A C 1
ATOM 7329 O O . VAL A 1 891 ? -12.543 42.756 -8.488 1.00 75.12 891 VAL A O 1
ATOM 7332 N N . ILE A 1 892 ? -14.540 42.513 -9.478 1.00 75.38 892 ILE A N 1
ATOM 7333 C CA . ILE A 1 892 ? -14.500 43.807 -10.170 1.00 75.38 892 ILE A CA 1
ATOM 7334 C C . ILE A 1 892 ? -14.750 44.986 -9.219 1.00 75.38 892 ILE A C 1
ATOM 7336 O O . ILE A 1 892 ? -14.138 46.038 -9.399 1.00 75.38 892 ILE A O 1
ATOM 7340 N N . GLU A 1 893 ? -15.592 44.829 -8.193 1.00 69.44 893 GLU A N 1
ATOM 7341 C CA . GLU A 1 893 ? -15.835 45.881 -7.193 1.00 69.44 893 GLU A CA 1
ATOM 7342 C C . GLU A 1 893 ? -14.663 46.079 -6.227 1.00 69.44 893 GLU A C 1
ATOM 7344 O O . GLU A 1 893 ? -14.361 47.208 -5.838 1.00 69.44 893 GLU A O 1
ATOM 7349 N N . LYS A 1 894 ? -13.995 44.992 -5.818 1.00 66.94 894 LYS A N 1
ATOM 7350 C CA . LYS A 1 894 ? -12.941 45.051 -4.792 1.00 66.94 894 LYS A CA 1
ATOM 7351 C C . LYS A 1 894 ? -11.568 45.455 -5.323 1.00 66.94 894 LYS A C 1
ATOM 7353 O O . LYS A 1 894 ? -10.708 45.820 -4.523 1.00 66.94 894 LYS A O 1
ATOM 7358 N N . ASN A 1 895 ? -11.347 45.407 -6.635 1.00 72.25 895 ASN A N 1
ATOM 7359 C CA . ASN A 1 895 ? -10.036 45.642 -7.237 1.00 72.25 895 ASN A CA 1
ATOM 7360 C C . ASN A 1 895 ? -10.037 46.897 -8.123 1.00 72.25 895 ASN A C 1
ATOM 7362 O O . ASN A 1 895 ? -10.961 47.146 -8.897 1.00 72.25 895 ASN A O 1
ATOM 7366 N N . LYS A 1 896 ? -8.990 47.720 -7.987 1.00 63.59 896 LYS A N 1
ATOM 7367 C CA . LYS A 1 896 ? -8.928 49.062 -8.597 1.00 63.59 896 LYS A CA 1
ATOM 7368 C C . LYS A 1 896 ? -8.200 49.105 -9.941 1.00 63.59 896 LYS A C 1
ATOM 7370 O O . LYS A 1 896 ? -8.482 50.006 -10.726 1.00 63.59 896 LYS A O 1
ATOM 7375 N N . ASN A 1 897 ? -7.291 48.168 -10.208 1.00 75.25 897 ASN A N 1
ATOM 7376 C CA . ASN A 1 897 ? -6.516 48.097 -11.447 1.00 75.25 897 ASN A CA 1
ATOM 7377 C C . ASN A 1 897 ? -6.817 46.788 -12.212 1.00 75.25 897 ASN A C 1
ATOM 7379 O O . ASN A 1 897 ? -7.379 45.837 -11.673 1.00 75.25 897 ASN A O 1
ATOM 7383 N N . GLU A 1 898 ? -6.460 46.764 -13.492 1.00 74.44 898 GLU A N 1
ATOM 7384 C CA . GLU A 1 898 ? -6.706 45.641 -14.407 1.00 74.44 898 GLU A CA 1
ATOM 7385 C C . GLU A 1 898 ? -5.874 44.393 -14.077 1.00 74.44 898 GLU A C 1
ATOM 7387 O O . GLU A 1 898 ? -6.352 43.265 -14.202 1.00 74.44 898 GLU A O 1
ATOM 7392 N N . GLU A 1 899 ? -4.653 44.591 -13.586 1.00 74.62 899 GLU A N 1
ATOM 7393 C CA . GLU A 1 899 ? -3.717 43.512 -13.269 1.00 74.62 899 GLU A CA 1
ATOM 7394 C C . GLU A 1 899 ? -4.183 42.683 -12.055 1.00 74.62 899 GLU A C 1
ATOM 7396 O O . GLU A 1 899 ? -4.157 41.450 -12.098 1.00 74.62 899 GLU A O 1
ATOM 7401 N N . ASP A 1 900 ? -4.718 43.334 -11.016 1.00 71.94 900 ASP A N 1
ATOM 7402 C CA . ASP A 1 900 ? -5.275 42.663 -9.836 1.00 71.94 900 ASP A CA 1
ATOM 7403 C C . ASP A 1 900 ? -6.612 41.977 -10.147 1.00 71.94 900 ASP A C 1
ATOM 7405 O O . ASP A 1 900 ? -6.905 40.914 -9.594 1.00 71.94 900 ASP A O 1
ATOM 7409 N N . ILE A 1 901 ? -7.420 42.534 -11.058 1.00 77.88 901 ILE A N 1
ATOM 7410 C CA . ILE A 1 901 ? -8.657 41.890 -11.530 1.00 77.88 901 ILE A CA 1
ATOM 7411 C C . ILE A 1 901 ? -8.320 40.585 -12.258 1.00 77.88 901 ILE A C 1
ATOM 7413 O O . ILE A 1 901 ? -8.873 39.540 -11.920 1.00 77.88 901 ILE A O 1
ATOM 7417 N N . LEU A 1 902 ? -7.375 40.614 -13.203 1.00 79.69 902 LEU A N 1
ATOM 7418 C CA . LEU A 1 902 ? -6.947 39.423 -13.942 1.00 79.69 902 LEU A CA 1
ATOM 7419 C C . LEU A 1 902 ? -6.377 38.346 -13.017 1.00 79.69 902 LEU A C 1
ATOM 7421 O O . LEU A 1 902 ? -6.734 37.175 -13.145 1.00 79.69 902 LEU A O 1
ATOM 7425 N N . LYS A 1 903 ? -5.545 38.742 -12.051 1.00 77.44 903 LYS A N 1
ATOM 7426 C CA . LYS A 1 903 ? -4.945 37.819 -11.084 1.00 77.44 903 LYS A CA 1
ATOM 7427 C C . LYS A 1 903 ? -5.994 37.157 -10.187 1.00 77.44 903 LYS A C 1
ATOM 7429 O O . LYS A 1 903 ? -5.931 35.952 -9.963 1.00 77.44 903 LYS A O 1
ATOM 7434 N N . ASN A 1 904 ? -6.980 37.911 -9.699 1.00 72.62 904 ASN A N 1
ATOM 7435 C CA . ASN A 1 904 ? -8.048 37.360 -8.860 1.00 72.62 904 ASN A CA 1
ATOM 7436 C C . ASN A 1 904 ? -9.043 36.496 -9.654 1.00 72.62 904 ASN A C 1
ATOM 7438 O O . ASN A 1 904 ? -9.505 35.478 -9.141 1.00 72.62 904 ASN A O 1
ATOM 7442 N N . LEU A 1 905 ? -9.336 36.838 -10.915 1.00 81.94 905 LEU A N 1
ATOM 7443 C CA . LEU A 1 905 ? -10.111 35.962 -11.802 1.00 81.94 905 LEU A CA 1
ATOM 7444 C C . LEU A 1 905 ? -9.377 34.637 -12.057 1.00 81.94 905 LEU A C 1
ATOM 7446 O O . LEU A 1 905 ? -10.011 33.584 -12.077 1.00 81.94 905 LEU A O 1
ATOM 7450 N N . GLU A 1 906 ? -8.049 34.670 -12.204 1.00 78.38 906 GLU A N 1
ATOM 7451 C CA . GLU A 1 906 ? -7.214 33.478 -12.394 1.00 78.38 906 GLU A CA 1
ATOM 7452 C C . GLU A 1 906 ? -7.181 32.592 -11.137 1.00 78.38 906 GLU A C 1
ATOM 7454 O O . GLU A 1 906 ? -7.295 31.371 -11.243 1.00 78.38 906 GLU A O 1
ATOM 7459 N N . ILE A 1 907 ? -7.140 33.192 -9.941 1.00 75.31 907 ILE A N 1
ATOM 7460 C CA . ILE A 1 907 ? -7.281 32.469 -8.665 1.00 75.31 907 ILE A CA 1
ATOM 7461 C C . ILE A 1 907 ? -8.639 31.760 -8.597 1.00 75.31 907 ILE A C 1
ATOM 7463 O O . ILE A 1 907 ? -8.685 30.552 -8.374 1.00 75.31 907 ILE A O 1
ATOM 7467 N N . HIS A 1 908 ? -9.739 32.463 -8.875 1.00 74.62 908 HIS A N 1
ATOM 7468 C CA . HIS A 1 908 ? -11.075 31.863 -8.840 1.00 74.62 908 HIS A CA 1
ATOM 7469 C C . HIS A 1 908 ? -11.319 30.830 -9.950 1.00 74.62 908 HIS A C 1
ATOM 7471 O O . HIS A 1 908 ? -12.108 29.901 -9.767 1.00 74.62 908 HIS A O 1
ATOM 7477 N N . MET A 1 909 ? -10.637 30.953 -11.092 1.00 85.62 909 MET A N 1
ATOM 7478 C CA . MET A 1 909 ? -10.637 29.944 -12.153 1.00 85.62 909 MET A CA 1
ATOM 7479 C C . MET A 1 909 ? -9.973 28.649 -11.671 1.00 85.62 909 MET A C 1
ATOM 7481 O O . MET A 1 909 ? -10.506 27.563 -11.896 1.00 85.62 909 MET A O 1
ATOM 7485 N N . LEU A 1 910 ? -8.825 28.762 -10.996 1.00 63.31 910 LEU A N 1
ATOM 7486 C CA . LEU A 1 910 ? -8.109 27.621 -10.427 1.00 63.31 910 LEU A CA 1
ATOM 7487 C C . LEU A 1 910 ? -8.877 26.992 -9.258 1.00 63.31 910 LEU A C 1
ATOM 7489 O O . LEU A 1 910 ? -8.899 25.770 -9.148 1.00 63.31 910 LEU A O 1
ATOM 7493 N N . GLU A 1 911 ? -9.541 27.795 -8.424 1.00 67.75 911 GLU A N 1
ATOM 7494 C CA . GLU A 1 911 ? -10.460 27.306 -7.388 1.00 67.75 911 GLU A CA 1
ATOM 7495 C C . GLU A 1 911 ? -11.635 26.544 -8.005 1.00 67.75 911 GLU A C 1
ATOM 7497 O O . GLU A 1 911 ? -11.886 25.411 -7.618 1.00 67.75 911 GLU A O 1
ATOM 7502 N N . ALA A 1 912 ? -12.288 27.099 -9.032 1.00 71.81 912 ALA A N 1
ATOM 7503 C CA . ALA A 1 912 ? -13.368 26.420 -9.748 1.00 71.81 912 ALA A CA 1
ATOM 7504 C C . ALA A 1 912 ? -12.912 25.096 -10.384 1.00 71.81 912 ALA A C 1
ATOM 7506 O O . ALA A 1 912 ? -13.645 24.114 -10.363 1.00 71.81 912 ALA A O 1
ATOM 7507 N N . ALA A 1 913 ? -11.691 25.046 -10.925 1.00 59.72 913 ALA A N 1
ATOM 7508 C CA . ALA A 1 913 ? -11.117 23.821 -11.477 1.00 59.72 913 ALA A CA 1
ATOM 7509 C C . ALA A 1 913 ? -10.804 22.779 -10.388 1.00 59.72 913 ALA A C 1
ATOM 7511 O O . ALA A 1 913 ? -11.003 21.588 -10.619 1.00 59.72 913 ALA A O 1
ATOM 7512 N N . LYS A 1 914 ? -10.342 23.219 -9.208 1.00 50.31 914 LYS A N 1
ATOM 7513 C CA . LYS A 1 914 ? -10.127 22.356 -8.034 1.00 50.31 914 LYS A CA 1
ATOM 7514 C C . LYS A 1 914 ? -11.440 21.826 -7.454 1.00 50.31 914 LYS A C 1
ATOM 7516 O O . LYS A 1 914 ? -11.478 20.685 -7.021 1.00 50.31 914 LYS A O 1
ATOM 7521 N N . GLU A 1 915 ? -12.500 22.627 -7.488 1.00 62.69 915 GLU A N 1
ATOM 7522 C CA . GLU A 1 915 ? -13.859 22.269 -7.050 1.00 62.69 915 GLU A CA 1
ATOM 7523 C C . GLU A 1 915 ? -14.637 21.448 -8.101 1.00 62.69 915 GLU A C 1
ATOM 7525 O O . GLU A 1 915 ? -15.819 21.179 -7.917 1.00 62.69 915 GLU A O 1
ATOM 7530 N N . LEU A 1 916 ? -13.998 21.056 -9.213 1.00 59.81 916 LEU A N 1
ATOM 7531 C CA . LEU A 1 916 ? -14.612 20.339 -10.344 1.00 59.81 916 LEU A CA 1
ATOM 7532 C C . LEU A 1 916 ? -15.767 21.103 -11.031 1.00 59.81 916 LEU A C 1
ATOM 7534 O O . LEU A 1 916 ? -16.496 20.547 -11.855 1.00 59.81 916 LEU A O 1
ATOM 7538 N N . GLU A 1 917 ? -15.894 22.410 -10.787 1.00 70.50 917 GLU A N 1
ATOM 7539 C CA . GLU A 1 917 ? -16.823 23.312 -11.471 1.00 70.50 917 GLU A CA 1
ATOM 7540 C C . GLU A 1 917 ? -16.247 23.764 -12.827 1.00 70.50 917 GLU A C 1
ATOM 7542 O O . GLU A 1 917 ? -15.982 24.946 -13.081 1.00 70.50 917 GLU A O 1
ATOM 7547 N N . PHE A 1 918 ? -16.031 22.804 -13.731 1.00 61.53 918 PHE A N 1
ATOM 7548 C CA . PHE A 1 918 ? -15.335 23.031 -15.003 1.00 61.53 918 PHE A CA 1
ATOM 7549 C C . PHE A 1 918 ? -16.009 24.070 -15.906 1.00 61.53 918 PHE A C 1
ATOM 7551 O O . PHE A 1 918 ? -15.319 24.770 -16.645 1.00 61.53 918 PHE A O 1
ATOM 7558 N N . GLU A 1 919 ? -17.335 24.203 -15.836 1.00 64.38 919 GLU A N 1
ATOM 7559 C CA . GLU A 1 919 ? -18.068 25.239 -16.571 1.00 64.38 919 GLU A CA 1
ATOM 7560 C C . GLU A 1 919 ? -17.703 26.641 -16.060 1.00 64.38 919 GLU A C 1
ATOM 7562 O O . GLU A 1 919 ? -17.373 27.517 -16.860 1.00 64.38 919 GLU A O 1
ATOM 7567 N N . ARG A 1 920 ? -17.648 26.843 -14.735 1.00 76.19 920 ARG A N 1
ATOM 7568 C CA . ARG A 1 920 ? -17.242 28.120 -14.123 1.00 76.19 920 ARG A CA 1
ATOM 7569 C C . ARG A 1 920 ? -15.776 28.434 -14.427 1.00 76.19 920 ARG A C 1
ATOM 7571 O O . ARG A 1 920 ? -15.455 29.571 -14.775 1.00 76.19 920 ARG A O 1
ATOM 7578 N N . ALA A 1 921 ? -14.900 27.431 -14.353 1.00 73.06 921 ALA A N 1
ATOM 7579 C CA . ALA A 1 921 ? -13.491 27.575 -14.714 1.00 73.06 921 ALA A CA 1
ATOM 7580 C C . ALA A 1 921 ? -13.316 27.954 -16.195 1.00 73.06 921 ALA A C 1
ATOM 7582 O O . ALA A 1 921 ? -12.535 28.847 -16.514 1.00 73.06 921 ALA A O 1
ATOM 7583 N N . ALA A 1 922 ? -14.071 27.330 -17.104 1.00 69.38 922 ALA A N 1
ATOM 7584 C CA . ALA A 1 922 ? -14.034 27.661 -18.526 1.00 69.38 922 ALA A CA 1
ATOM 7585 C C . ALA A 1 922 ? -14.500 29.101 -18.788 1.00 69.38 922 ALA A C 1
ATOM 7587 O O . ALA A 1 922 ? -13.811 29.837 -19.487 1.00 69.38 922 ALA A O 1
ATOM 7588 N N . MET A 1 923 ? -15.598 29.537 -18.163 1.00 73.19 923 MET A N 1
ATOM 7589 C CA . MET A 1 923 ? -16.094 30.910 -18.310 1.00 73.19 923 MET A CA 1
ATOM 7590 C C . MET A 1 923 ? -15.094 31.956 -17.796 1.00 73.19 923 MET A C 1
ATOM 7592 O O . MET A 1 923 ? -14.895 32.985 -18.440 1.00 73.19 923 MET A O 1
ATOM 7596 N N . LEU A 1 924 ? -14.443 31.706 -16.652 1.00 80.69 924 LEU A N 1
ATOM 7597 C CA . LEU A 1 924 ? -13.419 32.606 -16.108 1.00 80.69 924 LEU A CA 1
ATOM 7598 C C . LEU A 1 924 ? -12.170 32.637 -16.994 1.00 80.69 924 LEU A C 1
ATOM 7600 O O . LEU A 1 924 ? -11.634 33.712 -17.249 1.00 80.69 924 LEU A O 1
ATOM 7604 N N . ARG A 1 925 ? -11.739 31.481 -17.512 1.00 83.94 925 ARG A N 1
ATOM 7605 C CA . ARG A 1 925 ? -10.617 31.376 -18.454 1.00 83.94 925 ARG A CA 1
ATOM 7606 C C . ARG A 1 925 ? -10.867 32.186 -19.720 1.00 83.94 925 ARG A C 1
ATOM 7608 O O . ARG A 1 925 ? -9.982 32.916 -20.161 1.00 83.94 925 ARG A O 1
ATOM 7615 N N . ASP A 1 926 ? -12.050 32.027 -20.303 1.00 80.31 926 ASP A N 1
ATOM 7616 C CA . ASP A 1 926 ? -12.407 32.675 -21.561 1.00 80.31 926 ASP A CA 1
ATOM 7617 C C . ASP A 1 926 ? -12.512 34.197 -21.355 1.00 80.31 926 ASP A C 1
ATOM 7619 O O . ASP A 1 926 ? -11.949 34.955 -22.138 1.00 80.31 926 ASP A O 1
ATOM 7623 N N . LEU A 1 927 ? -13.061 34.649 -20.220 1.00 79.06 927 LEU A N 1
ATOM 7624 C CA . LEU A 1 927 ? -13.067 36.066 -19.846 1.00 79.06 927 LEU A CA 1
ATOM 7625 C C . LEU A 1 927 ? -11.653 36.645 -19.648 1.00 79.06 927 LEU A C 1
ATOM 7627 O O . LEU A 1 927 ? -11.354 37.732 -20.135 1.00 79.06 927 LEU A O 1
ATOM 7631 N N . ILE A 1 928 ? -10.769 35.933 -18.938 1.00 82.31 928 ILE A N 1
ATOM 7632 C CA . ILE A 1 928 ? -9.365 36.344 -18.744 1.00 82.31 928 ILE A CA 1
ATOM 7633 C C . ILE A 1 928 ? -8.662 36.488 -20.094 1.00 82.31 928 ILE A C 1
ATOM 7635 O O . ILE A 1 928 ? -7.875 37.417 -20.289 1.00 82.31 928 ILE A O 1
ATOM 7639 N N . LYS A 1 929 ? -8.933 35.562 -21.018 1.00 78.44 929 LYS A N 1
ATOM 7640 C CA . LYS A 1 929 ? -8.378 35.584 -22.367 1.00 78.44 929 LYS A CA 1
ATOM 7641 C C . LYS A 1 929 ? -8.895 36.788 -23.155 1.00 78.44 929 LYS A C 1
ATOM 7643 O O . LYS A 1 929 ? -8.078 37.521 -23.704 1.00 78.44 929 LYS A O 1
ATOM 7648 N N . ASP A 1 930 ? -10.202 37.038 -23.132 1.00 77.69 930 ASP A N 1
ATOM 7649 C CA . ASP A 1 930 ? -10.820 38.171 -23.829 1.00 77.69 930 ASP A CA 1
ATOM 7650 C C . ASP A 1 930 ? -10.307 39.524 -23.316 1.00 77.69 930 ASP A C 1
ATOM 7652 O O . ASP A 1 930 ? -10.084 40.433 -24.115 1.00 77.69 930 ASP A O 1
ATOM 7656 N N . ILE A 1 931 ? -10.058 39.658 -22.008 1.00 79.94 931 ILE A N 1
ATOM 7657 C CA . ILE A 1 931 ? -9.450 40.869 -21.433 1.00 79.94 931 ILE A CA 1
ATOM 7658 C C . ILE A 1 931 ? -7.986 41.005 -21.892 1.00 79.94 931 ILE A C 1
ATOM 7660 O O . ILE A 1 931 ? -7.593 42.057 -22.392 1.00 79.94 931 ILE A O 1
ATOM 7664 N N . LYS A 1 932 ? -7.175 39.937 -21.799 1.00 76.88 932 LYS A N 1
ATOM 7665 C CA . LYS A 1 932 ? -5.747 39.961 -22.192 1.00 76.88 932 LYS A CA 1
ATOM 7666 C C . LYS A 1 932 ? -5.531 40.208 -23.691 1.00 76.88 932 LYS A C 1
ATOM 7668 O O . LYS A 1 932 ? -4.525 40.807 -24.066 1.00 76.88 932 LYS A O 1
ATOM 7673 N N . GLU A 1 933 ? -6.442 39.738 -24.540 1.00 75.88 933 GLU A N 1
ATOM 7674 C CA . GLU A 1 933 ? -6.391 39.909 -26.000 1.00 75.88 933 GLU A CA 1
ATOM 7675 C C . GLU A 1 933 ? -7.086 41.203 -26.474 1.00 75.88 933 GLU A C 1
ATOM 7677 O O . GLU A 1 933 ? -7.069 41.507 -27.667 1.00 75.88 933 GLU A O 1
ATOM 7682 N N . GLY A 1 934 ? -7.660 41.995 -25.557 1.00 71.06 934 GLY A N 1
ATOM 7683 C CA . GLY A 1 934 ? -8.332 43.264 -25.859 1.00 71.06 934 GLY A CA 1
ATOM 7684 C C . GLY A 1 934 ? -9.708 43.116 -26.522 1.00 71.06 934 GLY A C 1
ATOM 7685 O O . GLY A 1 934 ? -10.226 44.084 -27.079 1.00 71.06 934 GLY A O 1
ATOM 7686 N N . GLY A 1 935 ? -10.305 41.921 -26.477 1.00 66.00 935 GLY A N 1
ATOM 7687 C CA . GLY A 1 935 ? -11.643 41.633 -27.000 1.00 66.00 935 GLY A CA 1
ATOM 7688 C C . GLY A 1 935 ? -12.767 42.275 -26.179 1.00 66.00 935 GLY A C 1
ATOM 7689 O O . GLY A 1 935 ? -13.789 42.671 -26.741 1.00 66.00 935 GLY A O 1
ATOM 7690 N N . ILE A 1 936 ? -12.562 42.447 -24.868 1.00 72.31 936 ILE A N 1
ATOM 7691 C CA . ILE A 1 936 ? -13.464 43.157 -23.948 1.00 72.31 936 ILE A CA 1
ATOM 7692 C C . ILE A 1 936 ? -12.637 44.029 -22.994 1.00 72.31 936 ILE A C 1
ATOM 7694 O O . ILE A 1 936 ? -11.667 43.562 -22.406 1.00 72.31 936 ILE A O 1
ATOM 7698 N N . THR A 1 937 ? -13.042 45.289 -22.797 1.00 74.75 937 THR A N 1
ATOM 7699 C CA . THR A 1 937 ? -12.422 46.190 -21.811 1.00 74.75 937 THR A CA 1
ATOM 7700 C C . THR A 1 937 ? -13.123 46.105 -20.456 1.00 74.75 937 THR A C 1
ATOM 7702 O O . THR A 1 937 ? -14.345 45.964 -20.375 1.00 74.75 937 THR A O 1
ATOM 7705 N N . ILE A 1 938 ? -12.362 46.251 -19.368 1.00 71.81 938 ILE A N 1
ATOM 7706 C CA . ILE A 1 938 ? -12.894 46.201 -17.993 1.00 71.81 938 ILE A CA 1
ATOM 7707 C C . ILE A 1 938 ? -13.956 47.282 -17.741 1.00 71.81 938 ILE A C 1
ATOM 7709 O O . ILE A 1 938 ? -14.911 47.049 -17.002 1.00 71.81 938 ILE A O 1
ATOM 7713 N N . GLU A 1 939 ? -13.842 48.438 -18.394 1.00 67.38 939 GLU A N 1
ATOM 7714 C CA . GLU A 1 939 ? -14.829 49.526 -18.339 1.00 67.38 939 GLU A CA 1
ATOM 7715 C C . GLU A 1 939 ? -16.201 49.086 -18.875 1.00 67.38 939 GLU A C 1
ATOM 7717 O O . GLU A 1 939 ? -17.216 49.330 -18.226 1.00 67.38 939 GLU A O 1
ATOM 7722 N N . LYS A 1 940 ? -16.235 48.321 -19.976 1.00 67.75 940 LYS A N 1
ATOM 7723 C CA . LYS A 1 940 ? -17.478 47.755 -20.526 1.00 67.75 940 LYS A CA 1
ATOM 7724 C C . LYS A 1 940 ? -18.083 46.674 -19.632 1.00 67.75 940 LYS A C 1
ATOM 7726 O O . LYS A 1 940 ? -19.306 46.552 -19.561 1.00 67.75 940 LYS A O 1
ATOM 7731 N N . ILE A 1 941 ? -17.253 45.899 -18.928 1.00 68.62 941 ILE A N 1
ATOM 7732 C CA . ILE A 1 941 ? -17.741 44.914 -17.949 1.00 68.62 941 ILE A CA 1
ATOM 7733 C C . ILE A 1 941 ? -18.364 45.638 -16.747 1.00 68.62 941 ILE A C 1
ATOM 7735 O O . ILE A 1 941 ? -19.435 45.243 -16.288 1.00 68.62 941 ILE A O 1
ATOM 7739 N N . LYS A 1 942 ? -17.744 46.729 -16.274 1.00 67.94 942 LYS A N 1
ATOM 7740 C CA . LYS A 1 942 ? -18.288 47.574 -15.198 1.00 67.94 942 LYS A CA 1
ATOM 7741 C C . LYS A 1 942 ? -19.631 48.201 -15.583 1.00 67.94 942 LYS A C 1
ATOM 7743 O O . LYS A 1 942 ? -20.567 48.114 -14.794 1.00 67.94 942 LYS A O 1
ATOM 7748 N N . GLU A 1 943 ? -19.764 48.746 -16.793 1.00 60.50 943 GLU A N 1
ATOM 7749 C CA . GLU A 1 943 ? -21.045 49.272 -17.302 1.00 60.50 943 GLU A CA 1
ATOM 7750 C C . GLU A 1 943 ? -22.126 48.186 -17.426 1.00 60.50 943 GLU A C 1
ATOM 7752 O O . GLU A 1 943 ? -23.279 48.410 -17.062 1.00 60.50 943 GLU A O 1
ATOM 7757 N N . SER A 1 944 ? -21.757 46.986 -17.878 1.00 62.31 944 SER A N 1
ATOM 7758 C CA . SER A 1 944 ? -22.680 45.847 -18.016 1.00 62.31 944 SER A CA 1
ATOM 7759 C C . SER A 1 944 ? -23.188 45.331 -16.662 1.00 62.31 944 SER A C 1
ATOM 7761 O O . SER A 1 944 ? -24.344 44.926 -16.532 1.00 62.31 944 SER A O 1
ATOM 7763 N N . ILE A 1 945 ? -22.336 45.376 -15.632 1.00 62.12 945 ILE A N 1
ATOM 7764 C CA . ILE A 1 945 ? -22.700 45.040 -14.250 1.00 62.12 945 ILE A CA 1
ATOM 7765 C C . ILE A 1 945 ? -23.634 46.106 -13.654 1.00 62.12 945 ILE A C 1
ATOM 7767 O O . ILE A 1 945 ? -24.663 45.747 -13.084 1.00 62.12 945 ILE A O 1
ATOM 7771 N N . LEU A 1 946 ? -23.329 47.397 -13.844 1.00 55.22 946 LEU A N 1
ATOM 7772 C CA . LEU A 1 946 ? -24.152 48.523 -13.372 1.00 55.22 946 LEU A CA 1
ATOM 7773 C C . LEU A 1 946 ? -25.552 48.553 -14.005 1.00 55.22 946 LEU A C 1
ATOM 7775 O O . LEU A 1 946 ? -26.523 48.883 -13.330 1.00 55.22 946 LEU A O 1
ATOM 7779 N N . ASN A 1 947 ? -25.666 48.165 -15.277 1.00 48.91 947 ASN A N 1
ATOM 7780 C CA . ASN A 1 947 ? -26.932 48.146 -16.014 1.00 48.91 947 ASN A CA 1
ATOM 7781 C C . ASN A 1 947 ? -27.718 46.828 -15.861 1.00 48.91 947 ASN A C 1
ATOM 7783 O O . ASN A 1 947 ? -28.756 46.651 -16.499 1.00 48.91 947 ASN A O 1
ATOM 7787 N N . GLY A 1 948 ? -27.234 45.876 -15.051 1.00 45.53 948 GLY A N 1
ATOM 7788 C CA . GLY A 1 948 ? -27.888 44.580 -14.820 1.00 45.53 948 GLY A CA 1
ATOM 7789 C C . GLY A 1 948 ? -27.941 43.649 -16.044 1.00 45.53 948 GLY A C 1
ATOM 7790 O O . GLY A 1 948 ? -28.569 42.590 -15.986 1.00 45.53 948 GLY A O 1
ATOM 7791 N N . GLN A 1 949 ? -27.275 44.010 -17.143 1.00 45.41 949 GLN A N 1
ATOM 7792 C CA . GLN A 1 949 ? -27.244 43.275 -18.405 1.00 45.41 949 GLN A CA 1
ATOM 7793 C C . GLN A 1 949 ? -25.810 42.837 -18.701 1.00 45.41 949 GLN A C 1
ATOM 7795 O O . GLN A 1 949 ? -25.033 43.565 -19.306 1.00 45.41 949 GLN A O 1
ATOM 7800 N N . ILE A 1 950 ? -25.449 41.622 -18.286 1.00 49.28 950 ILE A N 1
ATOM 7801 C CA . ILE A 1 950 ? -24.201 40.992 -18.732 1.00 49.28 950 ILE A CA 1
ATOM 7802 C C . ILE A 1 950 ? -24.500 40.301 -20.065 1.00 49.28 950 ILE A C 1
ATOM 7804 O O . ILE A 1 950 ? -24.957 39.158 -20.069 1.00 49.28 950 ILE A O 1
ATOM 7808 N N . ASP A 1 951 ? -24.281 41.002 -21.179 1.00 40.28 951 ASP A N 1
ATOM 7809 C CA . ASP A 1 951 ? -24.403 40.444 -22.531 1.00 40.28 951 ASP A CA 1
ATOM 7810 C C . ASP A 1 951 ? -23.001 40.229 -23.122 1.00 40.28 951 ASP A C 1
ATOM 7812 O O . ASP A 1 951 ? -22.404 41.114 -23.732 1.00 40.28 951 ASP A O 1
ATOM 7816 N N . ILE A 1 952 ? -22.436 39.042 -22.891 1.00 42.59 952 ILE A N 1
ATOM 7817 C CA . ILE A 1 952 ? -21.216 38.597 -23.575 1.00 42.59 952 ILE A CA 1
ATOM 7818 C C . ILE A 1 952 ? -21.678 37.872 -24.840 1.00 42.59 952 ILE A C 1
ATOM 7820 O O . ILE A 1 952 ? -21.905 36.663 -24.828 1.00 42.59 952 ILE A O 1
ATOM 7824 N N . GLN A 1 953 ? -21.879 38.608 -25.934 1.00 36.12 953 GLN A N 1
ATOM 7825 C CA . GLN A 1 953 ? -22.237 38.008 -27.219 1.00 36.12 953 GLN A CA 1
ATOM 7826 C C . GLN A 1 953 ? -21.061 37.967 -28.190 1.00 36.12 953 GLN A C 1
ATOM 7828 O O . GLN A 1 953 ? -20.747 38.926 -28.888 1.00 36.12 953 GLN A O 1
ATOM 7833 N N . GLY A 1 954 ? -20.500 36.764 -28.308 1.00 31.25 954 GLY A N 1
ATOM 7834 C CA . GLY A 1 954 ? -19.673 36.321 -29.421 1.00 31.25 954 GLY A CA 1
ATOM 7835 C C . GLY A 1 954 ? -20.026 34.884 -29.804 1.00 31.25 954 GLY A C 1
ATOM 7836 O O . GLY A 1 954 ? -19.268 33.972 -29.518 1.00 31.25 954 GLY A O 1
ATOM 7837 N N . LYS A 1 955 ? -21.174 34.703 -30.478 1.00 30.16 955 LYS A N 1
ATOM 7838 C CA . LYS A 1 955 ? -21.707 33.447 -31.063 1.00 30.16 955 LYS A CA 1
ATOM 7839 C C . LYS A 1 955 ? -22.236 32.392 -30.071 1.00 30.16 955 LYS A C 1
ATOM 7841 O O . LYS A 1 955 ? -21.521 31.491 -29.655 1.00 30.16 955 LYS A O 1
ATOM 7846 N N . THR A 1 956 ? -23.550 32.421 -29.821 1.00 25.03 956 THR A N 1
ATOM 7847 C CA . THR A 1 956 ? -24.578 31.411 -30.206 1.00 25.03 956 THR A CA 1
ATOM 7848 C C . THR A 1 956 ? -25.825 31.636 -29.327 1.00 25.03 956 THR A C 1
ATOM 7850 O O . THR A 1 956 ? -25.736 31.629 -28.106 1.00 25.03 956 THR A O 1
ATOM 7853 N N . LYS A 1 957 ? -26.990 31.886 -29.945 1.00 26.78 957 LYS A N 1
ATOM 7854 C CA . LYS A 1 957 ? -28.279 32.222 -29.295 1.00 26.78 957 LYS A CA 1
ATOM 7855 C C . LYS A 1 957 ? -28.776 31.147 -28.313 1.00 26.78 957 LYS A C 1
ATOM 7857 O O . LYS A 1 957 ? -28.913 30.001 -28.732 1.00 26.78 957 LYS A O 1
ATOM 7862 N N . ILE A 1 958 ? -29.253 31.547 -27.126 1.00 24.23 958 ILE A N 1
ATOM 7863 C CA . ILE A 1 958 ? -30.290 30.822 -26.360 1.00 24.23 958 ILE A CA 1
ATOM 7864 C C . ILE A 1 958 ? -31.313 31.833 -25.805 1.00 24.23 958 ILE A C 1
ATOM 7866 O O . ILE A 1 958 ? -30.947 32.879 -25.279 1.00 24.23 958 ILE A O 1
ATOM 7870 N N . ARG A 1 959 ? -32.605 31.530 -26.000 1.00 25.91 959 ARG A N 1
ATOM 7871 C CA . ARG A 1 959 ? -33.783 32.302 -25.564 1.00 25.91 959 ARG A CA 1
ATOM 7872 C C . ARG A 1 959 ? -34.043 32.151 -24.059 1.00 25.91 959 ARG A C 1
ATOM 7874 O O . ARG A 1 959 ? -33.810 31.087 -23.499 1.00 25.91 959 ARG A O 1
ATOM 7881 N N . SER A 1 960 ? -34.636 33.185 -23.467 1.00 28.97 960 SER A N 1
ATOM 7882 C CA . SER A 1 960 ? -35.307 33.176 -22.164 1.00 28.97 960 SER A CA 1
ATOM 7883 C C . SER A 1 960 ? -36.657 32.442 -22.217 1.00 28.97 960 SER A C 1
ATOM 7885 O O . SER A 1 960 ? -37.480 32.768 -23.076 1.00 28.97 960 SER A O 1
ATOM 7887 N N . SER A 1 961 ? -36.923 31.528 -21.280 1.00 24.52 961 SER A N 1
ATOM 7888 C CA . SER A 1 961 ? -38.286 31.184 -20.841 1.00 24.52 961 SER A CA 1
ATOM 7889 C C . SER A 1 961 ? -38.279 30.508 -19.467 1.00 24.52 961 SER A C 1
ATOM 7891 O O . SER A 1 961 ? -37.356 29.762 -19.147 1.00 24.52 961 SER A O 1
ATOM 7893 N N . ASP A 1 962 ? -39.328 30.808 -18.709 1.00 25.78 962 ASP A N 1
ATOM 7894 C CA . ASP A 1 962 ? -39.613 30.457 -17.320 1.00 25.78 962 ASP A CA 1
ATOM 7895 C C . ASP A 1 962 ? -39.676 28.957 -16.972 1.00 25.78 962 ASP A C 1
ATOM 7897 O O . ASP A 1 962 ? -39.682 28.065 -17.819 1.00 25.78 962 ASP A O 1
ATOM 7901 N N . SER A 1 963 ? -39.742 28.743 -15.657 1.00 30.69 963 SER A N 1
ATOM 7902 C CA . SER A 1 963 ? -40.012 27.521 -14.903 1.00 30.69 963 SER A CA 1
ATOM 7903 C C . SER A 1 963 ? -41.016 26.543 -15.533 1.00 30.69 963 SER A C 1
ATOM 7905 O O . SER A 1 963 ? -42.177 26.885 -15.725 1.00 30.69 963 SER A O 1
ATOM 7907 N N . GLN A 1 964 ? -40.601 25.281 -15.718 1.00 24.23 964 GLN A N 1
ATOM 7908 C CA . GLN A 1 964 ? -41.313 24.068 -15.268 1.00 24.23 964 GLN A CA 1
ATOM 7909 C C . GLN A 1 964 ? -40.592 22.766 -15.680 1.00 24.23 964 GLN A C 1
ATOM 7911 O O . GLN A 1 964 ? -39.686 22.757 -16.506 1.00 24.23 964 GLN A O 1
ATOM 7916 N N . ASP A 1 965 ? -41.011 21.697 -15.004 1.00 24.62 965 ASP A N 1
ATOM 7917 C CA . ASP A 1 965 ? -40.538 20.313 -14.915 1.00 24.62 965 ASP A CA 1
ATOM 7918 C C . ASP A 1 965 ? -39.878 19.599 -16.117 1.00 24.62 965 ASP A C 1
ATOM 7920 O O . ASP A 1 965 ? -40.248 19.739 -17.276 1.00 24.62 965 ASP A O 1
ATOM 7924 N N . TYR A 1 966 ? -38.954 18.710 -15.721 1.00 27.97 966 TYR A N 1
ATOM 7925 C CA . TYR A 1 966 ? -38.427 17.478 -16.328 1.00 27.97 966 TYR A CA 1
ATOM 7926 C C . TYR A 1 966 ? -38.480 17.232 -17.854 1.00 27.97 966 TYR A C 1
ATOM 7928 O O . TYR A 1 966 ? -39.528 17.173 -18.489 1.00 27.97 966 TYR A O 1
ATOM 7936 N N . SER A 1 967 ? -37.325 16.727 -18.323 1.00 23.22 967 SER A N 1
ATOM 7937 C CA . SER A 1 967 ? -37.076 15.821 -19.465 1.00 23.22 967 SER A CA 1
ATOM 7938 C C . SER A 1 967 ? -36.535 16.437 -20.769 1.00 23.22 967 SER A C 1
ATOM 7940 O O . SER A 1 967 ? -37.065 17.393 -21.311 1.00 23.22 967 SER A O 1
ATOM 7942 N N . GLY A 1 968 ? -35.494 15.794 -21.324 1.00 22.02 968 GLY A N 1
ATOM 7943 C CA . GLY A 1 968 ? -35.200 15.835 -22.765 1.00 22.02 968 GLY A CA 1
ATOM 7944 C C . GLY A 1 968 ? -33.941 16.594 -23.208 1.00 22.02 968 GLY A C 1
ATOM 7945 O O . GLY A 1 968 ? -33.871 17.812 -23.181 1.00 22.02 968 GLY A O 1
ATOM 7946 N N . PHE A 1 969 ? -32.958 15.847 -23.719 1.00 21.72 969 PHE A N 1
ATOM 7947 C CA . PHE A 1 969 ? -31.808 16.338 -24.497 1.00 21.72 969 PHE A CA 1
ATOM 7948 C C . PHE A 1 969 ? -32.192 16.684 -25.947 1.00 21.72 969 PHE A C 1
ATOM 7950 O O . PHE A 1 969 ? -32.814 15.837 -26.585 1.00 21.72 969 PHE A O 1
ATOM 7957 N N . GLN A 1 970 ? -31.647 17.777 -26.511 1.00 20.89 970 GLN A N 1
ATOM 7958 C CA . GLN A 1 970 ? -31.388 18.027 -27.954 1.00 20.89 970 GLN A CA 1
ATOM 7959 C C . GLN A 1 970 ? -30.605 19.368 -28.114 1.00 20.89 970 GLN A C 1
ATOM 7961 O O . GLN A 1 970 ? -30.933 20.294 -27.393 1.00 20.89 970 GLN A O 1
ATOM 7966 N N . ILE A 1 971 ? -29.600 19.634 -28.976 1.00 21.83 971 ILE A N 1
ATOM 7967 C CA . ILE A 1 971 ? -28.709 18.922 -29.930 1.00 21.83 971 ILE A CA 1
ATOM 7968 C C . ILE A 1 971 ? -27.502 19.865 -30.251 1.00 21.83 971 ILE A C 1
ATOM 7970 O O . ILE A 1 971 ? -27.636 21.060 -30.039 1.00 21.83 971 ILE A O 1
ATOM 7974 N N . LEU A 1 972 ? -26.445 19.340 -30.915 1.00 21.17 972 LEU A N 1
ATOM 7975 C CA . LEU A 1 972 ? -25.470 20.032 -31.812 1.00 21.17 972 LEU A CA 1
ATOM 7976 C C . LEU A 1 972 ? -24.491 20.991 -31.097 1.00 21.17 972 LEU A C 1
ATOM 7978 O O . LEU A 1 972 ? -24.868 21.673 -30.171 1.00 21.17 972 LEU A O 1
ATOM 7982 N N . GLY A 1 973 ? -23.206 21.121 -31.409 1.00 22.02 973 GLY A N 1
ATOM 7983 C CA . GLY A 1 973 ? -22.316 20.623 -32.446 1.00 22.02 973 GLY A CA 1
ATOM 7984 C C . GLY A 1 973 ? -20.876 20.962 -32.010 1.00 22.02 973 GLY A C 1
ATOM 7985 O O . GLY A 1 973 ? -20.652 21.579 -30.976 1.00 22.02 973 GLY A O 1
ATOM 7986 N N . THR A 1 974 ? -19.918 20.459 -32.767 1.00 25.83 974 THR A N 1
ATOM 7987 C CA . THR A 1 974 ? -18.457 20.427 -32.581 1.00 25.83 974 THR A CA 1
ATOM 7988 C C . THR A 1 974 ? -17.752 21.756 -32.283 1.00 25.83 974 THR A C 1
ATOM 7990 O O . THR A 1 974 ? -18.053 22.755 -32.927 1.00 25.83 974 THR A O 1
ATOM 7993 N N . ILE A 1 975 ? -16.704 21.709 -31.444 1.00 23.52 975 ILE A N 1
ATOM 7994 C CA . ILE A 1 975 ? -15.536 22.605 -31.532 1.00 23.52 975 ILE A CA 1
ATOM 7995 C C . ILE A 1 975 ? -14.261 21.754 -31.475 1.00 23.52 975 ILE A C 1
ATOM 7997 O O . ILE A 1 975 ? -14.144 20.816 -30.684 1.00 23.52 975 ILE A O 1
ATOM 8001 N N . GLU A 1 976 ? -13.366 22.069 -32.403 1.00 25.42 976 GLU A N 1
ATOM 8002 C CA . GLU A 1 976 ? -12.066 21.470 -32.667 1.00 25.42 976 GLU A CA 1
ATOM 8003 C C . GLU A 1 976 ? -11.090 21.655 -31.498 1.00 25.42 976 GLU A C 1
ATOM 8005 O O . GLU A 1 976 ? -11.056 22.684 -30.825 1.00 25.42 976 GLU A O 1
ATOM 8010 N N . HIS A 1 977 ? -10.264 20.635 -31.276 1.00 27.25 977 HIS A N 1
ATOM 8011 C CA . HIS A 1 977 ? -9.127 20.696 -30.369 1.00 27.25 977 HIS A CA 1
ATOM 8012 C C . HIS A 1 977 ? -8.042 21.612 -30.949 1.00 27.25 977 HIS A C 1
ATOM 8014 O O . HIS A 1 977 ? -7.426 21.266 -31.954 1.00 27.25 977 HIS A O 1
ATOM 8020 N N . ILE A 1 978 ? -7.730 22.716 -30.268 1.00 24.72 978 ILE A N 1
ATOM 8021 C CA . ILE A 1 978 ? -6.428 23.378 -30.416 1.00 24.72 978 ILE A CA 1
ATOM 8022 C C . ILE A 1 978 ? -5.469 22.704 -29.434 1.00 24.72 978 ILE A C 1
ATOM 8024 O O . ILE A 1 978 ? -5.701 22.678 -28.224 1.00 24.72 978 ILE A O 1
ATOM 8028 N N . SER A 1 979 ? -4.416 22.093 -29.975 1.00 29.28 979 SER A N 1
ATOM 8029 C CA . SER A 1 979 ? -3.354 21.463 -29.195 1.00 29.28 979 SER A CA 1
ATOM 8030 C C . SER A 1 979 ? -2.385 22.511 -28.644 1.00 29.28 979 SER A C 1
ATOM 8032 O O . SER A 1 979 ? -2.137 23.546 -29.256 1.00 29.28 979 SER A O 1
ATOM 8034 N N . LYS A 1 980 ? -1.767 22.195 -27.507 1.00 31.52 980 LYS A N 1
ATOM 8035 C CA . LYS A 1 980 ? -0.759 23.004 -26.806 1.00 31.52 980 LYS A CA 1
ATOM 8036 C C . LYS A 1 980 ? 0.558 23.195 -27.595 1.00 31.52 980 LYS A C 1
ATOM 8038 O O . LYS A 1 980 ? 1.478 23.809 -27.074 1.00 31.52 980 LYS A O 1
ATOM 8043 N N . ARG A 1 981 ? 0.666 22.683 -28.834 1.00 35.50 981 ARG A N 1
ATOM 8044 C CA . ARG A 1 981 ? 1.881 22.751 -29.673 1.00 35.50 981 ARG A CA 1
ATOM 8045 C C . ARG A 1 981 ? 2.018 24.021 -30.524 1.00 35.50 981 ARG A C 1
ATOM 8047 O O . ARG A 1 981 ? 3.100 24.246 -31.054 1.00 35.50 981 ARG A O 1
ATOM 8054 N N . ASP A 1 982 ? 1.006 24.890 -30.584 1.00 34.75 982 ASP A N 1
ATOM 8055 C CA . ASP A 1 982 ? 1.114 26.177 -31.300 1.00 34.75 982 ASP A CA 1
ATOM 8056 C C . ASP A 1 982 ? 1.617 27.345 -30.427 1.00 34.75 982 ASP A C 1
ATOM 8058 O O . ASP A 1 982 ? 1.784 28.460 -30.920 1.00 34.75 982 ASP A O 1
ATOM 8062 N N . PHE A 1 983 ? 1.920 27.113 -29.142 1.00 31.73 983 PHE A N 1
ATOM 8063 C CA . PHE A 1 983 ? 2.354 28.175 -28.222 1.00 31.73 983 PHE A CA 1
ATOM 8064 C C . PHE A 1 983 ? 3.881 28.384 -28.141 1.00 31.73 983 PHE A C 1
ATOM 8066 O O . PHE A 1 983 ? 4.318 29.449 -27.708 1.00 31.73 983 PHE A O 1
ATOM 8073 N N . ASP A 1 984 ? 4.702 27.448 -28.634 1.00 34.53 984 ASP A N 1
ATOM 8074 C CA . ASP A 1 984 ? 6.165 27.492 -28.437 1.00 34.53 984 ASP A CA 1
ATOM 8075 C C . ASP A 1 984 ? 6.990 27.939 -29.659 1.00 34.53 984 ASP A C 1
ATOM 8077 O O . ASP A 1 984 ? 8.220 27.876 -29.643 1.00 34.53 984 ASP A O 1
ATOM 8081 N N . ARG A 1 985 ? 6.366 28.476 -30.719 1.00 32.81 985 ARG A N 1
ATOM 8082 C CA . ARG A 1 985 ? 7.105 28.973 -31.904 1.00 32.81 985 ARG A CA 1
ATOM 8083 C C . ARG A 1 985 ? 7.285 30.486 -32.026 1.00 32.81 985 ARG A C 1
ATOM 8085 O O . ARG A 1 985 ? 7.857 30.938 -33.016 1.00 32.81 985 ARG A O 1
ATOM 8092 N N . VAL A 1 986 ? 6.921 31.286 -31.023 1.00 33.41 986 VAL A N 1
ATOM 8093 C CA . VAL A 1 986 ? 7.146 32.745 -31.069 1.00 33.41 986 VAL A CA 1
ATOM 8094 C C . VAL A 1 986 ? 7.838 33.251 -29.809 1.00 33.41 986 VAL A C 1
ATOM 8096 O O . VAL A 1 986 ? 7.239 33.932 -28.986 1.00 33.41 986 VAL A O 1
ATOM 8099 N N . LYS A 1 987 ? 9.140 32.978 -29.668 1.00 33.56 987 LYS A N 1
ATOM 8100 C CA . LYS A 1 987 ? 10.038 33.827 -28.864 1.00 33.56 987 LYS A CA 1
ATOM 8101 C C . LYS A 1 987 ? 11.500 33.618 -29.257 1.00 33.56 987 LYS A C 1
ATOM 8103 O O . LYS A 1 987 ? 12.212 32.852 -28.630 1.00 33.56 987 LYS A O 1
ATOM 8108 N N . LEU A 1 988 ? 11.943 34.333 -30.299 1.00 32.19 988 LEU A N 1
ATOM 8109 C CA . LEU A 1 988 ? 13.316 34.847 -30.466 1.00 32.19 988 LEU A CA 1
ATOM 8110 C C . LEU A 1 988 ? 13.435 35.655 -31.774 1.00 32.19 988 LEU A C 1
ATOM 8112 O O . LEU A 1 988 ? 13.527 35.073 -32.850 1.00 32.19 988 LEU A O 1
ATOM 8116 N N . LYS A 1 989 ? 13.498 36.996 -31.679 1.00 28.33 989 LYS A N 1
ATOM 8117 C CA . LYS A 1 989 ? 14.432 37.859 -32.446 1.00 28.33 989 LYS A CA 1
ATOM 8118 C C . LYS A 1 989 ? 14.306 39.352 -32.075 1.00 28.33 989 LYS A C 1
ATOM 8120 O O . LYS A 1 989 ? 13.362 40.023 -32.457 1.00 28.33 989 LYS A O 1
ATOM 8125 N N . LYS A 1 990 ? 15.360 39.834 -31.397 1.00 30.05 990 LYS A N 1
ATOM 8126 C CA . LYS A 1 990 ? 16.047 41.146 -31.484 1.00 30.05 990 LYS A CA 1
ATOM 8127 C C . LYS A 1 990 ? 15.231 42.456 -31.456 1.00 30.05 990 LYS A C 1
ATOM 8129 O O . LYS A 1 990 ? 14.509 42.758 -32.395 1.00 30.05 990 LYS A O 1
ATOM 8134 N N . LYS A 1 991 ? 15.671 43.381 -30.586 1.00 27.06 991 LYS A N 1
ATOM 8135 C CA . LYS A 1 991 ? 16.324 44.628 -31.049 1.00 27.06 991 LYS A CA 1
ATOM 8136 C C . LYS A 1 991 ? 17.161 45.315 -29.963 1.00 27.06 991 LYS A C 1
ATOM 8138 O O . LYS A 1 991 ? 16.674 45.969 -29.052 1.00 27.06 991 LYS A O 1
ATOM 8143 N N . THR A 1 992 ? 18.468 45.194 -30.153 1.00 30.69 992 THR A N 1
ATOM 8144 C CA . THR A 1 992 ? 19.501 46.159 -29.780 1.00 30.69 992 THR A CA 1
ATOM 8145 C C . THR A 1 992 ? 19.216 47.534 -30.396 1.00 30.69 992 THR A C 1
ATOM 8147 O O . THR A 1 992 ? 19.206 47.634 -31.618 1.00 30.69 992 THR A O 1
ATOM 8150 N N . SER A 1 993 ? 19.068 48.586 -29.586 1.00 30.02 993 SER A N 1
ATOM 8151 C CA . SER A 1 993 ? 19.622 49.929 -29.856 1.00 30.02 993 SER A CA 1
ATOM 8152 C C . SER A 1 993 ? 19.194 50.919 -28.768 1.00 30.02 993 SER A C 1
ATOM 8154 O O . SER A 1 993 ? 18.032 51.312 -28.738 1.00 30.02 993 SER A O 1
ATOM 8156 N N . LYS A 1 994 ? 20.134 51.340 -27.911 1.00 28.73 994 LYS A N 1
ATOM 8157 C CA . LYS A 1 994 ? 20.295 52.713 -27.370 1.00 28.73 994 LYS A CA 1
ATOM 8158 C C . LYS A 1 994 ? 21.254 52.697 -26.170 1.00 28.73 994 LYS A C 1
ATOM 8160 O O . LYS A 1 994 ? 20.852 52.755 -25.018 1.00 28.73 994 LYS A O 1
ATOM 8165 N N . LYS A 1 995 ? 22.557 52.665 -26.460 1.00 28.78 995 LYS A N 1
ATOM 8166 C CA . LYS A 1 995 ? 23.603 53.224 -25.586 1.00 28.78 995 LYS A CA 1
ATOM 8167 C C . LYS A 1 995 ? 24.672 53.876 -26.465 1.00 28.78 995 LYS A C 1
ATOM 8169 O O . LYS A 1 995 ? 25.639 53.251 -26.881 1.00 28.78 995 LYS A O 1
ATOM 8174 N N . ARG A 1 996 ? 24.454 55.152 -26.791 1.00 28.17 996 ARG A N 1
ATOM 8175 C CA . ARG A 1 996 ? 25.481 56.109 -27.230 1.00 28.17 996 ARG A CA 1
ATOM 8176 C C . ARG A 1 996 ? 25.016 57.513 -26.830 1.00 28.17 996 ARG A C 1
ATOM 8178 O O . ARG A 1 996 ? 23.888 57.867 -27.152 1.00 28.17 996 ARG A O 1
ATOM 8185 N N . ARG A 1 997 ? 25.938 58.278 -26.214 1.00 27.77 997 ARG A N 1
ATOM 8186 C CA . ARG A 1 997 ? 25.853 59.640 -25.610 1.00 27.77 997 ARG A CA 1
ATOM 8187 C C . ARG A 1 997 ? 25.417 59.626 -24.135 1.00 27.77 997 ARG A C 1
ATOM 8189 O O . ARG A 1 997 ? 24.326 59.165 -23.860 1.00 27.77 997 ARG A O 1
ATOM 8196 N N . LYS A 1 998 ? 26.180 60.097 -23.135 1.00 27.28 998 LYS A N 1
ATOM 8197 C CA . LYS A 1 998 ? 27.440 60.882 -22.977 1.00 27.28 998 LYS A CA 1
ATOM 8198 C C . LYS A 1 998 ? 28.060 60.436 -21.620 1.00 27.28 998 LYS A C 1
ATOM 8200 O O . LYS A 1 998 ? 27.290 60.156 -20.717 1.00 27.28 998 LYS A O 1
ATOM 8205 N N . ARG A 1 999 ? 29.357 60.116 -21.472 1.00 31.28 999 ARG A N 1
ATOM 8206 C CA . ARG A 1 999 ? 30.597 60.941 -21.390 1.00 31.28 999 ARG A CA 1
ATOM 8207 C C . ARG A 1 999 ? 30.735 61.786 -20.101 1.00 31.28 999 ARG A C 1
ATOM 8209 O O . ARG A 1 999 ? 29.936 62.697 -19.925 1.00 31.28 999 ARG A O 1
ATOM 8216 N N . ARG A 1 1000 ? 31.873 61.577 -19.400 1.00 33.31 1000 ARG A N 1
ATOM 8217 C CA . ARG A 1 1000 ? 32.457 62.301 -18.234 1.00 33.31 1000 ARG A CA 1
ATOM 8218 C C . ARG A 1 1000 ? 31.699 62.031 -16.925 1.00 33.31 1000 ARG A C 1
ATOM 8220 O O . ARG A 1 1000 ? 30.495 62.213 -16.902 1.00 33.31 1000 ARG A O 1
ATOM 8227 N N . LYS A 1 1001 ? 32.296 61.557 -15.836 1.00 30.56 1001 LYS A N 1
ATOM 8228 C CA . LYS A 1 1001 ? 33.634 61.704 -15.244 1.00 30.56 1001 LYS A CA 1
ATOM 8229 C C . LYS A 1 1001 ? 34.161 60.352 -14.775 1.00 30.56 1001 LYS A C 1
ATOM 8231 O O . LYS A 1 1001 ? 33.309 59.468 -14.542 1.00 30.56 1001 LYS A O 1
#

Secondary structure (DSSP, 8-state):
--SEEEP---SS----SEEE--HHHHHHHHHHHHHEEE-SSEEEEE-S-HHHHHHHHHHHHHTT--EEE-SSSEEEEE-HHHHHHHGGG-SSGGG----HHHHTS-HHHHHHHHHHHHHHT-EEETTEEEEEES-HHHHHHHHHHHHTTT--EEEEEEEEEETTEEEEEEEEEEESHHHHHHHHHHT--SSHHHHHHHHHHHHH----TTSB-TT-HHHHHHHHHHTT--HHHHHHHHTS-HHHHHHHHTTSSPPBHHHHHHHHTTSTTHHHHHHHHTSS-------------SS--S----STTPPP-BTTTTB---HHHHHHHHHHHHT--EEEE-SSHHHHHHHHHHHHHH-TTSEEEEE---EEEEE--EEEGGGTEEE--EEEE-HHHHHHHHHHHHHHHH-SSEEEEE-GGGGS----HHHHHHTPEEEETT-B--HHHHHHHHHTTTPEE-SSS--TTEEEEETTEEEE--TT-SSEEEEEEETTEEEEEEEE-TTT--EEEE-SEEEEPPSSS----GGGHHHHHHHHHHHHHHHHHHHHHTT-HHHHHHHHHHHHHHHHHHHHHS--TTGGGGHHHHTTPPTTPPPP-GGGGS-SS-EEEETTHHHHHHHHHHHHHHHHHHHHHHHHTTSS-GGGGGS-PPPHHHHHHH-SEEEE--SS--HHHHHHTTT--------TT---PPEEEEE-STTHHHHHHHHHHHHHHTT-EEEEE-S-HHHHHHHHHHHHHTT--EEEE-TTS-HHHHHHHHHHHHHTS-SEEEES-TTTT----TTEEEEEETTTTS-SGGGSHHHHHHHHHTTTTSTT-EEEEE-SS--HHHHHHHHHHHHHHHHHHHHHHHHTPPP-------PPPGGG------PPPPPHHHHHHHHHHH--SHHHHHHHHHHHHHHHHHTT-HHHHHHHHHHHHHHHTTSS-HHHHHHHHHTT-----SS--------------------PPPPGGGSSS----------------

Foldseek 3Di:
DQQWDAQDDDDDDPFPRTDGLDLLVLLVLLQCLFQWAQDQFWIKGFALDVVSVVSPVVSCVVRVFDWDDPDNGIITTGHNRVSVVSCQQPHDQQGGADDQVLLADDLLSVLSNVQSNCLRQWAFDALWIKHKTLHPRRLLRNQVSLLLLVFHWDKDWDWDQDPNDTRIMIMIIGGALVNLVSCCVRRNHPDPVRNVSSVVSNVPHDGDCRQFDAPCLCVLVVVCVVLVHQLCRLQVQLVHHSVQNVCSNVRVDTDHLSSVLSSCVSDPVNVVCVVVNPPPSDNCNGDGDDDDPPDDDLDDDDADPDADADDRPGDDDDPLVSVLSVCVVVLFAEEEEDADPQVLVVSLVVNCVSCVPFARFEAEPQWPDWDDFFADVVVRDTDDTDTDGRLVNLLRNVLQLVCLQPHGRYYYRYYLQQQAFFAFSVVQQVLKDKDFAFDQAAPVRVVVSLVLLQADEDQPDDDASYWHDDVQWIWHHHSHDQWIWIFGDDGRGTHWIFTAHPPPRDTDDTDRMDIGTGNGRQHADPVCLVVLLVVLVVLLVVLLCVCVVVVNNQLNVLLVVVSVVQSVCCVPVVGGVPCLLSVCSSNVHDPPDRGDGNLSSHPLAHEYEYEQVQSRLVSLQVQLVVLCVRVVNCCVRNVGGPSSNNSGGDHSVRVVVSDHHYDYDHPFDDPVVCVVVVNDDDDDLADPLLFAQAAEAEAALVCPLVVVLVVLVVCVVVVAAEEEADADPVVQVVSQVVSVVVPAFEDEDEDVQDPQRVVVVLLCCLVPVGRYYYYHQPQPNPDDRLRHQEYEYRALVPDDPCNALRNLLSSSVNQRLYNNHHYYYHYPDCDPSNVNNNVVSVVSRVVSVVVCVVSVRDRDHDDDDSDDDPVPPDDDDDDPDDDLLNQLVVLLVVDDDPVSSLVSLQVVLVVCVVVVVPVSNVVSVVVSVCCVVVVDDSVVVVVCVVVVHPDPDDDDDDDDDDDDDDDDDDDDDDDDDDDPVVPPPDDDDDDDDDDDDDDDD

Sequence (1001 aa):
MNNQIRIIAKGKDVLNPLIKIDDDFLTFSGMYISEGHATHQGILISTSNENLQNTCKRFFNKLKLNYIQRNENDIYFSSEILSNFFKIFGRSAYKKHIPSLFYNLSNDQLQIFLRAIFDGDGWVQKESVLYLSASQELIADLKNLLLRFDITSRISVRKIKYKQELKIYHKLSISGKNNLQIFKNKINFSLQYKRDKLNNCIKSTHNTNVDIIPNCGEYLKKLRTKLNLSQKDIANKAGCIRQHISMIERNKRRPSKEIFVKIIEFDENYDKLRNLEYINLRRIIEIQKLETSNGFVYDLSVKDNNNFAAGIGNIFVHNTYTIANVIAQVNLPTLVMAPNKLLAAQLYQEFKDFFPYNSVHYYISYFDYYQPEAYLPAKGMYIEKDSSVNEEIMKYRLASTYALMTRQDVIVVASVSCIYGIGNPKKWARKSIIIEKGMKIDRRTLMKKLISINFERNDIDFSRGKIRVRGDVVDIFPGYLDVYYRVSLFGDEIDEIYEMNPITNEKIQEFPNLKIFPTSEYVTVEDLKDKIIKDVFEELEERLEYFKSNKKWAEAQRLEERVRYDMEMMREMGYCSGIENYSRFLDQREPGETPACLYDYFPKKFLLVMDESHIGIPQIHGMIKGDQARKKNLVDYGFRLPSALDNRPLRFDEWEKKLSHVICTSATPGPYELKRSGGKWVDQVIRPTGLVDPEVEIRPVEHQIDDLLDEIRLEIKKGNRILVTTLTKRMAENIAEYYADLGLKIEYLHSDIDTVERMELIRELRQGKFDVLIGINLLREGLDLPEVGLVAILDGDKEGFLRDTRSLIQTIGRASRNANGRVIIYADKITRSIEAAVRETDRRRKKQIEYNKKHGITPQTIKKRVQESLSEYSDEEEKPSRTFKSVLHAVIEKNKNEEDILKNLEIHMLEAAKELEFERAAMLRDLIKDIKEGGITIEKIKESILNGQIDIQGKTKIRSSDSQDYSGFQILGTIEHISKRDFDRVKLKKKTSKKRRKRRK